Protein 8WT6 (pdb70)

Organism: Escherichia coli (NCBI:txid562)

Solvent-accessible surface area: 63187 Å² total; per-residue (Å²): 170,45,23,34,0,0,1,7,10,14,105,119,61,0,9,2,2,0,8,74,83,97,42,159,69,64,78,102,118,11,50,21,67,109,146,1,10,85,79,0,23,75,36,1,116,54,80,171,4,106,114,2,5,0,0,2,26,40,38,60,40,61,20,22,69,0,1,73,32,1,82,116,41,59,12,72,1,2,35,10,67,58,59,31,0,137,6,0,21,93,2,60,30,64,80,52,62,17,17,64,27,9,2,105,12,0,0,40,5,0,99,14,35,120,28,93,76,54,112,40,59,88,101,52,34,73,23,0,83,5,3,4,53,6,18,16,19,1,48,70,5,29,67,84,0,89,93,84,24,121,61,21,72,135,55,20,88,85,2,3,65,43,0,17,130,48,0,77,65,14,21,156,105,1,64,136,54,10,75,66,35,1,55,127,20,107,88,1,100,99,26,14,142,10,0,59,44,1,51,20,9,37,83,131,12,0,4,12,1,1,4,8,7,8,43,154,113,147,27,66,120,27,127,91,0,0,18,42,0,0,5,12,76,183,245,52,34,130,33,32,72,101,20,0,30,92,17,0,70,121,12,0,74,64,0,5,56,159,20,142,16,0,86,61,9,88,76,141,27,53,88,111,66,99,166,53,157,81,12,20,18,24,0,12,56,41,0,0,44,11,0,15,29,13,17,123,50,35,78,87,31,68,55,97,168,98,174,41,24,34,0,0,2,42,25,56,112,124,112,1,42,0,7,0,14,64,86,80,42,148,56,65,91,84,129,4,51,21,68,108,169,2,14,91,86,1,25,68,34,1,92,58,71,170,0,86,116,0,4,0,0,0,26,44,90,37,37,80,6,29,67,0,0,64,32,0,93,119,31,58,7,72,1,0,38,9,84,50,66,40,1,102,4,0,2,79,4,68,22,65,82,37,89,87,66,102,17,69,4,136,45,0,0,48,5,0,103,13,34,119,28,92,74,52,107,38,53,86,100,61,34,68,20,0,81,6,2,12,68,4,25,54,16,0,48,69,6,26,64,70,0,95,101,76,30,92,55,21,71,137,49,19,73,86,1,4,63,44,0,19,126,54,0,78,64,14,22,157,108,1,65,134,60,9,83,63,30,0,56,120,24,104,88,0,118,85,24,14,122,2,0,60,47,1,48,19,8,37,111,127,13,0,5,25,1,1,3,10,3,4,32,125,70,130,27,70,113,22,180,86,0,0,18,45,0,0,4,24,71,95,115,94,50,22,14,94,101,59,151,43,80,67,176,60,22,121,48,30,70,82,30,0,33,123,28,1,85,107,14,0,76,69,0,5,59,159,22,138,21,0,94,58,18,85,80,148,31,54,91,94,87,99,162,54,160,80,9,22,14,24,0,11,55,44,0,0,54,18,0,0,28,15,6,104,52,34,81,76,29,70,65,100,170,100,68,33,30,0,0,0,5,7,11,102,116,48,0,5,3,2,0,10,63,100,87,43,142,58,68,82,102,122,10,51,23,67,108,152,2,10,82,80,1,25,74,38,1,101,58,68,160,2,91,112,1,6,0,0,1,22,39,40,60,37,62,17,26,71,0,1,83,32,2,93,119,28,51,13,63,1,1,39,10,65,61,58,32,0,131,7,0,24,93,2,59,32,65,81,53,60,11,20,86,44,8,1,112,14,0,0,36,4,0,101,16,36,119,28,92,74,55,101,34,55,85,100,54,31,77,20,0,74,3,1,12,67,5,24,42,16,0,51,50,2,28,69,64,0,91,103,76,34,92,58,16,72,133,55,19,72,86,2,2,64,44,0,15,124,52,0,82,66,14,21,152,105,1,60,140,57,10,75,70,26,1,59,125,25,103,88,0,106,93,25,13,148,8,0,57,46,1,47,18,9,37,80,120,13,0,4,22,0,1,4,6,0,6,31,130,79,147,25,65,108,18,170,82,0,0,17,44,0,0,3,30,104,110,243,57,24,135,23,29,77,103,37,0,23,121,20,0,70,116,15,0,71,67,0,4,55,152,14,144,17,0,98,59,12,81,77,134,32,53,89,104,65,99,168,54,150,90,10,21,14,28,0,13,64,41,0,0,59,14,0,1,28,15,12,109,47,35,77,85,30,71,58,98,172,102,81,28,33,1,0,1,45,19,55,103,104,125,1,41,0,6,0,14,56,99,87,46,144,59,59,83,96,146,7,38,22,68,110,154,1,11,88,87,0,28,68,35,1,103,52,74,169,1,91,137,2,3,0,0,0,20,44,77,38,39,77,7,52,70,0,0,76,33,0,88,117,39,60,9,72,1,1,38,9,84,60,68,45,1,103,4,1,5,75,4,65,18,73,78,50,129,79,122,57,23,63,2,115,44,0,0,42,4,0,101,16,35,117,26,92,76,56,107,31,66,95,100,39,33,106,17,0,84,6,3,12,66,5,22,59,16,0,50,50,1,28,65,63,0,91,101,76,32,85,52,15,72,133,51,17,72,84,1,3,76,44,0,17,128,48,0,76,66,15,21,151,99,1,60,134,58,9,94,67,38,0,52,122,29,105,88,2,115,85,25,18,144,5,0,60,44,1,45,22,7,34,120,120,14,0,4,22,1,1,2,3,1,6,38,144,76,139,23,63,106,25,177,80,0,0,20,53,0,0,4,26,72,59,117,98,56,23,14,94,99,61,146,39,94,71,152,49,10,132,40,27,72,98,40,1,33,122,24,0,70,111,11,0,73,62,0,5,52,158,16,136,18,0,81,58,12,82,77,148,26,50,94,115,62,96,160,53,152,81,7,20,12,24,0,13,56,43,0,0,57,17,0,1,32,14,11,114,50,36,77,85,30,67,66,101,170,101

Sequence (1246 aa):
ELHYIGIDTAKEKLDVDVLRPDGRHRTKKFANTTKGHDELVSWLKGHKIDHAHICIEATGTYMEPVAECLYDAGYIVSVINPALGKAFAQSEGLRNKTDTVDARMLAEFCRQKRPAAWEAPHPLERALRALVVRHQALTDMHTQELNRTETAREVQRPSIDAHLLWLEAELKRLEKQIKDLTDDDPDMKHRRKLLESIPGIGEKTSAVLLAYIGLKDRFAHARQFAAFAGLTPRRMSKAGHVSLRRALYMPAMVATSKTEWGRAFRDRLAANGKKGKVILGAMMRKLAQVAYGVLKSGVPFDASRHELHYIGIDTAKEKLDVDVLRPDGRHRTKKFANTTKGHDELVSWLKGHKIDHAHICIEATGTYMEPVAECLYDAGYIVSVINPALGKAFAQSEGLRNKTDTVDARMLAEFCRQKRPAAWEAPHPLERALRALVVRHQALTDMHTQELNRTETAREVQRPSIDAHLLWLEAELKRLEKQIKDLTDDDPDMKHRRKLLESIPGIGEKTSAVLLAYIGLKDRRFAHARQFAAFAGLTPRRYESGSSVRGASRMSKAGHVSLRRALYMPAMVATSKTEWGRAFRDRLAANGKKGKVILGAMMRKLAQVAYGVLKSGVPFDASRHLHYIGIDTAKEKLDVDVLRPDGRHRTKKFANTTKGHDELVSWLKGHKIDHAHICIEATGTYMEPVAECLYDAGYIVSVINPALGKAFAQSEGLRNKTDTVDARMLAEFCRQKRPAAWEAPHPLERALRALVVRHQALTDMHTQELNRTETAREVQRPSIDAHLLWLEAELKRLEKQIKDLTDDDPDMKHRRKLLESIPGIGEKTSAVLLAYIGLKDRFAHARQFAAFAGLTPRRMSKAGHVSLRRALYMPAMVATSKTEWGRAFRDRLAANGKKGKVILGAMMRKLAQVAYGVLKSGVPFDASRHLHYIGIDTAKEKLDVDVLRPDGRHRTKKFANTTKGHDELVSWLKGHKIDHAHICIEATGTYMEPVAECLYDAGYIVSVINPALGKAFAQSEGLRNKTDTVDARMLAEFCRQKRPAAWEAPHPLERALRALVVRHQALTDMHTQELNRTETAREVQRPSIDAHLLWLEAELKRLEKQIKDLTDDDPDMKHRRKLLESIPGIGEKTSAVLLAYIGLKDRFAHARQFAAFAGLTPRRYESGSSVRGASRMSKAGHVSLRRALYMPAMVATSKTEWGRAFRDRLAANGKKGKVILGAMMRKLAQVAYGVLKSGVPFDASRH

Radius of gyration: 37.61 Å; Cα contacts (8 Å, |Δi|>4): 1856; chains: 4; bounding box: 88×94×91 Å

Foldseek 3Di:
DEKFKFWEFDQFKIWIWIQDPVGDIDIDMFTLDPVRLVVVLVVCVVVVHQEYAYEYECDPCSCPVSQVSVVVSPYFYHHDHCVVLVVQCVVVVDDDDDNNVSRVSRSVCCVPVVDDGDDDADPLLVVLLVLLVVLVVLVVVLVVLVVQCVVDDPVCNVVSVVVNVVSVVVSVVSLVVSVVSQVVDPQSVLLLVQLCLDQLDDSNLSSLLPSPCGSDNPDDALLVQLVQCQLDDVVGRNPHDPSNLVSQQNSLVCQCPPHPLNVVQLVVVVVVPDDDVRSSSVSSSVSSSVSSVRVVVSDHDDSVVD/DEKFKFWEFDLFKIWIWIQDPVGDIDIDMFTLDPVRLVVVLVVCVVVVNQEYEYEYEPPDDSCVVSQVSVVVSVYFYHHDHCVVQLVQQCVVDPCDPDSDGHTVSRSVVCVVPVDDGDDDADPLLVVLLVLLVVLVVLVVVLVVLVVCCVPDDPVCNVVSVVVNVVSVVVSVVSLVVNVCSQVVDPQSVLLLVQLCLDQLDHSSLSSLLCSVCDRDHPDPALLVQLVQQQLDWDWWDDDPPTGDDTDRRRPHDPSLVVSQQVSLVCQCPPNDVNVVQVVVVVVPVADDVSSSSVSSSVSSSVSSVSVVVSDHDDPVVD/DKFKFWEFDQFKIWIWIQDPVGDIDIDMFTLDPVRLVVVLVVCVVVVNQEYAYEYECDPCSCPVSQVSVVVSPYFYHYDHVVVLVVQCVVVVPDDDDRNSSRVSRSVCCVPVVDDGDDDADPLLVVLLVLLVVLVVLVVVLVVLVVQCVPDDPVCVVVSVVVNVVSVVVSVVSLVVSVVSQVVDPQSVLLLVQLCLPQLAHSSLSSLLCSVCDSDNPDPALLVQLVQCQLDDVVGRNNHDPSNLVSQQNSLVRQCPPHPLNVVQVVVVVVVPDDDVRSSSVSSSVSSSVSSVSSVVSDHDDSVVD/DKFKFWEDDQFKIWIWIQDPVGDIDIDMFTLDPVRLVVVLCVCVVVVNQEYEYEYECPDPSCVVSQVSVVVSPYFYHYDHVVVQQVQQCVVDPPGDHPDRHRVSRSVVCVPVVDDGDDDADPLLVVLLVLLVVLVVLVVVLVVLVVQCVPDDPVCNVVSVVVNVVSVVVSVVSLVVSVVSQCVDPQSVLLLVQLCLDQLDHSSLSSLLCSVCDRDNPDPALLVQLVQAQLDWDFWDDDPPTGDDIDRRNPHDPSNLVSQQNSLVRQCPPHDLNVVQVVVVVVVPDDDVRSSSVSSSVSSSVSSVSSVVSHHDDSVVD

Secondary structure (DSSP, 8-state):
--EEEEEEE-SSEEEEEEE-TTS-EEEEEEESSHHHHHHHHHHHHHTT--SEEEEEE--TTTTHHHHHHHHHHT-EEEEE-HHHHHHHHHHTT---B-HHHHHHHHHHHHHHH-PPP--PPPHHHHHHHHHHHHHHHHHHHHHHHHHHHHH--TTTHHHHHHHHHHHHHHHHHHHHHHHHHHHSSHHHHHHHHHHHTSTT--HHHHHHHHHHHTTTT--SSHHHHHHHTT-SB--B---S-HHHHHTTHHHHHHHHHH-HHHHHHHHHHHHTT--HHHHHHHHHHHHHHHHHHHHHHTS---GGG-/--EEEEEEE-SSEEEEEEE-TTS-EEEEEEESSHHHHHHHHHHHHHTT--SEEEEEE--STTSHHHHHHHHHHT-EEEEE-HHHHHHHHHHS-SS-S-S---HHHHHHHHHHH-PPPP-PPPHHHHHHHHHHHHHHHHHHHHHHHHHHHHH--GGGHHHHHHHHHHHHHHHHHHHHHHHHHHHHSHHHHHHHHHHHTSTT--HHHHHHHHHHH-SS---SSHHHHHHHHT-SEE-BEETTTEE---EE---S-HHHHHHTHHHHHHHHHHSHHHHHHHHHHHHTT--HHHHHHHHHHHHHHHHHHHHHHTSPPPGGG-/-EEEEEEE-SSEEEEEEE-TTS-EEEEEEESSHHHHHHHHHHHHHTT--SEEEEEE--TTTTHHHHHHHHHTT-EEEEE-HHHHHHHHHHTT---B-HHHHHHHHHHHHHHH-PPPP-PPPHHHHHHHHHHHHHHHHHHHHHHHHHHHTT--TTTHHHHHHHHHHHHHHHHHHHHHHHHHHHHSHHHHHHHHHHHTSTT--HHHHHHHHHHH-SS---SSHHHHHHHTT-SB--B---S-HHHHHTTHHHHHHHHHH-HHHHHHHHHHHHTT--HHHHHHHHHHHHHHHHHHHHHHTS---GGG-/-EEEEEEE-SSEEEEEEE-TTS-EEEEEEESSHHHHHHHHHHHHHTT--SEEEEEE---STTHHHHHHHHHHT-EEEEE-HHHHHHHHHHS-SS--TT---HHHHHHHHHHH-PPP--PPPHHHHHHHHHHHHHHHHHHHHHHHHHHHHH--GGGHHHHHHHHHHHHHHHHHHHHHHHHHHHSSHHHHHHHHHHTTSTT--HHHHHHHHHHH-SS---SSHHHHHHHHT-SEE-BEETTTEEPPPEE---S-HHHHHHTHHHHHHHHHH-HHHHHHHHHHHHTT--HHHHHHHHHHHHHHHHHHHHHHTSPPPGGG-

InterPro domains:
  IPR002525 Transposase IS110-like, N-terminal [PF01548] (24-168)
  IPR003346 Transposase IS116/IS110/IS902, C-terminal [PF02371] (212-296)
  IPR047650 Transposase IS110-like [NF033542] (23-330)
  IPR047650 Transposase IS110-like [PTHR33055] (18-338)

Structure (mmCIF, N/CA/C/O backbone):
data_8WT6
#
_entry.id   8WT6
#
_cell.length_a   1.00
_cell.length_b   1.00
_cell.length_c   1.00
_cell.angle_alpha   90.00
_cell.angle_beta   90.00
_cell.angle_gamma   90.00
#
_symmetry.space_group_name_H-M   'P 1'
#
loop_
_entity.id
_entity.type
_entity.pdbx_description
1 polymer 'IS621 transposase'
2 polymer 'bridge RNA'
3 polymer 'target DNA'
4 polymer 'target DNA'
5 polymer 'donor DNA'
6 polymer 'donor DNA'
7 non-polymer 'MAGNESIUM ION'
8 water water
#
loop_
_atom_site.group_PDB
_atom_site.id
_atom_site.type_symbol
_atom_site.label_atom_id
_atom_site.label_alt_id
_atom_site.label_comp_id
_atom_site.label_asym_id
_atom_site.label_entity_id
_atom_site.label_seq_id
_atom_site.pdbx_PDB_ins_code
_atom_site.Cartn_x
_atom_site.Cartn_y
_atom_site.Cartn_z
_atom_site.occupancy
_atom_site.B_iso_or_equiv
_atom_site.auth_seq_id
_atom_site.auth_comp_id
_atom_site.auth_asym_id
_atom_site.auth_atom_id
_atom_site.pdbx_PDB_model_num
ATOM 1 N N . GLU A 1 6 ? 101.042 97.980 144.628 1.00 120.12 4 GLU A N 1
ATOM 2 C CA . GLU A 1 6 ? 100.387 98.619 145.806 1.00 119.29 4 GLU A CA 1
ATOM 3 C C . GLU A 1 6 ? 101.283 99.705 146.413 1.00 112.78 4 GLU A C 1
ATOM 4 O O . GLU A 1 6 ? 100.829 100.459 147.274 1.00 112.66 4 GLU A O 1
ATOM 10 N N . LEU A 1 7 ? 102.541 99.801 145.957 1.00 104.89 5 LEU A N 1
ATOM 11 C CA . LEU A 1 7 ? 103.478 100.792 146.463 1.00 98.46 5 LEU A CA 1
ATOM 12 C C . LEU A 1 7 ? 103.166 102.154 145.848 1.00 94.71 5 LEU A C 1
ATOM 13 O O . LEU A 1 7 ? 103.116 102.287 144.627 1.00 96.59 5 LEU A O 1
ATOM 18 N N . HIS A 1 8 ? 102.968 103.157 146.712 1.00 90.27 6 HIS A N 1
ATOM 19 C CA . HIS A 1 8 ? 102.780 104.536 146.294 1.00 86.26 6 HIS A CA 1
ATOM 20 C C . HIS A 1 8 ? 104.133 105.241 146.252 1.00 82.61 6 HIS A C 1
ATOM 21 O O . HIS A 1 8 ? 105.049 104.866 146.975 1.00 82.53 6 HIS A O 1
ATOM 28 N N . TYR A 1 9 ? 104.250 106.258 145.393 1.00 81.20 7 TYR A N 1
ATOM 29 C CA . TYR A 1 9 ? 105.451 107.073 145.309 1.00 80.99 7 TYR A CA 1
ATOM 30 C C . TYR A 1 9 ? 105.073 108.506 145.667 1.00 78.95 7 TYR A C 1
ATOM 31 O O . TYR A 1 9 ? 104.160 109.065 145.066 1.00 79.69 7 TYR A O 1
ATOM 40 N N . ILE A 1 10 ? 105.772 109.089 146.650 1.00 75.17 8 ILE A N 1
ATOM 41 C CA . ILE A 1 10 ? 105.399 110.392 147.175 1.00 72.45 8 ILE A CA 1
ATOM 42 C C . ILE A 1 10 ? 106.593 111.340 147.081 1.00 70.60 8 ILE A C 1
ATOM 43 O O . ILE A 1 10 ? 107.684 111.013 147.535 1.00 72.61 8 ILE A O 1
ATOM 48 N N . GLY A 1 11 ? 106.367 112.513 146.479 1.00 69.97 9 GLY A N 1
ATOM 49 C CA . GLY A 1 11 ? 107.339 113.593 146.466 1.00 69.03 9 GLY A CA 1
ATOM 50 C C . GLY A 1 11 ? 106.978 114.632 147.525 1.00 70.71 9 GLY A C 1
ATOM 51 O O . GLY A 1 11 ? 105.799 114.925 147.714 1.00 71.77 9 GLY A O 1
ATOM 52 N N . ILE A 1 12 ? 107.989 115.179 148.217 1.00 69.73 10 ILE A N 1
ATOM 53 C CA . ILE A 1 12 ? 107.768 116.286 149.137 1.00 69.77 10 ILE A CA 1
ATOM 54 C C . ILE A 1 12 ? 108.773 117.394 148.835 1.00 68.62 10 ILE A C 1
ATOM 55 O O . ILE A 1 12 ? 109.973 117.194 149.006 1.00 72.85 10 ILE A O 1
ATOM 60 N N . ASP A 1 13 ? 108.277 118.559 148.392 1.00 67.83 11 ASP A N 1
ATOM 61 C CA . ASP A 1 13 ? 109.095 119.761 148.343 1.00 68.22 11 ASP A CA 1
ATOM 62 C C . ASP A 1 13 ? 109.022 120.430 149.716 1.00 68.64 11 ASP A C 1
ATOM 63 O O . ASP A 1 13 ? 108.003 120.354 150.395 1.00 70.17 11 ASP A O 1
ATOM 68 N N . THR A 1 14 ? 110.132 121.049 150.129 1.00 70.00 12 THR A N 1
ATOM 69 C CA . THR A 1 14 ? 110.314 121.476 151.503 1.00 71.11 12 THR A CA 1
ATOM 70 C C . THR A 1 14 ? 110.672 122.953 151.508 1.00 71.55 12 THR A C 1
ATOM 71 O O . THR A 1 14 ? 111.520 123.393 150.731 1.00 71.06 12 THR A O 1
ATOM 75 N N . ALA A 1 15 ? 109.994 123.692 152.391 1.00 67.43 13 ALA A N 1
ATOM 76 C CA . ALA A 1 15 ? 110.356 125.053 152.724 1.00 68.15 13 ALA A CA 1
ATOM 77 C C . ALA A 1 15 ? 110.416 125.153 154.243 1.00 71.06 13 ALA A C 1
ATOM 78 O O . ALA A 1 15 ? 110.127 124.177 154.931 1.00 73.51 13 ALA A O 1
ATOM 80 N N . LYS A 1 16 ? 110.815 126.318 154.761 1.00 74.41 14 LYS A N 1
ATOM 81 C CA . LYS A 1 16 ? 110.879 126.530 156.197 1.00 76.61 14 LYS A CA 1
ATOM 82 C C . LYS A 1 16 ? 109.495 126.346 156.820 1.00 77.32 14 LYS A C 1
ATOM 83 O O . LYS A 1 16 ? 109.382 125.692 157.854 1.00 79.51 14 LYS A O 1
ATOM 89 N N . GLU A 1 17 ? 108.455 126.901 156.181 1.00 80.88 15 GLU A N 1
ATOM 90 C CA . GLU A 1 17 ? 107.144 127.030 156.803 1.00 84.90 15 GLU A CA 1
ATOM 91 C C . GLU A 1 17 ? 106.145 125.987 156.296 1.00 84.88 15 GLU A C 1
ATOM 92 O O . GLU A 1 17 ? 105.265 125.592 157.056 1.00 83.82 15 GLU A O 1
ATOM 98 N N . LYS A 1 18 ? 106.258 125.562 155.026 1.00 86.64 16 LYS A N 1
ATOM 99 C CA . LYS A 1 18 ? 105.246 124.720 154.399 1.00 86.63 16 LYS A CA 1
ATOM 100 C C . LYS A 1 18 ? 105.889 123.513 153.713 1.00 85.74 16 LYS A C 1
ATOM 101 O O . LYS A 1 18 ? 107.080 123.530 153.405 1.00 85.57 16 LYS A O 1
ATOM 107 N N . LEU A 1 19 ? 105.067 122.479 153.470 1.00 83.31 17 LEU A N 1
ATOM 108 C CA . LEU A 1 19 ? 105.433 121.318 152.672 1.00 80.71 17 LEU A CA 1
ATOM 109 C C . LEU A 1 19 ? 104.420 121.162 151.543 1.00 80.86 17 LEU A C 1
ATOM 110 O O . LEU A 1 19 ? 103.219 121.202 151.793 1.00 83.63 17 LEU A O 1
ATOM 115 N N . ASP A 1 20 ? 104.904 120.954 150.315 1.00 80.63 18 ASP A N 1
ATOM 116 C CA . ASP A 1 20 ? 104.057 120.553 149.202 1.00 80.98 18 ASP A CA 1
ATOM 117 C C . ASP A 1 20 ? 104.224 119.052 148.982 1.00 79.55 18 ASP A C 1
ATOM 118 O O . ASP A 1 20 ? 105.332 118.592 148.717 1.00 78.88 18 ASP A O 1
ATOM 123 N N . VAL A 1 21 ? 103.119 118.301 149.092 1.00 76.06 19 VAL A N 1
ATOM 124 C CA . VAL A 1 21 ? 103.149 116.850 148.991 1.00 76.17 19 VAL A CA 1
ATOM 125 C C . VAL A 1 21 ? 102.404 116.423 147.728 1.00 76.78 19 VAL A C 1
ATOM 126 O O . VAL A 1 21 ? 101.358 116.983 147.414 1.00 79.09 19 VAL A O 1
ATOM 130 N N . ASP A 1 22 ? 102.956 115.432 147.012 1.00 77.87 20 ASP A N 1
ATOM 131 C CA . ASP A 1 22 ? 102.370 114.921 145.782 1.00 78.42 20 ASP A CA 1
ATOM 132 C C . ASP A 1 22 ? 102.442 113.398 145.786 1.00 76.20 20 ASP A C 1
ATOM 133 O O . ASP A 1 22 ? 103.532 112.839 145.817 1.00 77.38 20 ASP A O 1
ATOM 138 N N . VAL A 1 23 ? 101.278 112.740 145.722 1.00 77.49 21 VAL A N 1
ATOM 139 C CA . VAL A 1 23 ? 101.201 111.292 145.826 1.00 79.37 21 VAL A CA 1
ATOM 140 C C . VAL A 1 23 ? 100.879 110.720 144.450 1.00 81.33 21 VAL A C 1
ATOM 141 O O . VAL A 1 23 ? 99.824 111.003 143.895 1.00 84.27 21 VAL A O 1
ATOM 145 N N . LEU A 1 24 ? 101.790 109.896 143.925 1.00 82.83 22 LEU A N 1
ATOM 146 C CA . LEU A 1 24 ? 101.569 109.181 142.681 1.00 83.40 22 LEU A CA 1
ATOM 147 C C . LEU A 1 24 ? 101.078 107.774 143.011 1.00 85.86 22 LEU A C 1
ATOM 148 O O . LEU A 1 24 ? 101.765 107.027 143.702 1.00 86.76 22 LEU A O 1
ATOM 153 N N . ARG A 1 25 ? 99.882 107.436 142.512 1.00 90.96 23 ARG A N 1
ATOM 154 C CA . ARG A 1 25 ? 99.203 106.194 142.851 1.00 94.46 23 ARG A CA 1
ATOM 155 C C . ARG A 1 25 ? 99.614 105.105 141.862 1.00 96.77 23 ARG A C 1
ATOM 156 O O . ARG A 1 25 ? 100.107 105.424 140.780 1.00 98.54 23 ARG A O 1
ATOM 164 N N . PRO A 1 26 ? 99.436 103.799 142.185 1.00 98.16 24 PRO A N 1
ATOM 165 C CA . PRO A 1 26 ? 99.697 102.730 141.225 1.00 100.42 24 PRO A CA 1
ATOM 166 C C . PRO A 1 26 ? 99.008 102.911 139.871 1.00 103.13 24 PRO A C 1
ATOM 167 O O . PRO A 1 26 ? 99.615 102.642 138.836 1.00 102.82 24 PRO A O 1
ATOM 171 N N . ASP A 1 27 ? 97.750 103.377 139.887 1.00 105.85 25 ASP A N 1
ATOM 172 C CA . ASP A 1 27 ? 96.968 103.532 138.667 1.00 107.00 25 ASP A CA 1
ATOM 173 C C . ASP A 1 27 ? 97.491 104.707 137.839 1.00 105.40 25 ASP A C 1
ATOM 174 O O . ASP A 1 27 ? 97.206 104.782 136.645 1.00 107.64 25 ASP A O 1
ATOM 179 N N . GLY A 1 28 ? 98.231 105.627 138.473 1.00 103.69 26 GLY A N 1
ATOM 180 C CA . GLY A 1 28 ? 98.965 106.656 137.751 1.00 102.43 26 GLY A CA 1
ATOM 181 C C . GLY A 1 28 ? 98.401 108.058 137.974 1.00 101.27 26 GLY A C 1
ATOM 182 O O . GLY A 1 28 ? 98.917 109.014 137.400 1.00 101.02 26 GLY A O 1
ATOM 183 N N . ARG A 1 29 ? 97.358 108.176 138.811 1.00 101.27 27 ARG A N 1
ATOM 184 C CA . ARG A 1 29 ? 96.745 109.462 139.108 1.00 101.11 27 ARG A CA 1
ATOM 185 C C . ARG A 1 29 ? 97.411 110.068 140.344 1.00 98.25 27 ARG A C 1
ATOM 186 O O . ARG A 1 29 ? 98.017 109.353 141.138 1.00 98.99 27 ARG A O 1
ATOM 194 N N . HIS A 1 30 ? 97.285 111.393 140.488 1.00 95.21 28 HIS A N 1
ATOM 195 C CA . HIS A 1 30 ? 97.969 112.149 141.525 1.00 91.56 28 HIS A CA 1
ATOM 196 C C . HIS A 1 30 ? 96.985 112.651 142.578 1.00 90.66 28 HIS A C 1
ATOM 197 O O . HIS A 1 30 ? 95.838 112.958 142.264 1.00 91.41 28 HIS A O 1
ATOM 204 N N . ARG A 1 31 ? 97.462 112.735 143.828 1.00 88.88 29 ARG A N 1
ATOM 205 C CA . ARG A 1 31 ? 96.773 113.417 144.911 1.00 87.19 29 ARG A CA 1
ATOM 206 C C . ARG A 1 31 ? 97.764 114.381 145.551 1.00 85.19 29 ARG A C 1
ATOM 207 O O . ARG A 1 31 ? 98.911 114.004 145.773 1.00 88.90 29 ARG A O 1
ATOM 215 N N . THR A 1 32 ? 97.334 115.622 145.817 1.00 84.58 30 THR A N 1
ATOM 216 C CA . THR A 1 32 ? 98.237 116.660 146.293 1.00 85.24 30 THR A CA 1
ATOM 217 C C . THR A 1 32 ? 97.607 117.396 147.471 1.00 85.89 30 THR A C 1
ATOM 218 O O . THR A 1 32 ? 96.384 117.453 147.587 1.00 88.76 30 THR A O 1
ATOM 222 N N . LYS A 1 33 ? 98.463 117.954 148.339 1.00 86.59 31 LYS A N 1
ATOM 223 C CA . LYS A 1 33 ? 98.027 118.762 149.468 1.00 88.02 31 LYS A CA 1
ATOM 224 C C . LYS A 1 33 ? 99.228 119.511 150.040 1.00 85.65 31 LYS A C 1
ATOM 225 O O . LYS A 1 33 ? 100.358 119.055 149.906 1.00 87.64 31 LYS A O 1
ATOM 231 N N . LYS A 1 34 ? 98.968 120.671 150.657 1.00 87.09 32 LYS A N 1
ATOM 232 C CA . LYS A 1 34 ? 99.993 121.453 151.330 1.00 87.92 32 LYS A CA 1
ATOM 233 C C . LYS A 1 34 ? 99.808 121.295 152.836 1.00 85.39 32 LYS A C 1
ATOM 234 O O . LYS A 1 34 ? 98.689 121.105 153.307 1.00 87.29 32 LYS A O 1
ATOM 240 N N . PHE A 1 35 ? 100.915 121.359 153.584 1.00 83.22 33 PHE A N 1
ATOM 241 C CA . PHE A 1 35 ? 100.878 121.220 155.031 1.00 81.72 33 PHE A CA 1
ATOM 242 C C . PHE A 1 35 ? 101.846 122.221 155.651 1.00 81.05 33 PHE A C 1
ATOM 243 O O . PHE A 1 35 ? 102.788 122.655 154.993 1.00 82.30 33 PHE A O 1
ATOM 251 N N . ALA A 1 36 ? 101.601 122.574 156.919 1.00 80.94 34 ALA A N 1
ATOM 252 C CA . ALA A 1 36 ? 102.545 123.370 157.685 1.00 79.25 34 ALA A CA 1
ATOM 253 C C . ALA A 1 36 ? 103.746 122.499 158.035 1.00 77.99 34 ALA A C 1
ATOM 254 O O . ALA A 1 36 ? 103.584 121.314 158.316 1.00 78.64 34 ALA A O 1
ATOM 256 N N . ASN A 1 37 ? 104.944 123.094 158.029 1.00 76.15 35 ASN A N 1
ATOM 257 C CA . ASN A 1 37 ? 106.159 122.347 158.308 1.00 76.12 35 ASN A CA 1
ATOM 258 C C . ASN A 1 37 ? 106.381 122.350 159.815 1.00 77.87 35 ASN A C 1
ATOM 259 O O . ASN A 1 37 ? 107.360 122.914 160.297 1.00 83.93 35 ASN A O 1
ATOM 264 N N . THR A 1 38 ? 105.459 121.708 160.545 1.00 80.70 36 THR A N 1
ATOM 265 C CA . THR A 1 38 ? 105.429 121.738 162.001 1.00 83.76 36 THR A CA 1
ATOM 266 C C . THR A 1 38 ? 105.011 120.361 162.506 1.00 84.15 36 THR A C 1
ATOM 267 O O . THR A 1 38 ? 104.578 119.528 161.716 1.00 86.91 36 THR A O 1
ATOM 271 N N . THR A 1 39 ? 105.130 120.135 163.819 1.00 88.14 37 THR A N 1
ATOM 272 C CA . THR A 1 39 ? 104.745 118.867 164.423 1.00 91.76 37 THR A CA 1
ATOM 273 C C . THR A 1 39 ? 103.277 118.578 164.114 1.00 92.60 37 THR A C 1
ATOM 274 O O . THR A 1 39 ? 102.926 117.441 163.805 1.00 92.80 37 THR A O 1
ATOM 278 N N . LYS A 1 40 ? 102.428 119.611 164.203 1.00 95.52 38 LYS A N 1
ATOM 279 C CA . LYS A 1 40 ? 101.003 119.458 163.953 1.00 97.84 38 LYS A CA 1
ATOM 280 C C . LYS A 1 40 ? 100.781 119.163 162.471 1.00 94.38 38 LYS A C 1
ATOM 281 O O . LYS A 1 40 ? 99.988 118.291 162.125 1.00 95.72 38 LYS A O 1
ATOM 287 N N . GLY A 1 41 ? 101.494 119.896 161.608 1.00 91.18 39 GLY A N 1
ATOM 288 C CA . GLY A 1 41 ? 101.436 119.687 160.171 1.00 88.61 39 GLY A CA 1
ATOM 289 C C . GLY A 1 41 ? 101.850 118.271 159.780 1.00 86.58 39 GLY A C 1
ATOM 290 O O . GLY A 1 41 ? 101.239 117.674 158.898 1.00 88.12 39 GLY A O 1
ATOM 291 N N . HIS A 1 42 ? 102.876 117.736 160.454 1.00 85.26 40 HIS A N 1
ATOM 292 C CA . HIS A 1 42 ? 103.393 116.411 160.152 1.00 84.24 40 HIS A CA 1
ATOM 293 C C . HIS A 1 42 ? 102.389 115.340 160.576 1.00 88.47 40 HIS A C 1
ATOM 294 O O . HIS A 1 42 ? 102.308 114.295 159.937 1.00 90.66 40 HIS A O 1
ATOM 301 N N . ASP A 1 43 ? 101.646 115.596 161.659 1.00 92.68 41 ASP A N 1
ATOM 302 C CA . ASP A 1 43 ? 100.609 114.684 162.114 1.00 96.75 41 ASP A CA 1
ATOM 303 C C . ASP A 1 43 ? 99.452 114.679 161.117 1.00 96.77 41 ASP A C 1
ATOM 304 O O . ASP A 1 43 ? 98.898 113.620 160.822 1.00 97.58 41 ASP A O 1
ATOM 309 N N . GLU A 1 44 ? 99.102 115.864 160.600 1.00 96.42 42 GLU A N 1
ATOM 310 C CA . GLU A 1 44 ? 98.067 115.996 159.585 1.00 97.85 42 GLU A CA 1
ATOM 311 C C . GLU A 1 44 ? 98.463 115.230 158.323 1.00 95.91 42 GLU A C 1
ATOM 312 O O . GLU A 1 44 ? 97.602 114.648 157.668 1.00 97.42 42 GLU A O 1
ATOM 318 N N . LEU A 1 45 ? 99.762 115.242 157.990 1.00 93.86 43 LEU A N 1
ATOM 319 C CA . LEU A 1 45 ? 100.272 114.549 156.817 1.00 92.26 43 LEU A CA 1
ATOM 320 C C . LEU A 1 45 ? 100.067 113.040 156.959 1.00 91.98 43 LEU A C 1
ATOM 321 O O . LEU A 1 45 ? 99.613 112.401 156.012 1.00 91.63 43 LEU A O 1
ATOM 326 N N . VAL A 1 46 ? 100.390 112.476 158.130 1.00 92.49 44 VAL A N 1
ATOM 327 C CA . VAL A 1 46 ? 100.291 111.036 158.331 1.00 95.07 44 VAL A CA 1
ATOM 328 C C . VAL A 1 46 ? 98.815 110.630 158.307 1.00 97.28 44 VAL A C 1
ATOM 329 O O . VAL A 1 46 ? 98.483 109.556 157.807 1.00 97.77 44 VAL A O 1
ATOM 333 N N . SER A 1 47 ? 97.939 111.487 158.848 1.00 98.14 45 SER A N 1
ATOM 334 C CA . SER A 1 47 ? 96.505 111.239 158.831 1.00 98.32 45 SER A CA 1
ATOM 335 C C . SER A 1 47 ? 95.975 111.223 157.398 1.00 97.29 45 SER A C 1
ATOM 336 O O . SER A 1 47 ? 95.213 110.331 157.036 1.00 98.65 45 SER A O 1
ATOM 339 N N . TRP A 1 48 ? 96.386 112.214 156.595 1.00 96.32 46 TRP A N 1
ATOM 340 C CA . TRP A 1 48 ? 95.893 112.371 155.235 1.00 95.40 46 TRP A CA 1
ATOM 341 C C . TRP A 1 48 ? 96.250 111.158 154.382 1.00 96.64 46 TRP A C 1
ATOM 342 O O . TRP A 1 48 ? 95.484 110.795 153.493 1.00 99.82 46 TRP A O 1
ATOM 353 N N . LEU A 1 49 ? 97.412 110.550 154.655 1.00 96.45 47 LEU A N 1
ATOM 354 C CA . LEU A 1 49 ? 97.877 109.397 153.902 1.00 96.13 47 LEU A CA 1
ATOM 355 C C . LEU A 1 49 ? 97.045 108.175 154.279 1.00 98.79 47 LEU A C 1
ATOM 356 O O . LEU A 1 49 ? 96.617 107.433 153.398 1.00 100.85 47 LEU A O 1
ATOM 361 N N . LYS A 1 50 ? 96.819 107.976 155.582 1.00 103.27 48 LYS A N 1
ATOM 362 C CA . LYS A 1 50 ? 96.051 106.836 156.064 1.00 107.53 48 LYS A CA 1
ATOM 363 C C . LYS A 1 50 ? 94.578 107.001 155.688 1.00 107.55 48 LYS A C 1
ATOM 364 O O . LYS A 1 50 ? 93.885 106.010 155.469 1.00 108.71 48 LYS A O 1
ATOM 370 N N . GLY A 1 51 ? 94.113 108.254 155.607 1.00 107.93 49 GLY A N 1
ATOM 371 C CA . GLY A 1 51 ? 92.796 108.563 155.075 1.00 109.19 49 GLY A CA 1
ATOM 372 C C . GLY A 1 51 ? 92.615 108.007 153.665 1.00 109.80 49 GLY A C 1
ATOM 373 O O . GLY A 1 51 ? 91.592 107.394 153.369 1.00 111.15 49 GLY A O 1
ATOM 374 N N . HIS A 1 52 ? 93.637 108.202 152.819 1.00 110.84 50 HIS A N 1
ATOM 375 C CA . HIS A 1 52 ? 93.637 107.727 151.443 1.00 111.10 50 HIS A CA 1
ATOM 376 C C . HIS A 1 52 ? 94.077 106.263 151.370 1.00 110.30 50 HIS A C 1
ATOM 377 O O . HIS A 1 52 ? 94.329 105.754 150.280 1.00 110.64 50 HIS A O 1
ATOM 384 N N . LYS A 1 53 ? 94.156 105.594 152.530 1.00 111.47 51 LYS A N 1
ATOM 385 C CA . LYS A 1 53 ? 94.483 104.178 152.619 1.00 112.89 51 LYS A CA 1
ATOM 386 C C . LYS A 1 53 ? 95.826 103.920 151.937 1.00 110.24 51 LYS A C 1
ATOM 387 O O . LYS A 1 53 ? 95.914 103.113 151.013 1.00 111.03 51 LYS A O 1
ATOM 393 N N . ILE A 1 54 ? 96.865 104.620 152.414 1.00 107.95 52 ILE A N 1
ATOM 394 C CA . ILE A 1 54 ? 98.225 104.462 151.925 1.00 105.55 52 ILE A CA 1
ATOM 395 C C . ILE A 1 54 ? 99.071 103.933 153.080 1.00 107.99 52 ILE A C 1
ATOM 396 O O . ILE A 1 54 ? 99.350 104.669 154.024 1.00 108.79 52 ILE A O 1
ATOM 401 N N . ASP A 1 55 ? 99.448 102.649 153.007 1.00 111.45 53 ASP A N 1
ATOM 402 C CA . ASP A 1 55 ? 100.294 102.028 154.017 1.00 114.23 53 ASP A CA 1
ATOM 403 C C . ASP A 1 55 ? 101.700 101.810 153.462 1.00 112.63 53 ASP A C 1
ATOM 404 O O . ASP A 1 55 ? 102.678 102.035 154.171 1.00 114.30 53 ASP A O 1
ATOM 409 N N . HIS A 1 56 ? 101.792 101.358 152.204 1.00 109.99 54 HIS A N 1
ATOM 410 C CA . HIS A 1 56 ? 103.071 101.105 151.560 1.00 108.17 54 HIS A CA 1
ATOM 411 C C . HIS A 1 56 ? 103.365 102.233 150.574 1.00 100.57 54 HIS A C 1
ATOM 412 O O . HIS A 1 56 ? 102.695 102.360 149.552 1.00 99.67 54 HIS A O 1
ATOM 419 N N . ALA A 1 57 ? 104.367 103.055 150.909 1.00 92.61 55 ALA A N 1
ATOM 420 C CA . ALA A 1 57 ? 104.796 104.148 150.055 1.00 85.59 55 ALA A CA 1
ATOM 421 C C . ALA A 1 57 ? 106.316 104.256 150.080 1.00 80.42 55 ALA A C 1
ATOM 422 O O . ALA A 1 57 ? 106.958 103.819 151.031 1.00 80.27 55 ALA A O 1
ATOM 424 N N . HIS A 1 58 ? 106.876 104.825 149.009 1.00 77.97 56 HIS A N 1
ATOM 425 C CA . HIS A 1 58 ? 108.273 105.216 148.974 1.00 75.80 56 HIS A CA 1
ATOM 426 C C . HIS A 1 58 ? 108.329 106.726 148.793 1.00 73.78 56 HIS A C 1
ATOM 427 O O . HIS A 1 58 ? 107.882 107.245 147.774 1.00 77.76 56 HIS A O 1
ATOM 434 N N . ILE A 1 59 ? 108.887 107.414 149.789 1.00 73.63 57 ILE A N 1
ATOM 435 C CA . ILE A 1 59 ? 108.845 108.864 149.858 1.00 72.15 57 ILE A CA 1
ATOM 436 C C . ILE A 1 59 ? 110.224 109.399 149.495 1.00 71.27 57 ILE A C 1
ATOM 437 O O . ILE A 1 59 ? 111.235 108.823 149.887 1.00 74.68 57 ILE A O 1
ATOM 442 N N . CYS A 1 60 ? 110.247 110.486 148.721 1.00 71.59 58 CYS A N 1
ATOM 443 C CA . CYS A 1 60 ? 111.483 111.063 148.225 1.00 71.86 58 CYS A CA 1
ATOM 444 C C . CYS A 1 60 ? 111.472 112.557 148.529 1.00 71.81 58 CYS A C 1
ATOM 445 O O . CYS A 1 60 ? 110.513 113.245 148.185 1.00 72.81 58 CYS A O 1
ATOM 448 N N . ILE A 1 61 ? 112.533 113.040 149.193 1.00 70.33 59 ILE A N 1
ATOM 449 C CA . ILE A 1 61 ? 112.604 114.419 149.659 1.00 66.77 59 ILE A CA 1
ATOM 450 C C . ILE A 1 61 ? 114.039 114.917 149.481 1.00 63.05 59 ILE A C 1
ATOM 451 O O . ILE A 1 61 ? 114.978 114.161 149.686 1.00 63.89 59 ILE A O 1
ATOM 456 N N . GLU A 1 62 ? 114.200 116.172 149.041 1.00 64.21 60 GLU A N 1
ATOM 457 C CA . GLU A 1 62 ? 115.513 116.772 148.853 1.00 64.52 60 GLU A CA 1
ATOM 458 C C . GLU A 1 62 ? 116.111 117.118 150.214 1.00 63.77 60 GLU A C 1
ATOM 459 O O . GLU A 1 62 ? 115.383 117.482 151.132 1.00 63.25 60 GLU A O 1
ATOM 465 N N . ALA A 1 63 ? 117.441 117.013 150.329 1.00 65.30 61 ALA A N 1
ATOM 466 C CA . ALA A 1 63 ? 118.154 117.571 151.468 1.00 68.34 61 ALA A CA 1
ATOM 467 C C . ALA A 1 63 ? 118.140 119.096 151.359 1.00 68.36 61 ALA A C 1
ATOM 468 O O . ALA A 1 63 ? 118.798 119.664 150.490 1.00 68.84 61 ALA A O 1
ATOM 470 N N . THR A 1 64 ? 117.368 119.743 152.238 1.00 69.94 62 THR A N 1
ATOM 471 C CA . THR A 1 64 ? 117.049 121.156 152.125 1.00 72.26 62 THR A CA 1
ATOM 472 C C . THR A 1 64 ? 117.386 121.829 153.450 1.00 70.80 62 THR A C 1
ATOM 473 O O . THR A 1 64 ? 116.505 122.068 154.277 1.00 70.48 62 THR A O 1
ATOM 477 N N . GLY A 1 65 ? 118.672 122.119 153.655 1.00 69.58 63 GLY A N 1
ATOM 478 C CA . GLY A 1 65 ? 119.146 122.468 154.983 1.00 69.45 63 GLY A CA 1
ATOM 479 C C . GLY A 1 65 ? 118.736 121.387 155.981 1.00 68.84 63 GLY A C 1
ATOM 480 O O . GLY A 1 65 ? 118.860 120.202 155.684 1.00 70.31 63 GLY A O 1
ATOM 481 N N . THR A 1 66 ? 118.227 121.809 157.144 1.00 69.73 64 THR A N 1
ATOM 482 C CA . THR A 1 66 ? 117.785 120.893 158.182 1.00 71.03 64 THR A CA 1
ATOM 483 C C . THR A 1 66 ? 116.260 120.912 158.253 1.00 72.67 64 THR A C 1
ATOM 484 O O . THR A 1 66 ? 115.683 120.364 159.193 1.00 74.63 64 THR A O 1
ATOM 488 N N . TYR A 1 67 ? 115.613 121.528 157.250 1.00 72.69 65 TYR A N 1
ATOM 489 C CA . TYR A 1 67 ? 114.176 121.759 157.285 1.00 73.54 65 TYR A CA 1
ATOM 490 C C . TYR A 1 67 ? 113.419 120.491 156.903 1.00 72.19 65 TYR A C 1
ATOM 491 O O . TYR A 1 67 ? 112.241 120.366 157.225 1.00 77.77 65 TYR A O 1
ATOM 500 N N . MET A 1 68 ? 114.093 119.554 156.228 1.00 69.56 66 MET A N 1
ATOM 501 C CA . MET A 1 68 ? 113.445 118.333 155.780 1.00 68.29 66 MET A CA 1
ATOM 502 C C . MET A 1 68 ? 113.527 117.255 156.863 1.00 66.87 66 MET A C 1
ATOM 503 O O . MET A 1 68 ? 112.881 116.220 156.728 1.00 68.21 66 MET A O 1
ATOM 508 N N . GLU A 1 69 ? 114.286 117.500 157.940 1.00 68.20 67 GLU A N 1
ATOM 509 C CA . GLU A 1 69 ? 114.661 116.435 158.861 1.00 72.92 67 GLU A CA 1
ATOM 510 C C . GLU A 1 69 ? 113.478 115.993 159.727 1.00 69.22 67 GLU A C 1
ATOM 511 O O . GLU A 1 69 ? 113.246 114.796 159.838 1.00 71.23 67 GLU A O 1
ATOM 517 N N . PRO A 1 70 ? 112.712 116.881 160.406 1.00 71.43 68 PRO A N 1
ATOM 518 C CA . PRO A 1 70 ? 111.602 116.425 161.241 1.00 71.69 68 PRO A CA 1
ATOM 519 C C . PRO A 1 70 ? 110.580 115.549 160.517 1.00 70.92 68 PRO A C 1
ATOM 520 O O . PRO A 1 70 ? 110.172 114.526 161.059 1.00 76.16 68 PRO A O 1
ATOM 524 N N . VAL A 1 71 ? 110.176 115.942 159.303 1.00 70.58 69 VAL A N 1
ATOM 525 C CA . VAL A 1 71 ? 109.151 115.212 158.565 1.00 71.12 69 VAL A CA 1
ATOM 526 C C . VAL A 1 71 ? 109.734 113.883 158.076 1.00 72.07 69 VAL A C 1
ATOM 527 O O . VAL A 1 71 ? 109.019 112.886 158.027 1.00 73.83 69 VAL A O 1
ATOM 531 N N . ALA A 1 72 ? 111.029 113.863 157.731 1.00 71.29 70 ALA A N 1
ATOM 532 C CA . ALA A 1 72 ? 111.695 112.628 157.345 1.00 72.37 70 ALA A CA 1
ATOM 533 C C . ALA A 1 72 ? 111.607 111.603 158.476 1.00 74.36 70 ALA A C 1
ATOM 534 O O . ALA A 1 72 ? 111.375 110.427 158.218 1.00 74.44 70 ALA A O 1
ATOM 536 N N . GLU A 1 73 ? 111.797 112.062 159.719 1.00 80.28 71 GLU A N 1
ATOM 537 C CA . GLU A 1 73 ? 111.800 111.194 160.887 1.00 87.21 71 GLU A CA 1
ATOM 538 C C . GLU A 1 73 ? 110.377 110.732 161.203 1.00 86.76 71 GLU A C 1
ATOM 539 O O . GLU A 1 73 ? 110.168 109.576 161.565 1.00 85.58 71 GLU A O 1
ATOM 545 N N . CYS A 1 74 ? 109.411 111.648 161.069 1.00 85.42 72 CYS A N 1
ATOM 546 C CA . CYS A 1 74 ? 108.006 111.354 161.296 1.00 85.34 72 CYS A CA 1
ATOM 547 C C . CYS A 1 74 ? 107.536 110.213 160.392 1.00 85.59 72 CYS A C 1
ATOM 548 O O . CYS A 1 74 ? 106.877 109.286 160.862 1.00 86.39 72 CYS A O 1
ATOM 551 N N . LEU A 1 75 ? 107.880 110.294 159.099 1.00 83.76 73 LEU A N 1
ATOM 552 C CA . LEU A 1 75 ? 107.397 109.354 158.099 1.00 81.41 73 LEU A CA 1
ATOM 553 C C . LEU A 1 75 ? 108.120 108.017 158.242 1.00 83.48 73 LEU A C 1
ATOM 554 O O . LEU A 1 75 ? 107.511 106.968 158.048 1.00 86.09 73 LEU A O 1
ATOM 559 N N . TYR A 1 76 ? 109.418 108.055 158.566 1.00 84.96 74 TYR A N 1
ATOM 560 C CA . TYR A 1 76 ? 110.183 106.838 158.783 1.00 87.23 74 TYR A CA 1
ATOM 561 C C . TYR A 1 76 ? 109.600 106.073 159.969 1.00 89.80 74 TYR A C 1
ATOM 562 O O . TYR A 1 76 ? 109.537 104.847 159.938 1.00 93.44 74 TYR A O 1
ATOM 571 N N . ASP A 1 77 ? 109.184 106.804 161.011 1.00 93.48 75 ASP A N 1
ATOM 572 C CA . ASP A 1 77 ? 108.605 106.198 162.200 1.00 96.71 75 ASP A CA 1
ATOM 573 C C . ASP A 1 77 ? 107.226 105.623 161.880 1.00 96.88 75 ASP A C 1
ATOM 574 O O . ASP A 1 77 ? 106.859 104.582 162.421 1.00 99.02 75 ASP A O 1
ATOM 579 N N . ALA A 1 78 ? 106.472 106.305 161.004 1.00 95.53 76 ALA A N 1
ATOM 580 C CA . ALA A 1 78 ? 105.156 105.842 160.584 1.00 94.46 76 ALA A CA 1
ATOM 581 C C . ALA A 1 78 ? 105.269 104.536 159.799 1.00 94.10 76 ALA A C 1
ATOM 582 O O . ALA A 1 78 ? 104.280 103.818 159.662 1.00 96.76 76 ALA A O 1
ATOM 584 N N . GLY A 1 79 ? 106.467 104.248 159.270 1.00 91.34 77 GLY A N 1
ATOM 585 C CA . GLY A 1 79 ? 106.755 102.959 158.663 1.00 90.03 77 GLY A CA 1
ATOM 586 C C . GLY A 1 79 ? 106.919 103.042 157.146 1.00 88.87 77 GLY A C 1
ATOM 587 O O . GLY A 1 79 ? 107.024 102.005 156.492 1.00 91.26 77 GLY A O 1
ATOM 588 N N . TYR A 1 80 ? 106.962 104.262 156.591 1.00 84.09 78 TYR A N 1
ATOM 589 C CA . TYR A 1 80 ? 107.174 104.444 155.165 1.00 83.16 78 TYR A CA 1
ATOM 590 C C . TYR A 1 80 ? 108.664 104.338 154.863 1.00 81.35 78 TYR A C 1
ATOM 591 O O . TYR A 1 80 ? 109.489 104.451 155.766 1.00 86.99 78 TYR A O 1
ATOM 600 N N . ILE A 1 81 ? 108.989 104.102 153.588 1.00 79.04 79 ILE A N 1
ATOM 601 C CA . ILE A 1 81 ? 110.360 104.157 153.104 1.00 79.47 79 ILE A CA 1
ATOM 602 C C . ILE A 1 81 ? 110.665 105.602 152.712 1.00 77.03 79 ILE A C 1
ATOM 603 O O . ILE A 1 81 ? 109.893 106.220 151.982 1.00 77.96 79 ILE A O 1
ATOM 608 N N . VAL A 1 82 ? 111.797 106.125 153.192 1.00 73.54 80 VAL A N 1
ATOM 609 C CA . VAL A 1 82 ? 112.171 107.507 152.944 1.00 71.45 80 VAL A CA 1
ATOM 610 C C . VAL A 1 82 ? 113.521 107.542 152.225 1.00 67.59 80 VAL A C 1
ATOM 611 O O . VAL A 1 82 ? 114.453 106.849 152.617 1.00 68.46 80 VAL A O 1
ATOM 615 N N . SER A 1 83 ? 113.608 108.345 151.162 1.00 63.05 81 SER A N 1
ATOM 616 C CA . SER A 1 83 ? 114.878 108.671 150.539 1.00 63.52 81 SER A CA 1
ATOM 617 C C . SER A 1 83 ? 115.103 110.178 150.624 1.00 64.85 81 SER A C 1
ATOM 618 O O . SER A 1 83 ? 114.258 110.960 150.194 1.00 70.52 81 SER A O 1
ATOM 621 N N . VAL A 1 84 ? 116.228 110.571 151.221 1.00 63.86 82 VAL A N 1
ATOM 622 C CA . VAL A 1 84 ? 116.655 111.957 151.238 1.00 64.79 82 VAL A CA 1
ATOM 623 C C . VAL A 1 84 ? 117.733 112.087 150.169 1.00 64.03 82 VAL A C 1
ATOM 624 O O . VAL A 1 84 ? 118.818 111.546 150.342 1.00 71.49 82 VAL A O 1
ATOM 628 N N . ILE A 1 85 ? 117.426 112.768 149.063 1.00 62.64 83 ILE A N 1
ATOM 629 C CA . ILE A 1 85 ? 118.320 112.758 147.915 1.00 65.96 83 ILE A CA 1
ATOM 630 C C . ILE A 1 85 ? 119.176 114.020 147.956 1.00 65.87 83 ILE A C 1
ATOM 631 O O . ILE A 1 85 ? 118.752 115.047 148.482 1.00 71.04 83 ILE A O 1
ATOM 636 N N . ASN A 1 86 ? 120.404 113.905 147.445 1.00 65.86 84 ASN A N 1
ATOM 637 C CA . ASN A 1 86 ? 121.254 115.053 147.196 1.00 65.38 84 ASN A CA 1
ATOM 638 C C . ASN A 1 86 ? 120.580 115.884 146.110 1.00 64.88 84 ASN A C 1
ATOM 639 O O . ASN A 1 86 ? 120.298 115.367 145.032 1.00 65.62 84 ASN A O 1
ATOM 644 N N . PRO A 1 87 ? 120.288 117.182 146.349 1.00 65.16 85 PRO A N 1
ATOM 645 C CA . PRO A 1 87 ? 119.467 117.955 145.425 1.00 64.84 85 PRO A CA 1
ATOM 646 C C . PRO A 1 87 ? 120.113 118.278 144.075 1.00 63.66 85 PRO A C 1
ATOM 647 O O . PRO A 1 87 ? 119.416 118.705 143.156 1.00 67.85 85 PRO A O 1
ATOM 651 N N . ALA A 1 88 ? 121.427 118.082 143.935 1.00 63.97 86 ALA A N 1
ATOM 652 C CA . ALA A 1 88 ? 122.064 118.240 142.634 1.00 63.70 86 ALA A CA 1
ATOM 653 C C . ALA A 1 88 ? 121.513 117.203 141.655 1.00 64.79 86 ALA A C 1
ATOM 654 O O . ALA A 1 88 ? 121.432 117.480 140.459 1.00 68.77 86 ALA A O 1
ATOM 656 N N . LEU A 1 89 ? 121.122 116.025 142.165 1.00 64.61 87 LEU A N 1
ATOM 657 C CA . LEU A 1 89 ? 120.547 114.972 141.338 1.00 66.02 87 LEU A CA 1
ATOM 658 C C . LEU A 1 89 ? 119.147 115.377 140.881 1.00 68.29 87 LEU A C 1
ATOM 659 O O . LEU A 1 89 ? 118.760 115.078 139.752 1.00 72.13 87 LEU A O 1
ATOM 664 N N . GLY A 1 90 ? 118.374 115.993 141.784 1.00 65.75 88 GLY A N 1
ATOM 665 C CA . GLY A 1 90 ? 117.031 116.450 141.463 1.00 65.34 88 GLY A CA 1
ATOM 666 C C . GLY A 1 90 ? 117.035 117.492 140.342 1.00 64.35 88 GLY A C 1
ATOM 667 O O . GLY A 1 90 ? 116.151 117.493 139.489 1.00 61.16 88 GLY A O 1
ATOM 668 N N . LYS A 1 91 ? 118.034 118.381 140.351 1.00 64.09 89 LYS A N 1
ATOM 669 C CA . LYS A 1 91 ? 118.092 119.443 139.364 1.00 67.24 89 LYS A CA 1
ATOM 670 C C . LYS A 1 91 ? 118.396 118.830 137.999 1.00 68.27 89 LYS A C 1
ATOM 671 O O . LYS A 1 91 ? 117.799 119.225 136.998 1.00 69.20 89 LYS A O 1
ATOM 677 N N . ALA A 1 92 ? 119.330 117.874 137.964 1.00 65.10 90 ALA A N 1
ATOM 678 C CA . ALA A 1 92 ? 119.627 117.163 136.732 1.00 62.60 90 ALA A CA 1
ATOM 679 C C . ALA A 1 92 ? 118.387 116.413 136.247 1.00 60.76 90 ALA A C 1
ATOM 680 O O . ALA A 1 92 ? 118.116 116.374 135.050 1.00 58.43 90 ALA A O 1
ATOM 682 N N . PHE A 1 93 ? 117.644 115.807 137.179 1.00 58.39 91 PHE A N 1
ATOM 683 C CA . PHE A 1 93 ? 116.483 115.016 136.817 1.00 62.43 91 PHE A CA 1
ATOM 684 C C . PHE A 1 93 ? 115.438 115.895 136.135 1.00 63.55 91 PHE A C 1
ATOM 685 O O . PHE A 1 93 ? 114.914 115.512 135.094 1.00 65.81 91 PHE A O 1
ATOM 693 N N . ALA A 1 94 ? 115.142 117.061 136.718 1.00 64.15 92 ALA A N 1
ATOM 694 C CA . ALA A 1 94 ? 114.185 117.989 136.133 1.00 65.42 92 ALA A CA 1
ATOM 695 C C . ALA A 1 94 ? 114.583 118.324 134.695 1.00 66.43 92 ALA A C 1
ATOM 696 O O . ALA A 1 94 ? 113.725 118.352 133.816 1.00 66.05 92 ALA A O 1
ATOM 698 N N . GLN A 1 95 ? 115.879 118.575 134.463 1.00 64.63 93 GLN A N 1
ATOM 699 C CA . GLN A 1 95 ? 116.362 118.918 133.135 1.00 65.78 93 GLN A CA 1
ATOM 700 C C . GLN A 1 95 ? 116.201 117.724 132.196 1.00 65.95 93 GLN A C 1
ATOM 701 O O . GLN A 1 95 ? 115.890 117.914 131.025 1.00 71.91 93 GLN A O 1
ATOM 707 N N . SER A 1 96 ? 116.408 116.505 132.706 1.00 66.46 94 SER A N 1
ATOM 708 C CA . SER A 1 96 ? 116.257 115.298 131.905 1.00 67.33 94 SER A CA 1
ATOM 709 C C . SER A 1 96 ? 114.786 115.069 131.568 1.00 68.54 94 SER A C 1
ATOM 710 O O . SER A 1 96 ? 114.468 114.419 130.574 1.00 69.44 94 SER A O 1
ATOM 713 N N . GLU A 1 97 ? 113.907 115.601 132.424 1.00 71.57 95 GLU A N 1
ATOM 714 C CA . GLU A 1 97 ? 112.469 115.429 132.307 1.00 72.45 95 GLU A CA 1
ATOM 715 C C . GLU A 1 97 ? 111.902 116.529 131.405 1.00 72.08 95 GLU A C 1
ATOM 716 O O . GLU A 1 97 ? 110.720 116.504 131.065 1.00 71.81 95 GLU A O 1
ATOM 722 N N . GLY A 1 98 ? 112.753 117.503 131.044 1.00 70.18 96 GLY A N 1
ATOM 723 C CA . GLY A 1 98 ? 112.423 118.525 130.065 1.00 68.98 96 GLY A CA 1
ATOM 724 C C . GLY A 1 98 ? 111.574 119.664 130.636 1.00 69.20 96 GLY A C 1
ATOM 725 O O . GLY A 1 98 ? 110.988 120.422 129.867 1.00 71.37 96 GLY A O 1
ATOM 726 N N . LEU A 1 99 ? 111.558 119.838 131.965 1.00 68.38 97 LEU A N 1
ATOM 727 C CA . LEU A 1 99 ? 110.649 120.786 132.599 1.00 68.44 97 LEU A CA 1
ATOM 728 C C . LEU A 1 99 ? 111.075 122.216 132.270 1.00 69.24 97 LEU A C 1
ATOM 729 O O . LEU A 1 99 ? 112.265 122.511 132.205 1.00 76.13 97 LEU A O 1
ATOM 734 N N . ARG A 1 100 ? 110.086 123.097 132.076 1.00 67.29 98 ARG A N 1
ATOM 735 C CA . ARG A 1 100 ? 110.336 124.458 131.632 1.00 67.43 98 ARG A CA 1
ATOM 736 C C . ARG A 1 100 ? 110.007 125.497 132.710 1.00 68.11 98 ARG A C 1
ATOM 737 O O . ARG A 1 100 ? 110.224 126.683 132.479 1.00 70.65 98 ARG A O 1
ATOM 745 N N . ASN A 1 101 ? 109.484 125.075 133.869 1.00 66.73 99 ASN A N 1
ATOM 746 C CA . ASN A 1 101 ? 109.213 125.976 134.980 1.00 69.11 99 ASN A CA 1
ATOM 747 C C . ASN A 1 101 ? 109.732 125.364 136.282 1.00 70.79 99 ASN A C 1
ATOM 748 O O . ASN A 1 101 ? 109.921 124.152 136.363 1.00 71.72 99 ASN A O 1
ATOM 753 N N . LYS A 1 102 ? 109.959 126.211 137.297 1.00 70.92 100 LYS A N 1
ATOM 754 C CA . LYS A 1 102 ? 110.317 125.759 138.633 1.00 71.77 100 LYS A CA 1
ATOM 755 C C . LYS A 1 102 ? 109.370 126.396 139.646 1.00 72.03 100 LYS A C 1
ATOM 756 O O . LYS A 1 102 ? 109.425 127.606 139.870 1.00 72.97 100 LYS A O 1
ATOM 762 N N . THR A 1 103 ? 108.492 125.574 140.233 1.00 72.17 101 THR A N 1
ATOM 763 C CA . THR A 1 103 ? 107.626 125.988 141.327 1.00 74.03 101 THR A CA 1
ATOM 764 C C . THR A 1 103 ? 107.534 124.835 142.328 1.00 72.93 101 THR A C 1
ATOM 765 O O . THR A 1 103 ? 108.029 123.745 142.055 1.00 73.98 101 THR A O 1
ATOM 769 N N . ASP A 1 104 ? 106.902 125.080 143.483 1.00 75.25 102 ASP A N 1
ATOM 770 C CA . ASP A 1 104 ? 106.877 124.112 144.570 1.00 75.82 102 ASP A CA 1
ATOM 771 C C . ASP A 1 104 ? 106.005 122.912 144.205 1.00 75.53 102 ASP A C 1
ATOM 772 O O . ASP A 1 104 ? 106.334 121.783 144.565 1.00 77.88 102 ASP A O 1
ATOM 777 N N . THR A 1 105 ? 104.906 123.158 143.485 1.00 75.93 103 THR A N 1
ATOM 778 C CA . THR A 1 105 ? 103.987 122.104 143.079 1.00 75.75 103 THR A CA 1
ATOM 779 C C . THR A 1 105 ? 104.639 121.266 141.979 1.00 73.63 103 THR A C 1
ATOM 780 O O . THR A 1 105 ? 104.440 120.054 141.914 1.00 74.31 103 THR A O 1
ATOM 784 N N . VAL A 1 106 ? 105.426 121.927 141.125 1.00 73.91 104 VAL A N 1
ATOM 785 C CA . VAL A 1 106 ? 106.156 121.264 140.053 1.00 73.60 104 VAL A CA 1
ATOM 786 C C . VAL A 1 106 ? 107.257 120.388 140.648 1.00 71.59 104 VAL A C 1
ATOM 787 O O . VAL A 1 106 ? 107.477 119.279 140.170 1.00 72.64 104 VAL A O 1
ATOM 791 N N . ASP A 1 107 ? 107.940 120.893 141.683 1.00 72.88 105 ASP A N 1
ATOM 792 C CA . ASP A 1 107 ? 109.061 120.190 142.291 1.00 75.29 105 ASP A CA 1
ATOM 793 C C . ASP A 1 107 ? 108.576 118.950 143.046 1.00 72.77 105 ASP A C 1
ATOM 794 O O . ASP A 1 107 ? 109.235 117.916 142.997 1.00 71.89 105 ASP A O 1
ATOM 799 N N . ALA A 1 108 ? 107.420 119.041 143.716 1.00 68.90 106 ALA A N 1
ATOM 800 C CA . ALA A 1 108 ? 106.872 117.901 144.435 1.00 68.76 106 ALA A CA 1
ATOM 801 C C . ALA A 1 108 ? 106.470 116.796 143.457 1.00 71.47 106 ALA A C 1
ATOM 802 O O . ALA A 1 108 ? 106.624 115.617 143.761 1.00 74.61 106 ALA A O 1
ATOM 804 N N . ARG A 1 109 ? 105.952 117.181 142.287 1.00 73.73 107 ARG A N 1
ATOM 805 C CA . ARG A 1 109 ? 105.559 116.229 141.257 1.00 74.22 107 ARG A CA 1
ATOM 806 C C . ARG A 1 109 ? 106.816 115.587 140.670 1.00 69.52 107 ARG A C 1
ATOM 807 O O . ARG A 1 109 ? 106.859 114.376 140.470 1.00 73.45 107 ARG A O 1
ATOM 815 N N . MET A 1 110 ? 107.838 116.411 140.419 1.00 67.09 108 MET A N 1
ATOM 816 C CA . MET A 1 110 ? 109.124 115.960 139.905 1.00 68.59 108 MET A CA 1
ATOM 817 C C . MET A 1 110 ? 109.751 114.918 140.835 1.00 67.33 108 MET A C 1
ATOM 818 O O . MET A 1 110 ? 110.318 113.942 140.353 1.00 67.05 108 MET A O 1
ATOM 823 N N . LEU A 1 111 ? 109.641 115.120 142.158 1.00 66.14 109 LEU A N 1
ATOM 824 C CA . LEU A 1 111 ? 110.272 114.239 143.132 1.00 63.86 109 LEU A CA 1
ATOM 825 C C . LEU A 1 111 ? 109.539 112.903 143.221 1.00 63.74 109 LEU A C 1
ATOM 826 O O . LEU A 1 111 ? 110.164 111.893 143.542 1.00 62.99 109 LEU A O 1
ATOM 831 N N . ALA A 1 112 ? 108.224 112.899 142.967 1.00 62.83 110 ALA A N 1
ATOM 832 C CA . ALA A 1 112 ? 107.461 111.659 142.969 1.00 64.67 110 ALA A CA 1
ATOM 833 C C . ALA A 1 112 ? 107.882 110.778 141.793 1.00 65.51 110 ALA A C 1
ATOM 834 O O . ALA A 1 112 ? 107.925 109.561 141.936 1.00 65.31 110 ALA A O 1
ATOM 836 N N . GLU A 1 113 ? 108.192 111.396 140.640 1.00 68.98 111 GLU A N 1
ATOM 837 C CA . GLU A 1 113 ? 108.658 110.664 139.470 1.00 70.61 111 GLU A CA 1
ATOM 838 C C . GLU A 1 113 ? 110.091 110.192 139.688 1.00 69.02 111 GLU A C 1
ATOM 839 O O . GLU A 1 113 ? 110.423 109.065 139.326 1.00 67.18 111 GLU A O 1
ATOM 845 N N . PHE A 1 114 ? 110.939 111.068 140.250 1.00 67.87 112 PHE A N 1
ATOM 846 C CA . PHE A 1 114 ? 112.291 110.683 140.622 1.00 67.53 112 PHE A CA 1
ATOM 847 C C . PHE A 1 114 ? 112.222 109.368 141.396 1.00 65.23 112 PHE A C 1
ATOM 848 O O . PHE A 1 114 ? 112.913 108.409 141.066 1.00 63.55 112 PHE A O 1
ATOM 856 N N . CYS A 1 115 ? 111.344 109.330 142.400 1.00 65.67 113 CYS A N 1
ATOM 857 C CA . CYS A 1 115 ? 111.194 108.164 143.251 1.00 69.44 113 CYS A CA 1
ATOM 858 C C . CYS A 1 115 ? 110.867 106.926 142.417 1.00 71.11 113 CYS A C 1
ATOM 859 O O . CYS A 1 115 ? 111.567 105.920 142.520 1.00 71.82 113 CYS A O 1
ATOM 862 N N . ARG A 1 116 ? 109.824 107.018 141.577 1.00 71.47 114 ARG A N 1
ATOM 863 C CA . ARG A 1 116 ? 109.354 105.887 140.787 1.00 73.21 114 ARG A CA 1
ATOM 864 C C . ARG A 1 116 ? 110.440 105.393 139.827 1.00 71.67 114 ARG A C 1
ATOM 865 O O . ARG A 1 116 ? 110.689 104.193 139.747 1.00 73.97 114 ARG A O 1
ATOM 873 N N . GLN A 1 117 ? 111.087 106.319 139.108 1.00 70.31 115 GLN A N 1
ATOM 874 C CA . GLN A 1 117 ? 112.014 105.962 138.046 1.00 70.37 115 GLN A CA 1
ATOM 875 C C . GLN A 1 117 ? 113.336 105.441 138.610 1.00 72.47 115 GLN A C 1
ATOM 876 O O . GLN A 1 117 ? 113.846 104.435 138.121 1.00 77.25 115 GLN A O 1
ATOM 882 N N . LYS A 1 118 ? 113.891 106.122 139.623 1.00 74.23 116 LYS A N 1
ATOM 883 C CA . LYS A 1 118 ? 115.249 105.861 140.083 1.00 74.03 116 LYS A CA 1
ATOM 884 C C . LYS A 1 118 ? 115.285 104.815 141.197 1.00 77.04 116 LYS A C 1
ATOM 885 O O . LYS A 1 118 ? 116.290 104.124 141.339 1.00 80.06 116 LYS A O 1
ATOM 891 N N . ARG A 1 119 ? 114.213 104.733 142.001 1.00 81.75 117 ARG A N 1
ATOM 892 C CA . ARG A 1 119 ? 114.142 103.851 143.161 1.00 82.42 117 ARG A CA 1
ATOM 893 C C . ARG A 1 119 ? 115.385 104.019 144.038 1.00 78.25 117 ARG A C 1
ATOM 894 O O . ARG A 1 119 ? 116.150 103.073 144.208 1.00 80.65 117 ARG A O 1
ATOM 902 N N . PRO A 1 120 ? 115.646 105.216 144.618 1.00 74.78 118 PRO A N 1
ATOM 903 C CA . PRO A 1 120 ? 116.847 105.421 145.419 1.00 74.01 118 PRO A CA 1
ATOM 904 C C . PRO A 1 120 ? 116.886 104.619 146.716 1.00 76.40 118 PRO A C 1
ATOM 905 O O . PRO A 1 120 ? 115.849 104.214 147.239 1.00 76.58 118 PRO A O 1
ATOM 909 N N . ALA A 1 121 ? 118.107 104.420 147.232 1.00 79.82 119 ALA A N 1
ATOM 910 C CA . ALA A 1 121 ? 118.339 103.653 148.448 1.00 79.25 119 ALA A CA 1
ATOM 911 C C . ALA A 1 121 ? 117.689 104.346 149.637 1.00 78.35 119 ALA A C 1
ATOM 912 O O . ALA A 1 121 ? 117.623 105.574 149.683 1.00 78.61 119 ALA A O 1
ATOM 914 N N . ALA A 1 122 ? 117.225 103.538 150.598 1.00 77.90 120 ALA A N 1
ATOM 915 C CA . ALA A 1 122 ? 116.488 104.051 151.740 1.00 77.92 120 ALA A CA 1
ATOM 916 C C . ALA A 1 122 ? 117.437 104.822 152.654 1.00 79.43 120 ALA A C 1
ATOM 917 O O . ALA A 1 122 ? 118.643 104.579 152.656 1.00 80.46 120 ALA A O 1
ATOM 919 N N . TRP A 1 123 ? 116.862 105.754 153.419 1.00 80.48 121 TRP A N 1
ATOM 920 C CA . TRP A 1 123 ? 117.595 106.609 154.333 1.00 81.34 121 TRP A CA 1
ATOM 921 C C . TRP A 1 123 ? 117.334 106.155 155.763 1.00 87.32 121 TRP A C 1
ATOM 922 O O . TRP A 1 123 ? 116.189 105.917 156.140 1.00 90.31 121 TRP A O 1
ATOM 933 N N . GLU A 1 124 ? 118.414 106.038 156.541 1.00 95.34 122 GLU A N 1
ATOM 934 C CA . GLU A 1 124 ? 118.343 105.671 157.944 1.00 99.62 122 GLU A CA 1
ATOM 935 C C . GLU A 1 124 ? 118.768 106.883 158.769 1.00 99.94 122 GLU A C 1
ATOM 936 O O . GLU A 1 124 ? 119.824 107.459 158.512 1.00 100.90 122 GLU A O 1
ATOM 942 N N . ALA A 1 125 ? 117.935 107.278 159.739 1.00 101.62 123 ALA A N 1
ATOM 943 C CA . ALA A 1 125 ? 118.281 108.370 160.636 1.00 103.19 123 ALA A CA 1
ATOM 944 C C . ALA A 1 125 ? 119.537 107.995 161.419 1.00 103.76 123 ALA A C 1
ATOM 945 O O . ALA A 1 125 ? 11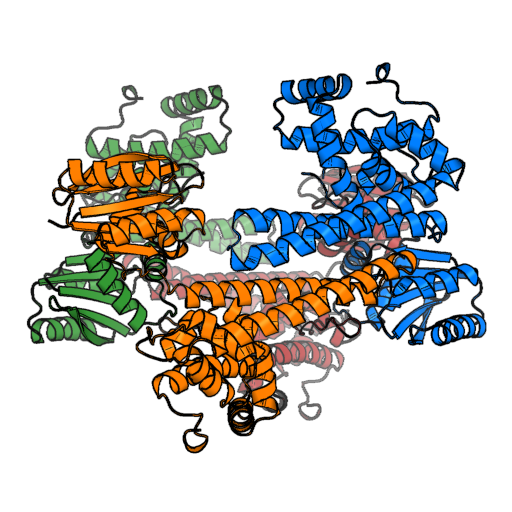9.634 106.872 161.914 1.00 104.86 123 ALA A O 1
ATOM 947 N N . PRO A 1 126 ? 120.541 108.896 161.550 1.00 103.33 124 PRO A N 1
ATOM 948 C CA . PRO A 1 126 ? 121.775 108.549 162.245 1.00 103.10 124 PRO A CA 1
ATOM 949 C C . PRO A 1 126 ? 121.580 108.348 163.744 1.00 101.26 124 PRO A C 1
ATOM 950 O O . PRO A 1 126 ? 120.612 108.842 164.321 1.00 101.20 124 PRO A O 1
ATOM 954 N N . HIS A 1 127 ? 122.514 107.606 164.349 1.00 101.60 125 HIS A N 1
ATOM 955 C CA . HIS A 1 127 ? 122.482 107.292 165.768 1.00 101.60 125 HIS A CA 1
ATOM 956 C C . HIS A 1 127 ? 122.635 108.589 166.560 1.00 99.19 125 HIS A C 1
ATOM 957 O O . HIS A 1 127 ? 123.405 109.458 166.156 1.00 100.03 125 HIS A O 1
ATOM 964 N N . PRO A 1 128 ? 121.919 108.789 167.693 1.00 98.72 126 PRO A N 1
ATOM 965 C CA . PRO A 1 128 ? 122.050 110.020 168.469 1.00 98.78 126 PRO A CA 1
ATOM 966 C C . PRO A 1 128 ? 123.490 110.432 168.782 1.00 97.52 126 PRO A C 1
ATOM 967 O O . PRO A 1 128 ? 123.800 111.621 168.762 1.00 97.29 126 PRO A O 1
ATOM 971 N N . LEU A 1 129 ? 124.355 109.450 169.076 1.00 95.95 127 LEU A N 1
ATOM 972 C CA . LEU A 1 129 ? 125.752 109.711 169.390 1.00 95.60 127 LEU A CA 1
ATOM 973 C C . LEU A 1 129 ? 126.469 110.276 168.166 1.00 93.52 127 LEU A C 1
ATOM 974 O O . LEU A 1 129 ? 127.253 111.213 168.298 1.00 94.53 127 LEU A O 1
ATOM 979 N N . GLU A 1 130 ? 126.208 109.694 166.989 1.00 91.28 128 GLU A N 1
ATOM 980 C CA . GLU A 1 130 ? 126.807 110.159 165.749 1.00 90.69 128 GLU A CA 1
ATOM 981 C C . GLU A 1 130 ? 126.346 111.585 165.446 1.00 87.27 128 GLU A C 1
ATOM 982 O O . GLU A 1 130 ? 127.138 112.405 164.987 1.00 83.85 128 GLU A O 1
ATOM 988 N N . ARG A 1 131 ? 125.057 111.857 165.690 1.00 85.36 129 ARG A N 1
ATOM 989 C CA . ARG A 1 131 ? 124.463 113.163 165.450 1.00 84.40 129 ARG A CA 1
ATOM 990 C C . ARG A 1 131 ? 125.136 114.211 166.338 1.00 80.71 129 ARG A C 1
ATOM 991 O O . ARG A 1 131 ? 125.473 115.294 165.859 1.00 77.31 129 ARG A O 1
ATOM 999 N N . ALA A 1 132 ? 125.338 113.878 167.621 1.00 74.81 130 ALA A N 1
ATOM 1000 C CA . ALA A 1 132 ? 125.968 114.784 168.568 1.00 71.18 130 ALA A CA 1
ATOM 1001 C C . ALA A 1 132 ? 127.435 115.002 168.206 1.00 72.35 130 ALA A C 1
ATOM 1002 O O . ALA A 1 132 ? 127.902 116.139 168.186 1.00 74.32 130 ALA A O 1
ATOM 1004 N N . LEU A 1 133 ? 128.162 113.915 167.928 1.00 69.52 131 LEU A N 1
ATOM 1005 C CA . LEU A 1 133 ? 129.577 114.027 167.623 1.00 68.63 131 LEU A CA 1
ATOM 1006 C C . LEU A 1 133 ? 129.770 114.923 166.403 1.00 67.72 131 LEU A C 1
ATOM 1007 O O . LEU A 1 133 ? 130.635 115.796 166.411 1.00 70.90 131 LEU A O 1
ATOM 1012 N N . ARG A 1 134 ? 128.970 114.712 165.355 1.00 66.27 132 ARG A N 1
ATOM 1013 C CA . ARG A 1 134 ? 129.105 115.518 164.154 1.00 63.02 132 ARG A CA 1
ATOM 1014 C C . ARG A 1 134 ? 128.813 116.984 164.477 1.00 62.17 132 ARG A C 1
ATOM 1015 O O . ARG A 1 134 ? 129.493 117.868 163.956 1.00 64.37 132 ARG A O 1
ATOM 1023 N N . ALA A 1 135 ? 127.805 117.239 165.323 1.00 61.00 133 ALA A N 1
ATOM 1024 C CA . ALA A 1 135 ? 127.418 118.599 165.671 1.00 61.73 133 ALA A CA 1
ATOM 1025 C C . ALA A 1 135 ? 128.559 119.312 166.394 1.00 63.77 133 ALA A C 1
ATOM 1026 O O . ALA A 1 135 ? 128.842 120.467 166.081 1.00 65.43 133 ALA A O 1
ATOM 1028 N N . LEU A 1 136 ? 129.217 118.613 167.335 1.00 64.47 134 LEU A N 1
ATOM 1029 C CA . LEU A 1 136 ? 130.341 119.167 168.080 1.00 63.06 134 LEU A CA 1
ATOM 1030 C C . LEU A 1 136 ? 131.534 119.411 167.156 1.00 61.89 134 LEU A C 1
ATOM 1031 O O . LEU A 1 136 ? 132.211 120.425 167.297 1.00 65.40 134 LEU A O 1
ATOM 1036 N N . VAL A 1 137 ? 131.789 118.501 166.211 1.00 59.33 135 VAL A N 1
ATOM 1037 C CA . VAL A 1 137 ? 132.938 118.626 165.325 1.00 60.43 135 VAL A CA 1
ATOM 1038 C C . VAL A 1 137 ? 132.780 119.854 164.418 1.00 62.37 135 VAL A C 1
ATOM 1039 O O . VAL A 1 137 ? 133.757 120.565 164.190 1.00 64.35 135 VAL A O 1
ATOM 1043 N N . VAL A 1 138 ? 131.572 120.120 163.900 1.00 63.26 136 VAL A N 1
ATOM 1044 C CA . VAL A 1 138 ? 131.406 121.188 162.917 1.00 64.46 136 VAL A CA 1
ATOM 1045 C C . VAL A 1 138 ? 131.374 122.529 163.652 1.00 62.94 136 VAL A C 1
ATOM 1046 O O . VAL A 1 138 ? 131.748 123.552 163.077 1.00 62.79 136 VAL A O 1
ATOM 1050 N N . ARG A 1 139 ? 130.930 122.518 164.916 1.00 61.51 137 ARG A N 1
ATOM 1051 C CA . ARG A 1 139 ? 131.016 123.701 165.756 1.00 59.87 137 ARG A CA 1
ATOM 1052 C C . ARG A 1 139 ? 132.483 124.045 166.001 1.00 60.02 137 ARG A C 1
ATOM 1053 O O . ARG A 1 139 ? 132.878 125.196 165.835 1.00 62.60 137 ARG A O 1
ATOM 1061 N N . HIS A 1 140 ? 133.279 123.042 166.393 1.00 59.33 138 HIS A N 1
ATOM 1062 C CA . HIS A 1 140 ? 134.705 123.214 166.622 1.00 57.79 138 HIS A CA 1
ATOM 1063 C C . HIS A 1 140 ? 135.381 123.822 165.394 1.00 57.68 138 HIS A C 1
ATOM 1064 O O . HIS A 1 140 ? 136.246 124.682 165.532 1.00 58.14 138 HIS A O 1
ATOM 1071 N N . GLN A 1 141 ? 134.998 123.360 164.197 1.00 57.34 139 GLN A N 1
ATOM 1072 C CA . GLN A 1 141 ? 135.577 123.866 162.964 1.00 58.36 139 GLN A CA 1
ATOM 1073 C C . GLN A 1 141 ? 135.189 125.331 162.758 1.00 59.83 139 GLN A C 1
ATOM 1074 O O . GLN A 1 141 ? 136.002 126.119 162.278 1.00 57.53 139 GLN A O 1
ATOM 1080 N N . ALA A 1 142 ? 133.937 125.685 163.091 1.00 60.00 140 ALA A N 1
ATOM 1081 C CA . ALA A 1 142 ? 133.470 127.057 162.953 1.00 58.08 140 ALA A CA 1
ATOM 1082 C C . ALA A 1 142 ? 134.336 127.988 163.794 1.00 56.50 140 ALA A C 1
ATOM 1083 O O . ALA A 1 142 ? 134.772 129.027 163.304 1.00 57.12 140 ALA A O 1
ATOM 1085 N N . LEU A 1 143 ? 134.577 127.606 165.051 1.00 55.12 141 LEU A N 1
ATOM 1086 C CA . LEU A 1 143 ? 135.296 128.462 165.977 1.00 57.36 141 LEU A CA 1
ATOM 1087 C C . LEU A 1 143 ? 136.778 128.518 165.615 1.00 59.30 141 LEU A C 1
ATOM 1088 O O . LEU A 1 143 ? 137.418 129.538 165.856 1.00 64.47 141 LEU A O 1
ATOM 1093 N N . THR A 1 144 ? 137.321 127.443 165.035 1.00 59.08 142 THR A N 1
ATOM 1094 C CA . THR A 1 144 ? 138.697 127.467 164.560 1.00 59.87 142 THR A CA 1
ATOM 1095 C C . THR A 1 144 ? 138.824 128.462 163.407 1.00 56.81 142 THR A C 1
ATOM 1096 O O . THR A 1 144 ? 139.843 129.137 163.292 1.00 56.36 142 THR A O 1
ATOM 1100 N N . ASP A 1 145 ? 137.803 128.533 162.549 1.00 58.96 143 ASP A N 1
ATOM 1101 C CA . ASP A 1 145 ? 137.801 129.484 161.450 1.00 61.86 143 ASP A CA 1
ATOM 1102 C C . ASP A 1 145 ? 137.813 130.904 161.997 1.00 61.82 143 ASP A C 1
ATOM 1103 O O . ASP A 1 145 ? 138.574 131.738 161.511 1.00 67.96 143 ASP A O 1
ATOM 1108 N N . MET A 1 146 ? 137.008 131.169 163.026 1.00 62.87 144 MET A N 1
ATOM 1109 C CA . MET A 1 146 ? 136.933 132.518 163.560 1.00 64.91 144 MET A CA 1
ATOM 1110 C C . MET A 1 146 ? 138.242 132.862 164.276 1.00 64.23 144 MET A C 1
ATOM 1111 O O . MET A 1 146 ? 138.704 133.996 164.187 1.00 64.68 144 MET A O 1
ATOM 1116 N N . HIS A 1 147 ? 138.856 131.882 164.955 1.00 61.77 145 HIS A N 1
ATOM 1117 C CA . HIS A 1 147 ? 140.118 132.106 165.648 1.00 59.83 145 HIS A CA 1
ATOM 1118 C C . HIS A 1 147 ? 141.217 132.479 164.649 1.00 60.46 145 HIS A C 1
ATOM 1119 O O . HIS A 1 147 ? 141.999 133.390 164.907 1.00 60.67 145 HIS A O 1
ATOM 1126 N N . THR A 1 148 ? 141.261 131.807 163.492 1.00 58.49 146 THR A N 1
ATOM 1127 C CA . THR A 1 148 ? 142.293 132.088 162.505 1.00 59.25 146 THR A CA 1
ATOM 1128 C C . THR A 1 148 ? 142.112 133.501 161.951 1.00 59.66 146 THR A C 1
ATOM 1129 O O . THR A 1 148 ? 143.092 134.190 161.683 1.00 62.06 146 THR A O 1
ATOM 1133 N N . GLN A 1 149 ? 140.859 133.927 161.774 1.00 62.46 147 GLN A N 1
ATOM 1134 C CA . GLN A 1 149 ? 140.571 135.259 161.267 1.00 61.01 147 GLN A CA 1
ATOM 1135 C C . GLN A 1 149 ? 141.111 136.310 162.231 1.00 62.82 147 GLN A C 1
ATOM 1136 O O . GLN A 1 149 ? 141.823 137.214 161.813 1.00 65.37 147 GLN A O 1
ATOM 1142 N N . GLU A 1 150 ? 140.790 136.176 163.520 1.00 63.68 148 GLU A N 1
ATOM 1143 C CA . GLU A 1 150 ? 141.255 137.128 164.513 1.00 66.30 148 GLU A CA 1
ATOM 1144 C C . GLU A 1 150 ? 142.782 137.106 164.598 1.00 67.92 148 GLU A C 1
ATOM 1145 O O . GLU A 1 150 ? 143.404 138.139 164.820 1.00 68.77 148 GLU A O 1
ATOM 1151 N N . LEU A 1 151 ? 143.383 135.927 164.423 1.00 70.10 149 LEU A N 1
ATOM 1152 C CA . LEU A 1 151 ? 144.819 135.775 164.577 1.00 71.83 149 LEU A CA 1
ATOM 1153 C C . LEU A 1 151 ? 145.533 136.433 163.402 1.00 69.47 149 LEU A C 1
ATOM 1154 O O . LEU A 1 151 ? 146.538 137.110 163.600 1.00 70.96 149 LEU A O 1
ATOM 1159 N N . ASN A 1 152 ? 145.001 136.243 162.188 1.00 68.53 150 ASN A N 1
ATOM 1160 C CA . ASN A 1 152 ? 145.501 136.931 161.009 1.00 68.83 150 ASN A CA 1
ATOM 1161 C C . ASN A 1 152 ? 145.436 138.446 161.178 1.00 69.38 150 ASN A C 1
ATOM 1162 O O . ASN A 1 152 ? 146.281 139.148 160.626 1.00 75.31 150 ASN A O 1
ATOM 1167 N N . ARG A 1 153 ? 144.423 138.944 161.899 1.00 65.14 151 ARG A N 1
ATOM 1168 C CA . ARG A 1 153 ? 144.225 140.375 162.063 1.00 65.43 151 ARG A CA 1
ATOM 1169 C C . ARG A 1 153 ? 145.294 141.005 162.953 1.00 66.79 151 ARG A C 1
ATOM 1170 O O . ARG A 1 153 ? 145.571 142.188 162.789 1.00 70.99 151 ARG A O 1
ATOM 1178 N N . THR A 1 154 ? 145.896 140.239 163.871 1.00 69.87 152 THR A N 1
ATOM 1179 C CA . THR A 1 154 ? 146.858 140.808 164.807 1.00 75.07 152 THR A CA 1
ATOM 1180 C C . THR A 1 154 ? 148.091 141.311 164.053 1.00 79.49 152 THR A C 1
ATOM 1181 O O . THR A 1 154 ? 148.760 142.230 164.520 1.00 83.48 152 THR A O 1
ATOM 1185 N N . GLU A 1 155 ? 148.382 140.716 162.890 1.00 84.69 153 GLU A N 1
ATOM 1186 C CA . GLU A 1 155 ? 149.534 141.093 162.085 1.00 91.51 153 GLU A CA 1
ATOM 1187 C C . GLU A 1 155 ? 149.465 142.561 161.672 1.00 91.75 153 GLU A C 1
ATOM 1188 O O . GLU A 1 155 ? 150.430 143.301 161.864 1.00 93.88 153 GLU A O 1
ATOM 1194 N N . THR A 1 156 ? 148.323 142.973 161.108 1.00 88.28 154 THR A N 1
ATOM 1195 C CA . THR A 1 156 ? 148.204 144.271 160.466 1.00 85.19 154 THR A CA 1
ATOM 1196 C C . THR A 1 156 ? 147.397 145.233 161.339 1.00 82.80 154 THR A C 1
ATOM 1197 O O . THR A 1 156 ? 147.072 146.332 160.894 1.00 85.36 154 THR A O 1
ATOM 1201 N N . ALA A 1 157 ? 147.092 144.840 162.583 1.00 80.13 155 ALA A N 1
ATOM 1202 C CA . ALA A 1 157 ? 146.156 145.589 163.408 1.00 78.29 155 ALA A CA 1
ATOM 1203 C C . ALA A 1 157 ? 146.775 146.906 163.868 1.00 81.17 155 ALA A C 1
ATOM 1204 O O . ALA A 1 157 ? 147.985 146.997 164.063 1.00 83.81 155 ALA A O 1
ATOM 1206 N N . ARG A 1 158 ? 145.918 147.917 164.053 1.00 84.30 156 ARG A N 1
ATOM 1207 C CA . ARG A 1 158 ? 146.299 149.162 164.700 1.00 85.68 156 ARG A CA 1
ATOM 1208 C C . ARG A 1 158 ? 146.273 148.914 166.205 1.00 84.85 156 ARG A C 1
ATOM 1209 O O . ARG A 1 158 ? 145.664 147.947 166.650 1.00 88.15 156 ARG A O 1
ATOM 1217 N N . GLU A 1 159 ? 146.918 149.788 166.983 1.00 88.05 157 GLU A N 1
ATOM 1218 C CA . GLU A 1 159 ? 147.113 149.546 168.405 1.00 90.65 157 GLU A CA 1
ATOM 1219 C C . GLU A 1 159 ? 145.807 149.708 169.184 1.00 88.00 157 GLU A C 1
ATOM 1220 O O . GLU A 1 159 ? 145.656 149.076 170.227 1.00 90.11 157 GLU A O 1
ATOM 1226 N N . VAL A 1 160 ? 144.877 150.546 168.702 1.00 84.21 158 VAL A N 1
ATOM 1227 C CA . VAL A 1 160 ? 143.599 150.731 169.385 1.00 82.86 158 VAL A CA 1
ATOM 1228 C C . VAL A 1 160 ? 142.737 149.483 169.183 1.00 80.08 158 VAL A C 1
ATOM 1229 O O . VAL A 1 160 ? 141.837 149.229 169.982 1.00 84.30 158 VAL A O 1
ATOM 1233 N N . GLN A 1 161 ? 143.002 148.720 168.118 1.00 75.26 159 GLN A N 1
ATOM 1234 C CA . GLN A 1 161 ? 142.230 147.523 167.825 1.00 76.30 159 GLN A CA 1
ATOM 1235 C C . GLN A 1 161 ? 142.735 146.337 168.644 1.00 77.37 159 GLN A C 1
ATOM 1236 O O . GLN A 1 161 ? 141.995 145.381 168.860 1.00 76.92 159 GLN A O 1
ATOM 1242 N N . ARG A 1 162 ? 143.991 146.405 169.096 1.00 78.55 160 ARG A N 1
ATOM 1243 C CA . ARG A 1 162 ? 144.674 145.242 169.640 1.00 82.28 160 ARG A CA 1
ATOM 1244 C C . ARG A 1 162 ? 143.983 144.701 170.898 1.00 77.74 160 ARG A C 1
ATOM 1245 O O . ARG A 1 162 ? 143.822 143.489 171.006 1.00 76.86 160 ARG A O 1
ATOM 1253 N N . PRO A 1 163 ? 143.581 145.520 171.900 1.00 74.36 161 PRO A N 1
ATOM 1254 C CA . PRO A 1 163 ? 142.915 144.984 173.083 1.00 74.18 161 PRO A CA 1
ATOM 1255 C C . PRO A 1 163 ? 141.669 144.156 172.775 1.00 73.90 161 PRO A C 1
ATOM 1256 O O . PRO A 1 163 ? 141.418 143.154 173.439 1.00 77.92 161 PRO A O 1
ATOM 1260 N N . SER A 1 164 ? 140.890 144.590 171.779 1.00 71.20 162 SER A N 1
ATOM 1261 C CA . SER A 1 164 ? 139.673 143.900 171.388 1.00 67.53 162 SER A CA 1
ATOM 1262 C C . SER A 1 164 ? 140.013 142.532 170.802 1.00 67.56 162 SER A C 1
ATOM 1263 O O . SER A 1 164 ? 139.417 141.532 171.189 1.00 74.05 162 SER A O 1
ATOM 1266 N N . ILE A 1 165 ? 140.980 142.493 169.880 1.00 65.96 163 ILE A N 1
ATOM 1267 C CA . ILE A 1 165 ? 141.335 141.263 169.191 1.00 64.95 163 ILE A CA 1
ATOM 1268 C C . ILE A 1 165 ? 141.925 140.273 170.197 1.00 65.82 163 ILE A C 1
ATOM 1269 O O . ILE A 1 165 ? 141.627 139.086 170.139 1.00 66.56 163 ILE A O 1
ATOM 1274 N N . ASP A 1 166 ? 142.738 140.772 171.131 1.00 69.85 164 ASP A N 1
ATOM 1275 C CA . ASP A 1 166 ? 143.343 139.936 172.153 1.00 69.67 164 ASP A CA 1
ATOM 1276 C C . ASP A 1 166 ? 142.265 139.305 173.026 1.00 68.93 164 ASP A C 1
ATOM 1277 O O . ASP A 1 166 ? 142.304 138.102 173.272 1.00 71.44 164 ASP A O 1
ATOM 1282 N N . ALA A 1 167 ? 141.305 140.116 173.484 1.00 68.51 165 ALA A N 1
ATOM 1283 C CA . ALA A 1 167 ? 140.271 139.648 174.395 1.00 65.06 165 ALA A CA 1
ATOM 1284 C C . ALA A 1 167 ? 139.441 138.546 173.739 1.00 67.34 165 ALA A C 1
ATOM 1285 O O . ALA A 1 167 ? 139.008 137.614 174.413 1.00 70.09 165 ALA A O 1
ATOM 1287 N N . HIS A 1 168 ? 139.205 138.675 172.430 1.00 65.41 166 HIS A N 1
ATOM 1288 C CA . HIS A 1 168 ? 138.406 137.710 171.700 1.00 65.06 166 HIS A CA 1
ATOM 1289 C C . HIS A 1 168 ? 139.187 136.406 171.548 1.00 67.02 166 HIS A C 1
ATOM 1290 O O . HIS A 1 168 ? 138.612 135.333 171.709 1.00 69.14 166 HIS A O 1
ATOM 1297 N N . LEU A 1 169 ? 140.484 136.513 171.218 1.00 65.54 167 LEU A N 1
ATOM 1298 C CA . LEU A 1 169 ? 141.355 135.356 171.057 1.00 64.25 167 LEU A CA 1
ATOM 1299 C C . LEU A 1 169 ? 141.367 134.524 172.341 1.00 66.64 167 LEU A C 1
ATOM 1300 O O . LEU A 1 169 ? 141.373 133.298 172.267 1.00 67.29 167 LEU A O 1
ATOM 1305 N N . LEU A 1 170 ? 141.377 135.180 173.509 1.00 65.15 168 LEU A N 1
ATOM 1306 C CA . LEU A 1 170 ? 141.352 134.459 174.771 1.00 67.26 168 LEU A CA 1
ATOM 1307 C C . LEU A 1 170 ? 140.021 133.729 174.916 1.00 69.07 168 LEU A C 1
ATOM 1308 O O . LEU A 1 170 ? 139.992 132.602 175.414 1.00 70.89 168 LEU A O 1
ATOM 1313 N N . TRP A 1 171 ? 138.924 134.388 174.527 1.00 66.07 169 TRP A N 1
ATOM 1314 C CA . TRP A 1 171 ? 137.610 133.788 174.676 1.00 66.04 169 TRP A CA 1
ATOM 1315 C C . TRP A 1 171 ? 137.517 132.548 173.786 1.00 64.08 169 TRP A C 1
ATOM 1316 O O . TRP A 1 171 ? 137.027 131.514 174.232 1.00 66.24 169 TRP A O 1
ATOM 1327 N N . LEU A 1 172 ? 138.002 132.659 172.545 1.00 62.07 170 LEU A N 1
ATOM 1328 C CA . LEU A 1 172 ? 137.875 131.595 171.563 1.00 63.93 170 LEU A CA 1
ATOM 1329 C C . LEU A 1 172 ? 138.775 130.415 171.929 1.00 68.59 170 LEU A C 1
ATOM 1330 O O . LEU A 1 172 ? 138.421 129.272 171.643 1.00 70.96 170 LEU A O 1
ATOM 1335 N N . GLU A 1 173 ? 139.931 130.683 172.547 1.00 68.62 171 GLU A N 1
ATOM 1336 C CA . GLU A 1 173 ? 140.837 129.618 172.945 1.00 69.72 171 GLU A CA 1
ATOM 1337 C C . GLU A 1 173 ? 140.204 128.793 174.065 1.00 69.10 171 GLU A C 1
ATOM 1338 O O . GLU A 1 173 ? 140.301 127.568 174.059 1.00 73.15 171 GLU A O 1
ATOM 1344 N N . ALA A 1 174 ? 139.556 129.465 175.019 1.00 67.49 172 ALA A N 1
ATOM 1345 C CA . ALA A 1 174 ? 138.929 128.780 176.136 1.00 65.88 172 ALA A CA 1
ATOM 1346 C C . ALA A 1 174 ? 137.776 127.914 175.637 1.00 67.16 172 ALA A C 1
ATOM 1347 O O . ALA A 1 174 ? 137.527 126.839 176.183 1.00 68.34 172 ALA A O 1
ATOM 1349 N N . GLU A 1 175 ? 137.066 128.404 174.616 1.00 68.40 173 GLU A N 1
ATOM 1350 C CA . GLU A 1 175 ? 135.868 127.746 174.126 1.00 70.15 173 GLU A CA 1
ATOM 1351 C C . GLU A 1 175 ? 136.271 126.504 173.343 1.00 69.37 173 GLU A C 1
ATOM 1352 O O . GLU A 1 175 ? 135.677 125.448 173.526 1.00 71.90 173 GLU A O 1
ATOM 1358 N N . LEU A 1 176 ? 137.285 126.652 172.483 1.00 67.94 174 LEU A N 1
ATOM 1359 C CA . LEU A 1 176 ? 137.841 125.546 171.725 1.00 65.92 174 LEU A CA 1
ATOM 1360 C C . LEU A 1 176 ? 138.306 124.434 172.667 1.00 67.75 174 LEU A C 1
ATOM 1361 O O . LEU A 1 176 ? 138.013 123.271 172.417 1.00 71.08 174 LEU A O 1
ATOM 1366 N N . LYS A 1 177 ? 139.013 124.777 173.750 1.00 71.15 175 LYS A N 1
ATOM 1367 C CA . LYS A 1 177 ? 139.400 123.779 174.738 1.00 76.40 175 LYS A CA 1
ATOM 1368 C C . LYS A 1 177 ? 138.169 123.079 175.316 1.00 73.45 175 LYS A C 1
ATOM 1369 O O . LYS A 1 177 ? 138.172 121.862 175.471 1.00 76.54 175 LYS A O 1
ATOM 1375 N N . ARG A 1 178 ? 137.139 123.854 175.663 1.00 71.91 176 ARG A N 1
ATOM 1376 C CA . ARG A 1 178 ? 135.945 123.313 176.289 1.00 72.63 176 ARG A CA 1
ATOM 1377 C C . ARG A 1 178 ? 135.279 122.299 175.358 1.00 72.74 176 ARG A C 1
ATOM 1378 O O . ARG A 1 178 ? 134.853 121.240 175.811 1.00 73.73 176 ARG A O 1
ATOM 1386 N N . LEU A 1 179 ? 135.185 122.634 174.064 1.00 71.86 177 LEU A N 1
ATOM 1387 C CA . LEU A 1 179 ? 134.549 121.771 173.081 1.00 72.90 177 LEU A CA 1
ATOM 1388 C C . LEU A 1 179 ? 135.352 120.486 172.893 1.00 76.37 177 LEU A C 1
ATOM 1389 O O . LEU A 1 179 ? 134.765 119.415 172.772 1.00 78.69 177 LEU A O 1
ATOM 1394 N N . GLU A 1 180 ? 136.682 120.603 172.831 1.00 75.09 178 GLU A N 1
ATOM 1395 C CA . GLU A 1 180 ? 137.542 119.445 172.657 1.00 75.55 178 GLU A CA 1
ATOM 1396 C C . GLU A 1 180 ? 137.300 118.460 173.797 1.00 78.57 178 GLU A C 1
ATOM 1397 O O . GLU A 1 180 ? 137.234 117.254 173.565 1.00 82.21 178 GLU A O 1
ATOM 1403 N N . LYS A 1 181 ? 137.152 118.977 175.021 1.00 79.21 179 LYS A N 1
ATOM 1404 C CA . LYS A 1 181 ? 136.940 118.126 176.179 1.00 81.77 179 LYS A CA 1
ATOM 1405 C C . LYS A 1 181 ? 135.579 117.442 176.065 1.00 78.67 179 LYS A C 1
ATOM 1406 O O . LYS A 1 181 ? 135.425 116.292 176.470 1.00 80.16 179 LYS A O 1
ATOM 1412 N N . GLN A 1 182 ? 134.600 118.163 175.514 1.00 75.85 180 GLN A N 1
ATOM 1413 C CA . GLN A 1 182 ? 133.244 117.661 175.391 1.00 74.90 180 GLN A CA 1
ATOM 1414 C C . GLN A 1 182 ? 133.199 116.517 174.377 1.00 75.84 180 GLN A C 1
ATOM 1415 O O . GLN A 1 182 ? 132.450 115.561 174.561 1.00 76.73 180 GLN A O 1
ATOM 1421 N N . ILE A 1 183 ? 134.008 116.635 173.314 1.00 76.33 181 ILE A N 1
ATOM 1422 C CA . ILE A 1 183 ? 134.149 115.603 172.298 1.00 73.93 181 ILE A CA 1
ATOM 1423 C C . ILE A 1 183 ? 134.816 114.376 172.918 1.00 77.04 181 ILE A C 1
ATOM 1424 O O . ILE A 1 183 ? 134.404 113.254 172.640 1.00 79.17 181 ILE A O 1
ATOM 1429 N N . LYS A 1 184 ? 135.847 114.595 173.746 1.00 79.78 182 LYS A N 1
ATOM 1430 C CA . LYS A 1 184 ? 136.576 113.512 174.388 1.00 82.50 182 LYS A CA 1
ATOM 1431 C C . LYS A 1 184 ? 135.679 112.767 175.375 1.00 83.95 182 LYS A C 1
ATOM 1432 O O . LYS A 1 184 ? 135.782 111.551 175.501 1.00 83.33 182 LYS A O 1
ATOM 1438 N N . ASP A 1 185 ? 134.811 113.501 176.083 1.00 86.14 183 ASP A N 1
ATOM 1439 C CA . ASP A 1 185 ? 133.912 112.895 177.050 1.00 88.67 183 ASP A CA 1
ATOM 1440 C C . ASP A 1 185 ? 132.857 112.066 176.329 1.00 90.59 183 ASP A C 1
ATOM 1441 O O . ASP A 1 185 ? 132.368 111.081 176.878 1.00 92.64 183 ASP A O 1
ATOM 1446 N N . LEU A 1 186 ? 132.509 112.479 175.105 1.00 91.66 184 LEU A N 1
ATOM 1447 C CA . LEU A 1 186 ? 131.504 111.792 174.313 1.00 88.93 184 LEU A CA 1
ATOM 1448 C C . LEU A 1 186 ? 132.052 110.449 173.841 1.00 88.80 184 LEU A C 1
ATOM 1449 O O . LEU A 1 186 ? 131.406 109.423 174.044 1.00 91.62 184 LEU A O 1
ATOM 1454 N N . THR A 1 187 ? 133.249 110.459 173.242 1.00 87.74 185 THR A N 1
ATOM 1455 C CA . THR A 1 187 ? 133.795 109.263 172.615 1.00 88.73 185 THR A CA 1
ATOM 1456 C C . THR A 1 187 ? 134.294 108.291 173.685 1.00 91.86 185 THR A C 1
ATOM 1457 O O . THR A 1 187 ? 134.390 107.099 173.411 1.00 95.85 185 THR A O 1
ATOM 1461 N N . ASP A 1 188 ? 134.604 108.788 174.891 1.00 94.29 186 ASP A N 1
ATOM 1462 C CA . ASP A 1 188 ? 135.044 107.932 175.985 1.00 98.12 186 ASP A CA 1
ATOM 1463 C C . ASP A 1 188 ? 133.873 107.147 176.575 1.00 101.04 186 ASP A C 1
ATOM 1464 O O . ASP A 1 188 ? 134.036 105.979 176.920 1.00 103.84 186 ASP A O 1
ATOM 1469 N N . ASP A 1 189 ? 132.699 107.780 176.689 1.00 104.69 187 ASP A N 1
ATOM 1470 C CA . ASP A 1 189 ? 131.557 107.160 177.343 1.00 109.14 187 ASP A CA 1
ATOM 1471 C C . ASP A 1 189 ? 130.947 106.060 176.470 1.00 110.40 187 ASP A C 1
ATOM 1472 O O . ASP A 1 189 ? 130.094 105.311 176.949 1.00 111.56 187 ASP A O 1
ATOM 1477 N N . ASP A 1 190 ? 131.366 105.967 175.197 1.00 110.30 188 ASP A N 1
ATOM 1478 C CA . ASP A 1 190 ? 130.968 104.859 174.341 1.00 110.76 188 ASP A CA 1
ATOM 1479 C C . ASP A 1 190 ? 132.145 103.898 174.168 1.00 109.74 188 ASP A C 1
ATOM 1480 O O . ASP A 1 190 ? 133.205 104.310 173.699 1.00 108.41 188 ASP A O 1
ATOM 1485 N N . PRO A 1 191 ? 132.009 102.596 174.531 1.00 108.86 189 PRO A N 1
ATOM 1486 C CA . PRO A 1 191 ? 133.104 101.640 174.384 1.00 107.85 189 PRO A CA 1
ATOM 1487 C C . PRO A 1 191 ? 133.606 101.461 172.952 1.00 106.61 189 PRO A C 1
ATOM 1488 O O . PRO A 1 191 ? 134.805 101.291 172.740 1.00 104.57 189 PRO A O 1
ATOM 1492 N N . ASP A 1 192 ? 132.682 101.491 171.982 1.00 107.34 190 ASP A N 1
ATOM 1493 C CA . ASP A 1 192 ? 133.018 101.253 170.586 1.00 107.63 190 ASP A CA 1
ATOM 1494 C C . ASP A 1 192 ? 133.790 102.447 170.027 1.00 104.91 190 ASP A C 1
ATOM 1495 O O . ASP A 1 192 ? 134.853 102.268 169.439 1.00 102.93 190 ASP A O 1
ATOM 1500 N N . MET A 1 193 ? 133.253 103.660 170.225 1.00 102.13 191 MET A N 1
ATOM 1501 C CA . MET A 1 193 ? 133.897 104.876 169.751 1.00 98.73 191 MET A CA 1
ATOM 1502 C C . MET A 1 193 ? 135.273 105.035 170.390 1.00 93.97 191 MET A C 1
ATOM 1503 O O . MET A 1 193 ? 136.218 105.412 169.703 1.00 92.94 191 MET A O 1
ATOM 1508 N N . LYS A 1 194 ? 135.376 104.755 171.693 1.00 92.25 192 LYS A N 1
ATOM 1509 C CA . LYS A 1 194 ? 136.652 104.843 172.385 1.00 93.39 192 LYS A CA 1
ATOM 1510 C C . LYS A 1 194 ? 137.676 103.950 171.685 1.00 92.69 192 LYS A C 1
ATOM 1511 O O . LYS A 1 194 ? 138.794 104.389 171.422 1.00 93.74 192 LYS A O 1
ATOM 1517 N N . HIS A 1 195 ? 137.274 102.713 171.369 1.00 93.16 193 HIS A N 1
ATOM 1518 C CA . HIS A 1 195 ? 138.155 101.743 170.739 1.00 94.82 193 HIS A CA 1
ATOM 1519 C C . HIS A 1 195 ? 138.547 102.198 169.333 1.00 90.08 193 HIS A C 1
ATOM 1520 O O . HIS A 1 195 ? 139.707 102.078 168.948 1.00 89.14 193 HIS A O 1
ATOM 1527 N N . ARG A 1 196 ? 137.573 102.713 168.575 1.00 87.81 194 ARG A N 1
ATOM 1528 C CA . ARG A 1 196 ? 137.784 103.095 167.186 1.00 86.86 194 ARG A CA 1
ATOM 1529 C C . ARG A 1 196 ? 138.648 104.355 167.115 1.00 85.66 194 ARG A C 1
ATOM 1530 O O . ARG A 1 196 ? 139.488 104.479 166.223 1.00 84.80 194 ARG A O 1
ATOM 1538 N N . ARG A 1 197 ? 138.438 105.280 168.061 1.00 84.30 195 ARG A N 1
ATOM 1539 C CA . ARG A 1 197 ? 139.252 106.483 168.174 1.00 83.44 195 ARG A CA 1
ATOM 1540 C C . ARG A 1 197 ? 140.727 106.102 168.316 1.00 82.35 195 ARG A C 1
ATOM 1541 O O . ARG A 1 197 ? 141.578 106.685 167.648 1.00 79.54 195 ARG A O 1
ATOM 1549 N N . LYS A 1 198 ? 141.013 105.117 169.186 1.00 84.40 196 LYS A N 1
ATOM 1550 C CA . LYS A 1 198 ? 142.370 104.661 169.456 1.00 85.69 196 LYS A 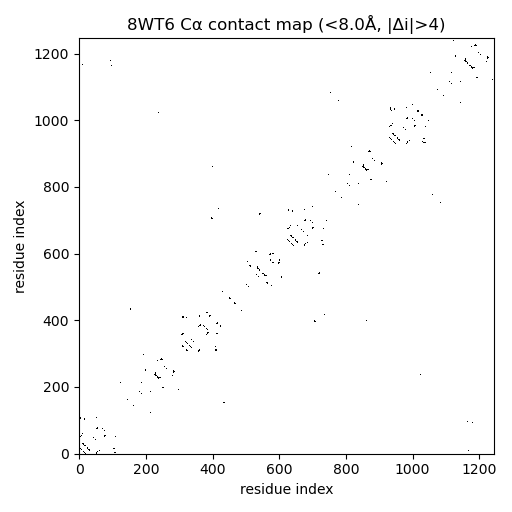CA 1
ATOM 1551 C C . LYS A 1 198 ? 143.016 104.086 168.199 1.00 83.71 196 LYS A C 1
ATOM 1552 O O . LYS A 1 198 ? 144.198 104.326 167.954 1.00 85.64 196 LYS A O 1
ATOM 1558 N N . LEU A 1 199 ? 142.246 103.322 167.414 1.00 81.23 197 LEU A N 1
ATOM 1559 C CA . LEU A 1 199 ? 142.775 102.692 166.214 1.00 80.27 197 LEU A CA 1
ATOM 1560 C C . LEU A 1 199 ? 143.163 103.755 165.188 1.00 76.70 197 LEU A C 1
ATOM 1561 O O . LEU A 1 199 ? 144.207 103.630 164.555 1.00 76.71 197 LEU A O 1
ATOM 1566 N N . LEU A 1 200 ? 142.327 104.789 165.017 1.00 77.00 198 LEU A N 1
ATOM 1567 C CA . LEU A 1 200 ? 142.582 105.821 164.020 1.00 76.50 198 LEU A CA 1
ATOM 1568 C C . LEU A 1 200 ? 143.850 106.591 164.379 1.00 77.45 198 LEU A C 1
ATOM 1569 O O . LEU A 1 200 ? 144.642 106.907 163.496 1.00 77.74 198 LEU A O 1
ATOM 1574 N N . GLU A 1 201 ? 144.058 106.855 165.675 1.00 81.06 199 GLU A N 1
ATOM 1575 C CA . GLU A 1 201 ? 145.198 107.643 166.120 1.00 84.63 199 GLU A CA 1
ATOM 1576 C C . GLU A 1 201 ? 146.500 106.848 166.005 1.00 85.36 199 GLU A C 1
ATOM 1577 O O . GLU A 1 201 ? 147.576 107.436 166.111 1.00 88.60 199 GLU A O 1
ATOM 1583 N N . SER A 1 202 ? 146.410 105.532 165.762 1.00 85.66 200 SER A N 1
ATOM 1584 C CA . SER A 1 202 ? 147.594 104.708 165.561 1.00 84.69 200 SER A CA 1
ATOM 1585 C C . SER A 1 202 ? 148.231 104.992 164.202 1.00 82.82 200 SER A C 1
ATOM 1586 O O . SER A 1 202 ? 149.388 104.640 163.990 1.00 86.14 200 SER A O 1
ATOM 1589 N N . ILE A 1 203 ? 147.481 105.624 163.289 1.00 81.70 201 ILE A N 1
ATOM 1590 C CA . ILE A 1 203 ? 148.009 105.976 161.979 1.00 81.95 201 ILE A CA 1
ATOM 1591 C C . ILE A 1 203 ? 148.920 107.191 162.154 1.00 85.35 201 ILE A C 1
ATOM 1592 O O . ILE A 1 203 ? 148.475 108.203 162.690 1.00 90.62 201 ILE A O 1
ATOM 1597 N N . PRO A 1 204 ? 150.216 107.147 161.754 1.00 88.37 202 PRO A N 1
ATOM 1598 C CA . PRO A 1 204 ? 151.068 108.331 161.812 1.00 87.81 202 PRO A CA 1
ATOM 1599 C C . PRO A 1 204 ? 150.585 109.453 160.898 1.00 83.24 202 PRO A C 1
ATOM 1600 O O . PRO A 1 204 ? 150.479 109.267 159.689 1.00 86.23 202 PRO A O 1
ATOM 1604 N N . GLY A 1 205 ? 150.287 110.612 161.490 1.00 81.71 203 GLY A N 1
ATOM 1605 C CA . GLY A 1 205 ? 149.687 111.718 160.763 1.00 79.47 203 GLY A CA 1
ATOM 1606 C C . GLY A 1 205 ? 148.283 112.050 161.268 1.00 78.36 203 GLY A C 1
ATOM 1607 O O . GLY A 1 205 ? 147.752 113.095 160.908 1.00 82.09 203 GLY A O 1
ATOM 1608 N N . ILE A 1 206 ? 147.688 111.173 162.091 1.00 74.17 204 ILE A N 1
ATOM 1609 C CA . ILE A 1 206 ? 146.330 111.362 162.578 1.00 74.12 204 ILE A CA 1
ATOM 1610 C C . ILE A 1 206 ? 146.361 111.455 164.100 1.00 72.94 204 ILE A C 1
ATOM 1611 O O . ILE A 1 206 ? 146.843 110.534 164.758 1.00 75.80 204 ILE A O 1
ATOM 1616 N N . GLY A 1 207 ? 145.834 112.572 164.632 1.00 70.64 205 GLY A N 1
ATOM 1617 C CA . GLY A 1 207 ? 145.813 112.852 166.059 1.00 71.79 205 GLY A CA 1
ATOM 1618 C C . GLY A 1 207 ? 144.388 113.029 166.586 1.00 75.68 205 GLY A C 1
ATOM 1619 O O . GLY A 1 207 ? 143.430 112.628 165.928 1.00 74.10 205 GLY A O 1
ATOM 1620 N N . GLU A 1 208 ? 144.267 113.662 167.765 1.00 80.74 206 GLU A N 1
ATOM 1621 C CA . GLU A 1 208 ? 142.995 113.849 168.456 1.00 84.05 206 GLU A CA 1
ATOM 1622 C C . GLU A 1 208 ? 141.957 114.532 167.566 1.00 80.69 206 GLU A C 1
ATOM 1623 O O . GLU A 1 208 ? 140.787 114.159 167.598 1.00 82.26 206 GLU A O 1
ATOM 1629 N N . LYS A 1 209 ? 142.368 115.546 166.799 1.00 75.10 207 LYS A N 1
ATOM 1630 C CA . LYS A 1 209 ? 141.400 116.341 166.065 1.00 75.22 207 LYS A CA 1
ATOM 1631 C C . LYS A 1 209 ? 140.898 115.570 164.847 1.00 75.39 207 LYS A C 1
ATOM 1632 O O . LYS A 1 209 ? 139.689 115.496 164.639 1.00 79.51 207 LYS A O 1
ATOM 1638 N N . THR A 1 210 ? 141.807 114.990 164.055 1.00 71.23 208 THR A N 1
ATOM 1639 C CA . THR A 1 210 ? 141.401 114.328 162.824 1.00 70.82 208 THR A CA 1
ATOM 1640 C C . THR A 1 210 ? 140.597 113.065 163.142 1.00 69.27 208 THR A C 1
ATOM 1641 O O . THR A 1 210 ? 139.698 112.709 162.385 1.00 69.44 208 THR A O 1
ATOM 1645 N N . SER A 1 211 ? 140.908 112.394 164.255 1.00 68.23 209 SER A N 1
ATOM 1646 C CA . SER A 1 211 ? 140.246 111.140 164.574 1.00 69.77 209 SER A CA 1
ATOM 1647 C C . SER A 1 211 ? 138.762 111.384 164.851 1.00 71.94 209 SER A C 1
ATOM 1648 O O . SER A 1 211 ? 137.920 110.577 164.459 1.00 72.81 209 SER A O 1
ATOM 1651 N N . ALA A 1 212 ? 138.447 112.497 165.528 1.00 71.18 210 ALA A N 1
ATOM 1652 C CA . ALA A 1 212 ? 137.068 112.830 165.847 1.00 69.00 210 ALA A CA 1
ATOM 1653 C C . ALA A 1 212 ? 136.293 113.185 164.576 1.00 67.58 210 ALA A C 1
ATOM 1654 O O . ALA A 1 212 ? 135.115 112.853 164.460 1.00 69.75 210 ALA A O 1
ATOM 1656 N N . VAL A 1 213 ? 136.951 113.841 163.616 1.00 64.38 211 VAL A N 1
ATOM 1657 C CA . VAL A 1 213 ? 136.290 114.203 162.372 1.00 65.81 211 VAL A CA 1
ATOM 1658 C C . VAL A 1 213 ? 135.985 112.919 161.603 1.00 68.70 211 VAL A C 1
ATOM 1659 O O . VAL A 1 213 ? 134.880 112.771 161.087 1.00 72.61 211 VAL A O 1
ATOM 1663 N N . LEU A 1 214 ? 136.961 112.003 161.522 1.00 69.78 212 LEU A N 1
ATOM 1664 C CA . LEU A 1 214 ? 136.794 110.765 160.770 1.00 68.31 212 LEU A CA 1
ATOM 1665 C C . LEU A 1 214 ? 135.671 109.923 161.381 1.00 66.88 212 LEU A C 1
ATOM 1666 O O . LEU A 1 214 ? 134.827 109.431 160.642 1.00 67.85 212 LEU A O 1
ATOM 1671 N N . LEU A 1 215 ? 135.626 109.793 162.715 1.00 69.78 213 LEU A N 1
ATOM 1672 C CA . LEU A 1 215 ? 134.547 109.062 163.372 1.00 73.50 213 LEU A CA 1
ATOM 1673 C C . LEU A 1 215 ? 133.190 109.673 163.028 1.00 73.22 213 LEU A C 1
ATOM 1674 O O . LEU A 1 215 ? 132.222 108.936 162.852 1.00 74.62 213 LEU A O 1
ATOM 1679 N N . ALA A 1 216 ? 133.124 111.009 162.945 1.00 72.82 214 ALA A N 1
ATOM 1680 C CA . ALA A 1 216 ? 131.864 111.711 162.742 1.00 72.19 214 ALA A CA 1
ATOM 1681 C C . ALA A 1 216 ? 131.278 111.456 161.351 1.00 69.92 214 ALA A C 1
ATOM 1682 O O . ALA A 1 216 ? 130.083 111.667 161.168 1.00 72.53 214 ALA A O 1
ATOM 1684 N N . TYR A 1 217 ? 132.089 111.006 160.380 1.00 70.12 215 TYR A N 1
ATOM 1685 C CA . TYR A 1 217 ? 131.587 110.738 159.036 1.00 72.50 215 TYR A CA 1
ATOM 1686 C C . TYR A 1 217 ? 131.617 109.249 158.694 1.00 75.01 215 TYR A C 1
ATOM 1687 O O . TYR A 1 217 ? 130.795 108.816 157.892 1.00 76.65 215 TYR A O 1
ATOM 1696 N N . ILE A 1 218 ? 132.539 108.470 159.279 1.00 83.14 216 ILE A N 1
ATOM 1697 C CA . ILE A 1 218 ? 132.684 107.061 158.927 1.00 88.35 216 ILE A CA 1
ATOM 1698 C C . ILE A 1 218 ? 131.490 106.272 159.468 1.00 94.02 216 ILE A C 1
ATOM 1699 O O . ILE A 1 218 ? 131.088 105.287 158.854 1.00 97.00 216 ILE A O 1
ATOM 1704 N N . GLY A 1 219 ? 130.934 106.702 160.611 1.00 101.16 217 GLY A N 1
ATOM 1705 C CA . GLY A 1 219 ? 129.816 106.016 161.245 1.00 107.60 217 GLY A CA 1
ATOM 1706 C C . GLY A 1 219 ? 130.260 105.211 162.467 1.00 111.91 217 GLY A C 1
ATOM 1707 O O . GLY A 1 219 ? 131.419 105.285 162.871 1.00 112.45 217 GLY A O 1
ATOM 1708 N N . LEU A 1 220 ? 129.315 104.461 163.054 1.00 116.38 218 LEU A N 1
ATOM 1709 C CA . LEU A 1 220 ? 129.599 103.511 164.123 1.00 119.31 218 LEU A CA 1
ATOM 1710 C C . LEU A 1 220 ? 129.891 102.132 163.530 1.00 122.00 218 LEU A C 1
ATOM 1711 O O . LEU A 1 220 ? 130.619 101.347 164.136 1.00 123.23 218 LEU A O 1
ATOM 1716 N N . LYS A 1 221 ? 129.332 101.853 162.344 1.00 125.32 219 LYS A N 1
ATOM 1717 C CA . LYS A 1 221 ? 129.368 100.522 161.758 1.00 129.07 219 LYS A CA 1
ATOM 1718 C C . LYS A 1 221 ? 129.967 100.595 160.353 1.00 128.59 219 LYS A C 1
ATOM 1719 O O . LYS A 1 221 ? 130.271 101.684 159.865 1.00 128.72 219 LYS A O 1
ATOM 1725 N N . ASP A 1 222 ? 130.144 99.425 159.721 1.00 128.07 220 ASP A N 1
ATOM 1726 C CA . ASP A 1 222 ? 130.696 99.336 158.376 1.00 128.06 220 ASP A CA 1
ATOM 1727 C C . ASP A 1 222 ? 129.654 99.826 157.370 1.00 122.30 220 ASP A C 1
ATOM 1728 O O . ASP A 1 222 ? 128.856 99.044 156.857 1.00 121.68 220 ASP A O 1
ATOM 1733 N N . ARG A 1 223 ? 129.701 101.136 157.095 1.00 115.58 221 ARG A N 1
ATOM 1734 C CA . ARG A 1 223 ? 128.693 101.833 156.312 1.00 109.46 221 ARG A CA 1
ATOM 1735 C C . ARG A 1 223 ? 129.040 101.781 154.825 1.00 102.38 221 ARG A C 1
ATOM 1736 O O . ARG A 1 223 ? 128.142 101.722 153.990 1.00 103.46 221 ARG A O 1
ATOM 1744 N N . PHE A 1 224 ? 130.341 101.830 154.506 1.00 96.97 222 PHE A N 1
ATOM 1745 C CA . PHE A 1 224 ? 130.824 101.804 153.133 1.00 92.74 222 PHE A CA 1
ATOM 1746 C C . PHE A 1 224 ? 131.358 100.409 152.818 1.00 94.51 222 PHE A C 1
ATOM 1747 O O . PHE A 1 224 ? 131.884 99.732 153.700 1.00 96.86 222 PHE A O 1
ATOM 1755 N N . ALA A 1 225 ? 131.236 99.997 151.550 1.00 95.56 223 ALA A N 1
ATOM 1756 C CA . ALA A 1 225 ? 131.590 98.646 151.138 1.00 96.46 223 ALA A CA 1
ATOM 1757 C C . ALA A 1 225 ? 133.019 98.586 150.597 1.00 95.49 223 ALA A C 1
ATOM 1758 O O . ALA A 1 225 ? 133.595 97.504 150.530 1.00 98.82 223 ALA A O 1
ATOM 1760 N N . HIS A 1 226 ? 133.578 99.734 150.189 1.00 95.84 224 HIS A N 1
ATOM 1761 C CA . HIS A 1 226 ? 134.937 99.790 149.671 1.00 97.63 224 HIS A CA 1
ATOM 1762 C C . HIS A 1 226 ? 135.618 101.072 150.146 1.00 95.94 224 HIS A C 1
ATOM 1763 O O . HIS A 1 226 ? 134.952 102.061 150.440 1.00 98.53 224 HIS A O 1
ATOM 1770 N N . ALA A 1 227 ? 136.954 101.044 150.211 1.00 90.79 225 ALA A N 1
ATOM 1771 C CA . ALA A 1 227 ? 137.729 102.176 150.692 1.00 87.08 225 ALA A CA 1
ATOM 1772 C C . ALA A 1 227 ? 137.578 103.377 149.759 1.00 85.47 225 ALA A C 1
ATOM 1773 O O . ALA A 1 227 ? 137.499 104.509 150.233 1.00 85.06 225 ALA A O 1
ATOM 1775 N N . ARG A 1 228 ? 137.543 103.142 148.440 1.00 84.58 226 ARG A N 1
ATOM 1776 C CA . ARG A 1 228 ? 137.522 104.245 147.492 1.00 85.35 226 ARG A CA 1
ATOM 1777 C C . ARG A 1 228 ? 136.158 104.931 147.543 1.00 83.50 226 ARG A C 1
ATOM 1778 O O . ARG A 1 228 ? 136.038 106.096 147.159 1.00 82.05 226 ARG A O 1
ATOM 1786 N N . GLN A 1 229 ? 135.134 104.209 148.021 1.00 80.59 227 GLN A N 1
ATOM 1787 C CA . GLN A 1 229 ? 133.822 104.804 148.210 1.00 78.02 227 GLN A CA 1
ATOM 1788 C C . GLN A 1 229 ? 133.903 105.897 149.271 1.00 76.67 227 GLN A C 1
ATOM 1789 O O . GLN A 1 229 ? 133.363 106.983 149.067 1.00 78.70 227 GLN A O 1
ATOM 1795 N N . PHE A 1 230 ? 134.592 105.608 150.383 1.00 73.36 228 PHE A N 1
ATOM 1796 C CA . PHE A 1 230 ? 134.749 106.571 151.462 1.00 71.75 228 PHE A CA 1
ATOM 1797 C C . PHE A 1 230 ? 135.619 107.742 151.003 1.00 70.12 228 PHE A C 1
ATOM 1798 O O . PHE A 1 230 ? 135.419 108.859 151.469 1.00 70.76 228 PHE A O 1
ATOM 1806 N N . ALA A 1 231 ? 136.575 107.501 150.094 1.00 69.76 229 ALA A N 1
ATOM 1807 C CA . ALA A 1 231 ? 137.401 108.583 149.567 1.00 70.68 229 ALA A CA 1
ATOM 1808 C C . ALA A 1 231 ? 136.585 109.483 148.635 1.00 70.39 229 ALA A C 1
ATOM 1809 O O . ALA A 1 231 ? 136.787 110.695 148.622 1.00 69.50 229 ALA A O 1
ATOM 1811 N N . ALA A 1 232 ? 135.670 108.889 147.855 1.00 71.13 230 ALA A N 1
ATOM 1812 C CA . ALA A 1 232 ? 134.762 109.658 147.013 1.00 72.38 230 ALA A CA 1
ATOM 1813 C C . ALA A 1 232 ? 133.803 110.485 147.874 1.00 71.27 230 ALA A C 1
ATOM 1814 O O . ALA A 1 232 ? 133.470 111.617 147.526 1.00 69.86 230 ALA A O 1
ATOM 1816 N N . PHE A 1 233 ? 133.393 109.925 149.018 1.00 66.85 231 PHE A N 1
ATOM 1817 C CA . PHE A 1 233 ? 132.474 110.593 149.923 1.00 67.32 231 PHE A CA 1
ATOM 1818 C C . PHE A 1 233 ? 133.061 111.913 150.421 1.00 68.72 231 PHE A C 1
ATOM 1819 O O . PHE A 1 233 ? 132.317 112.855 150.677 1.00 71.29 231 PHE A O 1
ATOM 1827 N N . ALA A 1 234 ? 134.392 111.977 150.556 1.00 70.45 232 ALA A N 1
ATOM 1828 C CA . ALA A 1 234 ? 135.075 113.179 151.011 1.00 67.66 232 ALA A CA 1
ATOM 1829 C C . ALA A 1 234 ? 135.333 114.144 149.854 1.00 65.83 232 ALA A C 1
ATOM 1830 O O . ALA A 1 234 ? 135.678 115.296 150.092 1.00 69.72 232 ALA A O 1
ATOM 1832 N N . GLY A 1 235 ? 135.187 113.682 148.607 1.00 66.85 233 GLY A N 1
ATOM 1833 C CA . GLY A 1 235 ? 135.370 114.539 147.445 1.00 67.74 233 GLY A CA 1
ATOM 1834 C C . GLY A 1 235 ? 136.806 114.497 146.919 1.00 70.94 233 GLY A C 1
ATOM 1835 O O . GLY A 1 235 ? 137.231 115.419 146.224 1.00 67.95 233 GLY A O 1
ATOM 1836 N N . LEU A 1 236 ? 137.515 113.390 147.193 1.00 73.00 234 LEU A N 1
ATOM 1837 C CA . LEU A 1 236 ? 138.955 113.318 147.001 1.00 74.47 234 LEU A CA 1
ATOM 1838 C C . LEU A 1 236 ? 139.334 112.565 145.727 1.00 78.50 234 LEU A C 1
ATOM 1839 O O . LEU A 1 236 ? 140.459 112.726 145.257 1.00 83.81 234 LEU A O 1
ATOM 1844 N N . THR A 1 237 ? 138.426 111.755 145.165 1.00 81.80 235 THR A N 1
ATOM 1845 C CA . THR A 1 237 ? 138.736 111.025 143.943 1.00 84.01 235 THR A CA 1
ATOM 1846 C C . THR A 1 237 ? 138.743 112.013 142.777 1.00 86.82 235 THR A C 1
ATOM 1847 O O . THR A 1 237 ? 137.947 112.950 142.766 1.00 85.86 235 THR A O 1
ATOM 1851 N N . PRO A 1 238 ? 139.644 111.861 141.776 1.00 92.35 236 PRO A N 1
ATOM 1852 C CA . PRO A 1 238 ? 139.694 112.790 140.654 1.00 96.83 236 PRO A CA 1
ATOM 1853 C C . PRO A 1 238 ? 138.567 112.594 139.647 1.00 101.02 236 PRO A C 1
ATOM 1854 O O . PRO A 1 238 ? 138.052 111.487 139.494 1.00 100.33 236 PRO A O 1
ATOM 1858 N N . ARG A 1 239 ? 138.192 113.689 138.974 1.00 108.11 237 ARG A N 1
ATOM 1859 C CA . ARG A 1 239 ? 137.322 113.630 137.812 1.00 114.47 237 ARG A CA 1
ATOM 1860 C C . ARG A 1 239 ? 137.471 114.938 137.016 1.00 116.11 237 ARG A C 1
ATOM 1861 O O . ARG A 1 239 ? 138.236 114.912 136.022 1.00 118.00 237 ARG A O 1
ATOM 1869 N N . ARG A 1 252 ? 141.691 116.607 137.686 1.00 104.20 250 ARG A N 1
ATOM 1870 C CA . ARG A 1 252 ? 141.328 117.546 138.785 1.00 104.64 250 ARG A CA 1
ATOM 1871 C C . ARG A 1 252 ? 140.485 116.803 139.818 1.00 101.06 250 ARG A C 1
ATOM 1872 O O . ARG A 1 252 ? 139.752 115.879 139.471 1.00 102.67 250 ARG A O 1
ATOM 1880 N N . MET A 1 253 ? 140.589 117.225 141.084 1.00 97.95 251 MET A N 1
ATOM 1881 C CA . MET A 1 253 ? 139.891 116.592 142.196 1.00 95.54 251 MET A CA 1
ATOM 1882 C C . MET A 1 253 ? 138.421 117.015 142.181 1.00 90.18 251 MET A C 1
ATOM 1883 O O . MET A 1 253 ? 138.123 118.192 141.989 1.00 91.20 251 MET A O 1
ATOM 1888 N N . SER A 1 254 ? 137.507 116.056 142.388 1.00 85.65 252 SER A N 1
ATOM 1889 C CA . SER A 1 254 ? 136.092 116.275 142.107 1.00 83.98 252 SER A CA 1
ATOM 1890 C C . SER A 1 254 ? 135.509 117.342 143.032 1.00 82.70 252 SER A C 1
ATOM 1891 O O . SER A 1 254 ? 134.736 118.182 142.579 1.00 84.46 252 SER A O 1
ATOM 1894 N N . LYS A 1 255 ? 135.873 117.278 144.321 1.00 82.33 253 LYS A N 1
ATOM 1895 C CA . LYS A 1 255 ? 135.365 118.176 145.350 1.00 81.79 253 LYS A CA 1
ATOM 1896 C C . LYS A 1 255 ? 133.852 118.014 145.508 1.00 78.51 253 LYS A C 1
ATOM 1897 O O . LYS A 1 255 ? 133.196 118.894 146.061 1.00 78.25 253 LYS A O 1
ATOM 1903 N N . ALA A 1 256 ? 133.315 116.868 145.069 1.00 74.56 254 ALA A N 1
ATOM 1904 C CA . ALA A 1 256 ? 131.914 116.544 145.268 1.00 73.40 254 ALA A CA 1
ATOM 1905 C C . ALA A 1 256 ? 131.796 115.634 146.487 1.00 69.33 254 ALA A C 1
ATOM 1906 O O . ALA A 1 256 ? 131.752 114.411 146.360 1.00 70.44 254 ALA A O 1
ATOM 1908 N N . GLY A 1 257 ? 131.758 116.251 147.670 1.00 64.87 255 GLY A N 1
ATOM 1909 C CA . GLY A 1 257 ? 131.707 115.517 148.922 1.00 62.78 255 GLY A CA 1
ATOM 1910 C C . GLY A 1 257 ? 131.829 116.472 150.099 1.00 60.73 255 GLY A C 1
ATOM 1911 O O . GLY A 1 257 ? 131.966 117.670 149.897 1.00 67.27 255 GLY A O 1
ATOM 1912 N N . HIS A 1 258 ? 131.782 115.936 151.319 1.00 63.00 256 HIS A N 1
ATOM 1913 C CA . HIS A 1 258 ? 131.740 116.768 152.507 1.00 63.72 256 HIS A CA 1
ATOM 1914 C C . HIS A 1 258 ? 133.033 117.567 152.656 1.00 65.22 256 HIS A C 1
ATOM 1915 O O . HIS A 1 258 ? 134.106 116.998 152.833 1.00 67.28 256 HIS A O 1
ATOM 1922 N N . VAL A 1 259 ? 132.895 118.897 152.640 1.00 67.84 257 VAL A N 1
ATOM 1923 C CA . VAL A 1 259 ? 134.013 119.817 152.784 1.00 69.84 257 VAL A CA 1
ATOM 1924 C C . VAL A 1 259 ? 134.637 119.688 154.178 1.00 69.96 257 VAL A C 1
ATOM 1925 O O . VAL A 1 259 ? 135.844 119.856 154.313 1.00 68.89 257 VAL A O 1
ATOM 1929 N N . SER A 1 260 ? 133.829 119.394 155.209 1.00 70.97 258 SER A N 1
ATOM 1930 C CA . SER A 1 260 ? 134.327 119.291 156.575 1.00 74.56 258 SER A CA 1
ATOM 1931 C C . SER A 1 260 ? 135.287 118.113 156.747 1.00 75.17 258 SER A C 1
ATOM 1932 O O . SER A 1 260 ? 136.192 118.166 157.574 1.00 76.47 258 SER A O 1
ATOM 1935 N N . LEU A 1 261 ? 135.072 117.045 155.978 1.00 75.66 259 LEU A N 1
ATOM 1936 C CA . LEU A 1 261 ? 135.920 115.866 156.029 1.00 72.47 259 LEU A CA 1
ATOM 1937 C C . LEU A 1 261 ? 137.178 116.109 155.197 1.00 68.70 259 LEU A C 1
ATOM 1938 O O . LEU A 1 261 ? 138.269 115.709 155.585 1.00 69.34 259 LEU A O 1
ATOM 1943 N N . ARG A 1 262 ? 137.019 116.784 154.056 1.00 68.76 260 ARG A N 1
ATOM 1944 C CA . ARG A 1 262 ? 138.131 117.059 153.162 1.00 71.00 260 ARG A CA 1
ATOM 1945 C C . ARG A 1 262 ? 139.104 118.031 153.829 1.00 72.65 260 ARG A C 1
ATOM 1946 O O . ARG A 1 262 ? 140.308 117.809 153.809 1.00 75.32 260 ARG A O 1
ATOM 1954 N N . ARG A 1 263 ? 138.556 119.111 154.401 1.00 75.79 261 ARG A N 1
ATOM 1955 C CA . ARG A 1 263 ? 139.303 120.107 155.154 1.00 76.02 261 ARG A CA 1
ATOM 1956 C C . ARG A 1 263 ? 140.218 119.453 156.191 1.00 73.27 261 ARG A C 1
ATOM 1957 O O . ARG A 1 263 ? 141.360 119.877 156.360 1.00 74.45 261 ARG A O 1
ATOM 1965 N N . ALA A 1 264 ? 139.706 118.426 156.880 1.00 66.62 262 ALA A N 1
ATOM 1966 C CA . ALA A 1 264 ? 140.377 117.851 158.032 1.00 64.86 262 ALA A CA 1
ATOM 1967 C C . ALA A 1 264 ? 141.657 117.099 157.657 1.00 66.80 262 ALA A C 1
ATOM 1968 O O . ALA A 1 264 ? 142.463 116.833 158.542 1.00 71.14 262 ALA A O 1
ATOM 1970 N N . LEU A 1 265 ? 141.868 116.777 156.372 1.00 68.21 263 LEU A N 1
ATOM 1971 C CA . LEU A 1 265 ? 142.885 115.801 156.000 1.00 71.29 263 LEU A CA 1
ATOM 1972 C C . LEU A 1 265 ? 144.161 116.439 155.437 1.00 70.69 263 LEU A C 1
ATOM 1973 O O . LEU A 1 265 ? 145.169 115.749 155.310 1.00 72.63 263 LEU A O 1
ATOM 1978 N N . TYR A 1 266 ? 144.142 117.740 155.127 1.00 69.73 264 TYR A N 1
ATOM 1979 C CA . TYR A 1 266 ? 145.280 118.404 154.503 1.00 68.37 264 TYR A CA 1
ATOM 1980 C C . TYR A 1 266 ? 146.491 118.471 155.438 1.00 68.41 264 TYR A C 1
ATOM 1981 O O . TYR A 1 266 ? 147.599 118.138 155.030 1.00 71.11 264 TYR A O 1
ATOM 1990 N N . MET A 1 267 ? 146.308 118.921 156.682 1.00 69.78 265 MET A N 1
ATOM 1991 C CA . MET A 1 267 ? 147.451 119.109 157.565 1.00 69.39 265 MET A CA 1
ATOM 1992 C C . MET A 1 267 ? 147.997 117.752 158.018 1.00 69.82 265 MET A C 1
ATOM 1993 O O . MET A 1 267 ? 149.213 117.597 158.102 1.00 72.18 265 MET A O 1
ATOM 1998 N N . PRO A 1 268 ? 147.170 116.726 158.340 1.00 72.86 266 PRO A N 1
ATOM 1999 C CA . PRO A 1 268 ? 147.673 115.358 158.433 1.00 73.11 266 PRO A CA 1
ATOM 2000 C C . PRO A 1 268 ? 148.510 114.926 157.230 1.00 73.81 266 PRO A C 1
ATOM 2001 O O . PRO A 1 268 ? 149.549 114.297 157.397 1.00 77.85 266 PRO A O 1
ATOM 2005 N N . ALA A 1 269 ? 148.061 115.272 156.019 1.00 74.96 267 ALA A N 1
ATOM 2006 C CA . ALA A 1 269 ? 148.759 114.877 154.805 1.00 76.09 267 ALA A CA 1
ATOM 2007 C C . ALA A 1 269 ? 150.145 115.521 154.743 1.00 78.31 267 ALA A C 1
ATOM 2008 O O . ALA A 1 269 ? 151.089 114.873 154.299 1.00 79.47 267 ALA A O 1
ATOM 2010 N N . MET A 1 270 ? 150.264 116.792 155.166 1.00 79.04 268 MET A N 1
ATOM 2011 C CA . MET A 1 270 ? 151.551 117.477 155.192 1.00 79.23 268 MET A CA 1
ATOM 2012 C C . MET A 1 270 ? 152.504 116.812 156.185 1.00 77.82 268 MET A C 1
ATOM 2013 O O . MET A 1 270 ? 153.635 116.504 155.827 1.00 78.94 268 MET A O 1
ATOM 2018 N N . VAL A 1 271 ? 152.061 116.599 157.428 1.00 79.93 269 VAL A N 1
ATOM 2019 C CA . VAL A 1 271 ? 152.957 116.094 158.459 1.00 82.21 269 VAL A CA 1
ATOM 2020 C C . VAL A 1 271 ? 153.393 114.675 158.086 1.00 82.41 269 VAL A C 1
ATOM 2021 O O . VAL A 1 271 ? 154.532 114.306 158.356 1.00 83.67 269 VAL A O 1
ATOM 2025 N N . ALA A 1 272 ? 152.497 113.889 157.472 1.00 83.90 270 ALA A N 1
ATOM 2026 C CA . ALA A 1 272 ? 152.809 112.509 157.125 1.00 85.40 270 ALA A CA 1
ATOM 2027 C C . ALA A 1 272 ? 153.899 112.474 156.055 1.00 86.88 270 ALA A C 1
ATOM 2028 O O . ALA A 1 272 ? 154.917 111.813 156.244 1.00 88.28 270 ALA A O 1
ATOM 2030 N N . THR A 1 273 ? 153.707 113.227 15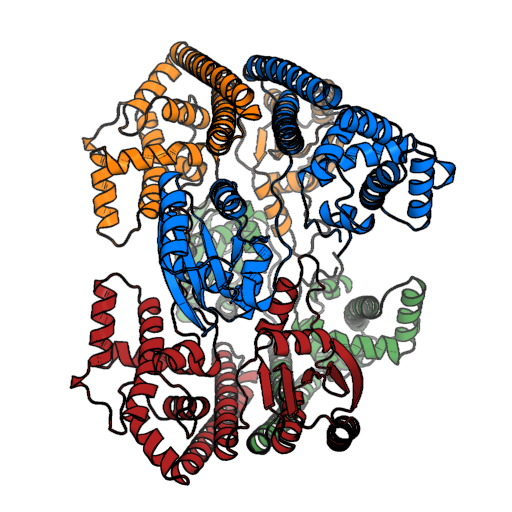4.962 1.00 86.08 271 THR A N 1
ATOM 2031 C CA . THR A 1 273 ? 154.652 113.225 153.856 1.00 87.28 271 THR A CA 1
ATOM 2032 C C . THR A 1 273 ? 155.983 113.852 154.276 1.00 90.16 271 THR A C 1
ATOM 2033 O O . THR A 1 273 ? 156.994 113.620 153.615 1.00 93.09 271 THR A O 1
ATOM 2037 N N . SER A 1 274 ? 155.986 114.643 155.358 1.00 91.28 272 SER A N 1
ATOM 2038 C CA . SER A 1 274 ? 157.176 115.366 155.780 1.00 92.49 272 SER A CA 1
ATOM 2039 C C . SER A 1 274 ? 157.952 114.599 156.851 1.00 94.36 272 SER A C 1
ATOM 2040 O O . SER A 1 274 ? 159.177 114.537 156.775 1.00 98.14 272 SER A O 1
ATOM 2043 N N . LYS A 1 275 ? 157.252 114.022 157.839 1.00 95.43 273 LYS A N 1
ATOM 2044 C CA . LYS A 1 275 ? 157.901 113.599 159.072 1.00 96.53 273 LYS A CA 1
ATOM 2045 C C . LYS A 1 275 ? 157.603 112.148 159.447 1.00 96.91 273 LYS A C 1
ATOM 2046 O O . LYS A 1 275 ? 157.921 111.741 160.563 1.00 99.23 273 LYS A O 1
ATOM 2052 N N . THR A 1 276 ? 157.025 111.354 158.536 1.00 98.67 274 THR A N 1
ATOM 2053 C CA . THR A 1 276 ? 156.789 109.946 158.825 1.00 100.20 274 THR A CA 1
ATOM 2054 C C . THR A 1 276 ? 157.501 109.101 157.775 1.00 102.39 274 THR A C 1
ATOM 2055 O O . THR A 1 276 ? 157.694 109.542 156.644 1.00 102.81 274 THR A O 1
ATOM 2059 N N . GLU A 1 277 ? 157.875 107.879 158.168 1.00 105.68 275 GLU A N 1
ATOM 2060 C CA . GLU A 1 277 ? 158.578 106.966 157.282 1.00 108.38 275 GLU A CA 1
ATOM 2061 C C . GLU A 1 277 ? 157.682 106.647 156.085 1.00 106.26 275 GLU A C 1
ATOM 2062 O O . GLU A 1 277 ? 158.064 106.908 154.945 1.00 106.79 275 GLU A O 1
ATOM 2068 N N . TRP A 1 278 ? 156.474 106.133 156.359 1.00 104.46 276 TRP A N 1
ATOM 2069 C CA . TRP A 1 278 ? 155.572 105.660 155.318 1.00 103.13 276 TRP A CA 1
ATOM 2070 C C . TRP A 1 278 ? 155.084 106.815 154.442 1.00 99.94 276 TRP A C 1
ATOM 2071 O O . TRP A 1 278 ? 154.816 106.616 153.259 1.00 100.19 276 TRP A O 1
ATOM 2082 N N . GLY A 1 279 ? 154.967 108.015 155.022 1.00 97.69 277 GLY A N 1
ATOM 2083 C CA . GLY A 1 279 ? 154.520 109.186 154.287 1.00 97.20 277 GLY A CA 1
ATOM 2084 C C . GLY A 1 279 ? 155.601 109.726 153.353 1.00 98.07 277 GLY A C 1
ATOM 2085 O O . GLY A 1 279 ? 155.312 110.064 152.207 1.00 96.58 277 GLY A O 1
ATOM 2086 N N . ARG A 1 280 ? 156.841 109.814 153.857 1.00 101.29 278 ARG A N 1
ATOM 2087 C CA . ARG A 1 280 ? 157.982 110.215 153.046 1.00 102.42 278 ARG A CA 1
ATOM 2088 C C . ARG A 1 280 ? 158.156 109.236 151.886 1.00 100.14 278 ARG A C 1
ATOM 2089 O O . ARG A 1 280 ? 158.390 109.658 150.756 1.00 99.32 278 ARG A O 1
ATOM 2097 N N . ALA A 1 281 ? 158.035 107.933 152.179 1.00 97.90 279 ALA A N 1
ATOM 2098 C CA . ALA A 1 281 ? 158.062 106.904 151.152 1.00 97.89 279 ALA A CA 1
ATOM 2099 C C . ALA A 1 281 ? 157.086 107.258 150.029 1.00 98.12 279 ALA A C 1
ATOM 2100 O O . ALA A 1 281 ? 157.486 107.328 148.867 1.00 101.27 279 ALA A O 1
ATOM 2102 N N . PHE A 1 282 ? 155.819 107.508 150.393 1.00 97.07 280 PHE A N 1
ATOM 2103 C CA . PHE A 1 282 ? 154.770 107.854 149.445 1.00 95.66 280 PHE A CA 1
ATOM 2104 C C . PHE A 1 282 ? 155.143 109.123 148.681 1.00 96.52 280 PHE A C 1
ATOM 2105 O O . PHE A 1 282 ? 154.960 109.185 147.467 1.00 96.21 280 PHE A O 1
ATOM 2113 N N . ARG A 1 283 ? 155.656 110.133 149.397 1.00 98.59 281 ARG A N 1
ATOM 2114 C CA . ARG A 1 283 ? 155.976 111.419 148.794 1.00 101.82 281 ARG A CA 1
ATOM 2115 C C . ARG A 1 283 ? 157.018 111.243 147.689 1.00 105.12 281 ARG A C 1
ATOM 2116 O O . ARG A 1 283 ? 156.881 111.827 146.614 1.00 103.73 281 ARG A O 1
ATOM 2124 N N . ASP A 1 284 ? 158.053 110.440 147.976 1.00 107.49 282 ASP A N 1
ATOM 2125 C CA . ASP A 1 284 ? 159.189 110.256 147.087 1.00 109.00 282 ASP A CA 1
ATOM 2126 C C . ASP A 1 284 ? 158.744 109.553 145.805 1.00 108.70 282 ASP A C 1
ATOM 2127 O O . ASP A 1 284 ? 159.174 109.929 144.714 1.00 107.70 282 ASP A O 1
ATOM 2132 N N . ARG A 1 285 ? 157.879 108.538 145.951 1.00 107.53 283 ARG A N 1
ATOM 2133 C CA . ARG A 1 285 ? 157.400 107.747 144.828 1.00 106.29 283 ARG A CA 1
ATOM 2134 C C . ARG A 1 285 ? 156.730 108.645 143.787 1.00 105.66 283 ARG A C 1
ATOM 2135 O O . ARG A 1 285 ? 156.957 108.475 142.592 1.00 108.15 283 ARG A O 1
ATOM 2143 N N . LEU A 1 286 ? 155.892 109.584 144.241 1.00 104.35 284 LEU A N 1
ATOM 2144 C CA . LEU A 1 286 ? 155.185 110.482 143.340 1.00 104.25 284 LEU A CA 1
ATOM 2145 C C . LEU A 1 286 ? 156.129 111.579 142.846 1.00 106.45 284 LEU A C 1
ATOM 2146 O O . LEU A 1 286 ? 155.968 112.066 141.729 1.00 106.66 284 LEU A O 1
ATOM 2151 N N . ALA A 1 287 ? 157.096 111.975 143.687 1.00 109.37 285 ALA A N 1
ATOM 2152 C CA . ALA A 1 287 ? 158.067 112.998 143.322 1.00 111.69 285 ALA A CA 1
ATOM 2153 C C . ALA A 1 287 ? 158.998 112.474 142.228 1.00 114.63 285 ALA A C 1
ATOM 2154 O O . ALA A 1 287 ? 159.475 113.251 141.401 1.00 114.70 285 ALA A O 1
ATOM 2156 N N . ALA A 1 288 ? 159.243 111.154 142.232 1.00 115.51 286 ALA A N 1
ATOM 2157 C CA . ALA A 1 288 ? 159.989 110.493 141.171 1.00 116.27 286 ALA A CA 1
ATOM 2158 C C . ALA A 1 288 ? 159.305 110.706 139.819 1.00 117.25 286 ALA A C 1
ATOM 2159 O O . ALA A 1 288 ? 159.986 110.857 138.806 1.00 119.72 286 ALA A O 1
ATOM 2161 N N . ASN A 1 289 ? 157.964 110.728 139.815 1.00 117.10 287 ASN A N 1
ATOM 2162 C CA . ASN A 1 289 ? 157.185 110.850 138.590 1.00 117.53 287 ASN A CA 1
ATOM 2163 C C . ASN A 1 289 ? 156.800 112.311 138.341 1.00 117.02 287 ASN A C 1
ATOM 2164 O O . ASN A 1 289 ? 155.920 112.586 137.524 1.00 115.84 287 ASN A O 1
ATOM 2169 N N . GLY A 1 290 ? 157.457 113.241 139.050 1.00 117.51 288 GLY A N 1
ATOM 2170 C CA . GLY A 1 290 ? 157.349 114.663 138.762 1.00 118.48 288 GLY A CA 1
ATOM 2171 C C . GLY A 1 290 ? 155.972 115.222 139.114 1.00 117.99 288 GLY A C 1
ATOM 2172 O O . GLY A 1 290 ? 155.290 115.773 138.251 1.00 118.67 288 GLY A O 1
ATOM 2173 N N . LYS A 1 291 ? 155.586 115.082 140.389 1.00 116.71 289 LYS A N 1
ATOM 2174 C CA . LYS A 1 291 ? 154.325 115.611 140.886 1.00 115.26 289 LYS A CA 1
ATOM 2175 C C . LYS A 1 291 ? 154.611 116.801 141.800 1.00 116.38 289 LYS A C 1
ATOM 2176 O O . LYS A 1 291 ? 155.523 116.748 142.624 1.00 116.11 289 LYS A O 1
ATOM 2182 N N . LYS A 1 292 ? 153.808 117.863 141.655 1.00 117.19 290 LYS A N 1
ATOM 2183 C CA . LYS A 1 292 ? 154.007 119.097 142.401 1.00 118.90 290 LYS A CA 1
ATOM 2184 C C . LYS A 1 292 ? 153.652 118.874 143.872 1.00 116.27 290 LYS A C 1
ATOM 2185 O O . LYS A 1 292 ? 153.092 117.840 144.229 1.00 116.76 290 LYS A O 1
ATOM 2191 N N . GLY A 1 293 ? 153.997 119.856 144.715 1.00 113.34 291 GLY A N 1
ATOM 2192 C CA . GLY A 1 293 ? 153.812 119.761 146.153 1.00 111.59 291 GLY A CA 1
ATOM 2193 C C . GLY A 1 293 ? 152.371 119.423 146.527 1.00 108.00 291 GLY A C 1
ATOM 2194 O O . GLY A 1 293 ? 152.125 118.404 147.170 1.00 107.29 291 GLY A O 1
ATOM 2195 N N . LYS A 1 294 ? 151.431 120.279 146.106 1.00 103.28 292 LYS A N 1
ATOM 2196 C CA . LYS A 1 294 ? 150.035 120.133 146.489 1.00 100.75 292 LYS A CA 1
ATOM 2197 C C . LYS A 1 294 ? 149.409 118.903 145.831 1.00 98.62 292 LYS A C 1
ATOM 2198 O O . LYS A 1 294 ? 148.479 118.325 146.391 1.00 100.40 292 LYS A O 1
ATOM 2204 N N . VAL A 1 295 ? 149.906 118.507 144.651 1.00 95.02 293 VAL A N 1
ATOM 2205 C CA . VAL A 1 295 ? 149.396 117.327 143.966 1.00 92.95 293 VAL A CA 1
ATOM 2206 C C . VAL A 1 295 ? 149.700 116.088 144.809 1.00 91.52 293 VAL A C 1
ATOM 2207 O O . VAL A 1 295 ? 148.880 115.173 144.871 1.00 92.10 293 VAL A O 1
ATOM 2211 N N . ILE A 1 296 ? 150.871 116.060 145.454 1.00 90.15 294 ILE A N 1
ATOM 2212 C CA . ILE A 1 296 ? 151.228 114.947 146.321 1.00 90.67 294 ILE A CA 1
ATOM 2213 C C . ILE A 1 296 ? 150.308 114.967 147.541 1.00 88.17 294 ILE A C 1
ATOM 2214 O O . ILE A 1 296 ? 149.834 113.919 147.981 1.00 88.48 294 ILE A O 1
ATOM 2219 N N . LEU A 1 297 ? 150.048 116.164 148.076 1.00 83.47 295 LEU A N 1
ATOM 2220 C CA . LEU A 1 297 ? 149.204 116.298 149.252 1.00 81.52 295 LEU A CA 1
ATOM 2221 C C . LEU A 1 297 ? 147.786 115.827 148.925 1.00 80.25 295 LEU A C 1
ATOM 2222 O O . LEU A 1 297 ? 147.205 115.047 149.675 1.00 78.49 295 LEU A O 1
ATOM 2227 N N . GLY A 1 298 ? 147.231 116.296 147.802 1.00 78.87 296 GLY A N 1
ATOM 2228 C CA . GLY A 1 298 ? 145.973 115.761 147.311 1.00 81.18 296 GLY A CA 1
ATOM 2229 C C . GLY A 1 298 ? 145.955 114.232 147.374 1.00 81.44 296 GLY A C 1
ATOM 2230 O O . GLY A 1 298 ? 145.048 113.642 147.955 1.00 84.20 296 GLY A O 1
ATOM 2231 N N . ALA A 1 299 ? 146.983 113.599 146.797 1.00 79.52 297 ALA A N 1
ATOM 2232 C CA . ALA A 1 299 ? 147.072 112.149 146.751 1.00 78.55 297 ALA A CA 1
ATOM 2233 C C . ALA A 1 299 ? 147.120 111.554 148.157 1.00 77.51 297 ALA A C 1
ATOM 2234 O O . ALA A 1 299 ? 146.506 110.518 148.408 1.00 76.81 297 ALA A O 1
ATOM 2236 N N . MET A 1 300 ? 147.860 112.197 149.068 1.00 76.90 298 MET A N 1
ATOM 2237 C CA . MET A 1 300 ? 148.015 111.673 150.416 1.00 75.52 298 MET A CA 1
ATOM 2238 C C . MET A 1 300 ? 146.690 111.759 151.178 1.00 74.33 298 MET A C 1
ATOM 2239 O O . MET A 1 300 ? 146.395 110.889 151.998 1.00 74.52 298 MET A O 1
ATOM 2244 N N . MET A 1 301 ? 145.901 112.810 150.911 1.00 71.59 299 MET A N 1
ATOM 2245 C CA . MET A 1 301 ? 144.589 112.971 151.521 1.00 69.63 299 MET A CA 1
ATOM 2246 C C . MET A 1 301 ? 143.708 111.772 151.168 1.00 67.76 299 MET A C 1
ATOM 2247 O O . MET A 1 301 ? 143.138 111.153 152.065 1.00 67.63 299 MET A O 1
ATOM 2252 N N . ARG A 1 302 ? 143.620 111.431 149.874 1.00 66.46 300 ARG A N 1
ATOM 2253 C CA . ARG A 1 302 ? 142.871 110.258 149.440 1.00 68.27 300 ARG A CA 1
ATOM 2254 C C . ARG A 1 302 ? 143.368 109.012 150.174 1.00 69.60 300 ARG A C 1
ATOM 2255 O O . ARG A 1 302 ? 142.557 108.242 150.682 1.00 72.44 300 ARG A O 1
ATOM 2263 N N . LYS A 1 303 ? 144.692 108.821 150.239 1.00 72.01 301 LYS A N 1
ATOM 2264 C CA . LYS A 1 303 ? 145.256 107.624 150.843 1.00 75.55 301 LYS A CA 1
ATOM 2265 C C . LYS A 1 303 ? 144.862 107.524 152.317 1.00 75.16 301 LYS A C 1
ATOM 2266 O O . LYS A 1 303 ? 144.441 106.461 152.766 1.00 75.86 301 LYS A O 1
ATOM 2272 N N . LEU A 1 304 ? 145.016 108.624 153.065 1.00 75.48 302 LEU A N 1
ATOM 2273 C CA . LEU A 1 304 ? 144.680 108.639 154.480 1.00 74.41 302 LEU A CA 1
ATOM 2274 C C . LEU A 1 304 ? 143.219 108.235 154.668 1.00 72.91 302 LEU A C 1
ATOM 2275 O O . LEU A 1 304 ? 142.914 107.432 155.550 1.00 74.15 302 LEU A O 1
ATOM 2280 N N . ALA A 1 305 ? 142.326 108.789 153.836 1.00 70.52 303 ALA A N 1
ATOM 2281 C CA . ALA A 1 305 ? 140.906 108.474 153.913 1.00 70.22 303 ALA A CA 1
ATOM 2282 C C . ALA A 1 305 ? 140.686 106.971 153.750 1.00 70.50 303 ALA A C 1
ATOM 2283 O O . ALA A 1 305 ? 139.943 106.376 154.526 1.00 71.53 303 ALA A O 1
ATOM 2285 N N . GLN A 1 306 ? 141.367 106.359 152.769 1.00 71.91 304 GLN A N 1
ATOM 2286 C CA . GLN A 1 306 ? 141.236 104.932 152.505 1.00 72.67 304 GLN A CA 1
ATOM 2287 C C . GLN A 1 306 ? 141.830 104.092 153.635 1.00 72.95 304 GLN A C 1
ATOM 2288 O O . GLN A 1 306 ? 141.265 103.063 153.990 1.00 74.86 304 GLN A O 1
ATOM 2294 N N . VAL A 1 307 ? 142.957 104.528 154.205 1.00 74.47 305 VAL A N 1
ATOM 2295 C CA . VAL A 1 307 ? 143.614 103.773 155.261 1.00 75.26 305 VAL A CA 1
ATOM 2296 C C . VAL A 1 307 ? 142.801 103.888 156.552 1.00 75.40 305 VAL A C 1
ATOM 2297 O O . VAL A 1 307 ? 142.686 102.909 157.285 1.00 74.73 305 VAL A O 1
ATOM 2301 N N . ALA A 1 308 ? 142.233 105.071 156.827 1.00 77.33 306 ALA A N 1
ATOM 2302 C CA . ALA A 1 308 ? 141.381 105.254 157.997 1.00 77.88 306 ALA A CA 1
ATOM 2303 C C . ALA A 1 308 ? 140.243 104.240 157.976 1.00 77.74 306 ALA A C 1
ATOM 2304 O O . ALA A 1 308 ? 139.965 103.603 158.991 1.00 77.63 306 ALA A O 1
ATOM 2306 N N . TYR A 1 309 ? 139.592 104.117 156.809 1.00 79.50 307 TYR A N 1
ATOM 2307 C CA . TYR A 1 309 ? 138.521 103.157 156.604 1.00 81.21 307 TYR A CA 1
ATOM 2308 C C . TYR A 1 309 ? 139.076 101.737 156.723 1.00 81.08 307 TYR A C 1
ATOM 2309 O O . TYR A 1 309 ? 138.448 100.880 157.345 1.00 80.22 307 TYR A O 1
ATOM 2318 N N . GLY A 1 310 ? 140.242 101.502 156.106 1.00 79.37 308 GLY A N 1
ATOM 2319 C CA . GLY A 1 310 ? 140.893 100.202 156.119 1.00 79.24 308 GLY A CA 1
ATOM 2320 C C . GLY A 1 310 ? 141.207 99.723 157.536 1.00 81.29 308 GLY A C 1
ATOM 2321 O O . GLY A 1 310 ? 140.865 98.598 157.897 1.00 83.42 308 GLY A O 1
ATOM 2322 N N . VAL A 1 311 ? 141.851 100.583 158.335 1.00 81.13 309 VAL A N 1
ATOM 2323 C CA . VAL A 1 311 ? 142.273 100.219 159.681 1.00 80.43 309 VAL A CA 1
ATOM 2324 C C . VAL A 1 311 ? 141.050 99.831 160.511 1.00 81.21 309 VAL A C 1
ATOM 2325 O O . VAL A 1 311 ? 141.088 98.832 161.223 1.00 83.87 309 VAL A O 1
ATOM 2329 N N . LEU A 1 312 ? 139.972 100.621 160.430 1.00 84.38 310 LEU A N 1
ATOM 2330 C CA . LEU A 1 312 ? 138.796 100.384 161.257 1.00 86.61 310 LEU A CA 1
ATOM 2331 C C . LEU A 1 312 ? 138.188 99.025 160.922 1.00 89.37 310 LEU A C 1
ATOM 2332 O O . LEU A 1 312 ? 137.776 98.298 161.823 1.00 92.86 310 LEU A O 1
ATOM 2337 N N . LYS A 1 313 ? 138.134 98.707 159.623 1.00 91.63 311 LYS A N 1
ATOM 2338 C CA . LYS A 1 313 ? 137.630 97.435 159.131 1.00 94.03 311 LYS A CA 1
ATOM 2339 C C . LYS A 1 313 ? 138.482 96.291 159.683 1.00 95.25 311 LYS A C 1
ATOM 2340 O O . LYS A 1 313 ? 137.944 95.313 160.198 1.00 95.44 311 LYS A O 1
ATOM 2346 N N . SER A 1 314 ? 139.812 96.443 159.593 1.00 96.42 312 SER A N 1
ATOM 2347 C CA . SER A 1 314 ? 140.753 95.426 160.036 1.00 96.40 312 SER A CA 1
ATOM 2348 C C . SER A 1 314 ? 140.574 95.146 161.525 1.00 99.31 312 SER A C 1
ATOM 2349 O O . SER A 1 314 ? 140.677 93.996 161.949 1.00 104.00 312 SER A O 1
ATOM 2352 N N . GLY A 1 315 ? 140.345 96.207 162.310 1.00 98.98 313 GLY A N 1
ATOM 2353 C CA . GLY A 1 315 ? 140.098 96.079 163.737 1.00 98.32 313 GLY A CA 1
ATOM 2354 C C . GLY A 1 315 ? 141.388 96.040 164.554 1.00 96.86 313 GLY A C 1
ATOM 2355 O O . GLY A 1 315 ? 141.326 95.854 165.769 1.00 98.39 313 GLY A O 1
ATOM 2356 N N . VAL A 1 316 ? 142.542 96.241 163.899 1.00 96.09 314 VAL A N 1
ATOM 2357 C CA . VAL A 1 316 ? 143.837 96.162 164.563 1.00 97.30 314 VAL A CA 1
ATOM 2358 C C . VAL A 1 316 ? 144.654 97.412 164.224 1.00 95.52 314 VAL A C 1
ATOM 2359 O O . VAL A 1 316 ? 144.452 98.001 163.162 1.00 95.16 314 VAL A O 1
ATOM 2363 N N . PRO A 1 317 ? 145.598 97.849 165.099 1.00 92.74 315 PRO A N 1
ATOM 2364 C CA . PRO A 1 317 ? 146.420 99.030 164.846 1.00 90.19 315 PRO A CA 1
ATOM 2365 C C . PRO A 1 317 ? 147.059 99.112 163.464 1.00 87.97 315 PRO A C 1
ATOM 2366 O O . PRO A 1 317 ? 147.185 98.109 162.765 1.00 89.73 315 PRO A O 1
ATOM 2370 N N . PHE A 1 318 ? 147.491 100.325 163.104 1.00 88.45 316 PHE A N 1
ATOM 2371 C CA . PHE A 1 318 ? 148.162 100.578 161.841 1.00 91.03 316 PHE A CA 1
ATOM 2372 C C . PHE A 1 318 ? 149.429 99.735 161.746 1.00 96.57 316 PHE A C 1
ATOM 2373 O O . PHE A 1 318 ? 150.191 99.642 162.708 1.00 99.01 316 PHE A O 1
ATOM 2381 N N . ASP A 1 319 ? 149.628 99.129 160.569 1.00 100.54 317 ASP A N 1
ATOM 2382 C CA . ASP A 1 319 ? 150.814 98.351 160.257 1.00 103.23 317 ASP A CA 1
ATOM 2383 C C . ASP A 1 319 ? 151.461 98.950 159.013 1.00 101.94 317 ASP A C 1
ATOM 2384 O O . ASP A 1 319 ? 150.871 98.916 157.936 1.00 103.07 317 ASP A O 1
ATOM 2389 N N . ALA A 1 320 ? 152.673 99.494 159.174 1.00 102.42 318 ALA A N 1
ATOM 2390 C CA . ALA A 1 320 ? 153.354 100.206 158.103 1.00 104.62 318 ALA A CA 1
ATOM 2391 C C . ALA A 1 320 ? 153.787 99.244 156.996 1.00 107.02 318 ALA A C 1
ATOM 2392 O O . ALA A 1 320 ? 153.891 99.651 155.838 1.00 106.39 318 ALA A O 1
ATOM 2394 N N . SER A 1 321 ? 154.033 97.977 157.366 1.00 108.64 319 SER A N 1
ATOM 2395 C CA . SER A 1 321 ? 154.516 96.951 156.451 1.00 109.55 319 SER A CA 1
ATOM 2396 C C . SER A 1 321 ? 153.664 96.879 155.185 1.00 108.95 319 SER A C 1
ATOM 2397 O O . SER A 1 321 ? 154.188 96.584 154.112 1.00 111.04 319 SER A O 1
ATOM 2400 N N . ARG A 1 322 ? 152.356 97.142 155.318 1.00 106.89 320 ARG A N 1
ATOM 2401 C CA . ARG A 1 322 ? 151.422 97.019 154.208 1.00 105.81 320 ARG A CA 1
ATOM 2402 C C . ARG A 1 322 ? 151.683 98.098 153.156 1.00 104.93 320 ARG A C 1
ATOM 2403 O O . ARG A 1 322 ? 151.312 97.919 151.998 1.00 106.70 320 ARG A O 1
ATOM 2411 N N . HIS A 1 323 ? 152.318 99.206 153.562 1.00 105.20 321 HIS A N 1
ATOM 2412 C CA . HIS A 1 323 ? 152.521 100.350 152.686 1.00 105.70 321 HIS A CA 1
ATOM 2413 C C . HIS A 1 323 ? 154.025 100.567 152.481 1.00 108.37 321 HIS A C 1
ATOM 2414 O O . HIS A 1 323 ? 154.463 100.434 151.314 1.00 110.84 321 HIS A O 1
ATOM 2421 N N . GLU B 1 6 ? 165.593 169.237 137.570 1.00 121.68 4 GLU B N 1
ATOM 2422 C CA . GLU B 1 6 ? 165.757 169.312 139.050 1.00 121.90 4 GLU B CA 1
ATOM 2423 C C . GLU B 1 6 ? 164.949 168.207 139.741 1.00 116.38 4 GLU B C 1
ATOM 2424 O O . GLU B 1 6 ? 165.463 167.560 140.654 1.00 116.49 4 GLU B O 1
ATOM 2430 N N . LEU B 1 7 ? 163.699 167.988 139.305 1.00 108.26 5 LEU B N 1
ATOM 2431 C CA . LEU B 1 7 ? 162.798 167.065 139.976 1.00 102.77 5 LEU B CA 1
ATOM 2432 C C . LEU B 1 7 ? 163.065 165.643 139.489 1.00 98.87 5 LEU B C 1
ATOM 2433 O O . LEU B 1 7 ? 163.025 165.380 138.289 1.00 100.33 5 LEU B O 1
ATOM 2438 N N . HIS B 1 8 ? 163.333 164.733 140.435 1.00 93.54 6 HIS B N 1
ATOM 2439 C CA . HIS B 1 8 ? 163.470 163.317 140.135 1.00 89.11 6 HIS B CA 1
ATOM 2440 C C . HIS B 1 8 ? 162.109 162.637 140.264 1.00 83.88 6 HIS B C 1
ATOM 2441 O O . HIS B 1 8 ? 161.208 163.158 140.911 1.00 82.26 6 HIS B O 1
ATOM 2448 N N . TYR B 1 9 ? 161.976 161.473 139.622 1.00 82.36 7 TYR B N 1
ATOM 2449 C CA . TYR B 1 9 ? 160.772 160.668 139.708 1.00 81.36 7 TYR B CA 1
ATOM 2450 C C . TYR B 1 9 ? 161.170 159.281 140.189 1.00 80.69 7 TYR B C 1
ATOM 2451 O O . TYR B 1 9 ? 162.008 158.631 139.570 1.00 81.86 7 TYR B O 1
ATOM 2460 N N . ILE B 1 10 ? 160.570 158.849 141.304 1.00 78.83 8 ILE B N 1
ATOM 2461 C CA . ILE B 1 10 ? 160.971 157.614 141.955 1.00 77.22 8 ILE B CA 1
ATOM 2462 C C . ILE B 1 10 ? 159.745 156.718 142.106 1.00 74.97 8 ILE B C 1
ATOM 2463 O O . ILE B 1 10 ? 158.688 157.176 142.533 1.00 75.13 8 ILE B O 1
ATOM 2468 N N . GLY B 1 11 ? 159.902 155.445 141.730 1.00 74.68 9 GLY B N 1
ATOM 2469 C CA . GLY B 1 11 ? 158.926 154.411 142.028 1.00 75.21 9 GLY B CA 1
ATOM 2470 C C . GLY B 1 11 ? 159.445 153.486 143.126 1.00 76.89 9 GLY B C 1
ATOM 2471 O O . GLY B 1 11 ? 160.641 153.194 143.170 1.00 75.85 9 GLY B O 1
ATOM 2472 N N . ILE B 1 12 ? 158.542 153.012 143.997 1.00 76.50 10 ILE B N 1
ATOM 2473 C CA . ILE B 1 12 ? 158.915 152.069 145.042 1.00 77.18 10 ILE B CA 1
ATOM 2474 C C . ILE B 1 12 ? 157.957 150.882 145.002 1.00 77.15 10 ILE B C 1
ATOM 2475 O O . ILE B 1 12 ? 156.770 151.031 145.281 1.00 79.36 10 ILE B O 1
ATOM 2480 N N . ASP B 1 13 ? 158.499 149.708 144.656 1.00 80.37 11 ASP B N 1
ATOM 2481 C CA . ASP B 1 13 ? 157.765 148.455 144.704 1.00 83.36 11 ASP B CA 1
ATOM 2482 C C . ASP B 1 13 ? 157.961 147.848 146.091 1.00 84.50 11 ASP B C 1
ATOM 2483 O O . ASP B 1 13 ? 159.085 147.525 146.468 1.00 87.25 11 ASP B O 1
ATOM 2488 N N . THR B 1 14 ? 156.860 147.700 146.840 1.00 84.89 12 THR B N 1
ATOM 2489 C CA . THR B 1 14 ? 156.921 147.355 148.252 1.00 85.05 12 THR B CA 1
ATOM 2490 C C . THR B 1 14 ? 156.502 145.901 148.440 1.00 83.91 12 THR B C 1
ATOM 2491 O O . THR B 1 14 ? 155.652 145.395 147.712 1.00 86.84 12 THR B O 1
ATOM 2495 N N . ALA B 1 15 ? 157.134 145.242 149.417 1.00 84.16 13 ALA B N 1
ATOM 2496 C CA . ALA B 1 15 ? 156.681 143.968 149.948 1.00 82.93 13 ALA B CA 1
ATOM 2497 C C . ALA B 1 15 ? 156.893 143.993 151.458 1.00 84.62 13 ALA B C 1
ATOM 2498 O O . ALA B 1 15 ? 157.433 144.963 151.982 1.00 84.61 13 ALA B O 1
ATOM 2500 N N . LYS B 1 16 ? 156.456 142.933 152.146 1.00 88.97 14 LYS B N 1
ATOM 2501 C CA . LYS B 1 16 ? 156.521 142.873 153.597 1.00 92.52 14 LYS B CA 1
ATOM 2502 C C . LYS B 1 16 ? 157.962 143.046 154.077 1.00 95.37 14 LYS B C 1
ATOM 2503 O O . LYS B 1 16 ? 158.192 143.702 155.090 1.00 95.32 14 LYS B O 1
ATOM 2509 N N . GLU B 1 17 ? 158.917 142.468 153.336 1.00 100.02 15 GLU B N 1
ATOM 2510 C CA . GLU B 1 17 ? 160.294 142.348 153.791 1.00 104.65 15 GLU B CA 1
ATOM 2511 C C . GLU B 1 17 ? 161.214 143.344 153.085 1.00 104.50 15 GLU B C 1
ATOM 2512 O O . GLU B 1 17 ? 162.100 143.904 153.725 1.00 104.31 15 GLU B O 1
ATOM 2518 N N . LYS B 1 18 ? 161.026 143.544 151.771 1.00 104.50 16 LYS B N 1
ATOM 2519 C CA . LYS B 1 18 ? 161.985 144.288 150.967 1.00 104.62 16 LYS B CA 1
ATOM 2520 C C . LYS B 1 18 ? 161.309 145.434 150.219 1.00 100.72 16 LYS B C 1
ATOM 2521 O O . LYS B 1 18 ? 160.131 145.351 149.877 1.00 99.40 16 LYS B O 1
ATOM 2527 N N . LEU B 1 19 ? 162.091 146.497 149.975 1.00 97.85 17 LEU B N 1
ATOM 2528 C CA . LEU B 1 19 ? 161.735 147.573 149.063 1.00 94.47 17 LEU B CA 1
ATOM 2529 C C . LEU B 1 19 ? 162.581 147.449 147.799 1.00 94.20 17 LEU B C 1
ATOM 2530 O O . LEU B 1 19 ? 163.729 147.020 147.865 1.00 98.07 17 LEU B O 1
ATOM 2535 N N . ASP B 1 20 ? 162.008 147.839 146.655 1.00 94.18 18 ASP B N 1
ATOM 2536 C CA . ASP B 1 20 ? 162.740 147.918 145.401 1.00 94.04 18 ASP B CA 1
ATOM 2537 C C . ASP B 1 20 ? 162.549 149.312 144.809 1.00 90.89 18 ASP B C 1
ATOM 2538 O O . ASP B 1 20 ? 161.445 149.664 144.401 1.00 91.64 18 ASP B O 1
ATOM 2543 N N . VAL B 1 21 ? 163.631 150.097 144.756 1.00 87.61 19 VAL B N 1
ATOM 2544 C CA . VAL B 1 21 ? 163.544 151.502 144.390 1.00 85.93 19 VAL B CA 1
ATOM 2545 C C . VAL B 1 21 ? 164.088 151.699 142.975 1.00 86.00 19 VAL B C 1
ATOM 2546 O O . VAL B 1 21 ? 164.979 150.970 142.545 1.00 86.81 19 VAL B O 1
ATOM 2550 N N . ASP B 1 22 ? 163.504 152.667 142.252 1.00 86.78 20 ASP B N 1
ATOM 2551 C CA . ASP B 1 22 ? 163.924 153.013 140.904 1.00 86.66 20 ASP B CA 1
ATOM 2552 C C . ASP B 1 22 ? 163.808 154.523 140.715 1.00 85.59 20 ASP B C 1
ATOM 2553 O O . ASP B 1 22 ? 162.708 155.042 140.552 1.00 86.33 20 ASP B O 1
ATOM 2558 N N . VAL B 1 23 ? 164.954 155.212 140.731 1.00 85.63 21 VAL B N 1
ATOM 2559 C CA . VAL B 1 23 ? 165.003 156.647 140.502 1.00 83.90 21 VAL B CA 1
ATOM 2560 C C . VAL B 1 23 ? 165.119 156.872 138.998 1.00 86.60 21 VAL B C 1
ATOM 2561 O O . VAL B 1 23 ? 165.883 156.181 138.335 1.00 88.63 21 VAL B O 1
ATOM 2565 N N . LEU B 1 24 ? 164.348 157.833 138.475 1.00 88.62 22 LEU B N 1
ATOM 2566 C CA . LEU B 1 24 ? 164.442 158.251 137.086 1.00 88.15 22 LEU B CA 1
ATOM 2567 C C . LEU B 1 24 ? 164.891 159.708 137.068 1.00 90.92 22 LEU B C 1
ATOM 2568 O O . LEU B 1 24 ? 164.188 160.580 137.577 1.00 90.42 22 LEU B O 1
ATOM 2573 N N . ARG B 1 25 ? 166.066 159.949 136.476 1.00 96.24 23 ARG B N 1
ATOM 2574 C CA . ARG B 1 25 ? 166.738 161.235 136.571 1.00 101.14 23 ARG B CA 1
ATOM 2575 C C . ARG B 1 25 ? 166.220 162.162 135.477 1.00 101.84 23 ARG B C 1
ATOM 2576 O O . ARG B 1 25 ? 165.663 161.687 134.488 1.00 103.57 23 ARG B O 1
ATOM 2584 N N . PRO B 1 26 ? 166.378 163.503 135.607 1.00 102.62 24 PRO B N 1
ATOM 2585 C CA . PRO B 1 26 ? 166.024 164.420 134.528 1.00 104.76 24 PRO B CA 1
ATOM 2586 C C . PRO B 1 26 ? 166.645 164.073 133.175 1.00 107.75 24 PRO B C 1
ATOM 2587 O O . PRO B 1 26 ? 166.001 164.259 132.144 1.00 109.12 24 PRO B O 1
ATOM 2591 N N . ASP B 1 27 ? 167.888 163.566 133.183 1.00 110.69 25 ASP B N 1
ATOM 2592 C CA . ASP B 1 27 ? 168.600 163.247 131.953 1.00 113.09 25 ASP B CA 1
ATOM 2593 C C . ASP B 1 27 ? 168.013 161.994 131.299 1.00 113.37 25 ASP B C 1
ATOM 2594 O O . ASP B 1 27 ? 168.174 161.806 130.094 1.00 115.36 25 ASP B O 1
ATOM 2599 N N . GLY B 1 28 ? 167.358 161.132 132.090 1.00 112.83 26 GLY B N 1
ATOM 2600 C CA . GLY B 1 28 ? 166.615 160.002 131.550 1.00 113.02 26 GLY B CA 1
ATOM 2601 C C . GLY B 1 28 ? 167.231 158.651 131.914 1.00 114.04 26 GLY B C 1
ATOM 2602 O O . GLY B 1 28 ? 166.677 157.615 131.548 1.00 113.28 26 GLY B O 1
ATOM 2603 N N . ARG B 1 29 ? 168.374 158.663 132.617 1.00 115.17 27 ARG B N 1
ATOM 2604 C CA . ARG B 1 29 ? 168.995 157.442 133.107 1.00 116.37 27 ARG B CA 1
ATOM 2605 C C . ARG B 1 29 ? 168.414 157.104 134.479 1.00 114.54 27 ARG B C 1
ATOM 2606 O O . ARG B 1 29 ? 167.876 157.979 135.154 1.00 114.74 27 ARG B O 1
ATOM 2614 N N . HIS B 1 30 ? 168.545 155.832 134.882 1.00 112.36 28 HIS B N 1
ATOM 2615 C CA . HIS B 1 30 ? 167.928 155.326 136.098 1.00 110.43 28 HIS B CA 1
ATOM 2616 C C . HIS B 1 30 ? 168.982 154.985 137.149 1.00 110.01 28 HIS B C 1
ATOM 2617 O O . HIS B 1 30 ? 170.147 154.763 136.824 1.00 111.26 28 HIS B O 1
ATOM 2624 N N . ARG B 1 31 ? 168.544 154.956 138.415 1.00 109.64 29 ARG B N 1
ATOM 2625 C CA . ARG B 1 31 ? 169.285 154.345 139.508 1.00 110.19 29 ARG B CA 1
ATOM 2626 C C . ARG B 1 31 ? 168.370 153.334 140.192 1.00 108.82 29 ARG B C 1
ATOM 2627 O O . ARG B 1 31 ? 167.176 153.587 140.329 1.00 109.20 29 ARG B O 1
ATOM 2635 N N . THR B 1 32 ? 168.931 152.192 140.608 1.00 107.62 30 THR B N 1
ATOM 2636 C CA . THR B 1 32 ? 168.151 151.146 141.252 1.00 107.47 30 THR B CA 1
ATOM 2637 C C . THR B 1 32 ? 168.923 150.613 142.456 1.00 106.70 30 THR B C 1
ATOM 2638 O O . THR B 1 32 ? 170.138 150.434 142.383 1.00 108.67 30 THR B O 1
ATOM 2642 N N . LYS B 1 33 ? 168.200 150.356 143.553 1.00 104.67 31 LYS B N 1
ATOM 2643 C CA . LYS B 1 33 ? 168.779 149.757 144.743 1.00 105.33 31 LYS B CA 1
ATOM 2644 C C . LYS B 1 33 ? 167.661 149.182 145.608 1.00 103.93 31 LYS B C 1
ATOM 2645 O O . LYS B 1 33 ? 166.619 149.811 145.769 1.00 103.94 31 LYS B O 1
ATOM 2651 N N . LYS B 1 34 ? 167.900 147.984 146.158 1.00 103.71 32 LYS B N 1
ATOM 2652 C CA . LYS B 1 34 ? 166.952 147.321 147.038 1.00 101.63 32 LYS B CA 1
ATOM 2653 C C . LYS B 1 34 ? 167.325 147.614 148.487 1.00 100.70 32 LYS B C 1
ATOM 2654 O O . LYS B 1 34 ? 168.501 147.778 148.804 1.00 103.36 32 LYS B O 1
ATOM 2660 N N . PHE B 1 35 ? 166.307 147.688 149.352 1.00 98.29 33 PHE B N 1
ATOM 2661 C CA . PHE B 1 35 ? 166.495 147.969 150.766 1.00 97.07 33 PHE B CA 1
ATOM 2662 C C . PHE B 1 35 ? 165.617 147.020 151.574 1.00 96.10 33 PHE B C 1
ATOM 2663 O O . PHE B 1 35 ? 164.669 146.450 151.038 1.00 97.06 33 PHE B O 1
ATOM 2671 N N . ALA B 1 36 ? 165.951 146.852 152.859 1.00 93.72 34 ALA B N 1
ATOM 2672 C CA . ALA B 1 36 ? 165.092 146.142 153.790 1.00 93.06 34 ALA B CA 1
ATOM 2673 C C . ALA B 1 36 ? 163.933 147.055 154.170 1.00 93.30 34 ALA B C 1
ATOM 2674 O O . ALA B 1 36 ? 164.112 148.267 154.254 1.00 94.27 34 ALA B O 1
ATOM 2676 N N . ASN B 1 37 ? 162.752 146.466 154.397 1.00 91.86 35 ASN B N 1
ATOM 2677 C CA . ASN B 1 37 ? 161.560 147.232 154.722 1.00 90.13 35 ASN B CA 1
ATOM 2678 C C . ASN B 1 37 ? 161.486 147.388 156.239 1.00 91.06 35 ASN B C 1
ATOM 2679 O O . ASN B 1 37 ? 160.574 146.864 156.876 1.00 93.40 35 ASN B O 1
ATOM 2684 N N . THR B 1 38 ? 162.457 148.123 156.798 1.00 92.08 36 THR B N 1
ATOM 2685 C CA . THR B 1 38 ? 162.616 148.279 158.237 1.00 95.26 36 THR B CA 1
ATOM 2686 C C . THR B 1 38 ? 162.988 149.731 158.529 1.00 96.64 36 THR B C 1
ATOM 2687 O O . THR B 1 38 ? 163.282 150.485 157.606 1.00 98.92 36 THR B O 1
ATOM 2691 N N . THR B 1 39 ? 162.988 150.110 159.813 1.00 99.72 37 THR B N 1
ATOM 2692 C CA . THR B 1 39 ? 163.387 151.448 160.227 1.00 103.03 37 THR B CA 1
ATOM 2693 C C . THR B 1 39 ? 164.806 151.739 159.737 1.00 105.30 37 THR B C 1
ATOM 2694 O O . THR B 1 39 ? 165.083 152.856 159.304 1.00 106.40 37 THR B O 1
ATOM 2698 N N . LYS B 1 40 ? 165.699 150.742 159.829 1.00 107.49 38 LYS B N 1
ATOM 2699 C CA . LYS B 1 40 ? 167.054 150.871 159.313 1.00 109.50 38 LYS B CA 1
ATOM 2700 C C . LYS B 1 40 ? 167.006 151.120 157.808 1.00 105.89 38 LYS B C 1
ATOM 2701 O O . LYS B 1 40 ? 167.618 152.068 157.321 1.00 106.19 38 LYS B O 1
ATOM 2707 N N . GLY B 1 41 ? 166.275 150.260 157.087 1.00 102.52 39 GLY B N 1
ATOM 2708 C CA . GLY B 1 41 ? 166.157 150.356 155.642 1.00 100.44 39 GLY B CA 1
ATOM 2709 C C . GLY B 1 41 ? 165.656 151.729 155.199 1.00 98.13 39 GLY B C 1
ATOM 2710 O O . GLY B 1 41 ? 166.181 152.303 154.248 1.00 98.67 39 GLY B O 1
ATOM 2711 N N . HIS B 1 42 ? 164.658 152.258 155.913 1.00 96.88 40 HIS B N 1
ATOM 2712 C CA . HIS B 1 42 ? 164.063 153.539 155.569 1.00 97.57 40 HIS B CA 1
ATOM 2713 C C . HIS B 1 42 ? 165.092 154.655 155.746 1.00 101.79 40 HIS B C 1
ATOM 2714 O O . HIS B 1 42 ? 165.173 155.550 154.908 1.00 103.53 40 HIS B O 1
ATOM 2721 N N . ASP B 1 43 ? 165.878 154.587 156.829 1.00 105.33 41 ASP B N 1
ATOM 2722 C CA . ASP B 1 43 ? 166.930 155.561 157.082 1.00 108.09 41 ASP B CA 1
ATOM 2723 C C . ASP B 1 43 ? 168.037 155.415 156.039 1.00 107.70 41 ASP B C 1
ATOM 2724 O O . ASP B 1 43 ? 168.624 156.410 155.617 1.00 108.78 41 ASP B O 1
ATOM 2729 N N . GLU B 1 44 ? 168.307 154.170 155.631 1.00 107.09 42 GLU B N 1
ATOM 2730 C CA . GLU B 1 44 ? 169.317 153.872 154.629 1.00 107.55 42 GLU B CA 1
ATOM 2731 C C . GLU B 1 44 ? 168.892 154.433 153.271 1.00 106.88 42 GLU B C 1
ATOM 2732 O O . GLU B 1 44 ? 169.726 154.956 152.535 1.00 107.59 42 GLU B O 1
ATOM 2738 N N . LEU B 1 45 ? 167.595 154.312 152.948 1.00 105.77 43 LEU B N 1
ATOM 2739 C CA . LEU B 1 45 ? 167.049 154.799 151.688 1.00 102.30 43 LEU B CA 1
ATOM 2740 C C . LEU B 1 45 ? 167.239 156.311 151.586 1.00 101.84 43 LEU B C 1
ATOM 2741 O O . LEU B 1 45 ? 167.711 156.798 150.562 1.00 101.80 43 LEU B O 1
ATOM 2746 N N . VAL B 1 46 ? 166.867 157.045 152.642 1.00 101.25 44 VAL B N 1
ATOM 2747 C CA . VAL B 1 46 ? 166.906 158.499 152.604 1.00 101.45 44 VAL B CA 1
ATOM 2748 C C . VAL B 1 46 ? 168.352 158.948 152.397 1.00 104.21 44 VAL B C 1
ATOM 2749 O O . VAL B 1 46 ? 168.605 159.838 151.588 1.00 104.06 44 VAL B O 1
ATOM 2753 N N . SER B 1 47 ? 169.291 158.315 153.114 1.00 105.82 45 SER B N 1
ATOM 2754 C CA . SER B 1 47 ? 170.701 158.666 153.027 1.00 106.19 45 SER B CA 1
ATOM 2755 C C . SER B 1 47 ? 171.241 158.386 151.623 1.00 104.77 45 SER B C 1
ATOM 2756 O O . SER B 1 47 ? 172.046 159.161 151.109 1.00 105.55 45 SER B O 1
ATOM 2759 N N . TRP B 1 48 ? 170.798 157.279 151.013 1.00 102.99 46 TRP B N 1
ATOM 2760 C CA . TRP B 1 48 ? 171.226 156.912 149.670 1.00 102.90 46 TRP B CA 1
ATOM 2761 C C . TRP B 1 48 ? 170.773 157.955 148.651 1.00 103.65 46 TRP B C 1
ATOM 2762 O O . TRP B 1 48 ? 171.497 158.227 147.696 1.00 106.00 46 TRP B O 1
ATOM 2773 N N . LEU B 1 49 ? 169.578 158.525 148.856 1.00 104.01 47 LEU B N 1
ATOM 2774 C CA . LEU B 1 49 ? 169.043 159.545 147.966 1.00 104.00 47 LEU B CA 1
ATOM 2775 C C . LEU B 1 49 ? 169.834 160.839 148.144 1.00 105.20 47 LEU B C 1
ATOM 2776 O O . LEU B 1 49 ? 170.190 161.473 147.154 1.00 107.71 47 LEU B O 1
ATOM 2781 N N . LYS B 1 50 ? 170.103 161.221 149.399 1.00 108.74 48 LYS B N 1
ATOM 2782 C CA . LYS B 1 50 ? 170.821 162.453 149.698 1.00 111.65 48 LYS B CA 1
ATOM 2783 C C . LYS B 1 50 ? 172.278 162.315 149.257 1.00 112.40 48 LYS B C 1
ATOM 2784 O O . LYS B 1 50 ? 172.915 163.308 148.909 1.00 112.07 48 LYS B O 1
ATOM 2790 N N . GLY B 1 51 ? 172.793 161.077 149.282 1.00 113.61 49 GLY B N 1
ATOM 2791 C CA . GLY B 1 51 ? 174.098 160.752 148.727 1.00 114.27 49 GLY B CA 1
ATOM 2792 C C . GLY B 1 51 ? 174.211 161.177 147.264 1.00 115.07 49 GLY B C 1
ATOM 2793 O O . GLY B 1 51 ? 175.200 161.796 146.878 1.00 116.76 49 GLY B O 1
ATOM 2794 N N . HIS B 1 52 ? 173.175 160.865 146.472 1.00 115.82 50 HIS B N 1
ATOM 2795 C CA . HIS B 1 52 ? 173.126 161.216 145.061 1.00 115.76 50 HIS B CA 1
ATOM 2796 C C . HIS B 1 52 ? 172.540 162.617 144.868 1.00 115.13 50 HIS B C 1
ATOM 2797 O O . HIS B 1 52 ? 172.157 162.974 143.755 1.00 116.27 50 HIS B O 1
ATOM 2804 N N . LYS B 1 53 ? 172.485 163.408 145.949 1.00 115.54 51 LYS B N 1
ATOM 2805 C CA . LYS B 1 53 ? 172.046 164.795 145.902 1.00 117.77 51 LYS B CA 1
ATOM 2806 C C . LYS B 1 53 ? 170.657 164.887 145.267 1.00 115.85 51 LYS B C 1
ATOM 2807 O O . LYS B 1 53 ? 170.410 165.760 144.434 1.00 116.98 51 LYS B O 1
ATOM 2813 N N . ILE B 1 54 ? 169.758 163.981 145.679 1.00 112.32 52 ILE B N 1
ATOM 2814 C CA . ILE B 1 54 ? 168.369 164.002 145.252 1.00 108.61 52 ILE B CA 1
ATOM 2815 C C . ILE B 1 54 ? 167.563 164.642 146.378 1.00 110.00 52 ILE B C 1
ATOM 2816 O O . ILE B 1 54 ? 167.223 163.977 147.355 1.00 111.67 52 ILE B O 1
ATOM 2821 N N . ASP B 1 55 ? 167.286 165.943 146.235 1.00 112.64 53 ASP B N 1
ATOM 2822 C CA . ASP B 1 55 ? 166.647 166.725 147.282 1.00 115.29 53 ASP B CA 1
ATOM 2823 C C . ASP B 1 55 ? 165.188 166.996 146.920 1.00 114.53 53 ASP B C 1
ATOM 2824 O O . ASP B 1 55 ? 164.332 167.005 147.805 1.00 115.78 53 ASP B O 1
ATOM 2829 N N . HIS B 1 56 ? 164.919 167.238 145.629 1.00 112.59 54 HIS B N 1
ATOM 2830 C CA . HIS B 1 56 ? 163.557 167.348 145.132 1.00 111.42 54 HIS B CA 1
ATOM 2831 C C . HIS B 1 56 ? 163.208 166.084 144.352 1.00 104.39 54 HIS B C 1
ATOM 2832 O O . HIS B 1 56 ? 163.908 165.724 143.408 1.00 104.18 54 HIS B O 1
ATOM 2839 N N . ALA B 1 57 ? 162.125 165.416 144.768 1.00 97.68 55 ALA B N 1
ATOM 2840 C CA . ALA B 1 57 ? 161.639 164.232 144.081 1.00 91.75 55 ALA B CA 1
ATOM 2841 C C . ALA B 1 57 ? 160.138 164.073 144.304 1.00 86.73 55 ALA B C 1
ATOM 2842 O O . ALA B 1 57 ? 159.578 164.644 145.234 1.00 87.16 55 ALA B O 1
ATOM 2844 N N . HIS B 1 58 ? 159.508 163.290 143.423 1.00 84.15 56 HIS B N 1
ATOM 2845 C CA . HIS B 1 58 ? 158.123 162.884 143.565 1.00 80.57 56 HIS B CA 1
ATOM 2846 C C . HIS B 1 58 ? 158.083 161.357 143.587 1.00 78.95 56 HIS B C 1
ATOM 2847 O O . HIS B 1 58 ? 158.293 160.731 142.553 1.00 80.49 56 HIS B O 1
ATOM 2854 N N . ILE B 1 59 ? 157.843 160.768 144.770 1.00 76.84 57 ILE B N 1
ATOM 2855 C CA . ILE B 1 59 ? 157.830 159.319 144.925 1.00 75.78 57 ILE B CA 1
ATOM 2856 C C . ILE B 1 59 ? 156.410 158.810 144.672 1.00 74.32 57 ILE B C 1
ATOM 2857 O O . ILE B 1 59 ? 155.433 159.465 145.029 1.00 74.10 57 ILE B O 1
ATOM 2862 N N . CYS B 1 60 ? 156.310 157.620 144.070 1.00 73.45 58 CYS B N 1
ATOM 2863 C CA . CYS B 1 60 ? 155.034 156.996 143.771 1.00 72.85 58 CYS B CA 1
ATOM 2864 C C . CYS B 1 60 ? 155.049 155.557 144.288 1.00 72.09 58 CYS B C 1
ATOM 2865 O O . CYS B 1 60 ? 155.942 154.787 143.950 1.00 74.61 58 CYS B O 1
ATOM 2868 N N . ILE B 1 61 ? 154.061 155.216 145.126 1.00 72.94 59 ILE B N 1
ATOM 2869 C CA . ILE B 1 61 ? 153.978 153.924 145.792 1.00 72.60 59 ILE B CA 1
ATOM 2870 C C . ILE B 1 61 ? 152.566 153.386 145.570 1.00 70.84 59 ILE B C 1
ATOM 2871 O O . ILE B 1 61 ? 151.630 154.169 145.448 1.00 73.63 59 ILE B O 1
ATOM 2876 N N . GLU B 1 62 ? 152.410 152.062 145.493 1.00 69.03 60 GLU B N 1
ATOM 2877 C CA . GLU B 1 62 ? 151.086 151.468 145.408 1.00 71.39 60 GLU B CA 1
ATOM 2878 C C . GLU B 1 62 ? 150.507 151.340 146.815 1.00 71.40 60 GLU B C 1
ATOM 2879 O O . GLU B 1 62 ? 151.242 151.094 147.767 1.00 73.28 60 GLU B O 1
ATOM 2885 N N . ALA B 1 63 ? 149.181 151.496 146.925 1.00 70.75 61 ALA B N 1
ATOM 2886 C CA . ALA B 1 63 ? 148.469 151.296 148.175 1.00 71.37 61 ALA B CA 1
ATOM 2887 C C . ALA B 1 63 ? 148.152 149.812 148.346 1.00 73.97 61 ALA B C 1
ATOM 2888 O O . ALA B 1 63 ? 147.155 149.326 147.818 1.00 74.73 61 ALA B O 1
ATOM 2890 N N . THR B 1 64 ? 148.998 149.100 149.099 1.00 76.17 62 THR B N 1
ATOM 2891 C CA . THR B 1 64 ? 148.849 147.662 149.269 1.00 79.50 62 THR B CA 1
ATOM 2892 C C . THR B 1 64 ? 148.554 147.302 150.726 1.00 78.35 62 THR B C 1
ATOM 2893 O O . THR B 1 64 ? 148.220 146.157 151.007 1.00 81.63 62 THR B O 1
ATOM 2897 N N . GLY B 1 65 ? 148.673 148.258 151.652 1.00 79.42 63 GLY B N 1
ATOM 2898 C CA . GLY B 1 65 ? 148.202 148.049 153.011 1.00 79.32 63 GLY B CA 1
ATOM 2899 C C . GLY B 1 65 ? 149.105 148.715 154.038 1.00 82.86 63 GLY B C 1
ATOM 2900 O O . GLY B 1 65 ? 149.594 149.819 153.810 1.00 87.13 63 GLY B O 1
ATOM 2901 N N . THR B 1 66 ? 149.305 148.034 155.171 1.00 85.95 64 THR B N 1
ATOM 2902 C CA . THR B 1 66 ? 150.015 148.610 156.300 1.00 89.34 64 THR B CA 1
ATOM 2903 C C . THR B 1 66 ? 151.525 148.451 156.126 1.00 90.26 64 THR B C 1
ATOM 2904 O O . THR B 1 66 ? 152.285 149.077 156.865 1.00 93.12 64 THR B O 1
ATOM 2908 N N . TYR B 1 67 ? 151.961 147.619 155.170 1.00 87.49 65 TYR B N 1
ATOM 2909 C CA . TYR B 1 67 ? 153.378 147.328 155.016 1.00 88.89 65 TYR B CA 1
ATOM 2910 C C . TYR B 1 67 ? 154.084 148.472 154.289 1.00 86.90 65 TYR B C 1
ATOM 2911 O O . TYR B 1 67 ? 155.302 148.595 154.400 1.00 88.53 65 TYR B O 1
ATOM 2920 N N . MET B 1 68 ? 153.331 149.312 153.564 1.00 84.02 66 MET B N 1
ATOM 2921 C CA . MET B 1 68 ? 153.931 150.392 152.791 1.00 81.63 66 MET B CA 1
ATOM 2922 C C . MET B 1 68 ? 153.755 151.741 153.491 1.00 80.03 66 MET B C 1
ATOM 2923 O O . MET B 1 68 ? 154.292 152.738 153.017 1.00 81.35 66 MET B O 1
ATOM 2928 N N . GLU B 1 69 ? 153.047 151.778 154.627 1.00 80.54 67 GLU B N 1
ATOM 2929 C CA . GLU B 1 69 ? 152.731 153.043 155.278 1.00 83.31 67 GLU B CA 1
ATOM 2930 C C . GLU B 1 69 ? 153.961 153.639 155.965 1.00 81.97 67 GLU B C 1
ATOM 2931 O O . GLU B 1 69 ? 154.159 154.848 155.877 1.00 85.35 67 GLU B O 1
ATOM 2937 N N . PRO B 1 70 ? 154.800 152.867 156.700 1.00 82.05 68 PRO B N 1
ATOM 2938 C CA . PRO B 1 70 ? 155.988 153.429 157.339 1.00 81.33 68 PRO B CA 1
ATOM 2939 C C . PRO B 1 70 ? 156.971 154.129 156.401 1.00 81.65 68 PRO B C 1
ATOM 2940 O O . PRO B 1 70 ? 157.509 155.172 156.769 1.00 83.78 68 PRO B O 1
ATOM 2944 N N . VAL B 1 71 ? 157.217 153.566 155.207 1.00 80.80 69 VAL B N 1
ATOM 2945 C CA . VAL B 1 71 ? 158.171 154.160 154.277 1.00 81.38 69 VAL B CA 1
ATOM 2946 C C . VAL B 1 71 ? 157.564 155.448 153.717 1.00 82.08 69 VAL B C 1
ATOM 2947 O O . VAL B 1 71 ? 158.273 156.438 153.548 1.00 83.73 69 VAL B O 1
ATOM 2951 N N . ALA B 1 72 ? 156.254 155.443 153.445 1.00 83.14 70 ALA B N 1
ATOM 2952 C CA . ALA B 1 72 ? 155.588 156.624 152.918 1.00 84.27 70 ALA B CA 1
ATOM 2953 C C . ALA B 1 72 ? 155.688 157.773 153.920 1.00 85.32 70 ALA B C 1
ATOM 2954 O O . ALA B 1 72 ? 155.885 158.917 153.517 1.00 84.24 70 ALA B O 1
ATOM 2956 N N . GLU B 1 73 ? 155.556 157.462 155.218 1.00 90.90 71 GLU B N 1
ATOM 2957 C CA . GLU B 1 73 ? 155.631 158.466 156.271 1.00 95.45 71 GLU B CA 1
ATOM 2958 C C . GLU B 1 73 ? 157.059 158.992 156.395 1.00 93.39 71 GLU B C 1
ATOM 2959 O O . GLU B 1 73 ? 157.257 160.187 156.594 1.00 92.87 71 GLU B O 1
ATOM 2965 N N . CYS B 1 74 ? 158.039 158.088 156.272 1.00 93.14 72 CYS B N 1
ATOM 2966 C CA . CYS B 1 74 ? 159.446 158.440 156.368 1.00 93.74 72 CYS B CA 1
ATOM 2967 C C . CYS B 1 74 ? 159.816 159.486 155.320 1.00 93.28 72 CYS B C 1
ATOM 2968 O O . CYS B 1 74 ? 160.466 160.478 155.645 1.00 95.50 72 CYS B O 1
ATOM 2971 N N . LEU B 1 75 ? 159.398 159.250 154.068 1.00 90.71 73 LEU B N 1
ATOM 2972 C CA . LEU B 1 75 ? 159.790 160.084 152.942 1.00 86.94 73 LEU B CA 1
ATOM 2973 C C . LEU B 1 75 ? 159.054 161.418 153.011 1.00 87.51 73 LEU B C 1
ATOM 2974 O O . LEU B 1 75 ? 159.627 162.454 152.686 1.00 89.57 73 LEU B O 1
ATOM 2979 N N . TYR B 1 76 ? 157.788 161.388 153.441 1.00 90.18 74 TYR B N 1
ATOM 2980 C CA . TYR B 1 76 ? 157.009 162.603 153.614 1.00 94.27 74 TYR B CA 1
ATOM 2981 C C . TYR B 1 76 ? 157.701 163.523 154.618 1.00 97.84 74 TYR B C 1
ATOM 2982 O O . TYR B 1 76 ? 157.708 164.739 154.434 1.00 98.88 74 TYR B O 1
ATOM 2991 N N . ASP B 1 77 ? 158.273 162.932 155.677 1.00 101.89 75 ASP B N 1
ATOM 2992 C CA . ASP B 1 77 ? 158.971 163.685 156.708 1.00 105.22 75 ASP B CA 1
ATOM 2993 C C . ASP B 1 77 ? 160.346 164.129 156.205 1.00 103.74 75 ASP B C 1
ATOM 2994 O O . ASP B 1 77 ? 160.852 165.161 156.639 1.00 105.55 75 ASP B O 1
ATOM 2999 N N . ALA B 1 78 ? 160.940 163.356 155.284 1.00 102.07 76 ALA B N 1
ATOM 3000 C CA . ALA B 1 78 ? 162.222 163.703 154.685 1.00 101.34 76 ALA B CA 1
ATOM 3001 C C . ALA B 1 78 ? 162.075 164.873 153.710 1.00 101.29 76 ALA B C 1
ATOM 3002 O O . ALA B 1 78 ? 163.080 165.401 153.237 1.00 102.73 76 ALA B O 1
ATOM 3004 N N . GLY B 1 79 ? 160.828 165.251 153.389 1.00 100.37 77 GLY B N 1
ATOM 3005 C CA . GLY B 1 79 ? 160.551 166.484 152.668 1.00 99.43 77 GLY B CA 1
ATOM 3006 C C . GLY B 1 79 ? 160.185 166.251 151.201 1.00 97.82 77 GLY B C 1
ATOM 3007 O O . GLY B 1 79 ? 160.014 167.217 150.460 1.00 99.48 77 GLY B O 1
ATOM 3008 N N . TYR B 1 80 ? 160.041 164.982 150.795 1.00 95.00 78 TYR B N 1
ATOM 3009 C CA . TYR B 1 80 ? 159.718 164.641 149.418 1.00 93.38 78 TYR B CA 1
ATOM 3010 C C . TYR B 1 80 ? 158.204 164.650 149.213 1.00 91.47 78 TYR B C 1
ATOM 3011 O O . TYR B 1 80 ? 157.451 164.578 150.184 1.00 92.63 78 TYR B O 1
ATOM 3020 N N . ILE B 1 81 ? 157.775 164.737 147.943 1.00 86.28 79 ILE B N 1
ATOM 3021 C CA . ILE B 1 81 ? 156.368 164.640 147.580 1.00 84.42 79 ILE B CA 1
ATOM 3022 C C . ILE B 1 81 ? 156.039 163.166 147.355 1.00 81.21 79 ILE B C 1
ATOM 3023 O O . ILE B 1 81 ? 156.662 162.510 146.523 1.00 80.44 79 ILE B O 1
ATOM 3028 N N . VAL B 1 82 ? 155.042 162.661 148.089 1.00 76.97 80 VAL B N 1
ATOM 3029 C CA . VAL B 1 82 ? 154.708 161.247 148.060 1.00 74.36 80 VAL B CA 1
ATOM 3030 C C . VAL B 1 82 ? 153.305 161.098 147.478 1.00 69.35 80 VAL B C 1
ATOM 3031 O O . VAL B 1 82 ? 152.412 161.872 147.797 1.00 70.65 80 VAL B O 1
ATOM 3035 N N . SER B 1 83 ? 153.140 160.115 146.593 1.00 68.16 81 SER B N 1
ATOM 3036 C CA . SER B 1 83 ? 151.840 159.744 146.069 1.00 66.49 81 SER B CA 1
ATOM 3037 C C . SER B 1 83 ? 151.606 158.259 146.330 1.00 66.45 81 SER B C 1
ATOM 3038 O O . SER B 1 83 ? 152.472 157.426 146.063 1.00 65.66 81 SER B O 1
ATOM 3041 N N . VAL B 1 84 ? 150.427 157.949 146.872 1.00 65.61 82 VAL B N 1
ATOM 3042 C CA . VAL B 1 84 ? 150.064 156.588 147.212 1.00 65.03 82 VAL B CA 1
ATOM 3043 C C . VAL B 1 84 ? 148.868 156.216 146.341 1.00 63.87 82 VAL B C 1
ATOM 3044 O O . VAL B 1 84 ? 147.739 156.598 146.638 1.00 70.41 82 VAL B O 1
ATOM 3048 N N . ILE B 1 85 ? 149.125 155.484 145.259 1.00 62.95 83 ILE B N 1
ATOM 3049 C CA . ILE B 1 85 ? 148.158 155.370 144.180 1.00 63.58 83 ILE B CA 1
ATOM 3050 C C . ILE B 1 85 ? 147.323 154.104 144.372 1.00 60.86 83 ILE B C 1
ATOM 3051 O O . ILE B 1 85 ? 147.803 153.108 144.903 1.00 62.04 83 ILE B O 1
ATOM 3056 N N . ASN B 1 86 ? 146.060 154.180 143.938 1.00 61.35 84 ASN B N 1
ATOM 3057 C CA . ASN B 1 86 ? 145.182 153.029 143.820 1.00 62.08 84 ASN B CA 1
ATOM 3058 C C . ASN B 1 86 ? 145.833 152.025 142.876 1.00 63.07 84 ASN B C 1
ATOM 3059 O O . ASN B 1 86 ? 146.034 152.346 141.708 1.00 65.59 84 ASN B O 1
ATOM 3064 N N . PRO B 1 87 ? 146.161 150.785 143.315 1.00 65.89 85 PRO B N 1
ATOM 3065 C CA . PRO B 1 87 ? 146.937 149.869 142.483 1.00 66.84 85 PRO B CA 1
ATOM 3066 C C . PRO B 1 87 ? 146.290 149.500 141.150 1.00 66.70 85 PRO B C 1
ATOM 3067 O O . PRO B 1 87 ? 146.988 149.073 140.234 1.00 72.94 85 PRO B O 1
ATOM 3071 N N . ALA B 1 88 ? 144.964 149.639 141.048 1.00 67.35 86 ALA B N 1
ATOM 3072 C CA . ALA B 1 88 ? 144.261 149.336 139.812 1.00 65.60 86 ALA B CA 1
ATOM 3073 C C . ALA B 1 88 ? 144.683 150.312 138.717 1.00 68.12 86 ALA B C 1
ATOM 3074 O O . ALA B 1 88 ? 144.699 149.951 137.540 1.00 68.09 86 ALA B O 1
ATOM 3076 N N . LEU B 1 89 ? 145.019 151.546 139.118 1.00 66.70 87 LEU B N 1
ATOM 3077 C CA . LEU B 1 89 ? 145.542 152.544 138.199 1.00 65.79 87 LEU B CA 1
ATOM 3078 C C . LEU B 1 89 ? 146.875 152.053 137.641 1.00 65.93 87 LEU B C 1
ATOM 3079 O O . LEU B 1 89 ? 147.154 152.232 136.459 1.00 68.15 87 LEU B O 1
ATOM 3084 N N . GLY B 1 90 ? 147.699 151.456 138.510 1.00 66.92 88 GLY B N 1
ATOM 3085 C CA . GLY B 1 90 ? 148.994 150.923 138.119 1.00 68.03 88 GLY B CA 1
ATOM 3086 C C . GLY B 1 90 ? 148.872 149.879 137.012 1.00 65.54 88 GLY B C 1
ATOM 3087 O O . GLY B 1 90 ? 149.546 149.980 135.991 1.00 63.68 88 GLY B O 1
ATOM 3088 N N . LYS B 1 91 ? 147.991 148.896 137.225 1.00 66.42 89 LYS B N 1
ATOM 3089 C CA . LYS B 1 91 ? 147.808 147.805 136.280 1.00 67.85 89 LYS B CA 1
ATOM 3090 C C . LYS B 1 91 ? 147.322 148.351 134.941 1.00 67.63 89 LYS B C 1
ATOM 3091 O O . LYS B 1 91 ? 147.788 147.906 133.895 1.00 75.15 89 LYS B O 1
ATOM 3097 N N . ALA B 1 92 ? 146.384 149.305 134.979 1.00 65.84 90 ALA B N 1
ATOM 3098 C CA . ALA B 1 92 ? 145.803 149.868 133.769 1.00 63.53 90 ALA B CA 1
ATOM 3099 C C . ALA B 1 92 ? 146.841 150.688 133.009 1.00 63.40 90 ALA B C 1
ATOM 3100 O O . ALA B 1 92 ? 146.866 150.661 131.781 1.00 66.31 90 ALA B O 1
ATOM 3102 N N . PHE B 1 93 ? 147.692 151.416 133.736 1.00 62.73 91 PHE B N 1
ATOM 3103 C CA . PHE B 1 93 ? 148.734 152.214 133.109 1.00 66.62 91 PHE B CA 1
ATOM 3104 C C . PHE B 1 93 ? 149.696 151.325 132.327 1.00 67.94 91 PHE B C 1
ATOM 3105 O O . PHE B 1 93 ? 150.095 151.678 131.222 1.00 68.25 91 PHE B O 1
ATOM 3113 N N . ALA B 1 94 ? 150.066 150.181 132.913 1.00 70.52 92 ALA B N 1
ATOM 3114 C CA . ALA B 1 94 ? 150.947 149.223 132.267 1.00 71.77 92 ALA B CA 1
ATOM 3115 C C . ALA B 1 94 ? 150.365 148.785 130.921 1.00 76.01 92 ALA B C 1
ATOM 3116 O O . ALA B 1 94 ? 151.098 148.679 129.940 1.00 76.30 92 ALA B O 1
ATOM 3118 N N . GLN B 1 95 ? 149.047 148.548 130.876 1.00 76.33 93 GLN B N 1
ATOM 3119 C CA . GLN B 1 95 ? 148.392 148.086 129.661 1.00 77.19 93 GLN B CA 1
ATOM 3120 C C . GLN B 1 95 ? 148.249 149.221 128.648 1.00 75.00 93 GLN B C 1
ATOM 3121 O O . GLN B 1 95 ? 148.071 148.958 127.464 1.00 80.66 93 GLN B O 1
ATOM 3127 N N . SER B 1 96 ? 148.304 150.475 129.108 1.00 75.41 94 SER B N 1
ATOM 3128 C CA . SER B 1 96 ? 148.247 151.622 128.215 1.00 74.84 94 SER B CA 1
ATOM 3129 C C . SER B 1 96 ? 149.612 151.884 127.580 1.00 74.12 94 SER B C 1
ATOM 3130 O O . SER B 1 96 ? 149.710 152.671 126.642 1.00 76.63 94 SER B O 1
ATOM 3133 N N . GLU B 1 97 ? 150.660 151.240 128.107 1.00 76.53 95 GLU B N 1
ATOM 3134 C CA . GLU B 1 97 ? 152.026 151.508 127.683 1.00 78.73 95 GLU B CA 1
ATOM 3135 C C . GLU B 1 97 ? 152.446 150.555 126.565 1.00 76.90 95 GLU B C 1
ATOM 3136 O O . GLU B 1 97 ? 153.472 150.787 125.931 1.00 79.27 95 GLU B O 1
ATOM 3142 N N . GLY B 1 98 ? 151.668 149.490 126.329 1.00 75.70 96 GLY B N 1
ATOM 3143 C CA . GLY B 1 98 ? 151.921 148.609 125.201 1.00 74.56 96 GLY B CA 1
ATOM 3144 C C . GLY B 1 98 ? 150.865 147.517 125.072 1.00 75.76 96 GLY B C 1
ATOM 3145 O O . GLY B 1 98 ? 150.108 147.264 126.006 1.00 75.77 96 GLY B O 1
ATOM 3146 N N . LEU B 1 99 ? 150.846 146.867 123.900 1.00 78.87 97 LEU B N 1
ATOM 3147 C CA . LEU B 1 99 ? 149.834 145.877 123.563 1.00 79.33 97 LEU B CA 1
ATOM 3148 C C . LEU B 1 99 ? 150.290 144.463 123.923 1.00 82.14 97 LEU B C 1
ATOM 3149 O O . LEU B 1 99 ? 149.446 143.582 124.084 1.00 84.35 97 LEU B O 1
ATOM 3154 N N . ARG B 1 100 ? 151.606 144.238 124.045 1.00 85.35 98 ARG B N 1
ATOM 3155 C CA . ARG B 1 100 ? 152.126 142.895 124.259 1.00 88.36 98 ARG B CA 1
ATOM 3156 C C . ARG B 1 100 ? 153.255 142.930 125.290 1.00 94.97 98 ARG B C 1
ATOM 3157 O O . ARG B 1 100 ? 154.355 142.444 125.033 1.00 97.23 98 ARG B O 1
ATOM 3165 N N . ASN B 1 101 ? 152.958 143.481 126.474 1.00 103.21 99 ASN B N 1
ATOM 3166 C CA . ASN B 1 101 ? 153.937 143.585 127.545 1.00 108.09 99 ASN B CA 1
ATOM 3167 C C . ASN B 1 101 ? 154.340 142.187 128.007 1.00 113.03 99 ASN B C 1
ATOM 3168 O O . ASN B 1 101 ? 153.513 141.275 128.012 1.00 112.94 99 ASN B O 1
ATOM 3173 N N . LYS B 1 102 ? 155.617 142.044 128.399 1.00 117.37 100 LYS B N 1
ATOM 3174 C CA . LYS B 1 102 ? 156.168 140.772 128.848 1.00 120.10 100 LYS B CA 1
ATOM 3175 C C . LYS B 1 102 ? 155.278 140.184 129.941 1.00 122.67 100 LYS B C 1
ATOM 3176 O O . LYS B 1 102 ? 154.900 139.015 129.863 1.00 124.73 100 LYS B O 1
ATOM 3178 N N . THR B 1 103 ? 154.948 141.009 130.947 1.00 124.57 101 THR B N 1
ATOM 3179 C CA . THR B 1 103 ? 154.107 140.603 132.063 1.00 125.46 101 THR B CA 1
ATOM 3180 C C . THR B 1 103 ? 153.084 141.702 132.346 1.00 125.51 101 THR B C 1
ATOM 3181 O O . THR B 1 103 ? 153.214 142.820 131.848 1.00 125.03 101 THR B O 1
ATOM 3185 N N . ASP B 1 104 ? 152.077 141.364 133.164 1.00 124.46 102 ASP B N 1
ATOM 3186 C CA . ASP B 1 104 ? 151.062 142.309 133.602 1.00 123.78 102 ASP B CA 1
ATOM 3187 C C . ASP B 1 104 ? 151.492 142.997 134.902 1.00 119.70 102 ASP B C 1
ATOM 3188 O O . ASP B 1 104 ? 150.881 143.988 135.303 1.00 118.16 102 ASP B O 1
ATOM 3193 N N . THR B 1 105 ? 152.548 142.472 135.543 1.00 114.62 103 THR B N 1
ATOM 3194 C CA . THR B 1 105 ? 153.017 142.945 136.838 1.00 110.09 103 THR B CA 1
ATOM 3195 C C . THR B 1 105 ? 153.488 144.397 136.727 1.00 101.98 103 THR B C 1
ATOM 3196 O O . THR B 1 105 ? 153.912 144.833 135.657 1.00 103.26 103 THR B O 1
ATOM 3200 N N . VAL B 1 106 ? 153.398 145.133 137.843 1.00 92.29 104 VAL B N 1
ATOM 3201 C CA . VAL B 1 106 ? 153.826 146.521 137.915 1.00 86.67 104 VAL B CA 1
ATOM 3202 C C . VAL B 1 106 ? 155.040 146.597 138.834 1.00 86.21 104 VAL B C 1
ATOM 3203 O O . VAL B 1 106 ? 154.980 146.125 139.968 1.00 91.19 104 VAL B O 1
ATOM 3207 N N . ASP B 1 107 ? 156.131 147.198 138.344 1.00 85.14 105 ASP B N 1
ATOM 3208 C CA . ASP B 1 107 ? 157.385 147.234 139.080 1.00 84.92 105 ASP B CA 1
ATOM 3209 C C . ASP B 1 107 ? 157.806 148.686 139.296 1.00 83.43 105 ASP B C 1
ATOM 3210 O O . ASP B 1 107 ? 157.119 149.603 138.852 1.00 87.29 105 ASP B O 1
ATOM 3215 N N . ALA B 1 108 ? 158.942 148.884 139.975 1.00 80.54 106 ALA B N 1
ATOM 3216 C CA . ALA B 1 108 ? 159.353 150.204 140.422 1.00 81.73 106 ALA B CA 1
ATOM 3217 C C . ALA B 1 108 ? 159.632 151.130 139.240 1.00 82.60 106 ALA B C 1
ATOM 3218 O O . ALA B 1 108 ? 159.426 152.336 139.347 1.00 82.99 106 ALA B O 1
ATOM 3220 N N . ARG B 1 109 ? 160.116 150.569 138.126 1.00 86.01 107 ARG B N 1
ATOM 3221 C CA . ARG B 1 109 ? 160.416 151.352 136.938 1.00 88.16 107 ARG B CA 1
ATOM 3222 C C . ARG B 1 109 ? 159.114 151.891 136.345 1.00 85.23 107 ARG B C 1
ATOM 3223 O O . ARG B 1 109 ? 159.038 153.061 135.975 1.00 82.74 107 ARG B O 1
ATOM 3231 N N . MET B 1 110 ? 158.096 151.023 136.270 1.00 82.85 108 MET B N 1
ATOM 3232 C CA . MET B 1 110 ? 156.777 151.395 135.783 1.00 82.15 108 MET B CA 1
ATOM 3233 C C . MET B 1 110 ? 156.188 152.513 136.646 1.00 79.25 108 MET B C 1
ATOM 3234 O O . MET B 1 110 ? 155.525 153.404 136.120 1.00 78.72 108 MET B O 1
ATOM 3239 N N . LEU B 1 111 ? 156.426 152.463 137.965 1.00 75.75 109 LEU B N 1
ATOM 3240 C CA . LEU B 1 111 ? 155.864 153.436 138.891 1.00 74.51 109 LEU B CA 1
ATOM 3241 C C . LEU B 1 111 ? 156.538 154.794 138.729 1.00 72.16 109 LEU B C 1
ATOM 3242 O O . LEU B 1 111 ? 155.900 155.817 138.958 1.00 73.95 109 LEU B O 1
ATOM 3247 N N . ALA B 1 112 ? 157.825 154.800 138.373 1.00 74.76 110 ALA B N 1
ATOM 3248 C CA . ALA B 1 112 ? 158.546 156.041 138.139 1.00 74.98 110 ALA B CA 1
ATOM 3249 C C . ALA B 1 112 ? 157.985 156.731 136.900 1.00 74.56 110 ALA B C 1
ATOM 3250 O O . ALA B 1 112 ? 157.813 157.948 136.896 1.00 75.88 110 ALA B O 1
ATOM 3252 N N . GLU B 1 113 ? 157.688 155.931 135.867 1.00 74.86 111 GLU B N 1
ATOM 3253 C CA . GLU B 1 113 ? 157.142 156.427 134.614 1.00 74.73 111 GLU B CA 1
ATOM 3254 C C . GLU B 1 113 ? 155.699 156.887 134.816 1.00 73.05 111 GLU B C 1
ATOM 3255 O O . GLU B 1 113 ? 155.301 157.904 134.254 1.00 75.50 111 GLU B O 1
ATOM 3261 N N . PHE B 1 114 ? 154.923 156.137 135.612 1.00 72.39 112 PHE B N 1
ATOM 3262 C CA . PHE B 1 114 ? 153.582 156.546 136.006 1.00 73.06 112 PHE B CA 1
ATOM 3263 C C . PHE B 1 114 ? 153.635 157.934 136.642 1.00 72.22 112 PHE B C 1
ATOM 3264 O O . PHE B 1 114 ? 152.798 158.786 136.355 1.00 72.29 112 PHE B O 1
ATOM 3272 N N . CYS B 1 115 ? 154.622 158.143 137.514 1.00 71.98 113 CYS B N 1
ATOM 3273 C CA . CYS B 1 115 ? 154.728 159.373 138.278 1.00 74.23 113 CYS B CA 1
ATOM 3274 C C . CYS B 1 115 ? 155.060 160.546 137.358 1.00 75.09 113 CYS B C 1
ATOM 3275 O O . CYS B 1 115 ? 154.487 161.623 137.506 1.00 75.15 113 CYS B O 1
ATOM 3278 N N . ARG B 1 116 ? 155.984 160.333 136.411 1.00 77.08 114 ARG B N 1
ATOM 3279 C CA . ARG B 1 116 ? 156.406 161.384 135.492 1.00 77.96 114 ARG B CA 1
ATOM 3280 C C . ARG B 1 116 ? 155.239 161.828 134.607 1.00 75.78 114 ARG B C 1
ATOM 3281 O O . ARG B 1 116 ? 155.025 163.026 134.438 1.00 75.74 114 ARG B O 1
ATOM 3289 N N . GLN B 1 117 ? 154.496 160.863 134.045 1.00 74.75 115 GLN B N 1
ATOM 3290 C CA . GLN B 1 117 ? 153.474 161.155 133.048 1.00 74.68 115 GLN B CA 1
ATOM 3291 C C . GLN B 1 117 ? 152.238 161.787 133.687 1.00 73.03 115 GLN B C 1
ATOM 3292 O O . GLN B 1 117 ? 151.632 162.669 133.083 1.00 74.45 115 GLN B O 1
ATOM 3298 N N . LYS B 1 118 ? 151.869 161.344 134.897 1.00 72.73 116 LYS B N 1
ATOM 3299 C CA . LYS B 1 118 ? 150.586 161.703 135.483 1.00 71.20 116 LYS B CA 1
ATOM 3300 C C . LYS B 1 118 ? 150.716 162.749 136.589 1.00 76.37 116 LYS B C 1
ATOM 3301 O O . LYS B 1 118 ? 149.724 163.411 136.897 1.00 79.42 116 LYS B O 1
ATOM 3307 N N . ARG B 1 119 ? 151.907 162.890 137.191 1.00 79.13 117 ARG B N 1
ATOM 3308 C CA . ARG B 1 119 ? 152.116 163.808 138.305 1.00 82.64 117 ARG B CA 1
ATOM 3309 C C . ARG B 1 119 ? 150.950 163.715 139.292 1.00 78.32 117 ARG B C 1
ATOM 3310 O O . ARG B 1 119 ? 150.237 164.695 139.496 1.00 79.16 117 ARG B O 1
ATOM 3318 N N . PRO B 1 120 ? 150.707 162.546 139.931 1.00 76.18 118 PRO B N 1
ATOM 3319 C CA . PRO B 1 120 ? 149.522 162.365 140.762 1.00 76.04 118 PRO B CA 1
ATOM 3320 C C . PRO B 1 120 ? 149.470 163.274 141.989 1.00 77.67 118 PRO B C 1
ATOM 3321 O O . PRO B 1 120 ? 150.462 163.898 142.351 1.00 80.13 118 PRO B O 1
ATOM 3325 N N . ALA B 1 121 ? 148.290 163.335 142.621 1.00 81.25 119 ALA B N 1
ATOM 3326 C CA . ALA B 1 121 ? 148.053 164.204 143.765 1.00 83.04 119 ALA B CA 1
ATOM 3327 C C . ALA B 1 121 ? 148.862 163.728 144.971 1.00 82.84 119 ALA B C 1
ATOM 3328 O O . ALA B 1 121 ? 149.116 162.533 145.120 1.00 82.66 119 ALA B O 1
ATOM 3330 N N . ALA B 1 122 ? 149.256 164.684 145.822 1.00 80.91 120 ALA B N 1
ATOM 3331 C CA . ALA B 1 122 ? 150.144 164.412 146.940 1.00 79.41 120 ALA B CA 1
ATOM 3332 C C . ALA B 1 122 ? 149.366 163.767 148.083 1.00 81.42 120 ALA B C 1
ATOM 3333 O O . ALA B 1 122 ? 148.244 164.170 148.386 1.00 86.25 120 ALA B O 1
ATOM 3335 N N . TRP B 1 123 ? 149.995 162.776 148.716 1.00 82.23 121 TRP B N 1
ATOM 3336 C CA . TRP B 1 123 ? 149.434 162.070 149.853 1.00 84.54 121 TRP B CA 1
ATOM 3337 C C . TRP B 1 123 ? 149.784 162.809 151.139 1.00 89.61 121 TRP B C 1
ATOM 3338 O O . TRP B 1 123 ? 150.877 163.357 151.262 1.00 90.28 121 TRP B O 1
ATOM 3349 N N . GLU B 1 124 ? 148.845 162.802 152.090 1.00 95.94 122 GLU B N 1
ATOM 3350 C CA . GLU B 1 124 ? 149.059 163.378 153.407 1.00 99.97 122 GLU B CA 1
ATOM 3351 C C . GLU B 1 124 ? 148.775 162.308 154.458 1.00 99.51 122 GLU B C 1
ATOM 3352 O O . GLU B 1 124 ? 147.771 161.603 154.371 1.00 100.56 122 GLU B O 1
ATOM 3358 N N . ALA B 1 125 ? 149.671 162.184 155.442 1.00 99.73 123 ALA B N 1
ATOM 3359 C CA . ALA B 1 125 ? 149.460 161.253 156.536 1.00 100.16 123 ALA B CA 1
ATOM 3360 C C . ALA B 1 125 ? 148.226 161.691 157.321 1.00 100.14 123 ALA B C 1
ATOM 3361 O O . ALA B 1 125 ? 148.086 162.877 157.617 1.00 101.29 123 ALA B O 1
ATOM 3363 N N . PRO B 1 126 ? 147.287 160.779 157.677 1.00 99.18 124 PRO B N 1
ATOM 3364 C CA . PRO B 1 126 ? 146.091 161.185 158.403 1.00 97.72 124 PRO B CA 1
ATOM 3365 C C . PRO B 1 126 ? 146.408 161.711 159.797 1.00 96.12 124 PRO B C 1
ATOM 3366 O O . PRO B 1 126 ? 147.494 161.471 160.322 1.00 98.08 124 PRO B O 1
ATOM 3370 N N . HIS B 1 127 ? 145.447 162.435 160.372 1.00 94.70 125 HIS B N 1
ATOM 3371 C CA . HIS B 1 127 ? 145.541 162.902 161.742 1.00 95.44 125 HIS B CA 1
ATOM 3372 C C . HIS B 1 127 ? 145.537 161.677 162.658 1.00 94.10 125 HIS B C 1
ATOM 3373 O O . HIS B 1 127 ? 144.854 160.699 162.362 1.00 93.55 125 HIS B O 1
ATOM 3380 N N . PRO B 1 128 ? 146.291 161.659 163.784 1.00 94.33 126 PRO B N 1
ATOM 3381 C CA . PRO B 1 128 ? 146.219 160.550 164.734 1.00 93.03 126 PRO B CA 1
ATOM 3382 C C . PRO B 1 128 ? 144.807 160.178 165.194 1.00 92.19 126 PRO B C 1
ATOM 3383 O O . PRO B 1 128 ? 144.544 159.002 165.442 1.00 92.08 126 PRO B O 1
ATOM 3387 N N . LEU B 1 129 ? 143.915 161.174 165.318 1.00 90.27 127 LEU B N 1
ATOM 3388 C CA . LEU B 1 129 ? 142.538 160.941 165.734 1.00 90.55 127 LEU B CA 1
ATOM 3389 C C . LEU B 1 129 ? 141.726 160.364 164.576 1.00 87.01 127 LEU B C 1
ATOM 3390 O O . LEU B 1 129 ? 140.865 159.517 164.796 1.00 86.93 127 LEU B O 1
ATOM 3395 N N . GLU B 1 130 ? 141.979 160.845 163.355 1.00 85.08 128 GLU B N 1
ATOM 3396 C CA . GLU B 1 130 ? 141.321 160.312 162.174 1.00 85.82 128 GLU B CA 1
ATOM 3397 C C . GLU B 1 130 ? 141.703 158.848 161.985 1.00 82.31 128 GLU B C 1
ATOM 3398 O O . GLU B 1 130 ? 140.878 158.044 161.560 1.00 80.97 128 GLU B O 1
ATOM 3404 N N . ARG B 1 131 ? 142.961 158.522 162.297 1.00 82.15 129 ARG B N 1
ATOM 3405 C CA . ARG B 1 131 ? 143.460 157.161 162.203 1.00 83.82 129 ARG B CA 1
ATOM 3406 C C . ARG B 1 131 ? 142.820 156.289 163.286 1.00 79.42 129 ARG B C 1
ATOM 3407 O O . ARG B 1 131 ? 142.423 155.160 163.003 1.00 77.61 129 ARG B O 1
ATOM 3415 N N . ALA B 1 132 ? 142.710 156.816 164.514 1.00 73.34 130 ALA B N 1
ATOM 3416 C CA . ALA B 1 132 ? 142.113 156.069 165.612 1.00 69.62 130 ALA B CA 1
ATOM 3417 C C . ALA B 1 132 ? 140.643 155.792 165.314 1.00 71.69 130 ALA B C 1
ATOM 3418 O O . ALA B 1 132 ? 140.181 154.667 165.496 1.00 73.28 130 ALA B O 1
ATOM 3420 N N . LEU B 1 133 ? 139.916 156.819 164.853 1.00 70.15 131 LEU B N 1
ATOM 3421 C CA . LEU B 1 133 ? 138.480 156.702 164.665 1.00 68.10 131 LEU B CA 1
ATOM 3422 C C . LEU B 1 133 ? 138.194 155.678 163.569 1.00 64.87 131 LEU B C 1
ATOM 3423 O O . LEU B 1 133 ? 137.279 154.871 163.717 1.00 67.04 131 LEU B O 1
ATOM 3428 N N . ARG B 1 134 ? 138.965 155.705 162.478 1.00 64.66 132 ARG B N 1
ATOM 3429 C CA . ARG B 1 134 ? 138.726 154.758 161.400 1.00 68.40 132 ARG B CA 1
ATOM 3430 C C . ARG B 1 134 ? 138.969 153.335 161.907 1.00 66.01 132 ARG B C 1
ATOM 3431 O O . ARG B 1 134 ? 138.193 152.435 161.596 1.00 64.19 132 ARG B O 1
ATOM 3439 N N . ALA B 1 135 ? 140.046 153.156 162.682 1.00 66.03 133 ALA B N 1
ATOM 3440 C CA . ALA B 1 135 ? 140.413 151.866 163.241 1.00 66.95 133 ALA B CA 1
ATOM 3441 C C . ALA B 1 135 ? 139.286 151.300 164.107 1.00 67.25 133 ALA B C 1
ATOM 3442 O O . ALA B 1 135 ? 138.984 150.113 164.008 1.00 67.58 133 ALA B O 1
ATOM 3444 N N . LEU B 1 136 ? 138.676 152.142 164.952 1.00 64.36 134 LEU B N 1
ATOM 3445 C CA . LEU B 1 136 ? 137.612 151.692 165.838 1.00 65.45 134 LEU B CA 1
ATOM 3446 C C . LEU B 1 136 ? 136.366 151.328 165.034 1.00 63.04 134 LEU B C 1
ATOM 3447 O O . LEU B 1 136 ? 135.709 150.340 165.341 1.00 66.80 134 LEU B O 1
ATOM 3452 N N . VAL B 1 137 ? 136.029 152.140 164.030 1.00 62.65 135 VAL B N 1
ATOM 3453 C CA . VAL B 1 137 ? 134.830 151.930 163.233 1.00 62.37 135 VAL B CA 1
ATOM 3454 C C . VAL B 1 137 ? 134.969 150.625 162.447 1.00 63.76 135 VAL B C 1
ATOM 3455 O O . VAL B 1 137 ? 134.021 149.847 162.365 1.00 63.80 135 VAL B O 1
ATOM 3459 N N . VAL B 1 138 ? 136.156 150.388 161.882 1.00 65.33 136 VAL B N 1
ATOM 3460 C CA . VAL B 1 138 ? 136.445 149.170 161.136 1.00 67.18 136 VAL B CA 1
ATOM 3461 C C . VAL B 1 138 ? 136.333 147.949 162.055 1.00 66.10 136 VAL B C 1
ATOM 3462 O O . VAL B 1 138 ? 135.793 146.918 161.656 1.00 63.72 136 VAL B O 1
ATOM 3466 N N . ARG B 1 139 ? 136.853 148.065 163.280 1.00 64.30 137 ARG B N 1
ATOM 3467 C CA . ARG B 1 139 ? 136.776 146.976 164.236 1.00 63.79 137 ARG B CA 1
ATOM 3468 C C . ARG B 1 139 ? 135.311 146.658 164.537 1.00 66.33 137 ARG B C 1
ATOM 3469 O O . ARG B 1 139 ? 134.928 145.489 164.572 1.00 64.75 137 ARG B O 1
ATOM 3477 N N . HIS B 1 140 ? 134.505 147.708 164.746 1.00 64.09 138 HIS B N 1
ATOM 3478 C CA . HIS B 1 140 ? 133.084 147.575 165.017 1.00 62.09 138 HIS B CA 1
ATOM 3479 C C . HIS B 1 140 ? 132.395 146.786 163.902 1.00 60.11 138 HIS B C 1
ATOM 3480 O O . HIS B 1 140 ? 131.583 145.908 164.181 1.00 64.13 138 HIS B O 1
ATOM 3487 N N . GLN B 1 141 ? 132.712 147.092 162.643 1.00 60.51 139 GLN B N 1
ATOM 3488 C CA . GLN B 1 141 ? 132.077 146.416 161.524 1.00 62.57 139 GLN B CA 1
ATOM 3489 C C . GLN B 1 141 ? 132.431 144.928 161.516 1.00 65.10 139 GLN B C 1
ATOM 3490 O O . GLN B 1 141 ? 131.582 144.101 161.177 1.00 63.45 139 GLN B O 1
ATOM 3496 N N . ALA B 1 142 ? 133.687 144.599 161.861 1.00 64.28 140 ALA B N 1
ATOM 3497 C CA . ALA B 1 142 ? 134.138 143.216 161.940 1.00 62.25 140 ALA B CA 1
ATOM 3498 C C . ALA B 1 142 ? 133.344 142.453 162.998 1.00 60.54 140 ALA B C 1
ATOM 3499 O O . ALA B 1 142 ? 132.928 141.323 162.757 1.00 64.76 140 ALA B O 1
ATOM 3501 N N . LEU B 1 143 ? 133.137 143.072 164.162 1.00 60.49 141 LEU B N 1
ATOM 3502 C CA . LEU B 1 143 ? 132.422 142.429 165.252 1.00 63.43 141 LEU B CA 1
ATOM 3503 C C . LEU B 1 143 ? 130.945 142.250 164.904 1.00 63.25 141 LEU B C 1
ATOM 3504 O O . LEU B 1 143 ? 130.308 141.334 165.415 1.00 65.52 141 LEU B O 1
ATOM 3509 N N . THR B 1 144 ? 130.400 143.125 164.055 1.00 61.05 142 THR B N 1
ATOM 3510 C CA . THR B 1 144 ? 129.008 143.015 163.653 1.00 61.22 142 THR B CA 1
ATOM 3511 C C . THR B 1 144 ? 128.835 141.806 162.734 1.00 60.03 142 THR B C 1
ATOM 3512 O O . THR B 1 144 ? 127.866 141.060 162.872 1.00 60.18 142 THR B O 1
ATOM 3516 N N . ASP B 1 145 ? 129.771 141.620 161.798 1.00 59.80 143 ASP B N 1
ATOM 3517 C CA . ASP B 1 145 ? 129.698 140.524 160.849 1.00 60.19 143 ASP B CA 1
ATOM 3518 C C . ASP B 1 145 ? 129.761 139.191 161.582 1.00 61.62 143 ASP B C 1
ATOM 3519 O O . ASP B 1 145 ? 129.030 138.265 161.234 1.00 61.02 143 ASP B O 1
ATOM 3524 N N . MET B 1 146 ? 130.642 139.105 162.585 1.00 61.38 144 MET B N 1
ATOM 3525 C CA . MET B 1 146 ? 130.770 137.897 163.379 1.00 64.51 144 MET B CA 1
ATOM 3526 C C . MET B 1 146 ? 129.487 137.666 164.174 1.00 63.17 144 MET B C 1
ATOM 3527 O O . MET B 1 146 ? 129.035 136.531 164.290 1.00 64.15 144 MET B O 1
ATOM 3532 N N . HIS B 1 147 ? 128.909 138.740 164.723 1.00 59.65 145 HIS B N 1
ATOM 3533 C CA . HIS B 1 147 ? 127.647 138.631 165.432 1.00 61.32 145 HIS B CA 1
ATOM 3534 C C . HIS B 1 147 ? 126.556 138.115 164.490 1.00 61.92 145 HIS B C 1
ATOM 3535 O O . HIS B 1 147 ? 125.730 137.300 164.891 1.00 63.41 145 HIS B O 1
ATOM 3542 N N . THR B 1 148 ? 126.553 138.594 163.242 1.00 61.62 146 THR B N 1
ATOM 3543 C CA . THR B 1 148 ? 125.547 138.193 162.272 1.00 63.02 146 THR B CA 1
ATOM 3544 C C . THR B 1 148 ? 125.713 136.713 161.924 1.00 62.43 146 THR B C 1
ATOM 3545 O O . THR B 1 148 ? 124.715 136.016 161.751 1.00 67.21 146 THR B O 1
ATOM 3549 N N . GLN B 1 149 ? 126.963 136.250 161.802 1.00 57.76 147 GLN B N 1
ATOM 3550 C CA . GLN B 1 149 ? 127.248 134.841 161.585 1.00 57.82 147 GLN B CA 1
ATOM 3551 C C . GLN B 1 149 ? 126.610 133.982 162.679 1.00 58.71 147 GLN B C 1
ATOM 3552 O O . GLN B 1 149 ? 125.964 132.986 162.371 1.00 61.07 147 GLN B O 1
ATOM 3558 N N . GLU B 1 150 ? 126.803 134.351 163.950 1.00 57.74 148 GLU B N 1
ATOM 3559 C CA . GLU B 1 150 ? 126.299 133.552 165.056 1.00 63.74 148 GLU B CA 1
ATOM 3560 C C . GLU B 1 150 ? 124.770 133.634 165.147 1.00 63.90 148 GLU B C 1
ATOM 3561 O O . GLU B 1 150 ? 124.137 132.664 165.555 1.00 65.62 148 GLU B O 1
ATOM 3567 N N . LEU B 1 151 ? 124.173 134.777 164.789 1.00 63.68 149 LEU B N 1
ATOM 3568 C CA . LEU B 1 151 ? 122.722 134.895 164.758 1.00 66.72 149 LEU B CA 1
ATOM 3569 C C . LEU B 1 151 ? 122.134 133.917 163.744 1.00 65.24 149 LEU B C 1
ATOM 3570 O O . LEU B 1 151 ? 121.124 133.275 164.025 1.00 65.20 149 LEU B O 1
ATOM 3575 N N . ASN B 1 152 ? 122.734 133.851 162.552 1.00 61.35 150 ASN B N 1
ATOM 3576 C CA . ASN B 1 152 ? 122.246 132.971 161.505 1.00 60.64 150 ASN B CA 1
ATOM 3577 C C . ASN B 1 152 ? 122.326 131.517 161.957 1.00 62.97 150 ASN B C 1
ATOM 3578 O O . ASN B 1 152 ? 121.469 130.713 161.594 1.00 68.49 150 ASN B O 1
ATOM 3583 N N . ARG B 1 153 ? 123.350 131.187 162.749 1.00 62.51 151 ARG B N 1
ATOM 3584 C CA . ARG B 1 153 ? 123.578 129.814 163.164 1.00 62.88 151 ARG B CA 1
ATOM 3585 C C . ARG B 1 153 ? 122.559 129.384 164.210 1.00 66.57 151 ARG B C 1
ATOM 3586 O O . ARG B 1 153 ? 122.195 128.213 164.247 1.00 70.14 151 ARG B O 1
ATOM 3594 N N . THR B 1 154 ? 122.134 130.328 165.055 1.00 71.13 152 THR B N 1
ATOM 3595 C CA . THR B 1 154 ? 121.124 130.072 166.069 1.00 75.77 152 THR B CA 1
ATOM 3596 C C . THR B 1 154 ? 119.912 129.393 165.430 1.00 77.82 152 THR B C 1
ATOM 3597 O O . THR B 1 154 ? 119.360 128.456 166.000 1.00 78.20 152 THR B O 1
ATOM 3601 N N . GLU B 1 155 ? 119.516 129.873 164.243 1.00 82.15 153 GLU B N 1
ATOM 3602 C CA . GLU B 1 155 ? 118.297 129.440 163.577 1.00 86.02 153 GLU B CA 1
ATOM 3603 C C . GLU B 1 155 ? 118.249 127.919 163.434 1.00 83.45 153 GLU B C 1
ATOM 3604 O O . GLU B 1 155 ? 117.245 127.305 163.785 1.00 88.03 153 GLU B O 1
ATOM 3610 N N . THR B 1 156 ? 119.330 127.323 162.915 1.00 79.99 154 THR B N 1
ATOM 3611 C CA . THR B 1 156 ? 119.331 125.922 162.527 1.00 77.15 154 THR B CA 1
ATOM 3612 C C . THR B 1 156 ? 120.297 125.106 163.390 1.00 74.51 154 THR B C 1
ATOM 3613 O O . THR B 1 156 ? 120.690 124.012 162.990 1.00 77.35 154 THR B O 1
ATOM 3617 N N . ALA B 1 157 ? 120.659 125.608 164.578 1.00 70.82 155 ALA B N 1
ATOM 3618 C CA . ALA B 1 157 ? 121.649 124.944 165.415 1.00 70.83 155 ALA B CA 1
ATOM 3619 C C . ALA B 1 157 ? 121.084 123.645 165.975 1.00 74.00 155 ALA B C 1
ATOM 3620 O O . ALA B 1 157 ? 119.888 123.553 166.238 1.00 80.49 155 ALA B O 1
ATOM 3622 N N . ARG B 1 158 ? 121.962 122.658 166.184 1.00 73.99 156 ARG B N 1
ATOM 3623 C CA . ARG B 1 158 ? 121.623 121.484 166.970 1.00 75.04 156 ARG B CA 1
ATOM 3624 C C . ARG B 1 158 ? 121.627 121.892 168.441 1.00 79.35 156 ARG B C 1
ATOM 3625 O O . ARG B 1 158 ? 122.257 122.885 168.795 1.00 82.46 156 ARG B O 1
ATOM 3633 N N . GLU B 1 159 ? 120.943 121.119 169.293 1.00 82.78 157 GLU B N 1
ATOM 3634 C CA . GLU B 1 159 ? 120.824 121.458 170.704 1.00 85.88 157 GLU B CA 1
ATOM 3635 C C . GLU B 1 159 ? 122.185 121.425 171.394 1.00 83.04 157 GLU B C 1
ATOM 3636 O O . GLU B 1 159 ? 122.435 122.244 172.275 1.00 85.27 157 GLU B O 1
ATOM 3642 N N . VAL B 1 160 ? 123.058 120.489 170.998 1.00 80.21 158 VAL B N 1
ATOM 3643 C CA . VAL B 1 160 ? 124.357 120.340 171.640 1.00 77.76 158 VAL B CA 1
ATOM 3644 C C . VAL B 1 160 ? 125.254 121.530 171.279 1.00 76.01 158 VAL B C 1
ATOM 3645 O O . VAL B 1 160 ? 126.241 121.781 171.967 1.00 77.54 158 VAL B O 1
ATOM 3649 N N . GLN B 1 161 ? 124.898 122.276 170.221 1.00 75.07 159 GLN B N 1
ATOM 3650 C CA . GLN B 1 161 ? 125.668 123.431 169.778 1.00 72.30 159 GLN B CA 1
ATOM 3651 C C . GLN B 1 161 ? 125.204 124.719 170.458 1.00 73.17 159 GLN B C 1
ATOM 3652 O O . GLN B 1 161 ? 125.974 125.671 170.526 1.00 73.18 159 GLN B O 1
ATOM 3658 N N . ARG B 1 162 ? 123.955 124.762 170.946 1.00 76.35 160 ARG B N 1
ATOM 3659 C CA . ARG B 1 162 ? 123.314 126.029 171.278 1.00 78.53 160 ARG B CA 1
ATOM 3660 C C . ARG B 1 162 ? 123.997 126.722 172.458 1.00 74.92 160 ARG B C 1
ATOM 3661 O O . ARG B 1 162 ? 124.162 127.939 172.419 1.00 77.10 160 ARG B O 1
ATOM 3669 N N . PRO B 1 163 ? 124.384 126.036 173.558 1.00 73.35 161 PRO B N 1
ATOM 3670 C CA . PRO B 1 163 ? 125.149 126.699 174.609 1.00 74.92 161 PRO B CA 1
ATOM 3671 C C . PRO B 1 163 ? 126.341 127.497 174.084 1.00 73.47 161 PRO B C 1
ATOM 3672 O O . PRO B 1 163 ? 126.567 128.624 174.516 1.00 76.03 161 PRO B O 1
ATOM 3676 N N . SER B 1 164 ? 127.075 126.915 173.130 1.00 71.18 162 SER B N 1
ATOM 3677 C CA . SER B 1 164 ? 128.271 127.532 172.581 1.00 67.71 162 SER B CA 1
ATOM 3678 C C . SER B 1 164 ? 127.924 128.820 171.835 1.00 67.26 162 SER B C 1
ATOM 3679 O O . SER B 1 164 ? 128.650 129.808 171.946 1.00 68.28 162 SER B O 1
ATOM 3682 N N . ILE B 1 165 ? 126.812 128.805 171.091 1.00 65.88 163 ILE B N 1
ATOM 3683 C CA . ILE B 1 165 ? 126.411 129.931 170.260 1.00 67.49 163 ILE B CA 1
ATOM 3684 C C . ILE B 1 165 ? 125.825 131.032 171.145 1.00 70.04 163 ILE B C 1
ATOM 3685 O O . ILE B 1 165 ? 126.067 132.212 170.906 1.00 68.59 163 ILE B O 1
ATOM 3690 N N . ASP B 1 166 ? 125.063 130.646 172.173 1.00 72.81 164 ASP B N 1
ATOM 3691 C CA . ASP B 1 166 ? 124.446 131.616 173.063 1.00 75.73 164 ASP B CA 1
ATOM 3692 C C . ASP B 1 166 ? 125.504 132.357 173.876 1.00 74.54 164 ASP B C 1
ATOM 3693 O O . ASP B 1 166 ? 125.348 133.547 174.137 1.00 80.58 164 ASP B O 1
ATOM 3698 N N . ALA B 1 167 ? 126.561 131.653 174.291 1.00 70.88 165 ALA B N 1
ATOM 3699 C CA . ALA B 1 167 ? 127.603 132.261 175.102 1.00 69.28 165 ALA B CA 1
ATOM 3700 C C . ALA B 1 167 ? 128.414 133.243 174.261 1.00 69.22 165 ALA B C 1
ATOM 3701 O O . ALA B 1 167 ? 128.837 134.282 174.763 1.00 70.08 165 ALA B O 1
ATOM 3703 N N . HIS B 1 168 ? 128.645 132.896 172.990 1.00 66.85 166 HIS B N 1
ATOM 3704 C CA . HIS B 1 168 ? 129.408 133.750 172.097 1.00 66.54 166 HIS B CA 1
ATOM 3705 C C . HIS B 1 168 ? 128.626 135.025 171.794 1.00 69.76 166 HIS B C 1
ATOM 3706 O O . HIS B 1 168 ? 129.201 136.110 171.782 1.00 71.60 166 HIS B O 1
ATOM 3713 N N . LEU B 1 169 ? 127.317 134.877 171.549 1.00 69.30 167 LEU B N 1
ATOM 3714 C CA . LEU B 1 169 ? 126.452 136.000 171.231 1.00 66.00 167 LEU B CA 1
ATOM 3715 C C . LEU B 1 169 ? 126.482 137.030 172.355 1.00 66.12 167 LEU B C 1
ATOM 3716 O O . LEU B 1 169 ? 126.497 138.224 172.076 1.00 68.13 167 LEU B O 1
ATOM 3721 N N . LEU B 1 170 ? 126.458 136.571 173.611 1.00 64.46 168 LEU B N 1
ATOM 3722 C CA . LEU B 1 170 ? 126.517 137.481 174.744 1.00 66.47 168 LEU B CA 1
ATOM 3723 C C . LEU B 1 170 ? 127.862 138.208 174.751 1.00 66.19 168 LEU B C 1
ATOM 3724 O O . LEU B 1 170 ? 127.905 139.422 174.938 1.00 67.03 168 LEU B O 1
ATOM 3729 N N . TRP B 1 171 ? 128.956 137.462 174.555 1.00 63.75 169 TRP B N 1
ATOM 3730 C CA . TRP B 1 171 ? 130.278 138.063 174.575 1.00 64.32 169 TRP B CA 1
ATOM 3731 C C . TRP B 1 171 ? 130.382 139.159 173.509 1.00 61.54 169 TRP B C 1
ATOM 3732 O O . TRP B 1 171 ? 130.899 140.234 173.798 1.00 63.86 169 TRP B O 1
ATOM 3743 N N . LEU B 1 172 ? 129.888 138.886 172.296 1.00 61.64 170 LEU B N 1
ATOM 3744 C CA . LEU B 1 172 ? 130.000 139.812 171.180 1.00 65.45 170 LEU B CA 1
ATOM 3745 C C . LEU B 1 172 ? 129.108 141.036 171.389 1.00 68.96 170 LEU B C 1
ATOM 3746 O O . LEU B 1 172 ? 129.474 142.133 170.978 1.00 70.97 170 LEU B O 1
ATOM 3751 N N . GLU B 1 173 ? 127.935 140.848 172.002 1.00 70.65 171 GLU B N 1
ATOM 3752 C CA . GLU B 1 173 ? 127.021 141.953 172.240 1.00 73.80 171 GLU B CA 1
ATOM 3753 C C . GLU B 1 173 ? 127.645 142.940 173.224 1.00 72.61 171 GLU B C 1
ATOM 3754 O O . GLU B 1 173 ? 127.559 144.149 173.019 1.00 72.67 171 GLU B O 1
ATOM 3760 N N . ALA B 1 174 ? 128.283 142.419 174.276 1.00 70.00 172 ALA B N 1
ATOM 3761 C CA . ALA B 1 174 ? 128.930 143.261 175.267 1.00 69.83 172 ALA B CA 1
ATOM 3762 C C . ALA B 1 174 ? 130.110 143.998 174.638 1.00 69.33 172 ALA B C 1
ATOM 3763 O O . ALA B 1 174 ? 130.361 145.153 174.972 1.00 71.88 172 ALA B O 1
ATOM 3765 N N . GLU B 1 175 ? 130.828 143.324 173.735 1.00 70.30 173 GLU B N 1
ATOM 3766 C CA . GLU B 1 175 ? 132.029 143.884 173.137 1.00 72.29 173 GLU B CA 1
ATOM 3767 C C . GLU B 1 175 ? 131.650 145.008 172.174 1.00 69.61 173 GLU B C 1
ATOM 3768 O O . GLU B 1 175 ? 132.334 146.023 172.122 1.00 69.71 173 GLU B O 1
ATOM 3774 N N . LEU B 1 176 ? 130.570 144.806 171.409 1.00 69.90 174 LEU B N 1
ATOM 3775 C CA . LEU B 1 176 ? 130.048 145.818 170.503 1.00 68.99 174 LEU B CA 1
ATOM 3776 C C . LEU B 1 176 ? 129.588 147.052 171.277 1.00 70.86 174 LEU B C 1
ATOM 3777 O O . LEU B 1 176 ? 129.754 148.166 170.795 1.00 73.89 174 LEU B O 1
ATOM 3782 N N . LYS B 1 177 ? 128.989 146.846 172.454 1.00 74.43 175 LYS B N 1
ATOM 3783 C CA . LYS B 1 177 ? 128.509 147.940 173.283 1.00 76.93 175 LYS B CA 1
ATOM 3784 C C . LYS B 1 177 ? 129.700 148.719 173.835 1.00 75.06 175 LYS B C 1
ATOM 3785 O O . LYS B 1 177 ? 129.651 149.942 173.934 1.00 74.64 175 LYS B O 1
ATOM 3791 N N . ARG B 1 178 ? 130.761 147.990 174.200 1.00 76.43 176 ARG B N 1
ATOM 3792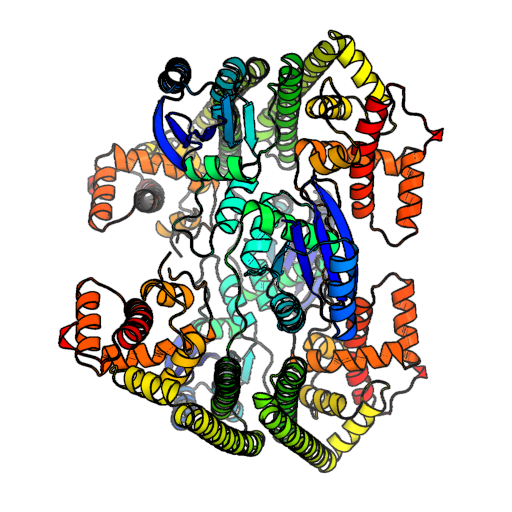 C CA . ARG B 1 178 ? 131.957 148.579 174.776 1.00 76.60 176 ARG B CA 1
ATOM 3793 C C . ARG B 1 178 ? 132.639 149.465 173.741 1.00 75.14 176 ARG B C 1
ATOM 3794 O O . ARG B 1 178 ? 133.156 150.525 174.079 1.00 78.02 176 ARG B O 1
ATOM 3802 N N . LEU B 1 179 ? 132.640 149.004 172.489 1.00 77.39 177 LEU B N 1
ATOM 3803 C CA . LEU B 1 179 ? 133.386 149.651 171.425 1.00 79.13 177 LEU B CA 1
ATOM 3804 C C . LEU B 1 179 ? 132.645 150.904 170.970 1.00 79.40 177 LEU B C 1
ATOM 3805 O O . LEU B 1 179 ? 133.278 151.882 170.582 1.00 80.26 177 LEU B O 1
ATOM 3810 N N . GLU B 1 180 ? 131.306 150.858 171.021 1.00 77.78 178 GLU B N 1
ATOM 3811 C CA . GLU B 1 180 ? 130.475 152.007 170.698 1.00 76.79 178 GLU B CA 1
ATOM 3812 C C . GLU B 1 180 ? 130.763 153.154 171.664 1.00 75.92 178 GLU B C 1
ATOM 3813 O O . GLU B 1 180 ? 130.732 154.312 171.258 1.00 80.25 178 GLU B O 1
ATOM 3819 N N . LYS B 1 181 ? 131.041 152.828 172.931 1.00 72.90 179 LYS B N 1
ATOM 3820 C CA . LYS B 1 181 ? 131.292 153.836 173.943 1.00 73.92 179 LYS B CA 1
ATOM 3821 C C . LYS B 1 181 ? 132.678 154.438 173.730 1.00 72.76 179 LYS B C 1
ATOM 3822 O O . LYS B 1 181 ? 132.883 155.632 173.942 1.00 71.17 179 LYS B O 1
ATOM 3828 N N . GLN B 1 182 ? 133.630 153.598 173.318 1.00 73.13 180 GLN B N 1
ATOM 3829 C CA . GLN B 1 182 ? 134.981 154.050 173.039 1.00 72.87 180 GLN B CA 1
ATOM 3830 C C . GLN B 1 182 ? 134.967 155.017 171.852 1.00 72.46 180 GLN B C 1
ATOM 3831 O O . GLN B 1 182 ? 135.754 155.960 171.824 1.00 73.98 180 GLN B O 1
ATOM 3837 N N . ILE B 1 183 ? 134.073 154.776 170.881 1.00 69.24 181 ILE B N 1
ATOM 3838 C CA . ILE B 1 183 ? 133.903 155.673 169.747 1.00 70.03 181 ILE B CA 1
ATOM 3839 C C . ILE B 1 183 ? 133.255 156.973 170.232 1.00 70.56 181 ILE B C 1
ATOM 3840 O O . ILE B 1 183 ? 133.652 158.052 169.800 1.00 70.22 181 ILE B O 1
ATOM 3845 N N . LYS B 1 184 ? 132.258 156.872 171.117 1.00 73.22 182 LYS B N 1
ATOM 3846 C CA . LYS B 1 184 ? 131.566 158.052 171.611 1.00 78.59 182 LYS B CA 1
ATOM 3847 C C . LYS B 1 184 ? 132.523 158.928 172.418 1.00 81.31 182 LYS B C 1
ATOM 3848 O O . LYS B 1 184 ? 132.441 160.150 172.348 1.00 82.42 182 LYS B O 1
ATOM 3854 N N . ASP B 1 185 ? 133.423 158.298 173.182 1.00 84.75 183 ASP B N 1
ATOM 3855 C CA . ASP B 1 185 ? 134.366 159.022 174.015 1.00 86.27 183 ASP B CA 1
ATOM 3856 C C . ASP B 1 185 ? 135.408 159.717 173.143 1.00 85.63 183 ASP B C 1
ATOM 3857 O O . ASP B 1 185 ? 135.859 160.807 173.484 1.00 85.72 183 ASP B O 1
ATOM 3862 N N . LEU B 1 186 ? 135.781 159.087 172.022 1.00 85.28 184 LEU B N 1
ATOM 3863 C CA . LEU B 1 186 ? 136.787 159.644 171.130 1.00 83.06 184 LEU B CA 1
ATOM 3864 C C . LEU B 1 186 ? 136.273 160.954 170.541 1.00 82.96 184 LEU B C 1
ATOM 3865 O O . LEU B 1 186 ? 136.981 161.958 170.581 1.00 83.53 184 LEU B O 1
ATOM 3870 N N . THR B 1 187 ? 135.039 160.937 170.018 1.00 83.45 185 THR B N 1
ATOM 3871 C CA . THR B 1 187 ? 134.484 162.083 169.312 1.00 84.31 185 THR B CA 1
ATOM 3872 C C . THR B 1 187 ? 134.098 163.177 170.310 1.00 86.93 185 THR B C 1
ATOM 3873 O O . THR B 1 187 ? 134.239 164.355 169.996 1.00 87.71 185 THR B O 1
ATOM 3877 N N . ASP B 1 188 ? 133.636 162.794 171.509 1.00 88.17 186 ASP B N 1
ATOM 3878 C CA . ASP B 1 188 ? 133.250 163.765 172.523 1.00 91.19 186 ASP B CA 1
ATOM 3879 C C . ASP B 1 188 ? 134.459 164.539 173.051 1.00 93.96 186 ASP B C 1
ATOM 3880 O O . ASP B 1 188 ? 134.314 165.697 173.438 1.00 97.08 186 ASP B O 1
ATOM 3885 N N . ASP B 1 189 ? 135.641 163.910 173.078 1.00 97.59 187 ASP B N 1
ATOM 3886 C CA . ASP B 1 189 ? 136.815 164.517 173.687 1.00 101.90 187 ASP B CA 1
ATOM 3887 C C . ASP B 1 189 ? 137.424 165.583 172.774 1.00 103.58 187 ASP B C 1
ATOM 3888 O O . ASP B 1 189 ? 138.082 166.496 173.271 1.00 106.08 187 ASP B O 1
ATOM 3893 N N . ASP B 1 190 ? 137.214 165.467 171.453 1.00 102.54 188 ASP B N 1
ATOM 3894 C CA . ASP B 1 190 ? 137.743 166.433 170.501 1.00 103.44 188 ASP B CA 1
ATOM 3895 C C . ASP B 1 190 ? 136.633 167.405 170.100 1.00 102.78 188 ASP B C 1
ATOM 3896 O O . ASP B 1 190 ? 135.643 166.983 169.505 1.00 103.35 188 ASP B O 1
ATOM 3901 N N . PRO B 1 191 ? 136.748 168.726 170.392 1.00 101.78 189 PRO B N 1
ATOM 3902 C CA . PRO B 1 191 ? 135.663 169.664 170.104 1.00 100.79 189 PRO B CA 1
ATOM 3903 C C . PRO B 1 191 ? 135.266 169.747 168.630 1.00 99.04 189 PRO B C 1
ATOM 3904 O O . PRO B 1 191 ? 134.097 169.980 168.328 1.00 98.43 189 PRO B O 1
ATOM 3908 N N . ASP B 1 192 ? 136.229 169.551 167.721 1.00 100.00 190 ASP B N 1
ATOM 3909 C CA . ASP B 1 192 ? 135.952 169.581 166.292 1.00 102.04 190 ASP B CA 1
ATOM 3910 C C . ASP B 1 192 ? 135.109 168.370 165.892 1.00 100.04 190 ASP B C 1
ATOM 3911 O O . ASP B 1 192 ? 134.108 168.527 165.193 1.00 98.25 190 ASP B O 1
ATOM 3916 N N . MET B 1 193 ? 135.514 167.171 166.342 1.00 97.28 191 MET B N 1
ATOM 3917 C CA . MET B 1 193 ? 134.795 165.943 166.029 1.00 93.58 191 MET B CA 1
ATOM 3918 C C . MET B 1 193 ? 133.440 165.917 166.725 1.00 88.91 191 MET B C 1
ATOM 3919 O O . MET B 1 193 ? 132.473 165.416 166.158 1.00 88.43 191 MET B O 1
ATOM 3924 N N . LYS B 1 194 ? 133.375 166.441 167.952 1.00 86.69 192 LYS B N 1
ATOM 3925 C CA . LYS B 1 194 ? 132.114 166.501 168.669 1.00 87.15 192 LYS B CA 1
ATOM 3926 C C . LYS B 1 194 ? 131.099 167.288 167.842 1.00 86.87 192 LYS B C 1
ATOM 3927 O O . LYS B 1 194 ? 129.954 166.861 167.708 1.00 85.51 192 LYS B O 1
ATOM 3933 N N . HIS B 1 195 ? 131.543 168.425 167.283 1.00 87.81 193 HIS B N 1
ATOM 3934 C CA . HIS B 1 195 ? 130.682 169.319 166.526 1.00 88.07 193 HIS B CA 1
ATOM 3935 C C . HIS B 1 195 ? 130.253 168.660 165.216 1.00 84.79 193 HIS B C 1
ATOM 3936 O O . HIS B 1 195 ? 129.061 168.582 164.923 1.00 82.58 193 HIS B O 1
ATOM 3943 N N . ARG B 1 196 ? 131.234 168.183 164.440 1.00 81.04 194 ARG B N 1
ATOM 3944 C CA . ARG B 1 196 ? 130.969 167.604 163.133 1.00 79.74 194 ARG B CA 1
ATOM 3945 C C . ARG B 1 196 ? 130.001 166.429 163.263 1.00 78.68 194 ARG B C 1
ATOM 3946 O O . ARG B 1 196 ? 129.122 166.265 162.420 1.00 81.29 194 ARG B O 1
ATOM 3954 N N . ARG B 1 197 ? 130.155 165.617 164.315 1.00 74.84 195 ARG B N 1
ATOM 3955 C CA . ARG B 1 197 ? 129.337 164.424 164.463 1.00 75.39 195 ARG B CA 1
ATOM 3956 C C . ARG B 1 197 ? 127.889 164.813 164.756 1.00 74.37 195 ARG B C 1
ATOM 3957 O O . ARG B 1 197 ? 126.966 164.162 164.274 1.00 72.36 195 ARG B O 1
ATOM 3965 N N . LYS B 1 198 ? 127.707 165.877 165.546 1.00 78.61 196 LYS B N 1
ATOM 3966 C CA . LYS B 1 198 ? 126.385 166.395 165.854 1.00 82.00 196 LYS B CA 1
ATOM 3967 C C . LYS B 1 198 ? 125.700 166.894 164.580 1.00 81.96 196 LYS B C 1
ATOM 3968 O O . LYS B 1 198 ? 124.508 166.656 164.398 1.00 82.49 196 LYS B O 1
ATOM 3974 N N . LEU B 1 199 ? 126.454 167.576 163.703 1.00 80.62 197 LEU B N 1
ATOM 3975 C CA . LEU B 1 199 ? 125.901 168.073 162.450 1.00 80.69 197 LEU B CA 1
ATOM 3976 C C . LEU B 1 199 ? 125.358 166.907 161.626 1.00 78.30 197 LEU B C 1
ATOM 3977 O O . LEU B 1 199 ? 124.246 166.994 161.116 1.00 79.65 197 LEU B O 1
ATOM 3982 N N . LEU B 1 200 ? 126.134 165.821 161.505 1.00 77.88 198 LEU B N 1
ATOM 3983 C CA . LEU B 1 200 ? 125.746 164.686 160.680 1.00 75.13 198 LEU B CA 1
ATOM 3984 C C . LEU B 1 200 ? 124.455 164.058 161.200 1.00 75.80 198 LEU B C 1
ATOM 3985 O O . LEU B 1 200 ? 123.630 163.610 160.411 1.00 75.97 198 LEU B O 1
ATOM 3990 N N . GLU B 1 201 ? 124.282 164.026 162.526 1.00 79.83 199 GLU B N 1
ATOM 3991 C CA . GLU B 1 201 ? 123.136 163.359 163.122 1.00 82.98 199 GLU B CA 1
ATOM 3992 C C . GLU B 1 201 ? 121.877 164.216 163.008 1.00 81.76 199 GLU B C 1
ATOM 3993 O O . GLU B 1 201 ? 120.780 163.710 163.236 1.00 87.37 199 GLU B O 1
ATOM 3999 N N . SER B 1 202 ? 122.026 165.497 162.646 1.00 79.97 200 SER B N 1
ATOM 4000 C CA . SER B 1 202 ? 120.883 166.369 162.420 1.00 78.04 200 SER B CA 1
ATOM 4001 C C . SER B 1 202 ? 120.161 165.996 161.123 1.00 79.50 200 SER B C 1
ATOM 4002 O O . SER B 1 202 ? 118.989 166.332 160.964 1.00 83.08 200 SER B O 1
ATOM 4005 N N . ILE B 1 203 ? 120.849 165.296 160.209 1.00 77.16 201 ILE B N 1
ATOM 4006 C CA . ILE B 1 203 ? 120.241 164.845 158.964 1.00 76.57 201 ILE B CA 1
ATOM 4007 C C . ILE B 1 203 ? 119.233 163.738 159.279 1.00 80.58 201 ILE B C 1
ATOM 4008 O O . ILE B 1 203 ? 119.593 162.750 159.919 1.00 84.35 201 ILE B O 1
ATOM 4013 N N . PRO B 1 204 ? 117.946 163.853 158.866 1.00 82.11 202 PRO B N 1
ATOM 4014 C CA . PRO B 1 204 ? 116.991 162.760 159.029 1.00 81.90 202 PRO B CA 1
ATOM 4015 C C . PRO B 1 204 ? 117.390 161.503 158.261 1.00 78.31 202 PRO B C 1
ATOM 4016 O O . PRO B 1 204 ? 117.560 161.546 157.046 1.00 79.68 202 PRO B O 1
ATOM 4020 N N . GLY B 1 205 ? 117.544 160.391 158.989 1.00 76.30 203 GLY B N 1
ATOM 4021 C CA . GLY B 1 205 ? 117.963 159.128 158.406 1.00 74.30 203 GLY B CA 1
ATOM 4022 C C . GLY B 1 205 ? 119.410 158.774 158.752 1.00 71.01 203 GLY B C 1
ATOM 4023 O O . GLY B 1 205 ? 119.859 157.690 158.402 1.00 73.07 203 GLY B O 1
ATOM 4024 N N . ILE B 1 206 ? 120.134 159.677 159.427 1.00 69.95 204 ILE B N 1
ATOM 4025 C CA . ILE B 1 206 ? 121.492 159.401 159.872 1.00 72.80 204 ILE B CA 1
ATOM 4026 C C . ILE B 1 206 ? 121.533 159.479 161.398 1.00 72.61 204 ILE B C 1
ATOM 4027 O O . ILE B 1 206 ? 121.235 160.521 161.976 1.00 75.25 204 ILE B O 1
ATOM 4032 N N . GLY B 1 207 ? 121.902 158.354 162.028 1.00 74.38 205 GLY B N 1
ATOM 4033 C CA . GLY B 1 207 ? 121.984 158.228 163.474 1.00 74.89 205 GLY B CA 1
ATOM 4034 C C . GLY B 1 207 ? 123.421 157.970 163.927 1.00 76.17 205 GLY B C 1
ATOM 4035 O O . GLY B 1 207 ? 124.361 158.295 163.207 1.00 76.58 205 GLY B O 1
ATOM 4036 N N . GLU B 1 208 ? 123.569 157.321 165.091 1.00 81.21 206 GLU B N 1
ATOM 4037 C CA . GLU B 1 208 ? 124.854 157.186 165.766 1.00 84.90 206 GLU B CA 1
ATOM 4038 C C . GLU B 1 208 ? 125.824 156.307 164.975 1.00 79.29 206 GLU B C 1
ATOM 4039 O O . GLU B 1 208 ? 127.015 156.609 164.928 1.00 77.57 206 GLU B O 1
ATOM 4045 N N . LYS B 1 209 ? 125.337 155.221 164.368 1.00 73.81 207 LYS B N 1
ATOM 4046 C CA . LYS B 1 209 ? 126.240 154.300 163.694 1.00 74.69 207 LYS B CA 1
ATOM 4047 C C . LYS B 1 209 ? 126.716 154.891 162.369 1.00 72.79 207 LYS B C 1
ATOM 4048 O O . LYS B 1 209 ? 127.889 154.754 162.034 1.00 75.04 207 LYS B O 1
ATOM 4054 N N . THR B 1 210 ? 125.832 155.571 161.635 1.00 69.29 208 THR B N 1
ATOM 4055 C CA . THR B 1 210 ? 126.198 156.065 160.320 1.00 68.51 208 THR B CA 1
ATOM 4056 C C . THR B 1 210 ? 127.034 157.336 160.458 1.00 68.87 208 THR B C 1
ATOM 4057 O O . THR B 1 210 ? 127.886 157.594 159.612 1.00 69.26 208 THR B O 1
ATOM 4061 N N . SER B 1 211 ? 126.816 158.119 161.520 1.00 68.73 209 SER B N 1
ATOM 4062 C CA . SER B 1 211 ? 127.585 159.343 161.682 1.00 71.34 209 SER B CA 1
ATOM 4063 C C . SER B 1 211 ? 129.066 159.006 161.882 1.00 71.21 209 SER B C 1
ATOM 4064 O O . SER B 1 211 ? 129.917 159.602 161.222 1.00 73.75 209 SER B O 1
ATOM 4067 N N . ALA B 1 212 ? 129.371 158.031 162.752 1.00 70.02 210 ALA B N 1
ATOM 4068 C CA . ALA B 1 212 ? 130.755 157.668 163.044 1.00 67.79 210 ALA B CA 1
ATOM 4069 C C . ALA B 1 212 ? 131.454 157.119 161.799 1.00 65.81 210 ALA B C 1
ATOM 4070 O O . ALA B 1 212 ? 132.633 157.402 161.590 1.00 68.33 210 ALA B O 1
ATOM 4072 N N . VAL B 1 213 ? 130.735 156.353 160.972 1.00 63.97 211 VAL B N 1
ATOM 4073 C CA . VAL B 1 213 ? 131.317 155.818 159.749 1.00 66.67 211 VAL B CA 1
ATOM 4074 C C . VAL B 1 213 ? 131.637 156.973 158.796 1.00 68.55 211 VAL B C 1
ATOM 4075 O O . VAL B 1 213 ? 132.682 156.954 158.152 1.00 69.07 211 VAL B O 1
ATOM 4079 N N . LEU B 1 214 ? 130.738 157.965 158.695 1.00 70.28 212 LEU B N 1
ATOM 4080 C CA . LEU B 1 214 ? 130.916 159.080 157.774 1.00 68.90 212 LEU B CA 1
ATOM 4081 C C . LEU B 1 214 ? 132.099 159.939 158.219 1.00 69.70 212 LEU B C 1
ATOM 4082 O O . LEU B 1 214 ? 132.907 160.329 157.380 1.00 70.43 212 LEU B O 1
ATOM 4087 N N . LEU B 1 215 ? 132.197 160.231 159.525 1.00 70.18 213 LEU B N 1
ATOM 4088 C CA . LEU B 1 215 ? 133.349 160.949 160.058 1.00 72.14 213 LEU B CA 1
ATOM 4089 C C . LEU B 1 215 ? 134.638 160.192 159.747 1.00 71.27 213 LEU B C 1
ATOM 4090 O O . LEU B 1 215 ? 135.659 160.813 159.474 1.00 73.73 213 LEU B O 1
ATOM 4095 N N . ALA B 1 216 ? 134.601 158.857 159.829 1.00 70.60 214 ALA B N 1
ATOM 4096 C CA . ALA B 1 216 ? 135.810 158.062 159.683 1.00 71.96 214 ALA B CA 1
ATOM 4097 C C . ALA B 1 216 ? 136.428 158.255 158.300 1.00 71.51 214 ALA B C 1
ATOM 4098 O O . ALA B 1 216 ? 137.645 158.155 158.169 1.00 77.34 214 ALA B O 1
ATOM 4100 N N . TYR B 1 217 ? 135.603 158.537 157.283 1.00 70.73 215 TYR B N 1
ATOM 4101 C CA . TYR B 1 217 ? 136.083 158.652 155.914 1.00 71.56 215 TYR B CA 1
ATOM 4102 C C . TYR B 1 217 ? 136.221 160.116 155.501 1.00 72.65 215 TYR B C 1
ATOM 4103 O O . TYR B 1 217 ? 137.143 160.445 154.760 1.00 77.58 215 TYR B O 1
ATOM 4112 N N . ILE B 1 218 ? 135.320 160.991 155.963 1.00 74.05 216 ILE B N 1
ATOM 4113 C CA . ILE B 1 218 ? 135.419 162.411 155.652 1.00 75.32 216 ILE B CA 1
ATOM 4114 C C . ILE B 1 218 ? 136.590 162.997 156.440 1.00 78.74 216 ILE B C 1
ATOM 4115 O O . ILE B 1 218 ? 137.450 163.654 155.858 1.00 84.87 216 ILE B O 1
ATOM 4120 N N . GLY B 1 219 ? 136.611 162.771 157.759 1.00 80.81 217 GLY B N 1
ATOM 4121 C CA . GLY B 1 219 ? 137.697 163.237 158.607 1.00 83.09 217 GLY B CA 1
ATOM 4122 C C . GLY B 1 219 ? 137.404 164.610 159.209 1.00 86.16 217 GLY B C 1
ATOM 4123 O O . GLY B 1 219 ? 136.260 165.062 159.216 1.00 85.36 217 GLY B O 1
ATOM 4124 N N . LEU B 1 220 ? 138.475 165.276 159.662 1.00 90.28 218 LEU B N 1
ATOM 4125 C CA . LEU B 1 220 ? 138.394 166.533 160.393 1.00 92.83 218 LEU B CA 1
ATOM 4126 C C . LEU B 1 220 ? 138.268 167.722 159.443 1.00 95.25 218 LEU B C 1
ATOM 4127 O O . LEU B 1 220 ? 137.656 168.726 159.808 1.00 96.37 218 LEU B O 1
ATOM 4132 N N . LYS B 1 221 ? 138.859 167.617 158.243 1.00 95.69 219 LYS B N 1
ATOM 4133 C CA . LYS B 1 221 ? 138.902 168.736 157.312 1.00 97.63 219 LYS B CA 1
ATOM 4134 C C . LYS B 1 221 ? 138.170 168.374 156.022 1.00 96.52 219 LYS B C 1
ATOM 4135 O O . LYS B 1 221 ? 137.889 167.206 155.766 1.00 99.04 219 LYS B O 1
ATOM 4141 N N . ASP B 1 222 ? 137.861 169.407 155.227 1.00 96.15 220 ASP B N 1
ATOM 4142 C CA . ASP B 1 222 ? 137.105 169.267 153.993 1.00 93.87 220 ASP B CA 1
ATOM 4143 C C . ASP B 1 222 ? 138.090 169.169 152.828 1.00 89.42 220 ASP B C 1
ATOM 4144 O O . ASP B 1 222 ? 138.644 170.183 152.405 1.00 91.93 220 ASP B O 1
ATOM 4149 N N A ARG B 1 223 ? 138.290 167.946 152.319 0.50 85.65 221 ARG B N 1
ATOM 4150 N N B ARG B 1 223 ? 138.278 167.947 152.313 0.50 87.71 221 ARG B N 1
ATOM 4151 C CA A ARG B 1 223 ? 139.348 167.658 151.361 0.50 82.48 221 ARG B CA 1
ATOM 4152 C CA B ARG B 1 223 ? 139.343 167.653 151.368 0.50 85.86 221 ARG B CA 1
ATOM 4153 C C A ARG B 1 223 ? 138.751 167.315 149.997 0.50 80.44 221 ARG B C 1
ATOM 4154 C C B ARG B 1 223 ? 138.771 167.528 149.958 0.50 82.69 221 ARG B C 1
ATOM 4155 O O A ARG B 1 223 ? 139.471 166.872 149.104 0.50 81.80 221 ARG B O 1
ATOM 4156 O O B ARG B 1 223 ? 139.530 167.453 148.994 0.50 84.53 221 ARG B O 1
ATOM 4171 N N . PHE B 1 224 ? 137.435 167.511 149.853 1.00 78.75 222 PHE B N 1
ATOM 4172 C CA . PHE B 1 224 ? 136.755 167.376 148.572 1.00 75.41 222 PHE B CA 1
ATOM 4173 C C . PHE B 1 224 ? 136.219 168.745 148.170 1.00 75.37 222 PHE B C 1
ATOM 4174 O O . PHE B 1 224 ? 135.575 169.416 148.972 1.00 79.21 222 PHE B O 1
ATOM 4182 N N . ALA B 1 225 ? 136.493 169.154 146.926 1.00 76.76 223 ALA B N 1
ATOM 4183 C CA . ALA B 1 225 ? 136.061 170.449 146.424 1.00 77.18 223 ALA B CA 1
ATOM 4184 C C . ALA B 1 225 ? 134.540 170.489 146.293 1.00 77.40 223 ALA B C 1
ATOM 4185 O O . ALA B 1 225 ? 133.928 171.514 146.578 1.00 80.66 223 ALA B O 1
ATOM 4187 N N . HIS B 1 226 ? 133.945 169.371 145.859 1.00 76.99 224 HIS B N 1
ATOM 4188 C CA . HIS B 1 226 ? 132.510 169.283 145.652 1.00 76.39 224 HIS B CA 1
ATOM 4189 C C . HIS B 1 226 ? 131.959 168.016 146.299 1.00 72.66 224 HIS B C 1
ATOM 4190 O O . HIS B 1 226 ? 132.620 166.982 146.304 1.00 72.69 224 HIS B O 1
ATOM 4197 N N . ALA B 1 227 ? 130.717 168.094 146.789 1.00 71.98 225 ALA B N 1
ATOM 4198 C CA . ALA B 1 227 ? 130.067 166.972 147.451 1.00 70.74 225 ALA B CA 1
ATOM 4199 C C . ALA B 1 227 ? 129.962 165.765 146.519 1.00 68.49 225 ALA B C 1
ATOM 4200 O O . ALA B 1 227 ? 130.022 164.631 146.987 1.00 68.45 225 ALA B O 1
ATOM 4202 N N . ARG B 1 228 ? 129.814 166.002 145.208 1.00 68.72 226 ARG B N 1
ATOM 4203 C CA . ARG B 1 228 ? 129.631 164.910 144.263 1.00 69.33 226 ARG B CA 1
ATOM 4204 C C . ARG B 1 228 ? 130.902 164.060 144.202 1.00 65.77 226 ARG B C 1
ATOM 4205 O O . ARG B 1 228 ? 130.827 162.871 143.893 1.00 63.88 226 ARG B O 1
ATOM 4213 N N . GLN B 1 229 ? 132.060 164.666 144.499 1.00 62.47 227 GLN B N 1
ATOM 4214 C CA . GLN B 1 229 ? 133.316 163.932 144.501 1.00 61.74 227 GLN B CA 1
ATOM 4215 C C . GLN B 1 229 ? 133.356 162.944 145.662 1.00 60.77 227 GLN B C 1
ATOM 4216 O O . GLN B 1 229 ? 133.927 161.866 145.524 1.00 59.73 227 GLN B O 1
ATOM 4222 N N . PHE B 1 230 ? 132.730 163.312 146.789 1.00 60.89 228 PHE B N 1
ATOM 4223 C CA . PHE B 1 230 ? 132.627 162.423 147.930 1.00 61.26 228 PHE B CA 1
ATOM 4224 C C . PHE B 1 230 ? 131.702 161.246 147.610 1.00 61.60 228 PHE B C 1
ATOM 4225 O O . PHE B 1 230 ? 131.953 160.136 148.072 1.00 63.50 228 PHE B O 1
ATOM 4233 N N . ALA B 1 231 ? 130.631 161.462 146.840 1.00 59.55 229 ALA B N 1
ATOM 4234 C CA . ALA B 1 231 ? 129.774 160.338 146.484 1.00 61.03 229 ALA B CA 1
ATOM 4235 C C . ALA B 1 231 ? 130.536 159.382 145.566 1.00 60.23 229 ALA B C 1
ATOM 4236 O O . ALA B 1 231 ? 130.399 158.169 145.696 1.00 59.23 229 ALA B O 1
ATOM 4238 N N . ALA B 1 232 ? 131.345 159.939 144.653 1.00 61.31 230 ALA B N 1
ATOM 4239 C CA . ALA B 1 232 ? 132.226 159.155 143.802 1.00 60.79 230 ALA B CA 1
ATOM 4240 C C . ALA B 1 232 ? 133.200 158.338 144.649 1.00 62.01 230 ALA B C 1
ATOM 4241 O O . ALA B 1 232 ? 133.442 157.168 144.361 1.00 58.62 230 ALA B O 1
ATOM 4243 N N . PHE B 1 233 ? 133.729 158.957 145.711 1.00 63.74 231 PHE B N 1
ATOM 4244 C CA . PHE B 1 233 ? 134.665 158.303 146.611 1.00 65.08 231 PHE B CA 1
ATOM 4245 C C . PHE B 1 233 ? 134.041 157.049 147.225 1.00 65.38 231 PHE B C 1
ATOM 4246 O O . PHE B 1 233 ? 134.751 156.077 147.467 1.00 69.14 231 PHE B O 1
ATOM 4254 N N . ALA B 1 234 ? 132.722 157.068 147.460 1.00 64.58 232 ALA B N 1
ATOM 4255 C CA . ALA B 1 234 ? 132.013 155.941 148.050 1.00 64.09 232 ALA B CA 1
ATOM 4256 C C . ALA B 1 234 ? 131.629 154.904 146.995 1.00 61.79 232 ALA B C 1
ATOM 4257 O O . ALA B 1 234 ? 131.206 153.805 147.346 1.00 63.45 232 ALA B O 1
ATOM 4259 N N . GLY B 1 235 ? 131.764 155.249 145.711 1.00 61.97 233 GLY B N 1
ATOM 4260 C CA . GLY B 1 235 ? 131.403 154.338 144.637 1.00 61.91 233 GLY B CA 1
ATOM 4261 C C . GLY B 1 235 ? 129.899 154.361 144.364 1.00 63.23 233 GLY B C 1
ATOM 4262 O O . GLY B 1 235 ? 129.373 153.409 143.796 1.00 61.50 233 GLY B O 1
ATOM 4263 N N . LEU B 1 236 ? 129.240 155.483 144.703 1.00 63.09 234 LEU B N 1
ATOM 4264 C CA . LEU B 1 236 ? 127.788 155.576 144.712 1.00 63.56 234 LEU B CA 1
ATOM 4265 C C . LEU B 1 236 ? 127.246 156.317 143.489 1.00 65.43 234 LEU B C 1
ATOM 4266 O O . LEU B 1 236 ? 126.038 156.531 143.401 1.00 70.14 234 LEU B O 1
ATOM 4271 N N . THR B 1 237 ? 128.104 156.704 142.542 1.00 65.03 235 THR B N 1
ATOM 4272 C CA . THR B 1 237 ? 127.647 157.501 141.413 1.00 62.95 235 THR B CA 1
ATOM 4273 C C . THR B 1 237 ? 127.293 156.575 140.251 1.00 62.23 235 THR B C 1
ATOM 4274 O O . THR B 1 237 ? 127.976 155.575 140.034 1.00 63.22 235 THR B O 1
ATOM 4278 N N . PRO B 1 238 ? 126.248 156.878 139.443 1.00 63.24 236 PRO B N 1
ATOM 4279 C CA . PRO B 1 238 ? 125.955 156.085 138.255 1.00 65.59 236 PRO B CA 1
ATOM 4280 C C . PRO B 1 238 ? 127.087 156.119 137.235 1.00 66.44 236 PRO B C 1
ATOM 4281 O O . PRO B 1 238 ? 127.738 157.151 137.078 1.00 71.36 236 PRO B O 1
ATOM 4285 N N . ARG B 1 239 ? 127.313 154.994 136.553 1.00 63.60 237 ARG B N 1
ATOM 4286 C CA . ARG B 1 239 ? 128.346 154.914 135.537 1.00 65.92 237 ARG B CA 1
ATOM 4287 C C . ARG B 1 239 ? 127.680 154.921 134.165 1.00 67.18 237 ARG B C 1
ATOM 4288 O O . ARG B 1 239 ? 127.072 153.930 133.766 1.00 68.72 237 ARG B O 1
ATOM 4296 N N . ARG B 1 240 ? 127.809 156.045 133.454 1.00 66.15 238 ARG B N 1
ATOM 4297 C CA . ARG B 1 240 ? 127.267 156.175 132.112 1.00 66.15 238 ARG B CA 1
ATOM 4298 C C . ARG B 1 240 ? 128.138 155.407 131.122 1.00 66.94 238 ARG B C 1
ATOM 4299 O O . ARG B 1 240 ? 129.358 155.365 131.259 1.00 69.27 238 ARG B O 1
ATOM 4307 N N . TYR B 1 241 ? 127.482 154.790 130.134 1.00 69.76 239 TYR B N 1
ATOM 4308 C CA . TYR B 1 241 ? 128.154 154.046 129.083 1.00 71.61 239 TYR B CA 1
ATOM 4309 C C . TYR B 1 241 ? 127.487 154.399 127.758 1.00 71.24 239 TYR B C 1
ATOM 4310 O O . TYR B 1 241 ? 126.405 153.898 127.459 1.00 76.56 239 TYR B O 1
ATOM 4319 N N . GLU B 1 242 ? 128.121 155.293 126.993 1.00 70.99 240 GLU B N 1
ATOM 4320 C CA . GLU B 1 242 ? 127.515 155.872 125.806 1.00 70.81 240 GLU B CA 1
ATOM 4321 C C . GLU B 1 242 ? 128.597 156.119 124.761 1.00 67.87 240 GLU B C 1
ATOM 4322 O O . GLU B 1 242 ? 129.702 156.532 125.105 1.00 69.29 240 GLU B O 1
ATOM 4328 N N . SER B 1 243 ? 128.261 155.884 123.488 1.00 67.33 241 SER B N 1
ATOM 4329 C CA . SER B 1 243 ? 129.156 156.177 122.384 1.00 65.81 241 SER B CA 1
ATOM 4330 C C . SER B 1 243 ? 128.380 156.192 121.073 1.00 66.43 241 SER B C 1
ATOM 4331 O O . SER B 1 243 ? 127.691 155.228 120.752 1.00 70.36 241 SER B O 1
ATOM 4334 N N . GLY B 1 244 ? 128.493 157.294 120.324 1.00 67.26 242 GLY B N 1
ATOM 4335 C CA . GLY B 1 244 ? 127.876 157.397 119.014 1.00 67.34 242 GLY B CA 1
ATOM 4336 C C . GLY B 1 244 ? 126.358 157.278 119.112 1.00 69.41 242 GLY B C 1
ATOM 4337 O O . GLY B 1 244 ? 125.775 157.601 120.143 1.00 73.61 242 GLY B O 1
ATOM 4338 N N . SER B 1 245 ? 125.740 156.764 118.045 1.00 71.01 243 SER B N 1
ATOM 4339 C CA . SER B 1 245 ? 124.313 156.495 118.023 1.00 72.00 243 SER B CA 1
ATOM 4340 C C . SER B 1 245 ? 124.007 155.100 118.566 1.00 73.30 243 SER B C 1
ATOM 4341 O O . SER B 1 245 ? 122.936 154.889 119.130 1.00 77.83 243 SER B O 1
ATOM 4344 N N . SER B 1 246 ? 124.943 154.156 118.402 1.00 72.38 244 SER B N 1
ATOM 4345 C CA . SER B 1 246 ? 124.623 152.740 118.517 1.00 73.11 244 SER B CA 1
ATOM 4346 C C . SER B 1 246 ? 124.937 152.176 119.904 1.00 71.98 244 SER B C 1
ATOM 4347 O O . SER B 1 246 ? 124.300 151.206 120.310 1.00 75.99 244 SER B O 1
ATOM 4350 N N . VAL B 1 247 ? 125.919 152.742 120.619 1.00 70.66 245 VAL B N 1
ATOM 4351 C CA . VAL B 1 247 ? 126.392 152.137 121.858 1.00 71.88 245 VAL B CA 1
ATOM 4352 C C . VAL B 1 247 ? 125.733 152.856 123.036 1.00 74.81 245 VAL B C 1
ATOM 4353 O O . VAL B 1 247 ? 126.021 154.024 123.289 1.00 75.70 245 VAL B O 1
ATOM 4357 N N . ARG B 1 248 ? 124.838 152.150 123.741 1.00 80.57 246 ARG B N 1
ATOM 4358 C CA . ARG B 1 248 ? 124.147 152.680 124.909 1.00 84.71 246 ARG B CA 1
ATOM 4359 C C . ARG B 1 248 ? 123.920 151.566 125.923 1.00 85.40 246 ARG B C 1
ATOM 4360 O O . ARG B 1 248 ? 123.030 150.736 125.743 1.00 87.72 246 ARG B O 1
ATOM 4368 N N . GLY B 1 249 ? 124.737 151.559 126.984 1.00 84.73 247 GLY B N 1
ATOM 4369 C CA . GLY B 1 249 ? 124.553 150.640 128.093 1.00 83.51 247 GLY B CA 1
ATOM 4370 C C . GLY B 1 249 ? 123.500 151.169 129.060 1.00 84.10 247 GLY B C 1
ATOM 4371 O O . GLY B 1 249 ? 122.924 152.232 128.838 1.00 88.95 247 GLY B O 1
ATOM 4372 N N . ALA B 1 250 ? 123.254 150.411 130.130 1.00 84.03 248 ALA B N 1
ATOM 4373 C CA . ALA B 1 250 ? 122.432 150.877 131.232 1.00 83.09 248 ALA B CA 1
ATOM 4374 C C . ALA B 1 250 ? 123.339 151.495 132.292 1.00 81.93 248 ALA B C 1
ATOM 4375 O O . ALA B 1 250 ? 124.415 150.961 132.557 1.00 84.34 248 ALA B O 1
ATOM 4377 N N . SER B 1 251 ? 122.913 152.625 132.874 1.00 79.61 249 SER B N 1
ATOM 4378 C CA . SER B 1 251 ? 123.639 153.225 133.984 1.00 76.58 249 SER B CA 1
ATOM 4379 C C . SER B 1 251 ? 123.450 152.353 135.216 1.00 77.89 249 SER B C 1
ATOM 4380 O O . SER B 1 251 ? 122.321 152.024 135.574 1.00 82.03 249 SER B O 1
ATOM 4383 N N . ARG B 1 252 ? 124.567 151.962 135.831 1.00 77.81 250 ARG B N 1
ATOM 4384 C CA . ARG B 1 252 ? 124.549 151.177 137.050 1.00 76.70 250 ARG B CA 1
ATOM 4385 C C . ARG B 1 252 ? 125.562 151.782 138.015 1.00 73.57 250 ARG B C 1
ATOM 4386 O O . ARG B 1 252 ? 126.577 152.327 137.590 1.00 74.31 250 ARG B O 1
ATOM 4394 N N . MET B 1 253 ? 125.264 151.682 139.313 1.00 71.41 251 MET B N 1
ATOM 4395 C CA . MET B 1 253 ? 126.153 152.141 140.366 1.00 71.16 251 MET B CA 1
ATOM 4396 C C . MET B 1 253 ? 127.574 151.668 140.066 1.00 71.15 251 MET B C 1
ATOM 4397 O O . MET B 1 253 ? 127.789 150.482 139.812 1.00 72.14 251 MET B O 1
ATOM 4402 N N . SER B 1 254 ? 128.529 152.610 140.068 1.00 67.26 252 SER B N 1
ATOM 4403 C CA . SER B 1 254 ? 129.880 152.343 139.604 1.00 66.33 252 SER B CA 1
ATOM 4404 C C . SER B 1 254 ? 130.579 151.337 140.516 1.00 69.09 252 SER B C 1
ATOM 4405 O O . SER B 1 254 ? 131.308 150.475 140.027 1.00 72.64 252 SER B O 1
ATOM 4408 N N . LYS B 1 255 ? 130.382 151.494 141.833 1.00 66.42 253 LYS B N 1
ATOM 4409 C CA . LYS B 1 255 ? 130.998 150.660 142.855 1.00 66.46 253 LYS B CA 1
ATOM 4410 C C . LYS B 1 255 ? 132.515 150.859 142.895 1.00 64.19 253 LYS B C 1
ATOM 4411 O O . LYS B 1 255 ? 133.208 150.092 143.551 1.00 68.27 253 LYS B O 1
ATOM 4417 N N . ALA B 1 256 ? 133.020 151.926 142.267 1.00 62.04 254 ALA B N 1
ATOM 4418 C CA . ALA B 1 256 ? 134.443 152.227 142.275 1.00 61.07 254 ALA B CA 1
ATOM 4419 C C . ALA B 1 256 ? 134.770 153.165 143.437 1.00 59.83 254 ALA B C 1
ATOM 4420 O O . ALA B 1 256 ? 135.007 154.353 143.225 1.00 56.47 254 ALA B O 1
ATOM 4422 N N . GLY B 1 257 ? 134.785 152.603 144.655 1.00 57.69 255 GLY B N 1
ATOM 4423 C CA . GLY B 1 257 ? 135.044 153.341 145.883 1.00 54.88 255 GLY B CA 1
ATOM 4424 C C . GLY B 1 257 ? 134.956 152.410 147.093 1.00 54.45 255 GLY B C 1
ATOM 4425 O O . GLY B 1 257 ? 134.769 151.209 146.923 1.00 54.01 255 GLY B O 1
ATOM 4426 N N . HIS B 1 258 ? 135.054 152.972 148.303 1.00 55.79 256 HIS B N 1
ATOM 4427 C CA . HIS B 1 258 ? 135.094 152.191 149.531 1.00 61.23 256 HIS B CA 1
ATOM 4428 C C . HIS B 1 258 ? 133.784 151.432 149.765 1.00 65.49 256 HIS B C 1
ATOM 4429 O O . HIS B 1 258 ? 132.714 152.032 149.722 1.00 67.33 256 HIS B O 1
ATOM 4436 N N . VAL B 1 259 ? 133.881 150.118 150.043 1.00 67.82 257 VAL B N 1
ATOM 4437 C CA . VAL B 1 259 ? 132.710 149.294 150.323 1.00 71.98 257 VAL B CA 1
ATOM 4438 C C . VAL B 1 259 ? 132.097 149.708 151.662 1.00 71.52 257 VAL B C 1
ATOM 4439 O O . VAL B 1 259 ? 130.880 149.648 151.803 1.00 73.46 257 VAL B O 1
ATOM 4443 N N . SER B 1 260 ? 132.926 150.094 152.639 1.00 72.25 258 SER B N 1
ATOM 4444 C CA . SER B 1 260 ? 132.444 150.374 153.986 1.00 76.53 258 SER B CA 1
ATOM 4445 C C . SER B 1 260 ? 131.345 151.434 153.969 1.00 75.55 258 SER B C 1
ATOM 4446 O O . SER B 1 260 ? 130.328 151.260 154.630 1.00 76.93 258 SER B O 1
ATOM 4449 N N . LEU B 1 261 ? 131.571 152.532 153.234 1.00 75.47 259 LEU B N 1
ATOM 4450 C CA . LEU B 1 261 ? 130.610 153.619 153.138 1.00 74.52 259 LEU B CA 1
ATOM 4451 C C . LEU B 1 261 ? 129.348 153.117 152.446 1.00 71.87 259 LEU B C 1
ATOM 4452 O O . LEU B 1 261 ? 128.234 153.342 152.912 1.00 73.63 259 LEU B O 1
ATOM 4457 N N . ARG B 1 262 ? 129.550 152.442 151.318 1.00 69.16 260 ARG B N 1
ATOM 4458 C CA . ARG B 1 262 ? 128.456 151.940 150.510 1.00 70.03 260 ARG B CA 1
ATOM 4459 C C . ARG B 1 262 ? 127.620 150.964 151.337 1.00 72.19 260 ARG B C 1
ATOM 4460 O O . ARG B 1 262 ? 126.400 150.951 151.230 1.00 73.89 260 ARG B O 1
ATOM 4468 N N . ARG B 1 263 ? 128.284 150.154 152.170 1.00 75.10 261 ARG B N 1
ATOM 4469 C CA . ARG B 1 263 ? 127.611 149.199 153.038 1.00 74.41 261 ARG B CA 1
ATOM 4470 C C . ARG B 1 263 ? 126.831 149.948 154.115 1.00 70.67 261 ARG B C 1
ATOM 4471 O O . ARG B 1 263 ? 125.707 149.570 154.436 1.00 73.57 261 ARG B O 1
ATOM 4479 N N . ALA B 1 264 ? 127.430 151.016 154.652 1.00 64.47 262 ALA B N 1
ATOM 4480 C CA . ALA B 1 264 ? 126.901 151.693 155.823 1.00 63.31 262 ALA B CA 1
ATOM 4481 C C . ALA B 1 264 ? 125.603 152.441 155.520 1.00 65.84 262 ALA B C 1
ATOM 4482 O O . ALA B 1 264 ? 124.807 152.654 156.433 1.00 70.79 262 ALA B O 1
ATOM 4484 N N . LEU B 1 265 ? 125.391 152.838 154.258 1.00 66.50 263 LEU B N 1
ATOM 4485 C CA . LEU B 1 265 ? 124.358 153.804 153.916 1.00 66.92 263 LEU B CA 1
ATOM 4486 C C . LEU B 1 265 ? 123.074 153.124 153.443 1.00 68.02 263 LEU B C 1
ATOM 4487 O O . LEU B 1 265 ? 122.063 153.797 153.266 1.00 71.53 263 LEU B O 1
ATOM 4492 N N . TYR B 1 266 ? 123.086 151.799 153.280 1.00 70.60 264 TYR B N 1
ATOM 4493 C CA . TYR B 1 266 ? 121.945 151.097 152.711 1.00 74.46 264 TYR B CA 1
ATOM 4494 C C . TYR B 1 266 ? 120.698 151.227 153.589 1.00 75.04 264 TYR B C 1
ATOM 4495 O O . TYR B 1 266 ? 119.631 151.533 153.069 1.00 76.90 264 TYR B O 1
ATOM 4504 N N . MET B 1 267 ? 120.812 150.962 154.898 1.00 73.70 265 MET B N 1
ATOM 4505 C CA . MET B 1 267 ? 119.645 150.996 155.772 1.00 74.04 265 MET B CA 1
ATOM 4506 C C . MET B 1 267 ? 119.237 152.446 156.045 1.00 72.63 265 MET B C 1
ATOM 4507 O O . MET B 1 267 ? 118.047 152.744 156.005 1.00 73.74 265 MET B O 1
ATOM 4512 N N . PRO B 1 268 ? 120.155 153.402 156.339 1.00 72.81 266 PRO B N 1
ATOM 4513 C CA . PRO B 1 268 ? 119.778 154.813 156.374 1.00 72.58 266 PRO B CA 1
ATOM 4514 C C . PRO B 1 268 ? 118.927 155.247 155.180 1.00 70.73 266 PRO B C 1
ATOM 4515 O O . PRO B 1 268 ? 117.993 156.028 155.343 1.00 70.42 266 PRO B O 1
ATOM 4519 N N . ALA B 1 269 ? 119.264 154.740 153.987 1.00 68.87 267 ALA B N 1
ATOM 4520 C CA . ALA B 1 269 ? 118.520 155.042 152.776 1.00 70.23 267 ALA B CA 1
ATOM 4521 C C . ALA B 1 269 ? 117.114 154.453 152.860 1.00 72.01 267 ALA B C 1
ATOM 4522 O O . ALA B 1 269 ? 116.143 155.124 152.515 1.00 74.94 267 ALA B O 1
ATOM 4524 N N . MET B 1 270 ? 117.021 153.199 153.320 1.00 74.87 268 MET B N 1
ATOM 4525 C CA . MET B 1 270 ? 115.749 152.514 153.499 1.00 75.46 268 MET B CA 1
ATOM 4526 C C . MET B 1 270 ? 114.889 153.256 154.521 1.00 71.80 268 MET B C 1
ATOM 4527 O O . MET B 1 270 ? 113.675 153.329 154.361 1.00 72.10 268 MET B O 1
ATOM 4532 N N . VAL B 1 271 ? 115.524 153.819 155.553 1.00 70.07 269 VAL B N 1
ATOM 4533 C CA . VAL B 1 271 ? 114.812 154.559 156.582 1.00 71.51 269 VAL B CA 1
ATOM 4534 C C . VAL B 1 271 ? 114.354 155.897 156.007 1.00 73.78 269 VAL B C 1
ATOM 4535 O O . VAL B 1 271 ? 113.201 156.272 156.191 1.00 77.31 269 VAL B O 1
ATOM 4539 N N . ALA B 1 272 ? 115.252 156.599 155.306 1.00 78.09 270 ALA B N 1
ATOM 4540 C CA . ALA B 1 272 ? 114.973 157.941 154.814 1.00 79.06 270 ALA B CA 1
ATOM 4541 C C . ALA B 1 272 ? 113.776 157.926 153.865 1.00 79.90 270 ALA B C 1
ATOM 4542 O O . ALA B 1 272 ? 112.869 158.742 154.016 1.00 80.82 270 ALA B O 1
ATOM 4544 N N . THR B 1 273 ? 113.767 156.978 152.916 1.00 79.29 271 THR B N 1
ATOM 4545 C CA . THR B 1 273 ? 112.733 156.925 151.892 1.00 80.42 271 THR B CA 1
ATOM 4546 C C . THR B 1 273 ? 111.400 156.475 152.487 1.00 82.46 271 THR B C 1
ATOM 4547 O O . THR B 1 273 ? 110.359 156.729 151.890 1.00 86.13 271 THR B O 1
ATOM 4551 N N . SER B 1 274 ? 111.432 155.818 153.653 1.00 86.92 272 SER B N 1
ATOM 4552 C CA . SER B 1 274 ? 110.238 155.241 154.249 1.00 88.34 272 SER B CA 1
ATOM 4553 C C . SER B 1 274 ? 109.607 156.187 155.270 1.00 90.86 272 SER B C 1
ATOM 4554 O O . SER B 1 274 ? 108.385 156.299 155.307 1.00 94.58 272 SER B O 1
ATOM 4557 N N . LYS B 1 275 ? 110.426 156.852 156.098 1.00 93.11 273 LYS B N 1
ATOM 4558 C CA . LYS B 1 275 ? 109.921 157.468 157.318 1.00 96.33 273 LYS B CA 1
ATOM 4559 C C . LYS B 1 275 ? 110.097 158.987 157.324 1.00 97.24 273 LYS B C 1
ATOM 4560 O O . LYS B 1 275 ? 109.242 159.686 157.864 1.00 101.34 273 LYS B O 1
ATOM 4566 N N . THR B 1 276 ? 111.190 159.506 156.753 1.00 97.06 274 THR B N 1
ATOM 4567 C CA . THR B 1 276 ? 111.448 160.940 156.799 1.00 97.58 274 THR B CA 1
ATOM 4568 C C . THR B 1 276 ? 110.619 161.630 155.716 1.00 99.13 274 THR B C 1
ATOM 4569 O O . THR B 1 276 ? 110.139 160.981 154.789 1.00 99.25 274 THR B O 1
ATOM 4573 N N . GLU B 1 277 ? 110.466 162.953 155.843 1.00 101.73 275 GLU B N 1
ATOM 4574 C CA . GLU B 1 277 ? 109.682 163.739 154.904 1.00 104.47 275 GLU B CA 1
ATOM 4575 C C . GLU B 1 277 ? 110.462 163.915 153.599 1.00 101.12 275 GLU B C 1
ATOM 4576 O O . GLU B 1 277 ? 109.957 163.567 152.532 1.00 101.10 275 GLU B O 1
ATOM 4582 N N . TRP B 1 278 ? 111.694 164.440 153.695 1.00 96.68 276 TRP B N 1
ATOM 4583 C CA . TRP B 1 278 ? 112.504 164.756 152.524 1.00 93.30 276 TRP B CA 1
ATOM 4584 C C . TRP B 1 278 ? 112.831 163.496 151.720 1.00 91.03 276 TRP B C 1
ATOM 4585 O O . TRP B 1 278 ? 112.974 163.562 150.503 1.00 90.10 276 TRP B O 1
ATOM 4596 N N . GLY B 1 279 ? 112.933 162.352 152.402 1.00 92.20 277 GLY B N 1
ATOM 4597 C CA . GLY B 1 279 ? 113.208 161.082 151.752 1.00 92.74 277 GLY B CA 1
ATOM 4598 C C . GLY B 1 279 ? 111.984 160.531 151.024 1.00 90.85 277 GLY B C 1
ATOM 4599 O O . GLY B 1 279 ? 112.113 160.000 149.924 1.00 90.38 277 GLY B O 1
ATOM 4600 N N . ARG B 1 280 ? 110.804 160.656 151.649 1.00 92.85 278 ARG B N 1
ATOM 4601 C CA . ARG B 1 280 ? 109.553 160.242 151.027 1.00 92.65 278 ARG B CA 1
ATOM 4602 C C . ARG B 1 280 ? 109.291 161.111 149.797 1.00 87.90 278 ARG B C 1
ATOM 4603 O O . ARG B 1 280 ? 108.946 160.586 148.739 1.00 84.23 278 ARG B O 1
ATOM 4611 N N . ALA B 1 281 ? 109.484 162.431 149.943 1.00 85.87 279 ALA B N 1
ATOM 4612 C CA . ALA B 1 281 ? 109.391 163.363 148.827 1.00 86.53 279 ALA B CA 1
ATOM 4613 C C . ALA B 1 281 ? 110.219 162.870 147.639 1.00 85.77 279 ALA B C 1
ATOM 4614 O O . ALA B 1 281 ? 109.733 162.871 146.512 1.00 89.14 279 ALA B O 1
ATOM 4616 N N . PHE B 1 282 ? 111.457 162.435 147.907 1.00 85.43 280 PHE B N 1
ATOM 4617 C CA . PHE B 1 282 ? 112.375 161.992 146.870 1.00 84.56 280 PHE B CA 1
ATOM 4618 C C . PHE B 1 282 ? 111.930 160.641 146.316 1.00 83.78 280 PHE B C 1
ATOM 4619 O O . PHE B 1 282 ? 112.002 160.421 145.111 1.00 84.04 280 PHE B O 1
ATOM 4627 N N . ARG B 1 283 ? 111.474 159.740 147.192 1.00 86.52 281 ARG B N 1
ATOM 4628 C CA . ARG B 1 283 ? 111.004 158.428 146.768 1.00 89.72 281 ARG B CA 1
ATOM 4629 C C . ARG B 1 283 ? 109.811 158.579 145.823 1.00 91.61 281 ARG B C 1
ATOM 4630 O O . ARG B 1 283 ? 109.758 157.914 144.791 1.00 91.92 281 ARG B O 1
ATOM 4638 N N . ASP B 1 284 ? 108.867 159.458 146.188 1.00 94.64 282 ASP B N 1
ATOM 4639 C CA . ASP B 1 284 ? 107.625 159.642 145.452 1.00 96.16 282 ASP B CA 1
ATOM 4640 C C . ASP B 1 284 ? 107.904 160.076 144.014 1.00 94.43 282 ASP B C 1
ATOM 4641 O O . ASP B 1 284 ? 107.377 159.472 143.080 1.00 94.21 282 ASP B O 1
ATOM 4646 N N . ARG B 1 285 ? 108.722 161.125 143.843 1.00 91.82 283 ARG B N 1
ATOM 4647 C CA . ARG B 1 285 ? 109.005 161.668 142.521 1.00 90.97 283 ARG B CA 1
ATOM 4648 C C . ARG B 1 285 ? 109.661 160.601 141.643 1.00 89.76 283 ARG B C 1
ATOM 4649 O O . ARG B 1 285 ? 109.248 160.404 140.503 1.00 91.15 283 ARG B O 1
ATOM 4657 N N . LEU B 1 286 ? 110.676 159.913 142.177 1.00 89.13 284 LEU B N 1
ATOM 4658 C CA . LEU B 1 286 ? 111.369 158.869 141.438 1.00 88.91 284 LEU B CA 1
ATOM 4659 C C . LEU B 1 286 ? 110.391 157.742 141.103 1.00 89.30 284 LEU B C 1
ATOM 4660 O O . LEU B 1 286 ? 110.447 157.192 140.008 1.00 87.80 284 LEU B O 1
ATOM 4665 N N . ALA B 1 287 ? 109.493 157.411 142.043 1.00 92.71 285 ALA B N 1
ATOM 4666 C CA . ALA B 1 287 ? 108.544 156.317 141.866 1.00 93.91 285 ALA B CA 1
ATOM 4667 C C . ALA B 1 287 ? 107.446 156.697 140.871 1.00 95.95 285 ALA B C 1
ATOM 4668 O O . ALA B 1 287 ? 106.863 155.812 140.248 1.00 95.43 285 ALA B O 1
ATOM 4670 N N . ALA B 1 288 ? 107.162 158.003 140.738 1.00 98.99 286 ALA B N 1
ATOM 4671 C CA . ALA B 1 288 ? 106.222 158.495 139.739 1.00 100.57 286 ALA B CA 1
ATOM 4672 C C . ALA B 1 288 ? 106.713 158.120 138.343 1.00 101.79 286 ALA B C 1
ATOM 4673 O O . ALA B 1 288 ? 105.928 157.632 137.533 1.00 105.74 286 ALA B O 1
ATOM 4675 N N . ASN B 1 289 ? 108.007 158.352 138.071 1.00 102.37 287 ASN B N 1
ATOM 4676 C CA . ASN B 1 289 ? 108.687 157.694 136.966 1.00 103.78 287 ASN B CA 1
ATOM 4677 C C . ASN B 1 289 ? 108.788 156.205 137.287 1.00 103.88 287 ASN B C 1
ATOM 4678 O O . ASN B 1 289 ? 108.584 155.801 138.427 1.00 105.81 287 ASN B O 1
ATOM 4683 N N . GLY B 1 290 ? 109.108 155.379 136.288 1.00 104.76 288 GLY B N 1
ATOM 4684 C CA . GLY B 1 290 ? 109.093 153.938 136.481 1.00 105.29 288 GLY B CA 1
ATOM 4685 C C . GLY B 1 290 ? 110.389 153.438 137.115 1.00 104.18 288 GLY B C 1
ATOM 4686 O O . GLY B 1 290 ? 111.079 152.607 136.519 1.00 106.85 288 GLY B O 1
ATOM 4687 N N . LYS B 1 291 ? 110.706 153.946 138.317 1.00 98.46 289 LYS B N 1
ATOM 4688 C CA . LYS B 1 291 ? 111.905 153.539 139.032 1.00 95.11 289 LYS B CA 1
ATOM 4689 C C . LYS B 1 291 ? 111.530 152.475 140.061 1.00 94.72 289 LYS B C 1
ATOM 4690 O O . LYS B 1 291 ? 110.587 152.653 140.830 1.00 94.42 289 LYS B O 1
ATOM 4696 N N . LYS B 1 292 ? 112.300 151.381 140.080 1.00 94.39 290 LYS B N 1
ATOM 4697 C CA . LYS B 1 292 ? 112.060 150.273 140.990 1.00 95.84 290 LYS B CA 1
ATOM 4698 C C . LYS B 1 292 ? 112.528 150.639 142.401 1.00 92.71 290 LYS B C 1
ATOM 4699 O O . LYS B 1 292 ? 113.150 151.680 142.604 1.00 94.89 290 LYS B O 1
ATOM 4705 N N . GLY B 1 293 ? 112.205 149.774 143.370 1.00 88.69 291 GLY B N 1
ATOM 4706 C CA . GLY B 1 293 ? 112.440 150.038 144.779 1.00 87.12 291 GLY B CA 1
ATOM 4707 C C . GLY B 1 293 ? 113.924 150.151 145.115 1.00 85.69 291 GLY B C 1
ATOM 4708 O O . GLY B 1 293 ? 114.332 151.112 145.764 1.00 87.26 291 GLY B O 1
ATOM 4709 N N . LYS B 1 294 ? 114.721 149.174 144.664 1.00 84.78 292 LYS B N 1
ATOM 4710 C CA . LYS B 1 294 ? 116.150 149.157 144.945 1.00 86.00 292 LYS B CA 1
ATOM 4711 C C . LYS B 1 294 ? 116.868 150.273 144.180 1.00 83.00 292 LYS B C 1
ATOM 4712 O O . LYS B 1 294 ? 117.888 150.776 144.649 1.00 83.87 292 LYS B O 1
ATOM 4718 N N . VAL B 1 295 ? 116.337 150.659 143.015 1.00 78.29 293 VAL B N 1
ATOM 4719 C CA . VAL B 1 295 ? 116.897 151.752 142.235 1.00 74.60 293 VAL B CA 1
ATOM 4720 C C . VAL B 1 295 ? 116.781 153.049 143.031 1.00 73.12 293 VAL B C 1
ATOM 4721 O O . VAL B 1 295 ? 117.696 153.871 143.002 1.00 73.73 293 VAL B O 1
ATOM 4725 N N . ILE B 1 296 ? 115.661 153.229 143.737 1.00 72.32 294 ILE B N 1
ATOM 4726 C CA . ILE B 1 296 ? 115.459 154.431 144.535 1.00 72.52 294 ILE B CA 1
ATOM 4727 C C . ILE B 1 296 ? 116.397 154.394 145.742 1.00 70.96 294 ILE B C 1
ATOM 4728 O O . ILE B 1 296 ? 116.940 155.432 146.117 1.00 69.93 294 ILE B O 1
ATOM 4733 N N . LEU B 1 297 ? 116.602 153.206 146.331 1.00 70.93 295 LEU B N 1
ATOM 4734 C CA . LEU B 1 297 ? 117.514 153.066 147.457 1.00 71.85 295 LEU B CA 1
ATOM 4735 C C . LEU B 1 297 ? 118.913 153.498 147.019 1.00 71.16 295 LEU B C 1
ATOM 4736 O O . LEU B 1 297 ? 119.552 154.306 147.692 1.00 72.51 295 LEU B O 1
ATOM 4741 N N . GLY B 1 298 ? 119.384 152.946 145.895 1.00 69.22 296 GLY B N 1
ATOM 4742 C CA . GLY B 1 298 ? 120.637 153.372 145.295 1.00 67.44 296 GLY B CA 1
ATOM 4743 C C . GLY B 1 298 ? 120.731 154.895 145.223 1.00 66.66 296 GLY B C 1
ATOM 4744 O O . GLY B 1 298 ? 121.705 155.480 145.689 1.00 70.12 296 GLY B O 1
ATOM 4745 N N . ALA B 1 299 ? 119.696 155.534 144.670 1.00 65.98 297 ALA B N 1
ATOM 4746 C CA . ALA B 1 299 ? 119.677 156.981 144.523 1.00 65.13 297 ALA B CA 1
ATOM 4747 C C . ALA B 1 299 ? 119.761 157.676 145.880 1.00 66.94 297 ALA B C 1
ATOM 4748 O O . ALA B 1 299 ? 120.465 158.676 146.002 1.00 66.58 297 ALA B O 1
ATOM 4750 N N . MET B 1 300 ? 119.047 157.158 146.894 1.00 67.25 298 MET B N 1
ATOM 4751 C CA . MET B 1 300 ? 119.015 157.808 148.198 1.00 67.46 298 MET B CA 1
ATOM 4752 C C . MET B 1 300 ? 120.359 157.647 148.911 1.00 65.59 298 MET B C 1
ATOM 4753 O O . MET B 1 300 ? 120.749 158.519 149.687 1.00 65.04 298 MET B O 1
ATOM 4758 N N . MET B 1 301 ? 121.054 156.531 148.661 1.00 65.96 299 MET B N 1
ATOM 4759 C CA . MET B 1 301 ? 122.378 156.312 149.226 1.00 66.68 299 MET B CA 1
ATOM 4760 C C . MET B 1 301 ? 123.337 157.395 148.737 1.00 64.99 299 MET B C 1
ATOM 4761 O O . MET B 1 301 ? 124.065 157.975 149.541 1.00 65.90 299 MET B O 1
ATOM 4766 N N . ARG B 1 302 ? 123.319 157.671 147.427 1.00 64.39 300 ARG B N 1
ATOM 4767 C CA . ARG B 1 302 ? 124.140 158.724 146.848 1.00 64.78 300 ARG B CA 1
ATOM 4768 C C . ARG B 1 302 ? 123.794 160.063 147.497 1.00 66.82 300 ARG B C 1
ATOM 4769 O O . ARG B 1 302 ? 124.686 160.793 147.920 1.00 67.89 300 ARG B O 1
ATOM 4777 N N . LYS B 1 303 ? 122.496 160.374 147.582 1.00 68.23 301 LYS B N 1
ATOM 4778 C CA . LYS B 1 303 ? 122.047 161.660 148.094 1.00 70.09 301 LYS B CA 1
ATOM 4779 C C . LYS B 1 303 ? 122.492 161.846 149.545 1.00 68.15 301 LYS B C 1
ATOM 4780 O O . LYS B 1 303 ? 122.948 162.927 149.910 1.00 67.50 301 LYS B O 1
ATOM 4786 N N . LEU B 1 304 ? 122.355 160.798 150.369 1.00 69.52 302 LEU B N 1
ATOM 4787 C CA . LEU B 1 304 ? 122.749 160.869 151.770 1.00 68.06 302 LEU B CA 1
ATOM 4788 C C . LEU B 1 304 ? 124.240 161.192 151.874 1.00 66.30 302 LEU B C 1
ATOM 4789 O O . LEU B 1 304 ? 124.620 162.070 152.641 1.00 67.22 302 LEU B O 1
ATOM 4794 N N . ALA B 1 305 ? 125.077 160.483 151.100 1.00 66.74 303 ALA B N 1
ATOM 4795 C CA . ALA B 1 305 ? 126.510 160.743 151.061 1.00 65.91 303 ALA B CA 1
ATOM 4796 C C . ALA B 1 305 ? 126.775 162.215 150.759 1.00 65.51 303 ALA B C 1
ATOM 4797 O O . ALA B 1 305 ? 127.579 162.857 151.425 1.00 65.75 303 ALA B O 1
ATOM 4799 N N . GLN B 1 306 ? 126.063 162.736 149.756 1.00 68.30 304 GLN B N 1
ATOM 4800 C CA . GLN B 1 306 ? 126.301 164.060 149.207 1.00 67.63 304 GLN B CA 1
ATOM 4801 C C . GLN B 1 306 ? 125.823 165.148 150.164 1.00 64.69 304 GLN B C 1
ATOM 4802 O O . GLN B 1 306 ? 126.462 166.188 150.276 1.00 65.13 304 GLN B O 1
ATOM 4808 N N . VAL B 1 307 ? 124.695 164.911 150.843 1.00 66.10 305 VAL B N 1
ATOM 4809 C CA . VAL B 1 307 ? 124.164 165.873 151.799 1.00 65.57 305 VAL B CA 1
ATOM 4810 C C . VAL B 1 307 ? 125.008 165.822 153.073 1.00 65.36 305 VAL B C 1
ATOM 4811 O O . VAL B 1 307 ? 125.211 166.848 153.717 1.00 65.30 305 VAL B O 1
ATOM 4815 N N . ALA B 1 308 ? 125.510 164.632 153.430 1.00 67.03 306 ALA B N 1
ATOM 4816 C CA . ALA B 1 308 ? 126.404 164.496 154.571 1.00 68.64 306 ALA B CA 1
ATOM 4817 C C . ALA B 1 308 ? 127.613 165.411 154.398 1.00 69.92 306 ALA B C 1
ATOM 4818 O O . ALA B 1 308 ? 127.943 166.166 155.307 1.00 72.19 306 ALA B O 1
ATOM 4820 N N . TYR B 1 309 ? 128.254 165.354 153.222 1.00 71.28 307 TYR B N 1
ATOM 4821 C CA . TYR B 1 309 ? 129.415 166.185 152.951 1.00 72.38 307 TYR B CA 1
ATOM 4822 C C . TYR B 1 309 ? 128.986 167.647 152.860 1.00 73.97 307 TYR B C 1
ATOM 4823 O O . TYR B 1 309 ? 129.651 168.514 153.422 1.00 75.66 307 TYR B O 1
ATOM 4832 N N . GLY B 1 310 ? 127.879 167.906 152.150 1.00 72.10 308 GLY B N 1
ATOM 4833 C CA . GLY B 1 310 ? 127.330 169.245 152.016 1.00 71.54 308 GLY B CA 1
ATOM 4834 C C . GLY B 1 310 ? 127.145 169.943 153.363 1.00 73.10 308 GLY B C 1
ATOM 4835 O O . GLY B 1 310 ? 127.619 171.060 153.546 1.00 75.61 308 GLY B O 1
ATOM 4836 N N . VAL B 1 311 ? 126.461 169.270 154.296 1.00 75.67 309 VAL B N 1
ATOM 4837 C CA . VAL B 1 311 ? 126.096 169.846 155.585 1.00 75.96 309 VAL B CA 1
ATOM 4838 C C . VAL B 1 311 ? 127.353 170.159 156.395 1.00 77.82 309 VAL B C 1
ATOM 4839 O O . VAL B 1 311 ? 127.396 171.170 157.092 1.00 78.88 309 VAL B O 1
ATOM 4843 N N . LEU B 1 312 ? 128.371 169.296 156.316 1.00 80.73 310 LEU B N 1
ATOM 4844 C CA . LEU B 1 312 ? 129.600 169.528 157.060 1.00 82.78 310 LEU B CA 1
ATOM 4845 C C . LEU B 1 312 ? 130.331 170.736 156.482 1.00 84.17 310 LEU B C 1
ATOM 4846 O O . LEU B 1 312 ? 130.894 171.523 157.239 1.00 88.32 310 LEU B O 1
ATOM 4851 N N . LYS B 1 313 ? 130.332 170.865 155.150 1.00 87.26 311 LYS B N 1
ATOM 4852 C CA . LYS B 1 313 ? 130.964 171.999 154.493 1.00 88.51 311 LYS B CA 1
ATOM 4853 C C . LYS B 1 313 ? 130.226 173.285 154.873 1.00 85.68 311 LYS B C 1
ATOM 4854 O O . LYS B 1 313 ? 130.864 174.305 155.115 1.00 87.71 311 LYS B O 1
ATOM 4860 N N . SER B 1 314 ? 128.890 173.228 154.953 1.00 86.04 312 SER B N 1
ATOM 4861 C CA . SER B 1 314 ? 128.090 174.394 155.299 1.00 87.42 312 SER B CA 1
ATOM 4862 C C . SER B 1 314 ? 128.356 174.818 156.742 1.00 89.73 312 SER B C 1
ATOM 4863 O O . SER B 1 314 ? 128.304 176.006 157.052 1.00 94.19 312 SER B O 1
ATOM 4866 N N . GLY B 1 315 ? 128.611 173.840 157.620 1.00 91.16 313 GLY B N 1
ATOM 4867 C CA . GLY B 1 315 ? 128.972 174.115 159.001 1.00 91.12 313 GLY B CA 1
ATOM 4868 C C . GLY B 1 315 ? 127.756 174.407 159.883 1.00 90.37 313 GLY B C 1
ATOM 4869 O O . GLY B 1 315 ? 127.926 174.795 161.037 1.00 92.23 313 GLY B O 1
ATOM 4870 N N . VAL B 1 316 ? 126.543 174.191 159.356 1.00 88.74 314 VAL B N 1
ATOM 4871 C CA . VAL B 1 316 ? 125.323 174.470 160.099 1.00 90.82 314 VAL B CA 1
ATOM 4872 C C . VAL B 1 316 ? 124.398 173.257 159.993 1.00 89.84 314 VAL B C 1
ATOM 4873 O O . VAL B 1 316 ? 124.480 172.514 159.017 1.00 89.51 314 VAL B O 1
ATOM 4877 N N . PRO B 1 317 ? 123.504 173.011 160.987 1.00 87.05 315 PRO B N 1
ATOM 4878 C CA . PRO B 1 317 ? 122.614 171.855 160.963 1.00 86.55 315 PRO B CA 1
ATOM 4879 C C . PRO B 1 317 ? 121.802 171.692 159.683 1.00 86.36 315 PRO B C 1
ATOM 4880 O O . PRO B 1 317 ? 121.663 172.632 158.903 1.00 89.21 315 PRO B O 1
ATOM 4884 N N . PHE B 1 318 ? 121.247 170.489 159.501 1.00 86.52 316 PHE B N 1
ATOM 4885 C CA . PHE B 1 318 ? 120.440 170.171 158.335 1.00 87.52 316 PHE B CA 1
ATOM 4886 C C . PHE B 1 318 ? 119.235 171.105 158.278 1.00 92.25 316 PHE B C 1
ATOM 4887 O O . PHE B 1 318 ? 118.418 171.117 159.197 1.00 92.52 316 PHE B O 1
ATOM 4895 N N . ASP B 1 319 ? 119.158 171.883 157.186 1.00 97.02 317 ASP B N 1
ATOM 4896 C CA . ASP B 1 319 ? 118.041 172.768 156.899 1.00 99.39 317 ASP B CA 1
ATOM 4897 C C . ASP B 1 319 ? 117.108 172.087 155.902 1.00 98.19 317 ASP B C 1
ATOM 4898 O O . ASP B 1 319 ? 117.509 171.819 154.773 1.00 100.83 317 ASP B O 1
ATOM 4903 N N . ALA B 1 320 ? 115.863 171.826 156.321 1.00 99.15 318 ALA B N 1
ATOM 4904 C CA . ALA B 1 320 ? 114.904 171.105 155.492 1.00 100.80 318 ALA B CA 1
ATOM 4905 C C . ALA B 1 320 ? 114.362 172.000 154.375 1.00 102.96 318 ALA B C 1
ATOM 4906 O O . ALA B 1 320 ? 113.856 171.492 153.375 1.00 102.65 318 ALA B O 1
ATOM 4908 N N . SER B 1 321 ? 114.474 173.328 154.546 1.00 103.57 319 SER B N 1
ATOM 4909 C CA . SER B 1 321 ? 114.001 174.284 153.555 1.00 103.34 319 SER B CA 1
ATOM 4910 C C . SER B 1 321 ? 114.739 174.106 152.228 1.00 102.59 319 SER B C 1
ATOM 4911 O O . SER B 1 321 ? 114.222 174.499 151.183 1.00 105.86 319 SER B O 1
ATOM 4914 N N . ARG B 1 322 ? 115.943 173.518 152.281 1.00 97.44 320 ARG B N 1
ATOM 4915 C CA . ARG B 1 322 ? 116.781 173.343 151.104 1.00 93.54 320 ARG B CA 1
ATOM 4916 C C . ARG B 1 322 ? 116.381 172.089 150.327 1.00 90.99 320 ARG B C 1
ATOM 4917 O O . ARG B 1 322 ? 116.981 171.798 149.295 1.00 93.12 320 ARG B O 1
ATOM 4925 N N . HIS B 1 323 ? 115.364 171.358 150.806 1.00 89.21 321 HIS B N 1
ATOM 4926 C CA . HIS B 1 323 ? 114.931 170.126 150.167 1.00 89.47 321 HIS B CA 1
ATOM 4927 C C . HIS B 1 323 ? 113.400 170.117 150.077 1.00 92.01 321 HIS B C 1
ATOM 4928 O O . HIS B 1 323 ? 112.878 169.599 149.060 1.00 93.11 321 HIS B O 1
ATOM 4935 N N . LEU C 1 7 ? 152.556 174.214 121.195 1.00 94.44 5 LEU C N 1
ATOM 4936 C CA . LEU C 1 7 ? 152.034 172.932 120.646 1.00 92.45 5 LEU C CA 1
ATOM 4937 C C . LEU C 1 7 ? 150.780 172.527 121.417 1.00 88.64 5 LEU C C 1
ATOM 4938 O O . LEU C 1 7 ? 150.862 172.174 122.591 1.00 89.41 5 LEU C O 1
ATOM 4943 N N . HIS C 1 8 ? 149.631 172.568 120.732 1.00 86.23 6 HIS C N 1
ATOM 4944 C CA . HIS C 1 8 ? 148.362 172.142 121.299 1.00 83.90 6 HIS C CA 1
ATOM 4945 C C . HIS C 1 8 ? 148.235 170.623 121.203 1.00 79.32 6 HIS C C 1
ATOM 4946 O O . HIS C 1 8 ? 148.904 169.988 120.395 1.00 80.73 6 HIS C O 1
ATOM 4953 N N . TYR C 1 9 ? 147.373 170.058 122.053 1.00 78.28 7 TYR C N 1
ATOM 4954 C CA . TYR C 1 9 ? 147.041 168.645 122.018 1.00 77.67 7 TYR C CA 1
ATOM 4955 C C . TYR C 1 9 ? 145.536 168.522 121.804 1.00 76.82 7 TYR C C 1
ATOM 4956 O O . TYR C 1 9 ? 144.763 169.155 122.516 1.00 77.67 7 TYR C O 1
ATOM 4965 N N . ILE C 1 10 ? 145.133 167.723 120.806 1.00 74.92 8 ILE C N 1
ATOM 4966 C CA . ILE C 1 10 ? 143.741 167.665 120.389 1.00 72.60 8 ILE C CA 1
ATOM 4967 C C . ILE C 1 10 ? 143.285 166.210 120.361 1.00 71.91 8 ILE C C 1
ATOM 4968 O O . ILE C 1 10 ? 143.897 165.376 119.698 1.00 73.87 8 ILE C O 1
ATOM 4973 N N . GLY C 1 11 ? 142.199 165.922 121.087 1.00 69.99 9 GLY C N 1
ATOM 4974 C CA . GLY C 1 11 ? 141.541 164.628 121.020 1.00 68.26 9 GLY C CA 1
ATOM 4975 C C . GLY C 1 11 ? 140.267 164.730 120.189 1.00 68.77 9 GLY C C 1
ATOM 4976 O O . GLY C 1 11 ? 139.533 165.707 120.319 1.00 66.82 9 GLY C O 1
ATOM 4977 N N . ILE C 1 12 ? 140.010 163.712 119.355 1.00 68.44 10 ILE C N 1
ATOM 4978 C CA . ILE C 1 12 ? 138.776 163.629 118.590 1.00 68.03 10 ILE C CA 1
ATOM 4979 C C . ILE C 1 12 ? 138.112 162.282 118.869 1.00 65.85 10 ILE C C 1
ATOM 4980 O O . ILE C 1 12 ? 138.724 161.246 118.615 1.00 66.34 10 ILE C O 1
ATOM 4985 N N . ASP C 1 13 ? 136.867 162.296 119.375 1.00 64.41 11 ASP C N 1
ATOM 4986 C CA . ASP C 1 13 ? 136.066 161.080 119.469 1.00 65.20 11 ASP C CA 1
ATOM 4987 C C . ASP C 1 13 ? 135.152 161.007 118.248 1.00 65.85 11 ASP C C 1
ATOM 4988 O O . ASP C 1 13 ? 134.485 161.983 117.918 1.00 72.67 11 ASP C O 1
ATOM 4993 N N . THR C 1 14 ? 135.141 159.848 117.579 1.00 67.15 12 THR C N 1
ATOM 4994 C CA . THR C 1 14 ? 134.551 159.709 116.257 1.00 69.28 12 THR C CA 1
ATOM 4995 C C . THR C 1 14 ? 133.260 158.911 116.374 1.00 66.59 12 THR C C 1
ATOM 4996 O O . THR C 1 14 ? 133.211 157.924 117.103 1.00 70.37 12 THR C O 1
ATOM 5000 N N . ALA C 1 15 ? 132.235 159.350 115.637 1.00 63.41 13 ALA C N 1
ATOM 5001 C CA . ALA C 1 15 ? 131.025 158.574 115.435 1.00 62.99 13 ALA C CA 1
ATOM 5002 C C . ALA C 1 15 ? 130.752 158.501 113.937 1.00 63.78 13 ALA C C 1
ATOM 5003 O O . ALA C 1 15 ? 131.481 159.102 113.152 1.00 64.19 13 ALA C O 1
ATOM 5005 N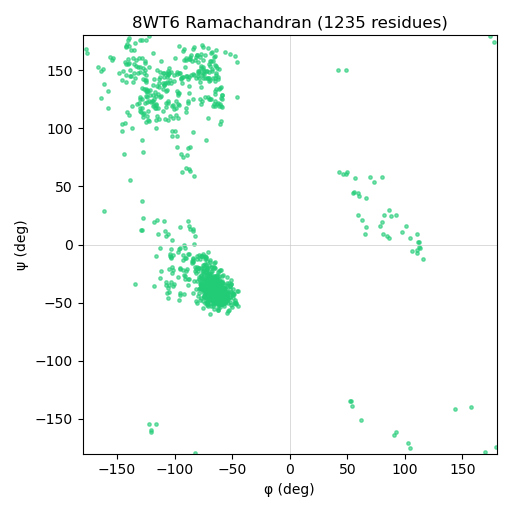 N . LYS C 1 16 ? 129.714 157.757 113.540 1.00 67.28 14 LYS C N 1
ATOM 5006 C CA . LYS C 1 16 ? 129.321 157.719 112.140 1.00 71.16 14 LYS C CA 1
ATOM 5007 C C . LYS C 1 16 ? 129.003 159.135 111.661 1.00 70.37 14 LYS C C 1
ATOM 5008 O O . LYS C 1 16 ? 129.513 159.546 110.624 1.00 74.12 14 LYS C O 1
ATOM 5014 N N . GLU C 1 17 ? 128.201 159.877 112.437 1.00 73.73 15 GLU C N 1
ATOM 5015 C CA . GLU C 1 17 ? 127.605 161.125 111.982 1.00 78.66 15 GLU C CA 1
ATOM 5016 C C . GLU C 1 17 ? 128.345 162.358 112.507 1.00 78.86 15 GLU C C 1
ATOM 5017 O O . GLU C 1 17 ? 128.385 163.368 111.808 1.00 77.68 15 GLU C O 1
ATOM 5023 N N . LYS C 1 18 ? 128.895 162.304 113.732 1.00 80.44 16 LYS C N 1
ATOM 5024 C CA . LYS C 1 18 ? 129.470 163.491 114.356 1.00 80.88 16 LYS C CA 1
ATOM 5025 C C . LYS C 1 18 ? 130.893 163.225 114.852 1.00 76.92 16 LYS C C 1
ATOM 5026 O O . LYS C 1 18 ? 131.287 162.076 115.024 1.00 77.98 16 LYS C O 1
ATOM 5032 N N . LEU C 1 19 ? 131.645 164.318 115.061 1.00 76.36 17 LEU C N 1
ATOM 5033 C CA . LEU C 1 19 ? 132.935 164.319 115.739 1.00 74.29 17 LEU C CA 1
ATOM 5034 C C . LEU C 1 19 ? 132.826 165.182 116.993 1.00 74.73 17 LEU C C 1
ATOM 5035 O O . LEU C 1 19 ? 132.166 166.215 116.960 1.00 74.25 17 LEU C O 1
ATOM 5040 N N . ASP C 1 20 ? 133.494 164.766 118.078 1.00 76.52 18 ASP C N 1
ATOM 5041 C CA . ASP C 1 20 ? 133.624 165.580 119.279 1.00 76.93 18 ASP C CA 1
ATOM 5042 C C . ASP C 1 20 ? 135.095 165.911 119.496 1.00 72.81 18 ASP C C 1
ATOM 5043 O O . ASP C 1 20 ? 135.910 165.006 119.639 1.00 73.64 18 ASP C O 1
ATOM 5048 N N . VAL C 1 21 ? 135.418 167.207 119.521 1.00 71.71 19 VAL C N 1
ATOM 5049 C CA . VAL C 1 21 ? 136.795 167.672 119.532 1.00 72.69 19 VAL C CA 1
ATOM 5050 C C . VAL C 1 21 ? 137.073 168.358 120.868 1.00 74.12 19 VAL C C 1
ATOM 5051 O O . VAL C 1 21 ? 136.203 169.035 121.407 1.00 76.08 19 VAL C O 1
ATOM 5055 N N . ASP C 1 22 ? 138.287 168.155 121.395 1.00 74.34 20 ASP C N 1
ATOM 5056 C CA . ASP C 1 22 ? 138.698 168.709 122.673 1.00 74.27 20 ASP C CA 1
ATOM 5057 C C . ASP C 1 22 ? 140.143 169.187 122.565 1.00 72.34 20 ASP C C 1
ATOM 5058 O O . ASP C 1 22 ? 141.056 168.375 122.446 1.00 71.50 20 ASP C O 1
ATOM 5063 N N . VAL C 1 23 ? 140.331 170.509 122.623 1.00 75.59 21 VAL C N 1
ATOM 5064 C CA . VAL C 1 23 ? 141.634 171.132 122.469 1.00 77.26 21 VAL C CA 1
ATOM 5065 C C . VAL C 1 23 ? 142.200 171.396 123.861 1.00 80.65 21 VAL C C 1
ATOM 5066 O O . VAL C 1 23 ? 141.525 171.998 124.687 1.00 82.85 21 VAL C O 1
ATOM 5070 N N . LEU C 1 24 ? 143.436 170.946 124.106 1.00 83.88 22 LEU C N 1
ATOM 5071 C CA . LEU C 1 24 ? 144.121 171.191 125.364 1.00 85.15 22 LEU C CA 1
ATOM 5072 C C . LEU C 1 24 ? 145.233 172.206 125.126 1.00 88.89 22 LEU C C 1
ATOM 5073 O O . LEU C 1 24 ? 146.257 171.878 124.529 1.00 89.18 22 LEU C O 1
ATOM 5078 N N . ARG C 1 25 ? 145.018 173.432 125.621 1.00 93.28 23 ARG C N 1
ATOM 5079 C CA . ARG C 1 25 ? 145.901 174.557 125.349 1.00 95.94 23 ARG C CA 1
ATOM 5080 C C . ARG C 1 25 ? 147.160 174.430 126.205 1.00 97.25 23 ARG C C 1
ATOM 5081 O O . ARG C 1 25 ? 147.109 173.814 127.267 1.00 99.53 23 ARG C O 1
ATOM 5089 N N . PRO C 1 26 ? 148.320 174.999 125.795 1.00 100.34 24 PRO C N 1
ATOM 5090 C CA . PRO C 1 26 ? 149.524 174.952 126.623 1.00 102.52 24 PRO C CA 1
ATOM 5091 C C . PRO C 1 26 ? 149.326 175.446 128.057 1.00 105.31 24 PRO C C 1
ATOM 5092 O O . PRO C 1 26 ? 149.973 174.937 128.971 1.00 105.07 24 PRO C O 1
ATOM 5096 N N . ASP C 1 27 ? 148.431 176.430 128.245 1.00 107.96 25 ASP C N 1
ATOM 5097 C CA . ASP C 1 27 ? 148.141 176.973 129.566 1.00 110.83 25 ASP C CA 1
ATOM 5098 C C . ASP C 1 27 ? 147.358 175.961 130.407 1.00 109.68 25 ASP C C 1
ATOM 5099 O O . ASP C 1 27 ? 147.392 176.032 131.634 1.00 110.71 25 ASP C O 1
ATOM 5104 N N . GLY C 1 28 ? 146.642 175.038 129.748 1.00 108.42 26 GLY C N 1
ATOM 5105 C CA . GLY C 1 28 ? 145.994 173.924 130.425 1.00 107.47 26 GLY C CA 1
ATOM 5106 C C . GLY C 1 28 ? 144.469 174.013 130.388 1.00 106.49 26 GLY C C 1
ATOM 5107 O O . GLY C 1 28 ? 143.797 173.158 130.962 1.00 106.09 26 GLY C O 1
ATOM 5108 N N . ARG C 1 29 ? 143.933 175.044 129.717 1.00 106.63 27 ARG C N 1
ATOM 5109 C CA . ARG C 1 29 ? 142.498 175.196 129.538 1.00 107.05 27 ARG C CA 1
ATOM 5110 C C . ARG C 1 29 ? 142.059 174.410 128.303 1.00 103.38 27 ARG C C 1
ATOM 5111 O O . ARG C 1 29 ? 142.893 174.048 127.476 1.00 104.64 27 ARG C O 1
ATOM 5119 N N . HIS C 1 30 ? 140.747 174.161 128.189 1.00 99.80 28 HIS C N 1
ATOM 5120 C CA . HIS C 1 30 ? 140.194 173.353 127.112 1.00 97.01 28 HIS C CA 1
ATOM 5121 C C . HIS C 1 30 ? 139.286 174.185 126.207 1.00 94.30 28 HIS C C 1
ATOM 5122 O O . HIS C 1 30 ? 138.660 175.139 126.661 1.00 96.59 28 HIS C O 1
ATOM 5129 N N . ARG C 1 31 ? 139.226 173.800 124.924 1.00 91.68 29 ARG C N 1
ATOM 5130 C CA . ARG C 1 31 ? 138.201 174.259 123.997 1.00 90.55 29 ARG C CA 1
ATOM 5131 C C . ARG C 1 31 ? 137.515 173.028 123.411 1.00 84.25 29 ARG C C 1
ATOM 5132 O O . ARG C 1 31 ? 138.184 172.041 123.125 1.00 82.85 29 ARG C O 1
ATOM 5140 N N . THR C 1 32 ? 136.186 173.080 123.250 1.00 81.17 30 THR C N 1
ATOM 5141 C CA . THR C 1 32 ? 135.426 171.921 122.804 1.00 80.72 30 THR C CA 1
ATOM 5142 C C . THR C 1 32 ? 134.365 172.357 121.798 1.00 80.84 30 THR C C 1
ATOM 5143 O O . THR C 1 32 ? 133.778 173.428 121.937 1.00 84.69 30 THR C O 1
ATOM 5147 N N . LYS C 1 33 ? 134.107 171.494 120.807 1.00 80.76 31 LYS C N 1
ATOM 5148 C CA . LYS C 1 33 ? 133.062 171.728 119.825 1.00 80.79 31 LYS C CA 1
ATOM 5149 C C . LYS C 1 33 ? 132.716 170.414 119.132 1.00 79.38 31 LYS C C 1
ATOM 5150 O O . LYS C 1 33 ? 133.565 169.537 119.019 1.00 79.46 31 LYS C O 1
ATOM 5156 N N . LYS C 1 34 ? 131.459 170.299 118.681 1.00 82.51 32 LYS C N 1
ATOM 5157 C CA . LYS C 1 34 ? 131.005 169.185 117.866 1.00 82.22 32 LYS C CA 1
ATOM 5158 C C . LYS C 1 34 ? 130.966 169.617 116.405 1.00 82.07 32 LYS C C 1
ATOM 5159 O O . LYS C 1 34 ? 130.665 170.772 116.111 1.00 85.02 32 LYS C O 1
ATOM 5165 N N . PHE C 1 35 ? 131.266 168.673 115.502 1.00 80.62 33 PHE C N 1
ATOM 5166 C CA . PHE C 1 35 ? 131.160 168.889 114.069 1.00 79.06 33 PHE C CA 1
ATOM 5167 C C . PHE C 1 35 ? 130.492 167.678 113.425 1.00 78.63 33 PHE C C 1
ATOM 5168 O O . PHE C 1 35 ? 130.543 166.581 113.973 1.00 78.99 33 PHE C O 1
ATOM 5176 N N . ALA C 1 36 ? 129.868 167.890 112.258 1.00 79.92 34 ALA C N 1
ATOM 5177 C CA . ALA C 1 36 ? 129.358 166.798 111.443 1.00 76.94 34 ALA C CA 1
ATOM 5178 C C . ALA C 1 36 ? 130.533 166.043 110.833 1.00 78.59 34 ALA C C 1
ATOM 5179 O O . ALA C 1 36 ? 131.536 166.656 110.473 1.00 80.68 34 ALA C O 1
ATOM 5181 N N . ASN C 1 37 ? 130.400 164.715 110.726 1.00 77.11 35 ASN C N 1
ATOM 5182 C CA . ASN C 1 37 ? 131.462 163.870 110.209 1.00 75.27 35 ASN C CA 1
ATOM 5183 C C . ASN C 1 37 ? 131.337 163.826 108.687 1.00 77.98 35 ASN C C 1
ATOM 5184 O O . ASN C 1 37 ? 131.101 162.768 108.106 1.00 81.03 35 ASN C O 1
ATOM 5189 N N . THR C 1 38 ? 131.497 164.997 108.055 1.00 79.29 36 THR C N 1
ATOM 5190 C CA . THR C 1 38 ? 131.292 165.171 106.625 1.00 80.12 36 THR C CA 1
ATOM 5191 C C . THR C 1 38 ? 132.415 166.048 106.079 1.00 80.85 36 THR C C 1
ATOM 5192 O O . THR C 1 38 ? 133.151 166.654 106.852 1.00 81.35 36 THR C O 1
ATOM 5196 N N . THR C 1 39 ? 132.541 166.112 104.748 1.00 85.96 37 THR C N 1
ATOM 5197 C CA . THR C 1 39 ? 133.539 166.957 104.107 1.00 90.10 37 THR C CA 1
ATOM 5198 C C . THR C 1 39 ? 133.341 168.407 104.546 1.00 91.22 37 THR C C 1
ATOM 5199 O O . THR C 1 39 ? 134.318 169.115 104.789 1.00 91.88 37 THR C O 1
ATOM 5203 N N . LYS C 1 40 ? 132.076 168.838 104.641 1.00 92.18 38 LYS C N 1
ATOM 5204 C CA . LYS C 1 40 ? 131.762 170.191 105.067 1.00 93.21 38 LYS C CA 1
ATOM 5205 C C . LYS C 1 40 ? 132.167 170.369 106.529 1.00 91.36 38 LYS C C 1
ATOM 5206 O O . LYS C 1 40 ? 132.736 171.397 106.890 1.00 93.53 38 LYS C O 1
ATOM 5212 N N . GLY C 1 41 ? 131.856 169.368 107.363 1.00 87.20 39 GLY C N 1
ATOM 5213 C CA . GLY C 1 41 ? 132.212 169.392 108.771 1.00 85.27 39 GLY C CA 1
ATOM 5214 C C . GLY C 1 41 ? 133.724 169.470 108.977 1.00 85.73 39 GLY C C 1
ATOM 5215 O O . GLY C 1 41 ? 134.194 170.217 109.830 1.00 88.41 39 GLY C O 1
ATOM 5216 N N . HIS C 1 42 ? 134.481 168.710 108.175 1.00 85.37 40 HIS C N 1
ATOM 5217 C CA . HIS C 1 42 ? 135.927 168.654 108.304 1.00 85.99 40 HIS C CA 1
ATOM 5218 C C . HIS C 1 42 ? 136.541 170.002 107.936 1.00 91.09 40 HIS C C 1
ATOM 5219 O O . HIS C 1 42 ? 137.583 170.371 108.475 1.00 92.88 40 HIS C O 1
ATOM 5226 N N . ASP C 1 43 ? 135.901 170.721 107.007 1.00 94.81 41 ASP C N 1
ATOM 5227 C CA . ASP C 1 43 ? 136.367 172.036 106.598 1.00 97.43 41 ASP C CA 1
ATOM 5228 C C . ASP C 1 43 ? 136.091 173.052 107.703 1.00 96.44 41 ASP C C 1
ATOM 5229 O O . ASP C 1 43 ? 136.920 173.926 107.950 1.00 98.01 41 ASP C O 1
ATOM 5234 N N . GLU C 1 44 ? 134.931 172.933 108.362 1.00 95.56 42 GLU C N 1
ATOM 5235 C CA . GLU C 1 44 ? 134.614 173.764 109.514 1.00 96.75 42 GLU C CA 1
ATOM 5236 C C . GLU C 1 44 ? 135.659 173.558 110.608 1.00 95.48 42 GLU C C 1
ATOM 5237 O O . GLU C 1 44 ? 136.060 174.523 111.255 1.00 97.58 42 GLU C O 1
ATOM 5243 N N . LEU C 1 45 ? 136.079 172.301 110.816 1.00 92.44 43 LEU C N 1
ATOM 5244 C CA . LEU C 1 45 ? 137.019 171.961 111.874 1.00 90.91 43 LEU C CA 1
ATOM 5245 C C . LEU C 1 45 ? 138.351 172.675 111.641 1.00 90.12 43 LEU C C 1
ATOM 5246 O O . LEU C 1 45 ? 138.886 173.276 112.569 1.00 90.61 43 LEU C O 1
ATOM 5251 N N . VAL C 1 46 ? 138.882 172.610 110.414 1.00 90.38 44 VAL C N 1
ATOM 5252 C CA . VAL C 1 46 ? 140.174 173.214 110.116 1.00 92.12 44 VAL C CA 1
ATOM 5253 C C . VAL C 1 46 ? 140.059 174.733 110.264 1.00 94.47 44 VAL C C 1
ATOM 5254 O O . VAL C 1 46 ? 140.972 175.368 110.789 1.00 96.13 44 VAL C O 1
ATOM 5258 N N . SER C 1 47 ? 138.935 175.308 109.812 1.00 94.83 45 SER C N 1
ATOM 5259 C CA . SER C 1 47 ? 138.701 176.740 109.922 1.00 95.88 45 SER C CA 1
ATOM 5260 C C . SER C 1 47 ? 138.688 177.174 111.386 1.00 95.03 45 SER C C 1
ATOM 5261 O O . SER C 1 47 ? 139.293 178.186 111.730 1.00 97.88 45 SER C O 1
ATOM 5264 N N . TRP C 1 48 ? 137.983 176.406 112.227 1.00 93.65 46 TRP C N 1
ATOM 5265 C CA . TRP C 1 48 ? 137.813 176.707 113.641 1.00 92.04 46 TRP C CA 1
ATOM 5266 C C . TRP C 1 48 ? 139.158 176.710 114.361 1.00 94.06 46 TRP C C 1
ATOM 5267 O O . TRP C 1 48 ? 139.398 177.564 115.211 1.00 95.64 46 TRP C O 1
ATOM 5278 N N . LEU C 1 49 ? 140.029 175.758 114.003 1.00 94.91 47 LEU C N 1
ATOM 5279 C CA . LEU C 1 49 ? 141.349 175.648 114.602 1.00 94.76 47 LEU C CA 1
ATOM 5280 C C . LEU C 1 49 ? 142.202 176.849 114.203 1.00 96.78 47 LEU C C 1
ATOM 5281 O O . LEU C 1 49 ? 142.886 177.418 115.050 1.00 99.41 47 LEU C O 1
ATOM 5286 N N . LYS C 1 50 ? 142.157 177.229 112.921 1.00 100.49 48 LYS C N 1
ATOM 5287 C CA . LYS C 1 50 ? 142.961 178.335 112.420 1.00 103.95 48 LYS C CA 1
ATOM 5288 C C . LYS C 1 50 ? 142.333 179.667 112.832 1.00 104.18 48 LYS C C 1
ATOM 5289 O O . LYS C 1 50 ? 143.016 180.688 112.859 1.00 104.75 48 LYS C O 1
ATOM 5295 N N . GLY C 1 51 ? 141.036 179.643 113.163 1.00 105.62 49 GLY C N 1
ATOM 5296 C CA . GLY C 1 51 ? 140.381 180.763 113.820 1.00 107.04 49 GLY C CA 1
ATOM 5297 C C . GLY C 1 51 ? 141.037 181.086 115.161 1.00 108.01 49 GLY C C 1
ATOM 5298 O O . GLY C 1 51 ? 141.382 182.237 115.417 1.00 110.10 49 GLY C O 1
ATOM 5299 N N . HIS C 1 52 ? 141.238 180.052 115.992 1.00 108.51 50 HIS C N 1
ATOM 5300 C CA . HIS C 1 52 ? 141.828 180.211 117.313 1.00 108.62 50 HIS C CA 1
ATOM 5301 C C . HIS C 1 52 ? 143.356 180.230 117.238 1.00 108.29 50 HIS C C 1
ATOM 5302 O O . HIS C 1 52 ? 144.016 180.114 118.269 1.00 109.49 50 HIS C O 1
ATOM 5309 N N . LYS C 1 53 ? 143.908 180.385 116.027 1.00 109.74 51 LYS C N 1
ATOM 5310 C CA . LYS C 1 53 ? 145.346 180.485 115.810 1.00 111.70 51 LYS C CA 1
ATOM 5311 C C . LYS C 1 53 ? 146.046 179.229 116.335 1.00 109.67 51 LYS C C 1
ATOM 5312 O O . LYS C 1 53 ? 147.085 179.329 116.986 1.00 110.76 51 LYS C O 1
ATOM 5318 N N . ILE C 1 54 ? 145.470 178.053 116.039 1.00 107.18 52 ILE C N 1
ATOM 5319 C CA . ILE C 1 54 ? 146.092 176.774 116.350 1.00 105.52 52 ILE C CA 1
ATOM 5320 C C . ILE C 1 54 ? 146.696 176.237 115.054 1.00 108.04 52 ILE C C 1
ATOM 5321 O O . ILE C 1 54 ? 145.992 175.648 114.234 1.00 108.01 52 ILE C O 1
ATOM 5326 N N . ASP C 1 55 ? 148.003 176.466 114.879 1.00 111.22 53 ASP C N 1
ATOM 5327 C CA . ASP C 1 55 ? 148.704 176.131 113.648 1.00 113.44 53 ASP C CA 1
ATOM 5328 C C . ASP C 1 55 ? 149.552 174.878 113.849 1.00 112.11 53 ASP C C 1
ATOM 5329 O O . ASP C 1 55 ? 149.703 174.082 112.921 1.00 112.87 53 ASP C O 1
ATOM 5334 N N . HIS C 1 56 ? 150.110 174.722 115.059 1.00 109.67 54 HIS C N 1
ATOM 5335 C CA . HIS C 1 56 ? 150.959 173.592 115.396 1.00 107.64 54 HIS C CA 1
ATOM 5336 C C . HIS C 1 56 ? 150.262 172.767 116.477 1.00 101.77 54 HIS C C 1
ATOM 5337 O O . HIS C 1 56 ? 150.130 173.224 117.611 1.00 103.01 54 HIS C O 1
ATOM 5344 N N . ALA C 1 57 ? 149.811 171.556 116.117 1.00 94.40 55 ALA C N 1
ATOM 5345 C CA . ALA C 1 57 ? 149.064 170.709 117.034 1.00 88.99 55 ALA C CA 1
ATOM 5346 C C . ALA C 1 57 ? 149.329 169.234 116.743 1.00 86.05 55 ALA C C 1
ATOM 5347 O O . ALA C 1 57 ? 149.552 168.853 115.597 1.00 83.78 55 ALA C O 1
ATOM 5349 N N . HIS C 1 58 ? 149.306 168.420 117.807 1.00 82.54 56 HIS C N 1
ATOM 5350 C CA . HIS C 1 58 ? 149.351 166.974 117.691 1.00 79.48 56 HIS C CA 1
ATOM 5351 C C . HIS C 1 58 ? 147.969 166.421 118.023 1.00 80.42 56 HIS C C 1
ATOM 5352 O O . HIS C 1 58 ? 147.463 166.633 119.124 1.00 82.80 56 HIS C O 1
ATOM 5359 N N . ILE C 1 59 ? 147.383 165.698 117.064 1.00 76.63 57 ILE C N 1
ATOM 5360 C CA . ILE C 1 59 ? 145.998 165.268 117.137 1.00 73.63 57 ILE C CA 1
ATOM 5361 C C . ILE C 1 59 ? 145.966 163.757 117.339 1.00 73.00 57 ILE C C 1
ATOM 5362 O O . ILE C 1 59 ? 146.659 163.019 116.641 1.00 72.54 57 ILE C O 1
ATOM 5367 N N . CYS C 1 60 ? 145.138 163.311 118.288 1.00 72.00 58 CYS C N 1
ATOM 5368 C CA . CYS C 1 60 ? 145.029 161.903 118.626 1.00 71.78 58 CYS C CA 1
ATOM 5369 C C . CYS C 1 60 ? 143.600 161.438 118.359 1.00 70.29 58 CYS C C 1
ATOM 5370 O O . CYS C 1 60 ? 142.649 162.055 118.827 1.00 74.84 58 CYS C O 1
ATOM 5373 N N . ILE C 1 61 ? 143.458 160.345 117.606 1.00 69.81 59 ILE C N 1
ATOM 5374 C CA . ILE C 1 61 ? 142.147 159.829 117.238 1.00 70.17 59 ILE C CA 1
ATOM 5375 C C . ILE C 1 61 ? 142.206 158.302 117.259 1.00 68.08 59 ILE C C 1
ATOM 5376 O O . ILE C 1 61 ? 143.249 157.722 116.974 1.00 68.53 59 ILE C O 1
ATOM 5381 N N . GLU C 1 62 ? 141.104 157.652 117.649 1.00 67.29 60 GLU C N 1
ATOM 5382 C CA . GLU C 1 62 ? 141.082 156.198 117.774 1.00 68.76 60 GLU C CA 1
ATOM 5383 C C . GLU C 1 62 ? 140.542 155.575 116.486 1.00 66.96 60 GLU C C 1
ATOM 5384 O O . GLU C 1 62 ? 139.654 156.113 115.833 1.00 63.18 60 GLU C O 1
ATOM 5390 N N . ALA C 1 63 ? 141.135 154.436 116.118 1.00 69.89 61 ALA C N 1
ATOM 5391 C CA . ALA C 1 63 ? 140.644 153.621 115.022 1.00 68.78 61 ALA C CA 1
ATOM 5392 C C . ALA C 1 63 ? 139.213 153.176 115.315 1.00 66.71 61 ALA C C 1
ATOM 5393 O O . ALA C 1 63 ? 138.983 152.325 116.170 1.00 67.71 61 ALA C O 1
ATOM 5395 N N . THR C 1 64 ? 138.254 153.777 114.608 1.00 68.50 62 THR C N 1
ATOM 5396 C CA . THR C 1 64 ? 136.842 153.550 114.862 1.00 68.68 62 THR C CA 1
ATOM 5397 C C . THR C 1 64 ? 136.186 153.186 113.537 1.00 70.06 62 THR C C 1
ATOM 5398 O O . THR C 1 64 ? 135.731 154.067 112.806 1.00 71.01 62 THR C O 1
ATOM 5402 N N . GLY C 1 65 ? 136.150 151.884 113.231 1.00 68.94 63 GLY C N 1
ATOM 5403 C CA . GLY C 1 65 ? 135.755 151.449 111.904 1.00 67.07 63 GLY C CA 1
ATOM 5404 C C . GLY C 1 65 ? 136.586 152.190 110.862 1.00 64.21 63 GLY C C 1
ATOM 5405 O O . GLY C 1 65 ? 137.794 152.323 111.027 1.00 65.68 63 GLY C O 1
ATOM 5406 N N . THR C 1 66 ? 135.920 152.691 109.817 1.00 67.21 64 THR C N 1
ATOM 5407 C CA . THR C 1 66 ? 136.551 153.533 108.814 1.00 68.06 64 THR C CA 1
ATOM 5408 C C . THR C 1 66 ? 136.089 154.979 108.989 1.00 67.37 64 THR C C 1
ATOM 5409 O O . THR C 1 66 ? 136.438 155.827 108.172 1.00 74.07 64 THR C O 1
ATOM 5413 N N . TYR C 1 67 ? 135.341 155.270 110.064 1.00 66.07 65 TYR C N 1
ATOM 5414 C CA . TYR C 1 67 ? 134.689 156.565 110.226 1.00 67.55 65 TYR C CA 1
ATOM 5415 C C . TYR C 1 67 ? 135.699 157.658 110.575 1.00 66.61 65 TYR C C 1
ATOM 5416 O O . TYR C 1 67 ? 135.373 158.835 110.450 1.00 70.02 65 TYR C O 1
ATOM 5425 N N . MET C 1 68 ? 136.907 157.282 111.014 1.00 65.57 66 MET C N 1
ATOM 5426 C CA . MET C 1 68 ? 137.908 158.258 111.417 1.00 64.90 66 MET C CA 1
ATOM 5427 C C . MET C 1 68 ? 138.830 158.622 110.252 1.00 66.95 66 MET C C 1
ATOM 5428 O O . MET C 1 68 ? 139.617 159.556 110.381 1.00 67.85 66 MET C O 1
ATOM 5433 N N . GLU C 1 69 ? 138.742 157.900 109.124 1.00 69.03 67 GLU C N 1
ATOM 5434 C CA . GLU C 1 69 ? 139.774 157.982 108.097 1.00 71.34 67 GLU C CA 1
ATOM 5435 C C . GLU C 1 69 ? 139.728 159.329 107.376 1.00 71.06 67 GLU C C 1
ATOM 5436 O O . GLU C 1 69 ? 140.758 159.991 107.296 1.00 74.76 67 GLU C O 1
ATOM 5442 N N . PRO C 1 70 ? 138.582 159.801 106.826 1.00 70.82 68 PRO C N 1
ATOM 5443 C CA . PRO C 1 70 ? 138.558 161.072 106.108 1.00 70.75 68 PRO C CA 1
ATOM 5444 C C . PRO C 1 70 ? 139.063 162.276 106.908 1.00 70.00 68 PRO C C 1
ATOM 5445 O O . PRO C 1 70 ? 139.779 163.103 106.350 1.00 72.46 68 PRO C O 1
ATOM 5449 N N . VAL C 1 71 ? 138.700 162.379 108.195 1.00 69.55 69 VAL C N 1
ATOM 5450 C CA . VAL C 1 71 ? 139.104 163.524 109.004 1.00 72.18 69 VAL C CA 1
ATOM 5451 C C . VAL C 1 71 ? 140.610 163.436 109.263 1.00 73.83 69 VAL C C 1
ATOM 5452 O O . VAL C 1 71 ? 141.286 164.462 109.256 1.00 73.93 69 VAL C O 1
ATOM 5456 N N . ALA C 1 72 ? 141.132 162.217 109.466 1.00 75.66 70 ALA C N 1
ATOM 5457 C CA . ALA C 1 72 ? 142.555 162.016 109.706 1.00 76.25 70 ALA C CA 1
ATOM 5458 C C . ALA C 1 72 ? 143.370 162.463 108.495 1.00 78.59 70 ALA C C 1
ATOM 5459 O O . ALA C 1 72 ? 144.425 163.066 108.661 1.00 81.52 70 ALA C O 1
ATOM 5461 N N . GLU C 1 73 ? 142.882 162.165 107.284 1.00 83.29 71 GLU C N 1
ATOM 5462 C CA . GLU C 1 73 ? 143.549 162.592 106.063 1.00 88.50 71 GLU C CA 1
ATOM 5463 C C . GLU C 1 73 ? 143.455 164.110 105.928 1.00 88.49 71 GLU C C 1
ATOM 5464 O O . GLU C 1 73 ? 144.419 164.753 105.518 1.00 89.92 71 GLU C O 1
ATOM 5470 N N . CYS C 1 74 ? 142.284 164.662 106.267 1.00 87.38 72 CYS C N 1
ATOM 5471 C CA . CYS C 1 74 ? 142.017 166.084 106.134 1.00 87.71 72 CYS C CA 1
ATOM 5472 C C . CYS C 1 74 ? 143.009 166.890 106.970 1.00 87.54 72 CYS C C 1
ATOM 5473 O O . CYS C 1 74 ? 143.580 167.859 106.475 1.00 90.46 72 CYS C O 1
ATOM 5476 N N . LEU C 1 75 ? 143.205 166.470 108.227 1.00 86.26 73 LEU C N 1
ATOM 5477 C CA . LEU C 1 75 ? 144.052 167.178 109.176 1.00 84.05 73 LEU C CA 1
ATOM 5478 C C . LEU C 1 75 ? 145.523 167.014 108.804 1.00 84.38 73 LEU C C 1
ATOM 5479 O O . LEU C 1 75 ? 146.307 167.936 109.003 1.00 86.42 73 LEU C O 1
ATOM 5484 N N . TYR C 1 76 ? 145.893 165.833 108.297 1.00 86.85 74 TYR C N 1
ATOM 5485 C CA . TYR C 1 76 ? 147.259 165.567 107.882 1.00 90.07 74 TYR C CA 1
ATOM 5486 C C . TYR C 1 76 ? 147.649 166.527 106.760 1.00 92.34 74 TYR C C 1
ATOM 5487 O O . TYR C 1 76 ? 148.758 167.057 106.758 1.00 93.47 74 TYR C O 1
ATOM 5496 N N . ASP C 1 77 ? 146.731 166.737 105.810 1.00 95.55 75 ASP C N 1
ATOM 5497 C CA . ASP C 1 77 ? 146.976 167.607 104.671 1.00 98.64 75 ASP C CA 1
ATOM 5498 C C . ASP C 1 77 ? 147.047 169.059 105.139 1.00 99.16 75 ASP C C 1
ATOM 5499 O O . ASP C 1 77 ? 147.811 169.848 104.583 1.00 100.80 75 ASP C O 1
ATOM 5504 N N . ALA C 1 78 ? 146.258 169.395 106.171 1.00 98.16 76 ALA C N 1
ATOM 5505 C CA . ALA C 1 78 ? 146.232 170.733 106.743 1.00 95.85 76 ALA C CA 1
ATOM 5506 C C . ALA C 1 78 ? 147.519 171.017 107.517 1.00 95.30 76 ALA C C 1
ATOM 5507 O O . ALA C 1 78 ? 147.718 172.135 107.991 1.00 98.06 76 ALA C O 1
ATOM 5509 N N . GLY C 1 79 ? 148.373 169.997 107.662 1.00 94.55 77 GLY C N 1
ATOM 5510 C CA . GLY C 1 79 ? 149.655 170.149 108.326 1.00 93.40 77 GLY C CA 1
ATOM 5511 C C . GLY C 1 79 ? 149.492 170.118 109.842 1.00 92.99 77 GLY C C 1
ATOM 5512 O O . GLY C 1 79 ? 149.850 171.078 110.523 1.00 99.41 77 GLY C O 1
ATOM 5513 N N . TYR C 1 80 ? 148.929 169.020 110.357 1.00 86.94 78 TYR C N 1
ATOM 5514 C CA . TYR C 1 80 ? 148.994 168.714 111.776 1.00 84.35 78 TYR C CA 1
ATOM 5515 C C . TYR C 1 80 ? 149.579 167.316 111.936 1.00 81.72 78 TYR C C 1
ATOM 5516 O O . TYR C 1 80 ? 149.507 166.502 111.017 1.00 83.83 78 TYR C O 1
ATOM 5525 N N . ILE C 1 81 ? 150.160 167.053 113.109 1.00 78.68 79 ILE C N 1
ATOM 5526 C CA . ILE C 1 81 ? 150.603 165.717 113.469 1.00 77.78 79 ILE C CA 1
ATOM 5527 C C . ILE C 1 81 ? 149.362 164.923 113.871 1.00 73.94 79 ILE C C 1
ATOM 5528 O O . ILE C 1 81 ? 148.638 165.327 114.775 1.00 73.43 79 ILE C O 1
ATOM 5533 N N . VAL C 1 82 ? 149.108 163.812 113.172 1.00 73.32 80 VAL C N 1
ATOM 5534 C CA . VAL C 1 82 ? 147.963 162.964 113.461 1.00 72.34 80 VAL C CA 1
ATOM 5535 C C . VAL C 1 82 ? 148.488 161.628 113.982 1.00 71.02 80 VAL C C 1
ATOM 5536 O O . VAL C 1 82 ? 149.451 161.091 113.444 1.00 73.84 80 VAL C O 1
ATOM 5540 N N . SER C 1 83 ? 147.865 161.129 115.054 1.00 68.36 81 SER C N 1
ATOM 5541 C CA . SER C 1 83 ? 148.097 159.786 115.551 1.00 66.19 81 SER C CA 1
ATOM 5542 C C . SER C 1 83 ? 146.767 159.041 115.593 1.00 64.66 81 SER C C 1
ATOM 5543 O O . SER C 1 83 ? 145.775 159.573 116.081 1.00 67.39 81 SER C O 1
ATOM 5546 N N . VAL C 1 84 ? 146.757 157.813 115.066 1.00 65.94 82 VAL C N 1
ATOM 5547 C CA . VAL C 1 84 ? 145.576 156.969 115.068 1.00 64.23 82 VAL C CA 1
ATOM 5548 C C . VAL C 1 84 ? 145.888 155.783 115.974 1.00 62.38 82 VAL C C 1
ATOM 5549 O O . VAL C 1 84 ? 146.685 154.926 115.611 1.00 71.18 82 VAL C O 1
ATOM 5553 N N . ILE C 1 85 ? 145.278 155.743 117.160 1.00 63.71 83 ILE C N 1
ATOM 5554 C CA . ILE C 1 85 ? 145.701 154.810 118.194 1.00 62.86 83 ILE C CA 1
ATOM 5555 C C . ILE C 1 85 ? 144.809 153.570 118.185 1.00 62.14 83 ILE C C 1
ATOM 5556 O O . ILE C 1 85 ? 143.621 153.644 117.880 1.00 63.65 83 ILE C O 1
ATOM 5561 N N . ASN C 1 86 ? 145.417 152.424 118.509 1.00 65.08 84 ASN C N 1
ATOM 5562 C CA . ASN C 1 86 ? 144.682 151.200 118.767 1.00 65.54 84 ASN C CA 1
ATOM 5563 C C . ASN C 1 86 ? 143.744 151.485 119.938 1.00 66.40 84 ASN C C 1
ATOM 5564 O O . ASN C 1 86 ? 144.192 151.948 120.984 1.00 67.26 84 ASN C O 1
ATOM 5569 N N . PRO C 1 87 ? 142.422 151.237 119.819 1.00 69.28 85 PRO C N 1
ATOM 5570 C CA . PRO C 1 87 ? 141.489 151.632 120.867 1.00 70.34 85 PRO C CA 1
ATOM 5571 C C . PRO C 1 87 ? 141.661 150.893 122.194 1.00 67.92 85 PRO C C 1
ATOM 5572 O O . PRO C 1 87 ? 141.175 151.363 123.218 1.00 70.34 85 PRO C O 1
ATOM 5576 N N . ALA C 1 88 ? 142.326 149.733 122.180 1.00 67.65 86 ALA C N 1
ATOM 5577 C CA . ALA C 1 88 ? 142.637 149.033 123.417 1.00 67.96 86 ALA C CA 1
ATOM 5578 C C . ALA C 1 88 ? 143.504 149.912 124.323 1.00 69.32 86 ALA C C 1
ATOM 5579 O O . ALA C 1 88 ? 143.340 149.887 125.542 1.00 70.41 86 ALA C O 1
ATOM 5581 N N . LEU C 1 89 ? 144.422 150.684 123.726 1.00 68.17 87 LEU C N 1
ATOM 5582 C CA . LEU C 1 89 ? 145.309 151.545 124.492 1.00 70.07 87 LEU C CA 1
ATOM 5583 C C . LEU C 1 89 ? 144.499 152.646 125.171 1.00 69.55 87 LEU C C 1
ATOM 5584 O O . LEU C 1 89 ? 144.747 152.961 126.333 1.00 73.20 87 LEU C O 1
ATOM 5589 N N . GLY C 1 90 ? 143.547 153.227 124.438 1.00 68.09 88 GLY C N 1
ATOM 5590 C CA . GLY C 1 90 ? 142.704 154.286 124.968 1.00 68.46 88 GLY C CA 1
ATOM 5591 C C . GLY C 1 90 ? 141.864 153.803 126.147 1.00 67.23 88 GLY C C 1
ATOM 5592 O O . GLY C 1 90 ? 141.679 154.538 127.113 1.00 67.34 88 GLY C O 1
ATOM 5593 N N . LYS C 1 91 ? 141.369 152.562 126.066 1.00 66.41 89 LYS C N 1
ATOM 5594 C CA . LYS C 1 91 ? 140.527 152.016 127.115 1.00 67.15 89 LYS C CA 1
ATOM 5595 C C . LYS C 1 91 ? 141.345 151.868 128.393 1.00 66.38 89 LYS C C 1
ATOM 5596 O O . LYS C 1 91 ? 140.891 152.273 129.459 1.00 70.44 89 LYS C O 1
ATOM 5602 N N . ALA C 1 92 ? 142.544 151.281 128.276 1.00 65.25 90 ALA C N 1
ATOM 5603 C CA . ALA C 1 92 ? 143.428 151.111 129.418 1.00 64.21 90 ALA C CA 1
ATOM 5604 C C . ALA C 1 92 ? 143.801 152.476 129.990 1.00 62.61 90 ALA C C 1
ATOM 5605 O O . ALA C 1 92 ? 143.886 152.640 131.203 1.00 61.66 90 ALA C O 1
ATOM 5607 N N . PHE C 1 93 ? 144.013 153.456 129.107 1.00 62.60 91 PHE C N 1
ATOM 5608 C CA . PHE C 1 93 ? 144.403 154.784 129.544 1.00 64.03 91 PHE C CA 1
ATOM 5609 C C . PHE C 1 93 ? 143.291 155.398 130.391 1.00 65.96 91 PHE C C 1
ATOM 5610 O O . PHE C 1 93 ? 143.572 156.018 131.414 1.00 66.17 91 PHE C O 1
ATOM 5618 N N . ALA C 1 94 ? 142.037 155.216 129.964 1.00 65.93 92 ALA C N 1
ATOM 5619 C CA . ALA C 1 94 ? 140.896 155.761 130.679 1.00 66.56 92 ALA C CA 1
ATOM 5620 C C . ALA C 1 94 ? 140.840 155.193 132.099 1.00 67.64 92 ALA C C 1
ATOM 5621 O O . ALA C 1 94 ? 140.586 155.931 133.049 1.00 65.25 92 ALA C O 1
ATOM 5623 N N . GLN C 1 95 ? 141.096 153.887 132.240 1.00 68.45 93 GLN C N 1
ATOM 5624 C CA . GLN C 1 95 ? 141.125 153.251 133.550 1.00 70.59 93 GLN C CA 1
ATOM 5625 C C . GLN C 1 95 ? 142.286 153.785 134.391 1.00 70.41 93 GLN C C 1
ATOM 5626 O O . GLN C 1 95 ? 142.125 153.963 135.595 1.00 73.93 93 GLN C O 1
ATOM 5632 N N . SER C 1 96 ? 143.440 154.049 133.763 1.00 69.60 94 SER C N 1
ATOM 5633 C CA . SER C 1 96 ? 144.613 154.552 134.467 1.00 69.70 94 SER C CA 1
ATOM 5634 C C . SER C 1 96 ? 144.388 155.975 134.982 1.00 68.85 94 SER C C 1
ATOM 5635 O O . SER C 1 96 ? 145.081 156.404 135.900 1.00 71.95 94 SER C O 1
ATOM 5638 N N . GLU C 1 97 ? 143.446 156.704 134.365 1.00 68.05 95 GLU C N 1
ATOM 5639 C CA . GLU C 1 97 ? 143.071 158.047 134.786 1.00 68.28 95 GLU C CA 1
ATOM 5640 C C . GLU C 1 97 ? 141.910 157.983 135.782 1.00 67.37 95 GLU C C 1
ATOM 5641 O O . GLU C 1 97 ? 141.443 159.016 136.258 1.00 68.57 95 GLU C O 1
ATOM 5647 N N . GLY C 1 98 ? 141.441 156.766 136.082 1.00 68.18 96 GLY C N 1
ATOM 5648 C CA . GLY C 1 98 ? 140.369 156.545 137.038 1.00 68.14 96 GLY C CA 1
ATOM 5649 C C . GLY C 1 98 ? 139.070 157.245 136.637 1.00 68.40 96 GLY C C 1
ATOM 5650 O O . GLY C 1 98 ? 138.397 157.814 137.493 1.00 74.29 96 GLY C O 1
ATOM 5651 N N . LEU C 1 99 ? 138.721 157.203 135.344 1.00 65.94 97 LEU C N 1
ATOM 5652 C CA . LEU C 1 99 ? 137.493 157.819 134.860 1.00 65.47 97 LEU C CA 1
ATOM 5653 C C . LEU C 1 99 ? 136.318 156.903 135.188 1.00 64.06 97 LEU C C 1
ATOM 5654 O O . LEU C 1 99 ? 136.447 155.687 135.099 1.00 71.18 97 LEU C O 1
ATOM 5659 N N . ARG C 1 100 ? 135.171 157.502 135.535 1.00 64.37 98 ARG C N 1
ATOM 5660 C CA . ARG C 1 100 ? 134.018 156.766 136.028 1.00 62.15 98 ARG C CA 1
ATOM 5661 C C . ARG C 1 100 ? 132.835 156.846 135.060 1.00 64.00 98 ARG C C 1
ATOM 5662 O O . ARG C 1 100 ? 131.738 156.426 135.417 1.00 68.99 98 ARG C O 1
ATOM 5670 N N . ASN C 1 101 ? 133.036 157.382 133.848 1.00 64.91 99 ASN C N 1
ATOM 5671 C CA . ASN C 1 101 ? 131.981 157.427 132.842 1.00 63.83 99 ASN C CA 1
ATOM 5672 C C . ASN C 1 101 ? 132.582 157.199 131.458 1.00 63.72 99 ASN C C 1
ATOM 5673 O O . ASN C 1 101 ? 133.775 157.403 131.262 1.00 66.85 99 ASN C O 1
ATOM 5678 N N . LYS C 1 102 ? 131.746 156.750 130.512 1.00 66.48 100 LYS C N 1
ATOM 5679 C CA . LYS C 1 102 ? 132.125 156.647 129.111 1.00 67.00 100 LYS C CA 1
ATOM 5680 C C . LYS C 1 102 ? 131.110 157.438 128.294 1.00 66.35 100 LYS C C 1
ATOM 5681 O O . LYS C 1 102 ? 129.967 157.007 128.152 1.00 65.49 100 LYS C O 1
ATOM 5687 N N . THR C 1 103 ? 131.524 158.617 127.810 1.00 66.08 101 THR C N 1
ATOM 5688 C CA . THR C 1 103 ? 130.686 159.464 126.973 1.00 65.03 101 THR C CA 1
ATOM 5689 C C . THR C 1 103 ? 131.578 160.103 125.913 1.00 67.38 101 THR C C 1
ATOM 5690 O O . THR C 1 103 ? 132.800 160.009 126.007 1.00 68.16 101 THR C O 1
ATOM 5694 N N . ASP C 1 104 ? 130.957 160.765 124.926 1.00 70.36 102 ASP C N 1
ATOM 5695 C CA . ASP C 1 104 ? 131.676 161.301 123.780 1.00 71.82 102 ASP C CA 1
ATOM 5696 C C . ASP C 1 104 ? 132.635 162.406 124.216 1.00 72.99 102 ASP C C 1
ATOM 5697 O O . ASP C 1 104 ? 133.765 162.452 123.732 1.00 75.81 102 ASP C O 1
ATOM 5702 N N . THR C 1 105 ? 132.195 163.279 125.130 1.00 70.76 103 THR C N 1
ATOM 5703 C CA . THR C 1 105 ? 133.017 164.410 125.538 1.00 72.11 103 THR C CA 1
ATOM 5704 C C . THR C 1 105 ? 134.090 163.940 126.517 1.00 69.78 103 THR C C 1
ATOM 5705 O O . THR C 1 105 ? 135.200 164.469 126.507 1.00 71.23 103 THR C O 1
ATOM 5709 N N . VAL C 1 106 ? 133.755 162.949 127.353 1.00 66.85 104 VAL C N 1
ATOM 5710 C CA . VAL C 1 106 ? 134.724 162.339 128.248 1.00 65.43 104 VAL C CA 1
ATOM 5711 C C . VAL C 1 106 ? 135.840 161.708 127.416 1.00 66.76 104 VAL C C 1
ATOM 5712 O O . VAL C 1 106 ? 137.012 161.891 127.740 1.00 66.70 104 VAL C O 1
ATOM 5716 N N . ASP C 1 107 ? 135.467 160.986 126.345 1.00 69.21 105 ASP C N 1
ATOM 5717 C CA . ASP C 1 107 ? 136.421 160.326 125.463 1.00 70.41 105 ASP C CA 1
ATOM 5718 C C . ASP C 1 107 ? 137.318 161.341 124.752 1.00 68.36 105 ASP C C 1
ATOM 5719 O O . ASP C 1 107 ? 138.522 161.122 124.653 1.00 67.26 105 ASP C O 1
ATOM 5724 N N . ALA C 1 108 ? 136.738 162.440 124.253 1.00 66.66 106 ALA C N 1
ATOM 5725 C CA . ALA C 1 108 ? 137.505 163.425 123.503 1.00 67.45 106 ALA C CA 1
ATOM 5726 C C . ALA C 1 108 ? 138.556 164.073 124.401 1.00 68.75 106 ALA C C 1
ATOM 5727 O O . ALA C 1 108 ? 139.638 164.420 123.938 1.00 72.03 106 ALA C O 1
ATOM 5729 N N . ARG C 1 109 ? 138.231 164.230 125.688 1.00 70.72 107 ARG C N 1
ATOM 5730 C CA . ARG C 1 109 ? 139.138 164.840 126.645 1.00 72.98 107 ARG C CA 1
ATOM 5731 C C . ARG C 1 109 ? 140.207 163.830 127.056 1.00 68.52 107 ARG C C 1
ATOM 5732 O O . ARG C 1 109 ? 141.360 164.192 127.266 1.00 70.15 107 ARG C O 1
ATOM 5740 N N . MET C 1 110 ? 139.804 162.562 127.188 1.00 67.96 108 MET C N 1
ATOM 5741 C CA . MET C 1 110 ? 140.720 161.476 127.499 1.00 68.39 108 MET C CA 1
ATOM 5742 C C . MET C 1 110 ? 141.807 161.401 126.423 1.00 66.30 108 MET C C 1
ATOM 5743 O O . MET C 1 110 ? 142.974 161.221 126.751 1.00 67.19 108 MET C O 1
ATOM 5748 N N . LEU C 1 111 ? 141.428 161.586 125.151 1.00 65.71 109 LEU C N 1
ATOM 5749 C CA . LEU C 1 111 ? 142.356 161.452 124.036 1.00 66.93 109 LEU C CA 1
ATOM 5750 C C . LEU C 1 111 ? 143.333 162.626 123.973 1.00 64.91 109 LEU C C 1
ATOM 5751 O O . LEU C 1 111 ? 144.462 162.449 123.525 1.00 63.03 109 LEU C O 1
ATOM 5756 N N . ALA C 1 112 ? 142.908 163.817 124.409 1.00 66.76 110 ALA C N 1
ATOM 5757 C CA . ALA C 1 112 ? 143.810 164.960 124.455 1.00 68.11 110 ALA C CA 1
ATOM 5758 C C . ALA C 1 112 ? 144.919 164.714 125.479 1.00 68.77 110 ALA C C 1
ATOM 5759 O O . ALA C 1 112 ? 146.074 165.043 125.220 1.00 69.57 110 ALA C O 1
ATOM 5761 N N . GLU C 1 113 ? 144.564 164.120 126.628 1.00 70.64 111 GLU C N 1
ATOM 5762 C CA . GLU C 1 113 ? 145.527 163.786 127.667 1.00 73.55 111 GLU C CA 1
ATOM 5763 C C . GLU C 1 113 ? 146.426 162.636 127.222 1.00 71.05 111 GLU C C 1
ATOM 5764 O O . GLU C 1 113 ? 147.628 162.670 127.470 1.00 69.92 111 GLU C O 1
ATOM 5770 N N . PHE C 1 114 ? 145.837 161.610 126.595 1.00 69.67 112 PHE C N 1
ATOM 5771 C CA . PHE C 1 114 ? 146.616 160.536 126.000 1.00 70.06 112 PHE C CA 1
ATOM 5772 C C . PHE C 1 114 ? 147.740 161.143 125.162 1.00 67.75 112 PHE C C 1
ATOM 5773 O O . PHE C 1 114 ? 148.894 160.750 125.272 1.00 66.33 112 PHE C O 1
ATOM 5781 N N . CYS C 1 115 ? 147.381 162.116 124.327 1.00 72.09 113 CYS C N 1
ATOM 5782 C CA . CYS C 1 115 ? 148.311 162.699 123.381 1.00 75.89 113 CYS C CA 1
ATOM 5783 C C . CYS C 1 115 ? 149.466 163.380 124.118 1.00 77.09 113 CYS C C 1
ATOM 5784 O O . CYS C 1 115 ? 150.620 163.204 123.741 1.00 77.70 113 CYS C O 1
ATOM 5787 N N . ARG C 1 116 ? 149.148 164.155 125.164 1.00 78.80 114 ARG C N 1
ATOM 5788 C CA . ARG C 1 116 ? 150.147 164.925 125.892 1.00 78.85 114 ARG C CA 1
ATOM 5789 C C . ARG C 1 116 ? 151.090 163.997 126.661 1.00 77.53 114 ARG C C 1
ATOM 5790 O O . ARG C 1 116 ? 152.300 164.218 126.657 1.00 79.28 114 ARG C O 1
ATOM 5798 N N . GLN C 1 117 ? 150.539 162.966 127.313 1.00 72.94 115 GLN C N 1
ATOM 5799 C CA . GLN C 1 117 ? 151.312 162.121 128.209 1.00 71.48 115 GLN C CA 1
ATOM 5800 C C . GLN C 1 117 ? 152.122 161.095 127.418 1.00 73.49 115 GLN C C 1
ATOM 5801 O O . GLN C 1 117 ? 153.299 160.895 127.709 1.00 79.23 115 GLN C O 1
ATOM 5807 N N . LYS C 1 118 ? 151.496 160.456 126.422 1.00 73.65 116 LYS C N 1
ATOM 5808 C CA . LYS C 1 118 ? 152.100 159.328 125.730 1.00 74.64 116 LYS C CA 1
ATOM 5809 C C . LYS C 1 118 ? 152.940 159.799 124.543 1.00 77.99 116 LYS C C 1
ATOM 5810 O O . LYS C 1 118 ? 153.904 159.124 124.185 1.00 81.65 116 LYS C O 1
ATOM 5816 N N . ARG C 1 119 ? 152.567 160.933 123.931 1.00 81.15 117 ARG C N 1
ATOM 5817 C CA . ARG C 1 119 ? 153.237 161.458 122.747 1.00 86.23 117 ARG C CA 1
ATOM 5818 C C . ARG C 1 119 ? 153.397 160.351 121.703 1.00 84.28 117 ARG C C 1
ATOM 5819 O O . ARG C 1 119 ? 154.522 160.012 121.334 1.00 85.44 117 ARG C O 1
ATOM 5827 N N . PRO C 1 120 ? 152.293 159.749 121.192 1.00 80.97 118 PRO C N 1
ATOM 5828 C CA . PRO C 1 120 ? 152.395 158.592 120.308 1.00 79.36 118 PRO C CA 1
ATOM 5829 C C . PRO C 1 120 ? 152.987 158.906 118.937 1.00 79.51 118 PRO C C 1
ATOM 5830 O O . PRO C 1 120 ? 153.062 160.068 118.546 1.00 81.17 118 PRO C O 1
ATOM 5834 N N . ALA C 1 121 ? 153.399 157.850 118.220 1.00 80.57 119 ALA C N 1
ATOM 5835 C CA . ALA C 1 121 ? 154.020 157.980 116.907 1.00 80.48 119 ALA C CA 1
ATOM 5836 C C . ALA C 1 121 ? 153.034 158.573 115.905 1.00 78.87 119 ALA C C 1
ATOM 5837 O O . ALA C 1 121 ? 151.824 158.418 116.053 1.00 80.29 119 ALA C O 1
ATOM 5839 N N . ALA C 1 122 ? 153.575 159.235 114.876 1.00 78.63 120 ALA C N 1
ATOM 5840 C CA . ALA C 1 122 ? 152.765 159.913 113.880 1.00 76.97 120 ALA C CA 1
ATOM 5841 C C . ALA C 1 122 ? 152.273 158.910 112.840 1.00 77.81 120 ALA C C 1
ATOM 5842 O O . ALA C 1 122 ? 152.987 157.984 112.469 1.00 80.87 120 ALA C O 1
ATOM 5844 N N . TRP C 1 123 ? 151.039 159.128 112.379 1.00 80.16 121 TRP C N 1
ATOM 5845 C CA . TRP C 1 123 ? 150.385 158.288 111.392 1.00 81.18 121 TRP C CA 1
ATOM 5846 C C . TRP C 1 123 ? 150.605 158.874 110.006 1.00 87.12 121 TRP C C 1
ATOM 5847 O O . TRP C 1 123 ? 150.610 160.093 109.843 1.00 88.82 121 TRP C O 1
ATOM 5858 N N . GLU C 1 124 ? 150.788 157.990 109.021 1.00 93.31 122 GLU C N 1
ATOM 5859 C CA . GLU C 1 124 ? 150.903 158.395 107.631 1.00 97.97 122 GLU C CA 1
ATOM 5860 C C . GLU C 1 124 ? 149.765 157.741 106.854 1.00 97.78 122 GLU C C 1
ATOM 5861 O O . GLU C 1 124 ? 149.461 156.569 107.072 1.00 98.71 122 GLU C O 1
ATOM 5867 N N . ALA C 1 125 ? 149.133 158.511 105.962 1.00 98.10 123 ALA C N 1
ATOM 5868 C CA . ALA C 1 125 ? 148.110 157.973 105.081 1.00 98.92 123 ALA C CA 1
ATOM 5869 C C . ALA C 1 125 ? 148.745 156.950 104.142 1.00 100.05 123 ALA C C 1
ATOM 5870 O O . ALA C 1 125 ? 149.795 157.228 103.564 1.00 101.25 123 ALA C O 1
ATOM 5872 N N . PRO C 1 126 ? 148.162 155.738 103.969 1.00 100.23 124 PRO C N 1
ATOM 5873 C CA . PRO C 1 126 ? 148.705 154.766 103.027 1.00 99.33 124 PRO C CA 1
ATOM 5874 C C . PRO C 1 126 ? 148.633 155.230 101.577 1.00 98.67 124 PRO C C 1
ATOM 5875 O O . PRO C 1 126 ? 147.782 156.047 101.227 1.00 98.94 124 PRO C O 1
ATOM 5879 N N . HIS C 1 127 ? 149.536 154.688 100.751 1.00 98.15 125 HIS C N 1
ATOM 5880 C CA . HIS C 1 127 ? 149.588 154.991 99.331 1.00 99.48 125 HIS C CA 1
ATOM 5881 C C . HIS C 1 127 ? 148.327 154.449 98.655 1.00 99.53 125 HIS C C 1
ATOM 5882 O O . HIS C 1 127 ? 147.836 153.392 99.044 1.00 99.97 125 HIS C O 1
ATOM 5889 N N . PRO C 1 128 ? 147.748 155.136 97.639 1.00 98.80 126 PRO C N 1
ATOM 5890 C CA . PRO C 1 128 ? 146.571 154.630 96.935 1.00 98.58 126 PRO C CA 1
ATOM 5891 C C . PRO C 1 128 ? 146.621 153.154 96.542 1.00 96.51 126 PRO C C 1
ATOM 5892 O O . PRO C 1 128 ? 145.604 152.469 96.632 1.00 96.64 126 PRO C O 1
ATOM 5896 N N . LEU C 1 129 ? 147.789 152.678 96.091 1.00 94.46 127 LEU C N 1
ATOM 5897 C CA . LEU C 1 129 ? 147.952 151.294 95.672 1.00 94.11 127 LEU C CA 1
ATOM 5898 C C . LEU C 1 129 ? 147.917 150.369 96.886 1.00 91.25 127 LEU C C 1
ATOM 5899 O O . LEU C 1 129 ? 147.356 149.280 96.809 1.00 91.76 127 LEU C O 1
ATOM 5904 N N . GLU C 1 130 ? 148.535 150.797 97.990 1.00 90.26 128 GLU C N 1
ATOM 5905 C CA . GLU C 1 130 ? 148.527 150.019 99.217 1.00 90.26 128 GLU C CA 1
ATOM 5906 C C . GLU C 1 130 ? 147.088 149.827 99.691 1.00 86.35 128 GLU C C 1
ATOM 5907 O O . GLU C 1 130 ? 146.733 148.742 100.145 1.00 86.45 128 GLU C O 1
ATOM 5913 N N . ARG C 1 131 ? 146.280 150.891 99.595 1.00 84.10 129 ARG C N 1
ATOM 5914 C CA . ARG C 1 131 ? 144.883 150.849 99.990 1.00 82.64 129 ARG C CA 1
ATOM 5915 C C . ARG C 1 131 ? 144.142 149.839 99.121 1.00 78.70 129 ARG C C 1
ATOM 5916 O O . ARG C 1 131 ? 143.404 149.007 99.642 1.00 77.38 129 ARG C O 1
ATOM 5924 N N . ALA C 1 132 ? 144.353 149.929 97.800 1.00 76.06 130 ALA C N 1
ATOM 5925 C CA . ALA C 1 132 ? 143.657 149.098 96.830 1.00 72.75 130 ALA C CA 1
ATOM 5926 C C . ALA C 1 132 ? 143.987 147.627 97.052 1.00 71.19 130 ALA C C 1
ATOM 5927 O O . ALA C 1 132 ? 143.082 146.801 97.098 1.00 76.73 130 ALA C O 1
ATOM 5929 N N . LEU C 1 133 ? 145.277 147.306 97.195 1.00 69.27 131 LEU C N 1
ATOM 5930 C CA . LEU C 1 133 ? 145.704 145.924 97.335 1.00 67.72 131 LEU C CA 1
ATOM 5931 C C . LEU C 1 133 ? 145.111 145.333 98.613 1.00 64.53 131 LEU C C 1
ATOM 5932 O O . LEU C 1 133 ? 144.641 144.196 98.606 1.00 65.18 131 LEU C O 1
ATOM 5937 N N . ARG C 1 134 ? 145.171 146.087 99.712 1.00 61.80 132 ARG C N 1
ATOM 5938 C CA . ARG C 1 134 ? 144.627 145.617 100.974 1.00 62.47 132 ARG C CA 1
ATOM 5939 C C . ARG C 1 134 ? 143.135 145.332 100.806 1.00 64.96 132 ARG C C 1
ATOM 5940 O O . ARG C 1 134 ? 142.637 144.342 101.338 1.00 68.41 132 ARG C O 1
ATOM 5948 N N . ALA C 1 135 ? 142.433 146.197 100.062 1.00 62.28 133 ALA C N 1
ATOM 5949 C CA . ALA C 1 135 ? 140.989 146.102 99.931 1.00 63.78 133 ALA C CA 1
ATOM 5950 C C . ALA C 1 135 ? 140.609 144.886 99.088 1.00 65.87 133 ALA C C 1
ATOM 5951 O O . ALA C 1 135 ? 139.559 144.288 99.313 1.00 67.10 133 ALA C O 1
ATOM 5953 N N . LEU C 1 136 ? 141.464 144.512 98.131 1.00 65.38 134 LEU C N 1
ATOM 5954 C CA . LEU C 1 136 ? 141.202 143.349 97.300 1.00 65.94 134 LEU C CA 1
ATOM 5955 C C . LEU C 1 136 ? 141.489 142.064 98.080 1.00 64.38 134 LEU C C 1
ATOM 5956 O O . LEU C 1 136 ? 140.774 141.081 97.925 1.00 66.54 134 LEU C O 1
ATOM 5961 N N . VAL C 1 137 ? 142.528 142.074 98.921 1.00 64.98 135 VAL C N 1
ATOM 5962 C CA . VAL C 1 137 ? 142.905 140.901 99.694 1.00 63.35 135 VAL C CA 1
ATOM 5963 C C . VAL C 1 137 ? 141.819 140.623 100.732 1.00 62.90 135 VAL C C 1
ATOM 5964 O O . VAL C 1 137 ? 141.454 139.469 100.953 1.00 65.63 135 VAL C O 1
ATOM 5968 N N . VAL C 1 138 ? 141.284 141.682 101.343 1.00 63.12 136 VAL C N 1
ATOM 5969 C CA . VAL C 1 138 ? 140.259 141.538 102.369 1.00 63.35 136 VAL C CA 1
ATOM 5970 C C . VAL C 1 138 ? 138.970 140.997 101.747 1.00 63.39 136 VAL C C 1
ATOM 5971 O O . VAL C 1 138 ? 138.302 140.154 102.349 1.00 61.15 136 VAL C O 1
ATOM 5975 N N . ARG C 1 139 ? 138.622 141.496 100.552 1.00 62.61 137 ARG C N 1
ATOM 5976 C CA . ARG C 1 139 ? 137.446 141.031 99.838 1.00 63.70 137 ARG C CA 1
ATOM 5977 C C . ARG C 1 139 ? 137.601 139.552 99.482 1.00 64.03 137 ARG C C 1
ATOM 5978 O O . ARG C 1 139 ? 136.668 138.779 99.683 1.00 65.39 137 ARG C O 1
ATOM 5986 N N . HIS C 1 140 ? 138.776 139.170 98.963 1.00 60.54 138 HIS C N 1
ATOM 5987 C CA . HIS C 1 140 ? 139.051 137.797 98.566 1.00 60.22 138 HIS C CA 1
ATOM 5988 C C . HIS C 1 140 ? 138.846 136.840 99.743 1.00 58.80 138 HIS C C 1
ATOM 5989 O O . HIS C 1 140 ? 138.357 135.728 99.550 1.00 62.37 138 HIS C O 1
ATOM 5996 N N . GLN C 1 141 ? 139.222 137.265 100.951 1.00 55.98 139 GLN C N 1
ATOM 5997 C CA . GLN C 1 141 ? 139.102 136.427 102.133 1.00 59.71 139 GLN C CA 1
ATOM 5998 C C . GLN C 1 141 ? 137.631 136.272 102.521 1.00 59.00 139 GLN C C 1
ATOM 5999 O O . GLN C 1 141 ? 137.238 135.219 103.019 1.00 60.68 139 GLN C O 1
ATOM 6005 N N . ALA C 1 142 ? 136.827 137.322 102.303 1.00 58.73 140 ALA C N 1
ATOM 6006 C CA . ALA C 1 142 ? 135.407 137.287 102.614 1.00 56.51 140 ALA C CA 1
ATOM 6007 C C . ALA C 1 142 ? 134.698 136.293 101.704 1.00 55.61 140 ALA C C 1
ATOM 6008 O O . ALA C 1 142 ? 133.816 135.565 102.150 1.00 58.52 140 ALA C O 1
ATOM 6010 N N . LEU C 1 143 ? 135.084 136.284 100.429 1.00 57.69 141 LEU C N 1
ATOM 6011 C CA . LEU C 1 143 ? 134.494 135.368 99.474 1.00 60.95 141 LEU C CA 1
ATOM 6012 C C . LEU C 1 143 ? 134.911 133.940 99.805 1.00 62.17 141 LEU C C 1
ATOM 6013 O O . LEU C 1 143 ? 134.084 133.035 99.722 1.00 67.26 141 LEU C O 1
ATOM 6018 N N . THR C 1 144 ? 136.180 133.749 100.184 1.00 62.56 142 THR C N 1
ATOM 6019 C CA . THR C 1 144 ? 136.697 132.421 100.484 1.00 62.14 142 THR C CA 1
ATOM 6020 C C . THR C 1 144 ? 135.913 131.829 101.652 1.00 59.97 142 THR C C 1
ATOM 6021 O O . THR C 1 144 ? 135.591 130.645 101.635 1.00 62.25 142 THR C O 1
ATOM 6025 N N . ASP C 1 145 ? 135.616 132.660 102.656 1.00 61.52 143 ASP C N 1
ATOM 6026 C CA . ASP C 1 145 ? 134.858 132.229 103.819 1.00 62.52 143 ASP C CA 1
ATOM 6027 C C . ASP C 1 145 ? 133.443 131.822 103.419 1.00 62.63 143 ASP C C 1
ATOM 6028 O O . ASP C 1 145 ? 132.938 130.818 103.908 1.00 68.46 143 ASP C O 1
ATOM 6033 N N . MET C 1 146 ? 132.815 132.590 102.526 1.00 63.81 144 MET C N 1
ATOM 6034 C CA . MET C 1 146 ? 131.480 132.261 102.055 1.00 66.53 144 MET C CA 1
ATOM 6035 C C . MET C 1 146 ? 131.520 130.962 101.254 1.00 62.66 144 MET C C 1
ATOM 6036 O O . MET C 1 146 ? 130.585 130.174 101.330 1.00 62.40 144 MET C O 1
ATOM 6041 N N . HIS C 1 147 ? 132.597 130.747 100.489 1.00 61.10 145 HIS C N 1
ATOM 6042 C CA . HIS C 1 147 ? 132.723 129.542 99.686 1.00 61.09 145 HIS C CA 1
ATOM 6043 C C . HIS C 1 147 ? 132.824 128.328 100.606 1.00 61.99 145 HIS C C 1
ATOM 6044 O O . HIS C 1 147 ? 132.286 127.272 100.292 1.00 65.62 145 HIS C O 1
ATOM 6051 N N . THR C 1 148 ? 133.507 128.488 101.745 1.00 63.82 146 THR C N 1
ATOM 6052 C CA . THR C 1 148 ? 133.687 127.397 102.689 1.00 64.84 146 THR C CA 1
ATOM 6053 C C . THR C 1 148 ? 132.362 127.086 103.376 1.00 65.32 146 THR C C 1
ATOM 6054 O O . THR C 1 148 ? 132.064 125.921 103.624 1.00 70.48 146 THR C O 1
ATOM 6058 N N . GLN C 1 149 ? 131.589 128.128 103.706 1.00 66.14 147 GLN C N 1
ATOM 6059 C CA . GLN C 1 149 ? 130.276 127.946 104.301 1.00 65.01 147 GLN C CA 1
ATOM 6060 C C . GLN C 1 149 ? 129.435 127.040 103.407 1.00 65.66 147 GLN C C 1
ATOM 6061 O O . GLN C 1 149 ? 128.804 126.107 103.894 1.00 66.77 147 GLN C O 1
ATOM 6067 N N . GLU C 1 150 ? 129.443 127.315 102.100 1.00 65.17 148 GLU C N 1
ATOM 6068 C CA . GLU C 1 150 ? 128.601 126.593 101.165 1.00 68.52 148 GLU C CA 1
ATOM 6069 C C . GLU C 1 150 ? 129.130 125.177 100.935 1.00 69.41 148 GLU C C 1
ATOM 6070 O O . GLU C 1 150 ? 128.335 124.283 100.672 1.00 72.84 148 GLU C O 1
ATOM 6076 N N . LEU C 1 151 ? 130.452 124.967 101.033 1.00 70.24 149 LEU C N 1
ATOM 6077 C CA . LEU C 1 151 ? 131.032 123.631 100.950 1.00 69.95 149 LEU C CA 1
ATOM 6078 C C . LEU C 1 151 ? 130.616 122.789 102.151 1.00 69.88 149 LEU C C 1
ATOM 6079 O O . LEU C 1 151 ? 130.329 121.607 101.985 1.00 72.59 149 LEU C O 1
ATOM 6084 N N . ASN C 1 152 ? 130.649 123.368 103.358 1.00 66.46 150 ASN C N 1
ATOM 6085 C CA . ASN C 1 152 ? 130.215 122.634 104.534 1.00 69.25 150 ASN C CA 1
ATOM 6086 C C . ASN C 1 152 ? 128.765 122.187 104.367 1.00 68.76 150 ASN C C 1
ATOM 6087 O O . ASN C 1 152 ? 128.376 121.157 104.911 1.00 71.08 150 ASN C O 1
ATOM 6092 N N . ARG C 1 153 ? 127.964 122.977 103.643 1.00 65.16 151 ARG C N 1
ATOM 6093 C CA . ARG C 1 153 ? 126.543 122.710 103.540 1.00 63.25 151 ARG C CA 1
ATOM 6094 C C . ARG C 1 153 ? 126.295 121.479 102.677 1.00 66.73 151 ARG C C 1
ATOM 6095 O O . ARG C 1 153 ? 125.380 120.718 102.982 1.00 72.46 151 ARG C O 1
ATOM 6103 N N . THR C 1 154 ? 127.121 121.260 101.649 1.00 69.55 152 THR C N 1
ATOM 6104 C CA . THR C 1 154 ? 126.937 120.118 100.761 1.00 74.53 152 THR C CA 1
ATOM 6105 C C . THR C 1 154 ? 127.064 118.815 101.555 1.00 76.93 152 THR C C 1
ATOM 6106 O O . THR C 1 154 ? 126.469 117.810 101.177 1.00 80.19 152 THR C O 1
ATOM 6110 N N . GLU C 1 155 ? 127.824 118.844 102.659 1.00 81.97 153 GLU C N 1
ATOM 6111 C CA . GLU C 1 155 ? 128.056 117.679 103.504 1.00 87.43 153 GLU C CA 1
ATOM 6112 C C . GLU C 1 155 ? 126.735 117.055 103.963 1.00 85.13 153 GLU C C 1
ATOM 6113 O O . GLU C 1 155 ? 126.613 115.832 103.959 1.00 89.14 153 GLU C O 1
ATOM 6119 N N . THR C 1 156 ? 125.759 117.884 104.363 1.00 81.79 154 THR C N 1
ATOM 6120 C CA . THR C 1 156 ? 124.543 117.390 104.996 1.00 79.95 154 THR C CA 1
ATOM 6121 C C . THR C 1 156 ? 123.293 117.926 104.296 1.00 78.22 154 THR C C 1
ATOM 6122 O O . THR C 1 156 ? 122.219 117.934 104.894 1.00 77.78 154 THR C O 1
ATOM 6126 N N . ALA C 1 157 ? 123.421 118.336 103.025 1.00 77.38 155 ALA C N 1
ATOM 6127 C CA . ALA C 1 157 ? 122.346 119.032 102.333 1.00 75.66 155 ALA C CA 1
ATOM 6128 C C . ALA C 1 157 ? 121.287 118.040 101.865 1.00 78.14 155 ALA C C 1
ATOM 6129 O O . ALA C 1 157 ? 121.609 116.901 101.537 1.00 80.70 155 ALA C O 1
ATOM 6131 N N . ARG C 1 158 ? 120.031 118.503 101.816 1.00 80.99 156 ARG C N 1
ATOM 6132 C CA . ARG C 1 158 ? 118.926 117.736 101.261 1.00 82.87 156 ARG C CA 1
ATOM 6133 C C . ARG C 1 158 ? 118.909 117.970 99.754 1.00 85.09 156 ARG C C 1
ATOM 6134 O O . ARG C 1 158 ? 119.410 118.992 99.293 1.00 88.53 156 ARG C O 1
ATOM 6142 N N . GLU C 1 159 ? 118.306 117.050 98.993 1.00 89.32 157 GLU C N 1
ATOM 6143 C CA . GLU C 1 159 ? 118.396 117.076 97.538 1.00 92.59 157 GLU C CA 1
ATOM 6144 C C . GLU C 1 159 ? 117.724 118.319 96.947 1.00 89.68 157 GLU C C 1
ATOM 6145 O O . GLU C 1 159 ? 118.173 118.804 95.912 1.00 91.61 157 GLU C O 1
ATOM 6151 N N . VAL C 1 160 ? 116.657 118.832 97.576 1.00 85.50 158 VAL C N 1
ATOM 6152 C CA . VAL C 1 160 ? 116.006 120.045 97.086 1.00 83.76 158 VAL C CA 1
ATOM 6153 C C . VAL C 1 160 ? 116.929 121.249 97.294 1.00 80.41 158 VAL C C 1
ATOM 6154 O O . VAL C 1 160 ? 116.832 122.227 96.557 1.00 83.21 158 VAL C O 1
ATOM 6158 N N . GLN C 1 161 ? 117.804 121.194 98.303 1.00 77.03 159 GLN C N 1
ATOM 6159 C CA . GLN C 1 161 ? 118.683 122.313 98.603 1.00 75.11 159 GLN C CA 1
ATOM 6160 C C . GLN C 1 161 ? 119.889 122.327 97.667 1.00 75.30 159 GLN C C 1
ATOM 6161 O O . GLN C 1 161 ? 120.532 123.359 97.505 1.00 74.50 159 GLN C O 1
ATOM 6167 N N . ARG C 1 162 ? 120.180 121.184 97.041 1.00 79.54 160 ARG C N 1
ATOM 6168 C CA . ARG C 1 162 ? 121.478 120.943 96.431 1.00 81.66 160 ARG C CA 1
ATOM 6169 C C . ARG C 1 162 ? 121.650 121.775 95.156 1.00 77.94 160 ARG C C 1
ATOM 6170 O O . ARG C 1 162 ? 122.737 122.299 94.933 1.00 78.70 160 ARG C O 1
ATOM 6178 N N . PRO C 1 163 ? 120.639 121.941 94.268 1.00 76.74 161 PRO C N 1
ATOM 6179 C CA . PRO C 1 163 ? 120.791 122.831 93.122 1.00 75.70 161 PRO C CA 1
ATOM 6180 C C . PRO C 1 163 ? 121.181 124.261 93.494 1.00 74.28 161 PRO C C 1
ATOM 6181 O O . PRO C 1 163 ? 122.023 124.862 92.831 1.00 76.72 161 PRO C O 1
ATOM 6185 N N . SER C 1 164 ? 120.559 124.795 94.549 1.00 71.05 162 SER C N 1
ATOM 6186 C CA . SER C 1 164 ? 120.812 126.155 94.992 1.00 69.43 162 SER C CA 1
ATOM 6187 C C . SER C 1 164 ? 122.268 126.302 95.422 1.00 69.98 162 SER C C 1
ATOM 6188 O O . SER C 1 164 ? 122.941 127.243 95.011 1.00 72.35 162 SER C O 1
ATOM 6191 N N . ILE C 1 165 ? 122.745 125.356 96.237 1.00 69.85 163 ILE C N 1
ATOM 6192 C CA . ILE C 1 165 ? 124.086 125.411 96.797 1.00 68.91 163 ILE C CA 1
ATOM 6193 C C . ILE C 1 165 ? 125.110 125.304 95.666 1.00 71.02 163 ILE C C 1
ATOM 6194 O O . ILE C 1 165 ? 126.099 126.035 95.666 1.00 74.26 163 ILE C O 1
ATOM 6199 N N . ASP C 1 166 ? 124.863 124.415 94.698 1.00 71.43 164 ASP C N 1
ATOM 6200 C CA . ASP C 1 166 ? 125.777 124.209 93.586 1.00 72.41 164 ASP C CA 1
ATOM 6201 C C . ASP C 1 166 ? 125.882 125.468 92.727 1.00 70.54 164 ASP C C 1
ATOM 6202 O O . ASP C 1 166 ? 126.980 125.857 92.335 1.00 73.50 164 ASP C O 1
ATOM 6207 N N . ALA C 1 167 ? 124.740 126.089 92.421 1.00 68.51 165 ALA C N 1
ATOM 6208 C CA . ALA C 1 167 ? 124.720 127.315 91.641 1.00 65.47 165 ALA C CA 1
ATOM 6209 C C . ALA C 1 167 ? 125.562 128.387 92.329 1.00 67.30 165 ALA C C 1
ATOM 6210 O O . ALA C 1 167 ? 126.305 129.115 91.673 1.00 69.23 165 ALA C O 1
ATOM 6212 N N . HIS C 1 168 ? 125.439 128.477 93.655 1.00 63.23 166 HIS C N 1
ATOM 6213 C CA . HIS C 1 168 ? 126.164 129.480 94.409 1.00 63.56 166 HIS C CA 1
ATOM 6214 C C . HIS C 1 168 ? 127.668 129.198 94.391 1.00 65.06 166 HIS C C 1
ATOM 6215 O O . HIS C 1 168 ? 128.466 130.128 94.303 1.00 65.84 166 HIS C O 1
ATOM 6222 N N . LEU C 1 169 ? 128.055 127.921 94.500 1.00 64.93 167 LEU C N 1
ATOM 6223 C CA . LEU C 1 169 ? 129.464 127.551 94.511 1.00 65.02 167 LEU C CA 1
ATOM 6224 C C . LEU C 1 169 ? 130.122 127.916 93.181 1.00 66.48 167 LEU C C 1
ATOM 6225 O O . LEU C 1 169 ? 131.255 128.381 93.170 1.00 67.46 167 LEU C O 1
ATOM 6230 N N . LEU C 1 170 ? 129.424 127.698 92.061 1.00 68.58 168 LEU C N 1
ATOM 6231 C CA . LEU C 1 170 ? 129.966 128.069 90.765 1.00 71.73 168 LEU C CA 1
ATOM 6232 C C . LEU C 1 170 ? 130.223 129.574 90.731 1.00 72.17 168 LEU C C 1
ATOM 6233 O O . LEU C 1 170 ? 131.291 130.009 90.298 1.00 74.47 168 LEU C O 1
ATOM 6238 N N . TRP C 1 171 ? 129.228 130.355 91.165 1.00 67.98 169 TRP C N 1
ATOM 6239 C CA . TRP C 1 171 ? 129.312 131.800 91.106 1.00 64.86 169 TRP C CA 1
ATOM 6240 C C . TRP C 1 171 ? 130.497 132.277 91.943 1.00 64.80 169 TRP C C 1
ATOM 6241 O O . TRP C 1 171 ? 131.248 133.146 91.507 1.00 68.02 169 TRP C O 1
ATOM 6252 N N . LEU C 1 172 ? 130.651 131.706 93.142 1.00 64.07 170 LEU C N 1
ATOM 6253 C CA . LEU C 1 172 ? 131.698 132.116 94.065 1.00 65.45 170 LEU C CA 1
ATOM 6254 C C . LEU C 1 172 ? 133.077 131.725 93.534 1.00 67.70 170 LEU C C 1
ATOM 6255 O O . LEU C 1 172 ? 134.040 132.447 93.766 1.00 71.71 170 LEU C O 1
ATOM 6260 N N . GLU C 1 173 ? 133.174 130.583 92.844 1.00 69.05 171 GLU C N 1
ATOM 6261 C CA . GLU C 1 173 ? 134.437 130.127 92.284 1.00 71.35 171 GLU C CA 1
ATOM 6262 C C . GLU C 1 173 ? 134.870 131.061 91.155 1.00 70.58 171 GLU C C 1
ATOM 6263 O O . GLU C 1 173 ? 136.055 131.365 91.038 1.00 71.68 171 GLU C O 1
ATOM 6269 N N . ALA C 1 174 ? 133.914 131.518 90.338 1.00 68.69 172 ALA C N 1
ATOM 6270 C CA . ALA C 1 174 ? 134.224 132.410 89.230 1.00 68.60 172 ALA C CA 1
ATOM 6271 C C . ALA C 1 174 ? 134.668 133.770 89.761 1.00 68.73 172 ALA C C 1
ATOM 6272 O O . ALA C 1 174 ? 135.556 134.393 89.187 1.00 71.94 172 ALA C O 1
ATOM 6274 N N . GLU C 1 175 ? 134.028 134.221 90.844 1.00 68.01 173 GLU C N 1
ATOM 6275 C CA . GLU C 1 175 ? 134.266 135.543 91.390 1.00 68.70 173 GLU C CA 1
ATOM 6276 C C . GLU C 1 175 ? 135.633 135.577 92.070 1.00 68.84 173 GLU C C 1
ATOM 6277 O O . GLU C 1 175 ? 136.347 136.567 91.940 1.00 70.43 173 GLU C O 1
ATOM 6283 N N . LEU C 1 176 ? 135.985 134.504 92.795 1.00 67.77 174 LEU C N 1
ATOM 6284 C CA . LEU C 1 176 ? 137.301 134.381 93.407 1.00 68.54 174 LEU C CA 1
ATOM 6285 C C . LEU C 1 176 ? 138.393 134.422 92.336 1.00 71.04 174 LEU C C 1
ATOM 6286 O O . LEU C 1 176 ? 139.432 135.037 92.541 1.00 75.55 174 LEU C O 1
ATOM 6291 N N . LYS C 1 177 ? 138.161 133.763 91.201 1.00 73.91 175 LYS C N 1
ATOM 6292 C CA . LYS C 1 177 ? 139.150 133.709 90.139 1.00 78.46 175 LYS C CA 1
ATOM 6293 C C . LYS C 1 177 ? 139.311 135.098 89.519 1.00 78.78 175 LYS C C 1
ATOM 6294 O O . LYS C 1 177 ? 140.412 135.467 89.115 1.00 79.88 175 LYS C O 1
ATOM 6300 N N . ARG C 1 178 ? 138.217 135.867 89.452 1.00 78.68 176 ARG C N 1
ATOM 6301 C CA . ARG C 1 178 ? 138.254 137.207 88.885 1.00 79.10 176 ARG C CA 1
ATOM 6302 C C . ARG C 1 178 ? 139.089 138.126 89.779 1.00 79.57 176 ARG C C 1
ATOM 6303 O O . ARG C 1 178 ? 139.926 138.872 89.274 1.00 81.30 176 ARG C O 1
ATOM 6311 N N . LEU C 1 179 ? 138.872 138.067 91.102 1.00 77.39 177 LEU C N 1
ATOM 6312 C CA . LEU C 1 179 ? 139.637 138.877 92.039 1.00 78.22 177 LEU C CA 1
ATOM 6313 C C . LEU C 1 179 ? 141.124 138.554 91.941 1.00 79.33 177 LEU C C 1
ATOM 6314 O O . LEU C 1 179 ? 141.941 139.466 91.878 1.00 82.85 177 LEU C O 1
ATOM 6319 N N . GLU C 1 180 ? 141.468 137.262 91.960 1.00 78.55 178 GLU C N 1
ATOM 6320 C CA . GLU C 1 180 ? 142.854 136.834 91.870 1.00 77.14 178 GLU C CA 1
ATOM 6321 C C . GLU C 1 180 ? 143.535 137.531 90.689 1.00 77.62 178 GLU C C 1
ATOM 6322 O O . GLU C 1 180 ? 144.659 138.005 90.828 1.00 80.57 178 GLU C O 1
ATOM 6328 N N . LYS C 1 181 ? 142.849 137.621 89.542 1.00 78.42 179 LYS C N 1
ATOM 6329 C CA . LYS C 1 181 ? 143.422 138.238 88.354 1.00 82.04 179 LYS C CA 1
ATOM 6330 C C . LYS C 1 181 ? 143.521 139.751 88.541 1.00 80.21 179 LYS C C 1
ATOM 6331 O O . LYS C 1 181 ? 144.459 140.376 88.051 1.00 81.41 179 LYS C O 1
ATOM 6337 N N . GLN C 1 182 ? 142.542 140.333 89.236 1.00 79.69 180 GLN C N 1
ATOM 6338 C CA . GLN C 1 182 ? 142.535 141.759 89.515 1.00 77.85 180 GLN C CA 1
ATOM 6339 C C . GLN C 1 182 ? 143.679 142.104 90.467 1.00 76.66 180 GLN C C 1
ATOM 6340 O O . GLN C 1 182 ? 144.274 143.172 90.334 1.00 80.01 180 GLN C O 1
ATOM 6346 N N . ILE C 1 183 ? 143.984 141.199 91.410 1.00 72.65 181 ILE C N 1
ATOM 6347 C CA . ILE C 1 183 ? 145.114 141.370 92.314 1.00 72.85 181 ILE C CA 1
ATOM 6348 C C . ILE C 1 183 ? 146.414 141.266 91.513 1.00 75.08 181 ILE C C 1
ATOM 6349 O O . ILE C 1 183 ? 147.329 142.057 91.721 1.00 76.64 181 ILE C O 1
ATOM 6354 N N . LYS C 1 184 ? 146.492 140.297 90.595 1.00 79.75 182 L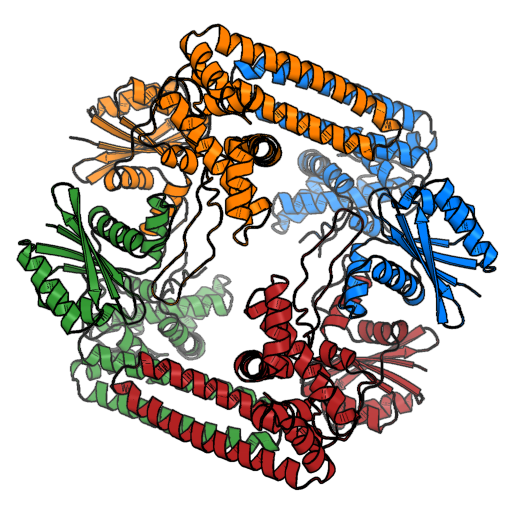YS C N 1
ATOM 6355 C CA . LYS C 1 184 ? 147.701 140.082 89.815 1.00 84.25 182 LYS C CA 1
ATOM 6356 C C . LYS C 1 184 ? 147.977 141.290 88.922 1.00 83.38 182 LYS C C 1
ATOM 6357 O O . LYS C 1 184 ? 149.123 141.719 88.819 1.00 83.28 182 LYS C O 1
ATOM 6363 N N . ASP C 1 185 ? 146.933 141.820 88.272 1.00 84.56 183 ASP C N 1
ATOM 6364 C CA . ASP C 1 185 ? 147.078 142.970 87.392 1.00 86.97 183 ASP C CA 1
ATOM 6365 C C . ASP C 1 185 ? 147.604 144.173 88.172 1.00 85.22 183 ASP C C 1
ATOM 6366 O O . ASP C 1 185 ? 148.382 144.956 87.637 1.00 85.73 183 ASP C O 1
ATOM 6371 N N . LEU C 1 186 ? 147.171 144.313 89.430 1.00 84.76 184 LEU C N 1
ATOM 6372 C CA . LEU C 1 186 ? 147.575 145.431 90.268 1.00 83.81 184 LEU C CA 1
ATOM 6373 C C . LEU C 1 186 ? 149.078 145.366 90.537 1.00 82.74 184 LEU C C 1
ATOM 6374 O O . LEU C 1 186 ? 149.773 146.358 90.339 1.00 86.29 184 LEU C O 1
ATOM 6379 N N . THR C 1 187 ? 149.579 144.202 90.965 1.00 83.23 185 THR C N 1
ATOM 6380 C CA . THR C 1 187 ? 150.974 144.082 91.365 1.00 84.85 185 THR C CA 1
ATOM 6381 C C . THR C 1 187 ? 151.878 144.093 90.132 1.00 86.74 185 THR C C 1
ATOM 6382 O O . THR C 1 187 ? 153.002 144.571 90.219 1.00 89.77 185 THR C O 1
ATOM 6386 N N . ASP C 1 188 ? 151.395 143.587 88.990 1.00 92.05 186 ASP C N 1
ATOM 6387 C CA . ASP C 1 188 ? 152.198 143.555 87.774 1.00 96.16 186 ASP C CA 1
ATOM 6388 C C . ASP C 1 188 ? 152.397 144.959 87.204 1.00 99.32 186 ASP C C 1
ATOM 6389 O O . ASP C 1 188 ? 153.428 145.225 86.589 1.00 100.92 186 ASP C O 1
ATOM 6394 N N . ASP C 1 189 ? 151.419 145.850 87.403 1.00 103.93 187 ASP C N 1
ATOM 6395 C CA . ASP C 1 189 ? 151.451 147.171 86.792 1.00 108.77 187 ASP C CA 1
ATOM 6396 C C . ASP C 1 189 ? 152.415 148.095 87.535 1.00 109.51 187 ASP C C 1
ATOM 6397 O O . ASP C 1 189 ? 152.950 149.022 86.928 1.00 111.38 187 ASP C O 1
ATOM 6402 N N . ASP C 1 190 ? 152.632 147.848 88.835 1.00 108.78 188 ASP C N 1
ATOM 6403 C CA . ASP C 1 190 ? 153.564 148.643 89.621 1.00 108.16 188 ASP C CA 1
ATOM 6404 C C . ASP C 1 190 ? 154.919 147.937 89.668 1.00 107.39 188 ASP C C 1
ATOM 6405 O O . ASP C 1 190 ? 154.999 146.810 90.150 1.00 106.26 188 ASP C O 1
ATOM 6410 N N . PRO C 1 191 ? 156.023 148.558 89.176 1.00 107.85 189 PRO C N 1
ATOM 6411 C CA . PRO C 1 191 ? 157.328 147.901 89.162 1.00 107.47 189 PRO C CA 1
ATOM 6412 C C . PRO C 1 191 ? 157.823 147.454 90.536 1.00 107.03 189 PRO C C 1
ATOM 6413 O O . PRO C 1 191 ? 158.447 146.400 90.654 1.00 104.93 189 PRO C O 1
ATOM 6417 N N . ASP C 1 192 ? 157.546 148.268 91.565 1.00 106.83 190 ASP C N 1
ATOM 6418 C CA . ASP C 1 192 ? 157.979 147.966 92.920 1.00 107.66 190 ASP C CA 1
ATOM 6419 C C . ASP C 1 192 ? 157.260 146.715 93.421 1.00 104.79 190 ASP C C 1
ATOM 6420 O O . ASP C 1 192 ? 157.920 145.749 93.796 1.00 104.18 190 ASP C O 1
ATOM 6425 N N . MET C 1 193 ? 155.917 146.729 93.386 1.00 100.11 191 MET C N 1
ATOM 6426 C CA . MET C 1 193 ? 155.113 145.608 93.858 1.00 96.29 191 MET C CA 1
ATOM 6427 C C . MET C 1 193 ? 155.433 144.338 93.073 1.00 92.19 191 MET C C 1
ATOM 6428 O O . MET C 1 193 ? 155.493 143.262 93.663 1.00 90.77 191 MET C O 1
ATOM 6433 N N . LYS C 1 194 ? 155.644 144.462 91.758 1.00 89.01 192 LYS C N 1
ATOM 6434 C CA . LYS C 1 194 ? 155.966 143.309 90.934 1.00 88.22 192 LYS C CA 1
ATOM 6435 C C . LYS C 1 194 ? 157.245 142.649 91.450 1.00 88.30 192 LYS C C 1
ATOM 6436 O O . LYS C 1 194 ? 157.314 141.425 91.541 1.00 87.78 192 LYS C O 1
ATOM 6442 N N . HIS C 1 195 ? 158.245 143.472 91.790 1.00 89.48 193 HIS C N 1
ATOM 6443 C CA . HIS C 1 195 ? 159.547 142.983 92.218 1.00 89.99 193 HIS C CA 1
ATOM 6444 C C . HIS C 1 195 ? 159.463 142.421 93.635 1.00 86.31 193 HIS C C 1
ATOM 6445 O O . HIS C 1 195 ? 160.066 141.389 93.921 1.00 85.67 193 HIS C O 1
ATOM 6452 N N . ARG C 1 196 ? 158.711 143.097 94.513 1.00 83.02 194 ARG C N 1
ATOM 6453 C CA . ARG C 1 196 ? 158.635 142.701 95.911 1.00 82.64 194 ARG C CA 1
ATOM 6454 C C . ARG C 1 196 ? 157.844 141.399 96.038 1.00 82.65 194 ARG C C 1
ATOM 6455 O O . ARG C 1 196 ? 158.081 140.622 96.959 1.00 84.11 194 ARG C O 1
ATOM 6463 N N . ARG C 1 197 ? 156.911 141.157 95.108 1.00 83.02 195 ARG C N 1
ATOM 6464 C CA . ARG C 1 197 ? 156.080 139.964 95.152 1.00 81.45 195 ARG C CA 1
ATOM 6465 C C . ARG C 1 197 ? 156.888 138.752 94.697 1.00 80.77 195 ARG C C 1
ATOM 6466 O O . ARG C 1 197 ? 156.710 137.657 95.231 1.00 79.54 195 ARG C O 1
ATOM 6474 N N . LYS C 1 198 ? 157.770 138.964 93.713 1.00 82.06 196 LYS C N 1
ATOM 6475 C CA . LYS C 1 198 ? 158.590 137.899 93.160 1.00 83.07 196 LYS C CA 1
ATOM 6476 C C . LYS C 1 198 ? 159.575 137.406 94.216 1.00 81.83 196 LYS C C 1
ATOM 6477 O O . LYS C 1 198 ? 159.901 136.221 94.246 1.00 82.73 196 LYS C O 1
ATOM 6483 N N . LEU C 1 199 ? 160.029 138.321 95.086 1.00 80.27 197 LEU C N 1
ATOM 6484 C CA . LEU C 1 199 ? 160.939 137.977 96.167 1.00 78.72 197 LEU C CA 1
ATOM 6485 C C . LEU C 1 199 ? 160.214 137.140 97.218 1.00 76.89 197 LEU C C 1
ATOM 6486 O O . LEU C 1 199 ? 160.763 136.145 97.682 1.00 76.50 197 LEU C O 1
ATOM 6491 N N . LEU C 1 200 ? 158.997 137.553 97.599 1.00 76.33 198 LEU C N 1
ATOM 6492 C CA . LEU C 1 200 ? 158.240 136.848 98.625 1.00 77.88 198 LEU C CA 1
ATOM 6493 C C . LEU C 1 200 ? 157.935 135.414 98.180 1.00 79.79 198 LEU C C 1
ATOM 6494 O O . LEU C 1 200 ? 157.890 134.515 99.016 1.00 77.23 198 LEU C O 1
ATOM 6499 N N . GLU C 1 201 ? 157.712 135.205 96.875 1.00 81.34 199 GLU C N 1
ATOM 6500 C CA . GLU C 1 201 ? 157.308 133.897 96.378 1.00 84.86 199 GLU C CA 1
ATOM 6501 C C . GLU C 1 201 ? 158.499 132.941 96.363 1.00 85.53 199 GLU C C 1
ATOM 6502 O O . GLU C 1 201 ? 158.300 131.728 96.416 1.00 89.28 199 GLU C O 1
ATOM 6508 N N . SER C 1 202 ? 159.726 133.485 96.318 1.00 83.46 200 SER C N 1
ATOM 6509 C CA . SER C 1 202 ? 160.936 132.673 96.313 1.00 79.38 200 SER C CA 1
ATOM 6510 C C . SER C 1 202 ? 161.094 131.903 97.626 1.00 76.92 200 SER C C 1
ATOM 6511 O O . SER C 1 202 ? 161.799 130.897 97.659 1.00 78.27 200 SER C O 1
ATOM 6514 N N . ILE C 1 203 ? 160.427 132.353 98.697 1.00 73.63 201 ILE C N 1
ATOM 6515 C CA . ILE C 1 203 ? 160.452 131.626 99.957 1.00 75.70 201 ILE C CA 1
ATOM 6516 C C . ILE C 1 203 ? 159.680 130.318 99.782 1.00 82.59 201 ILE C C 1
ATOM 6517 O O . ILE C 1 203 ? 158.530 130.343 99.340 1.00 84.99 201 ILE C O 1
ATOM 6522 N N . PRO C 1 204 ? 160.271 129.132 100.084 1.00 86.34 202 PRO C N 1
ATOM 6523 C CA . PRO C 1 204 ? 159.531 127.874 100.034 1.00 85.89 202 PRO C CA 1
ATOM 6524 C C . PRO C 1 204 ? 158.422 127.802 101.075 1.00 81.10 202 PRO C C 1
ATOM 6525 O O . PRO C 1 204 ? 158.686 127.906 102.268 1.00 82.09 202 PRO C O 1
ATOM 6529 N N . GLY C 1 205 ? 157.181 127.631 100.605 1.00 79.86 203 GLY C N 1
ATOM 6530 C CA . GLY C 1 205 ? 156.019 127.623 101.480 1.00 78.60 203 GLY C CA 1
ATOM 6531 C C . GLY C 1 205 ? 155.138 128.852 101.276 1.00 74.99 203 GLY C C 1
ATOM 6532 O O . GLY C 1 205 ? 154.078 128.937 101.883 1.00 77.87 203 GLY C O 1
ATOM 6533 N N . ILE C 1 206 ? 155.581 129.793 100.429 1.00 71.94 204 ILE C N 1
ATOM 6534 C CA . ILE C 1 206 ? 154.826 131.002 100.145 1.00 72.15 204 ILE C CA 1
ATOM 6535 C C . ILE C 1 206 ? 154.542 131.047 98.647 1.00 71.00 204 ILE C C 1
ATOM 6536 O O . ILE C 1 206 ? 155.478 131.023 97.849 1.00 74.39 204 ILE C O 1
ATOM 6541 N N . GLY C 1 207 ? 153.249 131.113 98.291 1.00 70.26 205 GLY C N 1
ATOM 6542 C CA . GLY C 1 207 ? 152.795 131.083 96.909 1.00 70.80 205 GLY C CA 1
ATOM 6543 C C . GLY C 1 207 ? 152.015 132.344 96.549 1.00 76.00 205 GLY C C 1
ATOM 6544 O O . GLY C 1 207 ? 152.124 133.354 97.241 1.00 78.71 205 GLY C O 1
ATOM 6545 N N . GLU C 1 208 ? 151.203 132.257 95.484 1.00 81.28 206 GLU C N 1
ATOM 6546 C CA . GLU C 1 208 ? 150.449 133.393 94.963 1.00 84.58 206 GLU C CA 1
ATOM 6547 C C . GLU C 1 208 ? 149.570 134.018 96.046 1.00 80.82 206 GLU C C 1
ATOM 6548 O O . GLU C 1 208 ? 149.597 135.232 96.231 1.00 81.50 206 GLU C O 1
ATOM 6554 N N . LYS C 1 209 ? 148.789 133.200 96.755 1.00 78.13 207 LYS C N 1
ATOM 6555 C CA . LYS C 1 209 ? 147.807 133.739 97.683 1.00 77.99 207 LYS C CA 1
ATOM 6556 C C . LYS C 1 209 ? 148.523 134.480 98.812 1.00 76.04 207 LYS C C 1
ATOM 6557 O O . LYS C 1 209 ? 148.154 135.610 99.122 1.00 78.03 207 LYS C O 1
ATOM 6563 N N . THR C 1 210 ? 149.553 133.858 99.403 1.00 71.84 208 THR C N 1
ATOM 6564 C CA . THR C 1 210 ? 150.156 134.377 100.623 1.00 71.06 208 THR C CA 1
ATOM 6565 C C . THR C 1 210 ? 151.064 135.570 100.312 1.00 68.15 208 THR C C 1
ATOM 6566 O O . THR C 1 210 ? 151.221 136.445 101.157 1.00 68.23 208 THR C O 1
ATOM 6570 N N . SER C 1 211 ? 151.645 135.621 99.108 1.00 68.42 209 SER C N 1
ATOM 6571 C CA . SER C 1 211 ? 152.494 136.743 98.736 1.00 69.65 209 SER C CA 1
ATOM 6572 C C . SER C 1 211 ? 151.675 138.032 98.693 1.00 71.41 209 SER C C 1
ATOM 6573 O O . SER C 1 211 ? 152.157 139.077 99.119 1.00 73.76 209 SER C O 1
ATOM 6576 N N . ALA C 1 212 ? 150.435 137.951 98.190 1.00 71.27 210 ALA C N 1
ATOM 6577 C CA . ALA C 1 212 ? 149.576 139.118 98.072 1.00 69.32 210 ALA C CA 1
ATOM 6578 C C . ALA C 1 212 ? 149.111 139.582 99.452 1.00 69.19 210 ALA C C 1
ATOM 6579 O O . ALA C 1 212 ? 149.012 140.783 99.693 1.00 70.33 210 ALA C O 1
ATOM 6581 N N . VAL C 1 213 ? 148.845 138.637 100.360 1.00 65.31 211 VAL C N 1
ATOM 6582 C CA . VAL C 1 213 ? 148.432 138.991 101.708 1.00 66.13 211 VAL C CA 1
ATOM 6583 C C . VAL C 1 213 ? 149.597 139.681 102.416 1.00 69.47 211 VAL C C 1
ATOM 6584 O O . VAL C 1 213 ? 149.397 140.718 103.037 1.00 69.77 211 VAL C O 1
ATOM 6588 N N . LEU C 1 214 ? 150.799 139.085 102.352 1.00 70.95 212 LEU C N 1
ATOM 6589 C CA . LEU C 1 214 ? 151.969 139.623 103.035 1.00 71.14 212 LEU C CA 1
ATOM 6590 C C . LEU C 1 214 ? 152.226 141.046 102.547 1.00 72.07 212 LEU C C 1
ATOM 6591 O O . LEU C 1 214 ? 152.403 141.956 103.352 1.00 73.23 212 LEU C O 1
ATOM 6596 N N . LEU C 1 215 ? 152.206 141.226 101.225 1.00 71.46 213 LEU C N 1
ATOM 6597 C CA . LEU C 1 215 ? 152.489 142.513 100.618 1.00 74.57 213 LEU C CA 1
ATOM 6598 C C . LEU C 1 215 ? 151.422 143.545 100.993 1.00 73.53 213 LEU C C 1
ATOM 6599 O O . LEU C 1 215 ? 151.730 144.727 101.112 1.00 75.59 213 LEU C O 1
ATOM 6604 N N . ALA C 1 216 ? 150.174 143.096 101.192 1.00 73.70 214 ALA C N 1
ATOM 6605 C CA . ALA C 1 216 ? 149.076 143.975 101.569 1.00 71.56 214 ALA C CA 1
ATOM 6606 C C . ALA C 1 216 ? 149.313 144.606 102.938 1.00 73.79 214 ALA C C 1
ATOM 6607 O O . ALA C 1 216 ? 148.883 145.734 103.170 1.00 75.80 214 ALA C O 1
ATOM 6609 N N . TYR C 1 217 ? 149.977 143.874 103.843 1.00 75.36 215 TYR C N 1
ATOM 6610 C CA . TYR C 1 217 ? 150.142 144.317 105.219 1.00 75.81 215 TYR C CA 1
ATOM 6611 C C . TYR C 1 217 ? 151.535 144.902 105.454 1.00 78.49 215 TYR C C 1
ATOM 6612 O O . TYR C 1 217 ? 151.719 145.661 106.402 1.00 83.36 215 TYR C O 1
ATOM 6621 N N . ILE C 1 218 ? 152.510 144.552 104.610 1.00 80.40 216 ILE C N 1
ATOM 6622 C CA . ILE C 1 218 ? 153.846 145.117 104.716 1.00 82.11 216 ILE C CA 1
ATOM 6623 C C . ILE C 1 218 ? 153.847 146.501 104.066 1.00 85.33 216 ILE C C 1
ATOM 6624 O O . ILE C 1 218 ? 154.330 147.455 104.672 1.00 88.92 216 ILE C O 1
ATOM 6629 N N . GLY C 1 219 ? 153.326 146.598 102.836 1.00 88.85 217 GLY C N 1
ATOM 6630 C CA . GLY C 1 219 ? 153.262 147.861 102.116 1.00 92.05 217 GLY C CA 1
ATOM 6631 C C . GLY C 1 219 ? 154.348 147.966 101.048 1.00 95.11 217 GLY C C 1
ATOM 6632 O O . GLY C 1 219 ? 155.040 146.990 100.768 1.00 95.85 217 GLY C O 1
ATOM 6633 N N . LEU C 1 220 ? 154.481 149.169 100.471 1.00 100.83 218 LEU C N 1
ATOM 6634 C CA . LEU C 1 220 ? 155.457 149.469 99.431 1.00 105.12 218 LEU C CA 1
ATOM 6635 C C . LEU C 1 220 ? 156.807 149.818 100.053 1.00 108.78 218 LEU C C 1
ATOM 6636 O O . LEU C 1 220 ? 157.848 149.413 99.537 1.00 109.37 218 LEU C O 1
ATOM 6641 N N . LYS C 1 221 ? 156.773 150.602 101.138 1.00 112.58 219 LYS C N 1
ATOM 6642 C CA . LYS C 1 221 ? 157.977 151.071 101.803 1.00 115.57 219 LYS C CA 1
ATOM 6643 C C . LYS C 1 221 ? 158.289 150.146 102.975 1.00 114.56 219 LYS C C 1
ATOM 6644 O O . LYS C 1 221 ? 157.475 149.290 103.322 1.00 115.56 219 LYS C O 1
ATOM 6650 N N . ASP C 1 222 ? 159.472 150.331 103.574 1.00 112.91 220 ASP C N 1
ATOM 6651 C CA . ASP C 1 222 ? 159.905 149.541 104.714 1.00 111.49 220 ASP C CA 1
ATOM 6652 C C . ASP C 1 222 ? 159.536 150.286 105.995 1.00 108.45 220 ASP C C 1
ATOM 6653 O O . ASP C 1 222 ? 160.392 150.888 106.642 1.00 111.14 220 ASP C O 1
ATOM 6658 N N . ARG C 1 223 ? 158.249 150.216 106.359 1.00 102.55 221 ARG C N 1
ATOM 6659 C CA . ARG C 1 223 ? 157.704 150.977 107.475 1.00 98.26 221 ARG C CA 1
ATOM 6660 C C . ARG C 1 223 ? 158.088 150.354 108.820 1.00 93.98 221 ARG C C 1
ATOM 6661 O O . ARG C 1 223 ? 157.843 150.967 109.857 1.00 96.47 221 ARG C O 1
ATOM 6669 N N . PHE C 1 224 ? 158.663 149.143 108.812 1.00 88.44 222 PHE C N 1
ATOM 6670 C CA . PHE C 1 224 ? 159.170 148.521 110.026 1.00 86.11 222 PHE C CA 1
ATOM 6671 C C . PHE C 1 224 ? 160.695 148.560 109.997 1.00 89.31 222 PHE C C 1
ATOM 6672 O O . PHE C 1 224 ? 161.299 148.336 108.951 1.00 93.46 222 PHE C O 1
ATOM 6680 N N . ALA C 1 225 ? 161.312 148.843 111.149 1.00 90.09 223 ALA C N 1
ATOM 6681 C CA . ALA C 1 225 ? 162.760 148.974 111.222 1.00 92.27 223 ALA C CA 1
ATOM 6682 C C . ALA C 1 225 ? 163.411 147.593 111.250 1.00 93.39 223 ALA C C 1
ATOM 6683 O O . ALA C 1 225 ? 164.426 147.381 110.590 1.00 95.17 223 ALA C O 1
ATOM 6685 N N . HIS C 1 226 ? 162.818 146.666 112.017 1.00 92.93 224 HIS C N 1
ATOM 6686 C CA . HIS C 1 226 ? 163.350 145.321 112.169 1.00 92.81 224 HIS C CA 1
ATOM 6687 C C . HIS C 1 226 ? 162.273 144.289 111.843 1.00 88.99 224 HIS C C 1
ATOM 6688 O O . HIS C 1 226 ? 161.095 144.514 112.109 1.00 89.80 224 HIS C O 1
ATOM 6695 N N . ALA C 1 227 ? 162.704 143.143 111.299 1.00 84.08 225 ALA C N 1
ATOM 6696 C CA . ALA C 1 227 ? 161.801 142.080 110.887 1.00 79.99 225 ALA C CA 1
ATOM 6697 C C . ALA C 1 227 ? 160.929 141.623 112.054 1.00 78.02 225 ALA C C 1
ATOM 6698 O O . ALA C 1 227 ? 159.747 141.353 111.859 1.00 80.17 225 ALA C O 1
ATOM 6700 N N . ARG C 1 228 ? 161.514 141.548 113.256 1.00 77.59 226 ARG C N 1
ATOM 6701 C CA . ARG C 1 228 ? 160.818 141.044 114.432 1.00 77.58 226 ARG C CA 1
ATOM 6702 C C . ARG C 1 228 ? 159.632 141.940 114.794 1.00 74.48 226 ARG C C 1
ATOM 6703 O O . ARG C 1 228 ? 158.670 141.468 115.398 1.00 73.77 226 ARG C O 1
ATOM 6711 N N . GLN C 1 229 ? 159.688 143.223 114.420 1.00 73.60 227 GLN C N 1
ATOM 6712 C CA . GLN C 1 229 ? 158.561 144.121 114.629 1.00 73.71 227 GLN C CA 1
ATOM 6713 C C . GLN C 1 229 ? 157.363 143.692 113.779 1.00 73.37 227 GLN C C 1
ATOM 6714 O O . GLN C 1 229 ? 156.226 143.738 114.250 1.00 71.73 227 GLN C O 1
ATOM 6720 N N . PHE C 1 230 ? 157.615 143.262 112.534 1.00 71.76 228 PHE C N 1
ATOM 6721 C CA . PHE C 1 230 ? 156.541 142.789 111.678 1.00 70.42 228 PHE C CA 1
ATOM 6722 C C . PHE C 1 230 ? 155.945 141.495 112.235 1.00 72.20 228 PHE C C 1
ATOM 6723 O O . PHE C 1 230 ? 154.744 141.263 112.093 1.00 73.03 228 PHE C O 1
ATOM 6731 N N . ALA C 1 231 ? 156.764 140.645 112.863 1.00 69.97 229 ALA C N 1
ATOM 6732 C CA . ALA C 1 231 ? 156.241 139.408 113.427 1.00 68.92 229 ALA C CA 1
ATOM 6733 C C . ALA C 1 231 ? 155.372 139.714 114.648 1.00 66.61 229 ALA C C 1
ATOM 6734 O O . ALA C 1 231 ? 154.387 139.020 114.888 1.00 64.62 229 ALA C O 1
ATOM 6736 N N . ALA C 1 232 ? 155.740 140.755 115.408 1.00 68.73 230 ALA C N 1
ATOM 6737 C CA . ALA C 1 232 ? 154.908 141.268 116.491 1.00 70.38 230 ALA C CA 1
ATOM 6738 C C . ALA C 1 232 ? 153.609 141.850 115.936 1.00 66.93 230 ALA C C 1
ATOM 6739 O O . ALA C 1 232 ? 152.539 141.587 116.475 1.00 68.12 230 ALA C O 1
ATOM 6741 N N . PHE C 1 233 ? 153.718 142.618 114.844 1.00 66.68 231 PHE C N 1
ATOM 6742 C CA . PHE C 1 233 ? 152.575 143.228 114.183 1.00 67.07 231 PHE C CA 1
ATOM 6743 C C . PHE C 1 233 ? 151.495 142.188 113.885 1.00 66.84 231 PHE C C 1
ATOM 6744 O O . PHE C 1 233 ? 150.313 142.493 114.016 1.00 70.99 231 PHE C O 1
ATOM 6752 N N . ALA C 1 234 ? 151.897 140.974 113.490 1.00 66.37 232 ALA C N 1
ATOM 6753 C CA . ALA C 1 234 ? 150.954 139.955 113.052 1.00 65.27 232 ALA C CA 1
ATOM 6754 C C . ALA C 1 234 ? 150.311 139.246 114.241 1.00 66.20 232 ALA C C 1
ATOM 6755 O O . ALA C 1 234 ? 149.365 138.484 114.052 1.00 66.26 232 ALA C O 1
ATOM 6757 N N . GLY C 1 235 ? 150.825 139.482 115.455 1.00 66.31 233 GLY C N 1
ATOM 6758 C CA . GLY C 1 235 ? 150.251 138.895 116.656 1.00 68.25 233 GLY C CA 1
ATOM 6759 C C . GLY C 1 235 ? 150.845 137.518 116.952 1.00 71.65 233 GLY C C 1
ATOM 6760 O O . GLY C 1 235 ? 150.241 136.734 117.686 1.00 69.88 233 GLY C O 1
ATOM 6761 N N . LEU C 1 236 ? 152.071 137.278 116.454 1.00 72.54 234 LEU C N 1
ATOM 6762 C CA . LEU C 1 236 ? 152.653 135.946 116.412 1.00 72.38 234 LEU C CA 1
ATOM 6763 C C . LEU C 1 236 ? 153.707 135.720 117.497 1.00 75.11 234 LEU C C 1
ATOM 6764 O O . LEU C 1 236 ? 154.113 134.578 117.698 1.00 81.31 234 LEU C O 1
ATOM 6769 N N . THR C 1 237 ? 154.148 136.765 118.208 1.00 75.64 235 THR C N 1
ATOM 6770 C CA . THR C 1 237 ? 155.212 136.586 119.187 1.00 76.76 235 THR C CA 1
ATOM 6771 C C . THR C 1 237 ? 154.601 136.095 120.501 1.00 80.84 235 THR C C 1
ATOM 6772 O O . THR C 1 237 ? 153.477 136.470 120.831 1.00 79.94 235 THR C O 1
ATOM 6776 N N . PRO C 1 238 ? 155.311 135.248 121.292 1.00 85.19 236 PRO C N 1
ATOM 6777 C CA . PRO C 1 238 ? 154.767 134.730 122.542 1.00 88.40 236 PRO C CA 1
ATOM 6778 C C . PRO C 1 238 ? 154.720 135.761 123.664 1.00 93.11 236 PRO C C 1
ATOM 6779 O O . PRO C 1 238 ? 155.405 136.782 123.605 1.00 93.34 236 PRO C O 1
ATOM 6783 N N . ARG C 1 239 ? 153.919 135.457 124.692 1.00 96.80 237 ARG C N 1
ATOM 6784 C CA . ARG C 1 239 ? 153.709 136.350 125.818 1.00 101.15 237 ARG C CA 1
ATOM 6785 C C . ARG C 1 239 ? 153.820 135.528 127.117 1.00 104.28 237 ARG C C 1
ATOM 6786 O O . ARG C 1 239 ? 153.146 135.892 128.116 1.00 106.56 237 ARG C O 1
ATOM 6794 N N . ARG C 1 252 ? 151.989 131.412 125.512 1.00 108.66 250 ARG C N 1
ATOM 6795 C CA . ARG C 1 252 ? 150.881 131.654 124.546 1.00 108.72 250 ARG C CA 1
ATOM 6796 C C . ARG C 1 252 ? 151.252 132.799 123.603 1.00 104.09 250 ARG C C 1
ATOM 6797 O O . ARG C 1 252 ? 151.976 133.715 123.989 1.00 102.52 250 ARG C O 1
ATOM 6805 N N . MET C 1 253 ? 150.726 132.736 122.372 1.00 100.76 251 MET C N 1
ATOM 6806 C CA . MET C 1 253 ? 150.859 133.813 121.400 1.00 98.61 251 MET C CA 1
ATOM 6807 C C . MET C 1 253 ? 150.019 135.011 121.845 1.00 94.70 251 MET C C 1
ATOM 6808 O O . MET C 1 253 ? 148.911 134.838 122.353 1.00 94.69 251 MET C O 1
ATOM 6813 N N . SER C 1 254 ? 150.552 136.224 121.643 1.00 89.67 252 SER C N 1
ATOM 6814 C CA . SER C 1 254 ? 149.888 137.435 122.100 1.00 87.96 252 SER C CA 1
ATOM 6815 C C . SER C 1 254 ? 148.542 137.604 121.399 1.00 87.30 252 SER C C 1
ATOM 6816 O O . SER C 1 254 ? 147.564 137.996 122.031 1.00 90.64 252 SER C O 1
ATOM 6819 N N . LYS C 1 255 ? 148.515 137.324 120.088 1.00 86.15 253 LYS C N 1
ATOM 6820 C CA . LYS C 1 255 ? 147.359 137.580 119.241 1.00 83.93 253 LYS C CA 1
ATOM 6821 C C . LYS C 1 255 ? 147.007 139.070 119.271 1.00 80.83 253 LYS C C 1
ATOM 6822 O O . LYS C 1 255 ? 145.865 139.442 119.020 1.00 84.06 253 LYS C O 1
ATOM 6828 N N . ALA C 1 256 ? 148.000 139.920 119.558 1.00 76.02 254 ALA C N 1
ATOM 6829 C CA . ALA C 1 256 ? 147.861 141.357 119.409 1.00 72.21 254 ALA C CA 1
ATOM 6830 C C . ALA C 1 256 ? 148.276 141.734 117.992 1.00 69.97 254 ALA C C 1
ATOM 6831 O O . ALA C 1 256 ? 149.388 142.216 117.776 1.00 66.78 254 ALA C O 1
ATOM 6833 N N . GLY C 1 257 ? 147.379 141.478 117.032 1.00 66.06 255 GLY C N 1
ATOM 6834 C CA . GLY C 1 257 ? 147.650 141.765 115.634 1.00 62.75 255 GLY C CA 1
ATOM 6835 C C . GLY C 1 257 ? 146.491 141.319 114.757 1.00 63.54 255 GLY C C 1
ATOM 6836 O O . GLY C 1 257 ? 145.552 140.701 115.246 1.00 67.65 255 GLY C O 1
ATOM 6837 N N . HIS C 1 258 ? 146.574 141.637 113.462 1.00 68.54 256 HIS C N 1
ATOM 6838 C CA . HIS C 1 258 ? 145.517 141.330 112.514 1.00 68.43 256 HIS C CA 1
ATOM 6839 C C . HIS C 1 258 ? 145.284 139.820 112.427 1.00 69.04 256 HIS C C 1
ATOM 6840 O O . HIS C 1 258 ? 146.187 139.081 112.038 1.00 68.46 256 HIS C O 1
ATOM 6847 N N . VAL C 1 259 ? 144.057 139.387 112.764 1.00 68.85 257 VAL C N 1
ATOM 6848 C CA . VAL C 1 259 ? 143.615 138.009 112.574 1.00 72.55 257 VAL C CA 1
ATOM 6849 C C . VAL C 1 259 ? 143.767 137.610 111.105 1.00 72.38 257 VAL C C 1
ATOM 6850 O O . VAL C 1 259 ? 144.102 136.466 110.819 1.00 72.83 257 VAL C O 1
ATOM 6854 N N . SER C 1 260 ? 143.499 138.539 110.179 1.00 74.69 258 SER C N 1
ATOM 6855 C CA . SER C 1 260 ? 143.454 138.215 108.763 1.00 77.54 258 SER C CA 1
ATOM 6856 C C . SER C 1 260 ? 144.852 137.909 108.236 1.00 79.02 258 SER C C 1
ATOM 6857 O O . SER C 1 260 ? 144.997 137.079 107.341 1.00 82.07 258 SER C O 1
ATOM 6860 N N . LEU C 1 261 ? 145.862 138.605 108.770 1.00 77.60 259 LEU C N 1
ATOM 6861 C CA . LEU C 1 261 ? 147.250 138.344 108.417 1.00 75.48 259 LEU C CA 1
ATOM 6862 C C . LEU C 1 261 ? 147.701 137.027 109.049 1.00 71.35 259 LEU C C 1
ATOM 6863 O O . LEU C 1 261 ? 148.368 136.226 108.403 1.00 70.29 259 LEU C O 1
ATOM 6868 N N . ARG C 1 262 ? 147.316 136.815 110.310 1.00 69.83 260 ARG C N 1
ATOM 6869 C CA . ARG C 1 262 ? 147.796 135.690 111.094 1.00 68.66 260 ARG C CA 1
ATOM 6870 C C . ARG C 1 262 ? 147.212 134.387 110.553 1.00 70.39 260 ARG C C 1
ATOM 6871 O O . ARG C 1 262 ? 147.939 133.410 110.415 1.00 74.01 260 ARG C O 1
ATOM 6879 N N . ARG C 1 263 ? 145.914 134.384 110.219 1.00 71.14 261 ARG C N 1
ATOM 6880 C CA . ARG C 1 263 ? 145.245 133.189 109.719 1.00 70.04 261 ARG C CA 1
ATOM 6881 C C . ARG C 1 263 ? 145.816 132.788 108.359 1.00 68.60 261 ARG C C 1
ATOM 6882 O O . ARG C 1 263 ? 145.799 131.609 108.016 1.00 72.07 261 ARG C O 1
ATOM 6890 N N . ALA C 1 264 ? 146.318 133.765 107.592 1.00 64.15 262 ALA C N 1
ATOM 6891 C CA . ALA C 1 264 ? 146.802 133.522 106.243 1.00 64.24 262 ALA C CA 1
ATOM 6892 C C . ALA C 1 264 ? 148.145 132.787 106.230 1.00 68.72 262 ALA C C 1
ATOM 6893 O O . ALA C 1 264 ? 148.590 132.379 105.159 1.00 70.04 262 ALA C O 1
ATOM 6895 N N . LEU C 1 265 ? 148.800 132.633 107.390 1.00 70.07 263 LEU C N 1
ATOM 6896 C CA . LEU C 1 265 ? 150.129 132.038 107.442 1.00 72.49 263 LEU C CA 1
ATOM 6897 C C . LEU C 1 265 ? 150.077 130.583 107.904 1.00 71.11 263 LEU C C 1
ATOM 6898 O O . LEU C 1 265 ? 151.085 129.889 107.811 1.00 75.20 263 LEU C O 1
ATOM 6903 N N . TYR C 1 266 ? 148.913 130.111 108.363 1.00 70.61 264 TYR C N 1
ATOM 6904 C CA . TYR C 1 266 ? 148.810 128.802 108.992 1.00 70.38 264 TYR C CA 1
ATOM 6905 C C . TYR C 1 266 ? 149.048 127.678 107.985 1.00 70.71 264 TYR C C 1
ATOM 6906 O O . TYR C 1 266 ? 149.815 126.770 108.280 1.00 77.13 264 TYR C O 1
ATOM 6915 N N . MET C 1 267 ? 148.370 127.695 106.829 1.00 69.77 265 MET C N 1
ATOM 6916 C CA . MET C 1 267 ? 148.545 126.625 105.854 1.00 69.61 265 MET C CA 1
ATOM 6917 C C . MET C 1 267 ? 149.926 126.739 105.199 1.00 71.49 265 MET C C 1
ATOM 6918 O O . MET C 1 267 ? 150.550 125.711 104.948 1.00 73.90 265 MET C O 1
ATOM 6923 N N . PRO C 1 268 ? 150.463 127.941 104.862 1.00 70.71 266 PRO C N 1
ATOM 6924 C CA . PRO C 1 268 ? 151.861 128.045 104.444 1.00 72.11 266 PRO C CA 1
ATOM 6925 C C . PRO C 1 268 ? 152.858 127.456 105.440 1.00 70.96 266 PRO C C 1
ATOM 6926 O O . PRO C 1 268 ? 153.891 126.938 105.029 1.00 70.88 266 PRO C O 1
ATOM 6930 N N . ALA C 1 269 ? 152.552 127.549 106.741 1.00 69.86 267 ALA C N 1
ATOM 6931 C CA . ALA C 1 269 ? 153.401 126.963 107.765 1.00 72.44 267 ALA C CA 1
ATOM 6932 C C . ALA C 1 269 ? 153.397 125.438 107.644 1.00 76.75 267 ALA C C 1
ATOM 6933 O O . ALA C 1 269 ? 154.462 124.825 107.713 1.00 79.80 267 ALA C O 1
ATOM 6935 N N . MET C 1 270 ? 152.214 124.827 107.463 1.00 74.25 268 MET C N 1
ATOM 6936 C CA . MET C 1 270 ? 152.129 123.379 107.340 1.00 76.42 268 MET C CA 1
ATOM 6937 C C . MET C 1 270 ? 152.905 122.892 106.122 1.00 73.13 268 MET C C 1
ATOM 6938 O O . MET C 1 270 ? 153.558 121.858 106.192 1.00 76.40 268 MET C O 1
ATOM 6943 N N . VAL C 1 271 ? 152.779 123.604 105.000 1.00 72.15 269 VAL C N 1
ATOM 6944 C CA . VAL C 1 271 ? 153.440 123.207 103.769 1.00 73.45 269 VAL C CA 1
ATOM 6945 C C . VAL C 1 271 ? 154.950 123.258 103.986 1.00 75.29 269 VAL C C 1
ATOM 6946 O O . VAL C 1 271 ? 155.665 122.371 103.534 1.00 75.15 269 VAL C O 1
ATOM 6950 N N . ALA C 1 272 ? 155.420 124.302 104.678 1.00 78.96 270 ALA C N 1
ATOM 6951 C CA . ALA C 1 272 ? 156.842 124.486 104.913 1.00 80.71 270 ALA C CA 1
ATOM 6952 C C . ALA C 1 272 ? 157.375 123.319 105.741 1.00 80.50 270 ALA C C 1
ATOM 6953 O O . ALA C 1 272 ? 158.260 122.600 105.283 1.00 80.51 270 ALA C O 1
ATOM 6955 N N . THR C 1 273 ? 156.779 123.097 106.921 1.00 80.22 271 THR C N 1
ATOM 6956 C CA . THR C 1 273 ? 157.277 122.110 107.867 1.00 81.05 271 THR C CA 1
ATOM 6957 C C . THR C 1 273 ? 157.166 120.697 107.294 1.00 84.90 271 THR C C 1
ATOM 6958 O O . THR C 1 273 ? 157.791 119.786 107.830 1.00 89.79 271 THR C O 1
ATOM 6962 N N . SER C 1 274 ? 156.389 120.511 106.218 1.00 87.12 272 SER C N 1
ATOM 6963 C CA . SER C 1 274 ? 156.103 119.182 105.702 1.00 88.66 272 SER C CA 1
ATOM 6964 C C . SER C 1 274 ? 156.829 118.900 104.387 1.00 90.89 272 SER C C 1
ATOM 6965 O O . SER C 1 274 ? 157.220 117.756 104.159 1.00 96.50 272 SER C O 1
ATOM 6968 N N . LYS C 1 275 ? 157.001 119.910 103.523 1.00 93.40 273 LYS C N 1
ATOM 6969 C CA . LYS C 1 275 ? 157.397 119.660 102.144 1.00 95.18 273 LYS C CA 1
ATOM 6970 C C . LYS C 1 275 ? 158.602 120.490 101.697 1.00 96.42 273 LYS C C 1
ATOM 6971 O O . LYS C 1 275 ? 158.900 120.519 100.504 1.00 98.60 273 LYS C O 1
ATOM 6977 N N . THR C 1 276 ? 159.312 121.144 102.626 1.00 97.02 274 THR C N 1
ATOM 6978 C CA . THR C 1 276 ? 160.483 121.933 102.262 1.00 97.15 274 THR C CA 1
ATOM 6979 C C . THR C 1 276 ? 161.664 121.503 103.128 1.00 98.24 274 THR C C 1
ATOM 6980 O O . THR C 1 276 ? 161.473 121.053 104.256 1.00 98.62 274 THR C O 1
ATOM 6984 N N . GLU C 1 277 ? 162.882 121.663 102.593 1.00 99.34 275 GLU C N 1
ATOM 6985 C CA . GLU C 1 277 ? 164.090 121.295 103.316 1.00 101.39 275 GLU C CA 1
ATOM 6986 C C . GLU C 1 277 ? 164.199 122.152 104.578 1.00 100.62 275 GLU C C 1
ATOM 6987 O O . GLU C 1 277 ? 164.295 121.615 105.682 1.00 100.61 275 GLU C O 1
ATOM 6993 N N . TRP C 1 278 ? 164.151 123.480 104.408 1.00 97.51 276 TRP C N 1
ATOM 6994 C CA . TRP C 1 278 ? 164.383 124.398 105.511 1.00 97.11 276 TRP C CA 1
ATOM 6995 C C . TRP C 1 278 ? 163.261 124.284 106.540 1.00 96.84 276 TRP C C 1
ATOM 6996 O O . TRP C 1 278 ? 163.490 124.517 107.727 1.00 98.19 276 TRP C O 1
ATOM 7007 N N . GLY C 1 279 ? 162.057 123.922 106.079 1.00 94.78 277 GLY C N 1
ATOM 7008 C CA . GLY C 1 279 ? 160.912 123.761 106.958 1.00 93.57 277 GLY C CA 1
ATOM 7009 C C . GLY C 1 279 ? 161.034 122.512 107.825 1.00 94.43 277 GLY C C 1
ATOM 7010 O O . GLY C 1 279 ? 160.844 122.586 109.038 1.00 93.21 277 GLY C O 1
ATOM 7011 N N . ARG C 1 280 ? 161.349 121.373 107.190 1.00 97.93 278 ARG C N 1
ATOM 7012 C CA . ARG C 1 280 ? 161.513 120.106 107.891 1.00 99.79 278 ARG C CA 1
ATOM 7013 C C . ARG C 1 280 ? 162.627 120.225 108.931 1.00 97.76 278 ARG C C 1
ATOM 7014 O O . ARG C 1 280 ? 162.456 119.787 110.068 1.00 95.87 278 ARG C O 1
ATOM 7022 N N . ALA C 1 281 ? 163.755 120.832 108.530 1.00 95.82 279 ALA C N 1
ATOM 7023 C CA . ALA C 1 281 ? 164.876 121.074 109.427 1.00 95.86 279 ALA C CA 1
ATOM 7024 C C . ALA C 1 281 ? 164.407 121.785 110.695 1.00 95.35 279 ALA C C 1
ATOM 7025 O O . ALA C 1 281 ? 164.796 121.405 111.798 1.00 96.46 279 ALA C O 1
ATOM 7027 N N . PHE C 1 282 ? 163.571 122.816 110.525 1.00 94.40 280 PHE C N 1
ATOM 7028 C CA . PHE C 1 282 ? 163.059 123.592 111.642 1.00 94.36 280 PHE C CA 1
ATOM 7029 C C . PHE C 1 282 ? 162.110 122.734 112.479 1.00 96.03 280 PHE C C 1
ATOM 7030 O O . PHE C 1 282 ? 162.149 122.792 113.708 1.00 95.10 280 PHE C O 1
ATOM 7038 N N . ARG C 1 283 ? 161.257 121.948 111.804 1.00 97.65 281 ARG C N 1
ATOM 7039 C CA . ARG C 1 283 ? 160.261 121.123 112.474 1.00 99.40 281 ARG C CA 1
ATOM 7040 C C . ARG C 1 283 ? 160.950 120.070 113.339 1.00 100.58 281 ARG C C 1
ATOM 7041 O O . ARG C 1 283 ? 160.544 119.852 114.478 1.00 101.59 281 ARG C O 1
ATOM 7049 N N . ASP C 1 284 ? 161.982 119.421 112.781 1.00 102.48 282 ASP C N 1
ATOM 7050 C CA . ASP C 1 284 ? 162.703 118.354 113.458 1.00 104.50 282 ASP C CA 1
ATOM 7051 C C . ASP C 1 284 ? 163.397 118.893 114.711 1.00 104.84 282 ASP C C 1
ATOM 7052 O O . ASP C 1 284 ? 163.282 118.300 115.783 1.00 106.18 282 ASP C O 1
ATOM 7057 N N . ARG C 1 285 ? 164.102 120.022 114.572 1.00 104.39 283 ARG C N 1
ATOM 7058 C CA . ARG C 1 285 ? 164.857 120.605 115.671 1.00 105.65 283 ARG C CA 1
ATOM 7059 C C . ARG C 1 285 ? 163.943 120.881 116.866 1.00 105.85 283 ARG C C 1
ATOM 7060 O O . ARG C 1 285 ? 164.360 120.686 118.006 1.00 106.61 283 ARG C O 1
ATOM 7068 N N . LEU C 1 286 ? 162.710 121.339 116.608 1.00 106.46 284 LEU C N 1
ATOM 7069 C CA . LEU C 1 286 ? 161.760 121.622 117.675 1.00 106.85 284 LEU C CA 1
ATOM 7070 C C . LEU C 1 286 ? 161.106 120.325 118.147 1.00 107.62 284 LEU C C 1
ATOM 7071 O O . LEU C 1 286 ? 160.730 120.221 119.311 1.00 106.98 284 LEU C O 1
ATOM 7076 N N . ALA C 1 287 ? 160.937 119.360 117.232 1.00 110.20 285 ALA C N 1
ATOM 7077 C CA . ALA C 1 287 ? 160.373 118.064 117.578 1.00 113.01 285 ALA C CA 1
ATOM 7078 C C . ALA C 1 287 ? 161.295 117.349 118.565 1.00 115.30 285 ALA C C 1
ATOM 7079 O O . ALA C 1 287 ? 160.823 116.760 119.538 1.00 114.94 285 ALA C O 1
ATOM 7081 N N . ALA C 1 288 ? 162.610 117.430 118.306 1.00 116.09 286 ALA C N 1
ATOM 7082 C CA . ALA C 1 288 ? 163.625 116.871 119.187 1.00 116.75 286 ALA C CA 1
ATOM 7083 C C . ALA C 1 288 ? 163.451 117.396 120.612 1.00 116.58 286 ALA C C 1
ATOM 7084 O O . ALA C 1 288 ? 163.574 116.628 121.565 1.00 118.86 286 ALA C O 1
ATOM 7086 N N . ASN C 1 289 ? 163.145 118.694 120.747 1.00 115.36 287 ASN C N 1
ATOM 7087 C CA . ASN C 1 289 ? 163.044 119.339 122.049 1.00 115.40 287 ASN C CA 1
ATOM 7088 C C . ASN C 1 289 ? 161.635 119.174 122.623 1.00 114.51 287 ASN C C 1
ATOM 7089 O O . ASN C 1 289 ? 161.279 119.856 123.585 1.00 114.25 287 ASN C O 1
ATOM 7094 N N . GLY C 1 290 ? 160.839 118.274 122.030 1.00 114.04 288 GLY C N 1
ATOM 7095 C CA . GLY C 1 290 ? 159.566 117.866 122.599 1.00 115.14 288 GLY C CA 1
ATOM 7096 C C . GLY C 1 290 ? 158.506 118.956 122.473 1.00 115.32 288 GLY C C 1
ATOM 7097 O O . GLY C 1 290 ? 157.899 119.344 123.471 1.00 116.15 288 GLY C O 1
ATOM 7098 N N . LYS C 1 291 ? 158.298 119.434 121.237 1.00 115.13 289 LYS C N 1
ATOM 7099 C CA . LYS C 1 291 ? 157.271 120.417 120.932 1.00 114.08 289 LYS C CA 1
ATOM 7100 C C . LYS C 1 291 ? 156.174 119.732 120.121 1.00 114.24 289 LYS C C 1
ATOM 7101 O O . LYS C 1 291 ? 156.472 118.941 119.227 1.00 114.34 289 LYS C O 1
ATOM 7107 N N . LYS C 1 292 ? 154.911 120.052 120.435 1.00 114.70 290 LYS C N 1
ATOM 7108 C CA . LYS C 1 292 ? 153.774 119.385 119.818 1.00 115.93 290 LYS C CA 1
ATOM 7109 C C . LYS C 1 292 ? 153.460 120.031 118.467 1.00 114.10 290 LYS C C 1
ATOM 7110 O O . LYS C 1 292 ? 154.010 121.079 118.131 1.00 113.55 290 LYS C O 1
ATOM 7116 N N . GLY C 1 293 ? 152.575 119.373 117.702 1.00 111.81 291 GLY C N 1
ATOM 7117 C CA . GLY C 1 293 ? 152.334 119.674 116.298 1.00 108.52 291 GLY C CA 1
ATOM 7118 C C . GLY C 1 293 ? 152.029 121.148 116.047 1.00 104.88 291 GLY C C 1
ATOM 7119 O O . GLY C 1 293 ? 152.717 121.788 115.254 1.00 105.09 291 GLY C O 1
ATOM 7120 N N . LYS C 1 294 ? 150.999 121.672 116.722 1.00 102.43 292 LYS C N 1
ATOM 7121 C CA . LYS C 1 294 ? 150.554 123.039 116.496 1.00 101.21 292 LYS C CA 1
ATOM 7122 C C . LYS C 1 294 ? 151.577 124.036 117.039 1.00 99.69 292 LYS C C 1
ATOM 7123 O O . LYS C 1 294 ? 151.782 125.084 116.429 1.00 99.48 292 LYS C O 1
ATOM 7129 N N . VAL C 1 295 ? 152.216 123.710 118.170 1.00 96.98 293 VAL C N 1
ATOM 7130 C CA . VAL C 1 295 ? 153.216 124.589 118.761 1.00 94.62 293 VAL C CA 1
ATOM 7131 C C . VAL C 1 295 ? 154.318 124.866 117.735 1.00 91.78 293 VAL C C 1
ATOM 7132 O O . VAL C 1 295 ? 154.810 125.990 117.654 1.00 91.89 293 VAL C O 1
ATOM 7136 N N . ILE C 1 296 ? 154.687 123.849 116.949 1.00 88.92 294 ILE C N 1
ATOM 7137 C CA . ILE C 1 296 ? 155.688 124.023 115.907 1.00 89.11 294 ILE C CA 1
ATOM 7138 C C . ILE C 1 296 ? 155.129 124.944 114.821 1.00 88.50 294 ILE C C 1
ATOM 7139 O O . ILE C 1 296 ? 155.816 125.871 114.391 1.00 88.50 294 ILE C O 1
ATOM 7144 N N . LEU C 1 297 ? 153.887 124.690 114.385 1.00 85.23 295 LEU C N 1
ATOM 7145 C CA . LEU C 1 297 ? 153.253 125.505 113.359 1.00 80.53 295 LEU C CA 1
ATOM 7146 C C . LEU C 1 297 ? 153.201 126.967 113.815 1.00 78.53 295 LEU C C 1
ATOM 7147 O O . LEU C 1 297 ? 153.526 127.867 113.045 1.00 77.47 295 LEU C O 1
ATOM 7152 N N . GLY C 1 298 ? 152.810 127.196 115.073 1.00 76.09 296 GLY C N 1
ATOM 7153 C CA . GLY C 1 298 ? 152.897 128.513 115.683 1.00 75.96 296 GLY C CA 1
ATOM 7154 C C . GLY C 1 298 ? 154.271 129.151 115.473 1.00 76.36 296 GLY C C 1
ATOM 7155 O O . GLY C 1 298 ? 154.367 130.291 115.029 1.00 79.42 296 GLY C O 1
ATOM 7156 N N . ALA C 1 299 ? 155.334 128.403 115.783 1.00 76.34 297 ALA C N 1
ATOM 7157 C CA . ALA C 1 299 ? 156.695 128.895 115.635 1.00 75.03 297 ALA C CA 1
ATOM 7158 C C . ALA C 1 299 ? 157.024 129.176 114.168 1.00 70.76 297 ALA C C 1
ATOM 7159 O O . ALA C 1 299 ? 157.706 130.153 113.871 1.00 67.85 297 ALA C O 1
ATOM 7161 N N . MET C 1 300 ? 156.543 128.321 113.257 1.00 71.66 298 MET C N 1
ATOM 7162 C CA . MET C 1 300 ? 156.836 128.478 111.840 1.00 73.10 298 MET C CA 1
ATOM 7163 C C . MET C 1 300 ? 156.085 129.676 111.253 1.00 73.01 298 MET C C 1
ATOM 7164 O O . MET C 1 300 ? 156.574 130.316 110.322 1.00 69.23 298 MET C O 1
ATOM 7169 N N . MET C 1 301 ? 154.888 129.959 111.784 1.00 71.81 299 MET C N 1
ATOM 7170 C CA . MET C 1 301 ? 154.129 131.126 111.365 1.00 71.89 299 MET C CA 1
ATOM 7171 C C . MET C 1 301 ? 154.936 132.384 111.680 1.00 73.56 299 MET C C 1
ATOM 7172 O O . MET C 1 301 ? 155.139 133.220 110.795 1.00 71.48 299 MET C O 1
ATOM 7177 N N . ARG C 1 302 ? 155.414 132.491 112.932 1.00 70.05 300 ARG C N 1
ATOM 7178 C CA . ARG C 1 302 ? 156.251 133.604 113.355 1.00 70.26 300 ARG C CA 1
ATOM 7179 C C . ARG C 1 302 ? 157.521 133.676 112.508 1.00 71.27 300 ARG C C 1
ATOM 7180 O O . ARG C 1 302 ? 157.996 134.771 112.213 1.00 74.64 300 ARG C O 1
ATOM 7188 N N . LYS C 1 303 ? 158.080 132.519 112.132 1.00 72.31 301 LYS C N 1
ATOM 7189 C CA . LYS C 1 303 ? 159.321 132.489 111.374 1.00 74.37 301 LYS C CA 1
ATOM 7190 C C . LYS C 1 303 ? 159.089 132.972 109.943 1.00 72.80 301 LYS C C 1
ATOM 7191 O O . LYS C 1 303 ? 159.910 133.716 109.414 1.00 76.66 301 LYS C O 1
ATOM 7197 N N . LEU C 1 304 ? 157.994 132.534 109.310 1.00 70.94 302 LEU C N 1
ATOM 7198 C CA . LEU C 1 304 ? 157.672 132.969 107.958 1.00 70.89 302 LEU C CA 1
ATOM 7199 C C . LEU C 1 304 ? 157.495 134.488 107.916 1.00 71.54 302 LEU C C 1
ATOM 7200 O O . LEU C 1 304 ? 157.996 135.134 106.992 1.00 70.96 302 LEU C O 1
ATOM 7205 N N . ALA C 1 305 ? 156.767 135.049 108.895 1.00 69.32 303 ALA C N 1
ATOM 7206 C CA . ALA C 1 305 ? 156.548 136.488 108.948 1.00 67.84 303 ALA C CA 1
ATOM 7207 C C . ALA C 1 305 ? 157.891 137.205 108.958 1.00 69.98 303 ALA C C 1
ATOM 7208 O O . ALA C 1 305 ? 158.117 138.120 108.167 1.00 71.32 303 ALA C O 1
ATOM 7210 N N . GLN C 1 306 ? 158.787 136.739 109.833 1.00 71.58 304 GLN C N 1
ATOM 7211 C CA . GLN C 1 306 ? 160.077 137.370 110.038 1.00 72.65 304 GLN C CA 1
ATOM 7212 C C . GLN C 1 306 ? 160.963 137.217 108.801 1.00 71.04 304 GLN C C 1
ATOM 7213 O O . GLN C 1 306 ? 161.652 138.160 108.423 1.00 73.90 304 GLN C O 1
ATOM 7219 N N . VAL C 1 307 ? 160.945 136.043 108.165 1.00 70.00 305 VAL C N 1
ATOM 7220 C CA . VAL C 1 307 ? 161.805 135.807 107.015 1.00 72.15 305 VAL C CA 1
ATOM 7221 C C . VAL C 1 307 ? 161.291 136.601 105.813 1.00 72.41 305 VAL C C 1
ATOM 7222 O O . VAL C 1 307 ? 162.087 137.098 105.022 1.00 70.49 305 VAL C O 1
ATOM 7226 N N . ALA C 1 308 ? 159.962 136.716 105.681 1.00 73.24 306 ALA C N 1
ATOM 7227 C CA . ALA C 1 308 ? 159.359 137.483 104.603 1.00 71.23 306 ALA C CA 1
ATOM 7228 C C . ALA C 1 308 ? 159.846 138.929 104.644 1.00 72.25 306 ALA C C 1
ATOM 7229 O O . ALA C 1 308 ? 160.249 139.459 103.611 1.00 75.19 306 ALA C O 1
ATOM 7231 N N . TYR C 1 309 ? 159.818 139.557 105.829 1.00 73.22 307 TYR C N 1
ATOM 7232 C CA . TYR C 1 309 ? 160.257 140.938 105.964 1.00 76.47 307 TYR C CA 1
ATOM 7233 C C . TYR C 1 309 ? 161.760 141.033 105.696 1.00 75.56 307 TYR C C 1
ATOM 7234 O O . TYR C 1 309 ? 162.204 141.929 104.982 1.00 76.38 307 TYR C O 1
ATOM 7243 N N . GLY C 1 310 ? 162.532 140.106 106.272 1.00 73.92 308 GLY C N 1
ATOM 7244 C CA . GLY C 1 310 ? 163.967 140.037 106.057 1.00 75.67 308 GLY C CA 1
ATOM 7245 C C . GLY C 1 310 ? 164.343 139.975 104.578 1.00 76.56 308 GLY C C 1
ATOM 7246 O O . GLY C 1 310 ? 165.225 140.713 104.141 1.00 79.48 308 GLY C O 1
ATOM 7247 N N . VAL C 1 311 ? 163.666 139.110 103.810 1.00 76.33 309 VAL C N 1
ATOM 7248 C CA . VAL C 1 311 ? 163.987 138.918 102.402 1.00 76.72 309 VAL C CA 1
ATOM 7249 C C . VAL C 1 311 ? 163.711 140.211 101.631 1.00 79.30 309 VAL C C 1
ATOM 7250 O O . VAL C 1 311 ? 164.431 140.526 100.688 1.00 82.36 309 VAL C O 1
ATOM 7254 N N . LEU C 1 312 ? 162.677 140.963 102.024 1.00 82.09 310 LEU C N 1
ATOM 7255 C CA . LEU C 1 312 ? 162.339 142.189 101.316 1.00 86.14 310 LEU C CA 1
ATOM 7256 C C . LEU C 1 312 ? 163.395 143.263 101.580 1.00 90.53 310 LEU C C 1
ATOM 7257 O O . LEU C 1 312 ? 163.745 144.005 100.663 1.00 93.91 310 LEU C O 1
ATOM 7262 N N . LYS C 1 313 ? 163.895 143.344 102.822 1.00 92.57 311 LYS C N 1
ATOM 7263 C CA . LYS C 1 313 ? 164.978 144.256 103.155 1.00 95.18 311 LYS C CA 1
ATOM 7264 C C . LYS C 1 313 ? 166.211 143.944 102.307 1.00 95.67 311 LYS C C 1
ATOM 7265 O O . LYS C 1 313 ? 166.849 144.859 101.789 1.00 95.95 311 LYS C O 1
ATOM 7271 N N . SER C 1 314 ? 166.541 142.652 102.179 1.00 94.40 312 SER C N 1
ATOM 7272 C CA . SER C 1 314 ? 167.749 142.228 101.490 1.00 94.44 312 SER C CA 1
ATOM 7273 C C . SER C 1 314 ? 167.686 142.606 100.011 1.00 94.37 312 SER C C 1
ATOM 7274 O O . SER C 1 314 ? 168.708 142.958 99.424 1.00 95.64 312 SER C O 1
ATOM 7277 N N . GLY C 1 315 ? 166.486 142.528 99.418 1.00 93.31 313 GLY C N 1
ATOM 7278 C CA . GLY C 1 315 ? 166.293 142.861 98.015 1.00 92.81 313 GLY C CA 1
ATOM 7279 C C . GLY C 1 315 ? 166.752 141.729 97.097 1.00 91.44 313 GLY C C 1
ATOM 7280 O O . GLY C 1 315 ? 166.895 141.932 95.893 1.00 92.13 313 GLY C O 1
ATOM 7281 N N . VAL C 1 316 ? 166.929 140.533 97.675 1.00 91.49 314 VAL C N 1
ATOM 7282 C CA . VAL C 1 316 ? 167.585 139.416 97.014 1.00 92.71 314 VAL C CA 1
ATOM 7283 C C . VAL C 1 316 ? 166.741 138.161 97.244 1.00 90.38 314 VAL C C 1
ATOM 7284 O O . VAL C 1 316 ? 166.152 138.019 98.313 1.00 91.70 314 VAL C O 1
ATOM 7288 N N . PRO C 1 317 ? 166.620 137.231 96.264 1.00 88.10 315 PRO C N 1
ATOM 7289 C CA . PRO C 1 317 ? 165.914 135.971 96.476 1.00 88.38 315 PRO C CA 1
ATOM 7290 C C . PRO C 1 317 ? 166.250 135.243 97.775 1.00 89.35 315 PRO C C 1
ATOM 7291 O O . PRO C 1 317 ? 167.326 135.424 98.342 1.00 91.02 315 PRO C O 1
ATOM 7295 N N . PHE C 1 318 ? 165.319 134.390 98.216 1.00 90.02 316 PHE C N 1
ATOM 7296 C CA . PHE C 1 318 ? 165.501 133.580 99.409 1.00 89.77 316 PHE C CA 1
ATOM 7297 C C . PHE C 1 318 ? 166.732 132.695 99.237 1.00 95.37 316 PHE C C 1
ATOM 7298 O O . PHE C 1 318 ? 166.851 131.992 98.235 1.00 97.87 316 PHE C O 1
ATOM 7306 N N . ASP C 1 319 ? 167.631 132.747 100.229 1.00 99.82 317 ASP C N 1
ATOM 7307 C CA . ASP C 1 319 ? 168.821 131.913 100.273 1.00 103.67 317 ASP C CA 1
ATOM 7308 C C . ASP C 1 319 ? 168.699 130.963 101.460 1.00 102.26 317 ASP C C 1
ATOM 7309 O O . ASP C 1 319 ? 168.653 131.410 102.602 1.00 102.60 317 ASP C O 1
ATOM 7314 N N . ALA C 1 320 ? 168.655 129.655 101.179 1.00 103.08 318 ALA C N 1
ATOM 7315 C CA . ALA C 1 320 ? 168.425 128.651 102.207 1.00 104.09 318 ALA C CA 1
ATOM 7316 C C . ALA C 1 320 ? 169.643 128.523 103.121 1.00 106.17 318 ALA C C 1
ATOM 7317 O O . ALA C 1 320 ? 169.503 128.131 104.280 1.00 105.84 318 ALA C O 1
ATOM 7319 N N . SER C 1 321 ? 170.829 128.864 102.593 1.00 106.06 319 SER C N 1
ATOM 7320 C CA . SER C 1 321 ? 172.086 128.734 103.317 1.00 106.41 319 SER C CA 1
ATOM 7321 C C . SER C 1 321 ? 172.039 129.470 104.658 1.00 105.65 319 SER C C 1
ATOM 7322 O O . SER C 1 321 ? 172.733 129.077 105.595 1.00 107.57 319 SER C O 1
ATOM 7325 N N . ARG C 1 322 ? 171.222 130.530 104.745 1.00 102.77 320 ARG C N 1
ATOM 7326 C CA . ARG C 1 322 ? 171.105 131.325 105.959 1.00 100.43 320 ARG C CA 1
ATOM 7327 C C . ARG C 1 322 ? 170.352 130.563 107.050 1.00 99.07 320 ARG C C 1
ATOM 7328 O O . ARG C 1 322 ? 170.378 130.979 108.208 1.00 100.72 320 ARG C O 1
ATOM 7336 N N . HIS C 1 323 ? 169.679 129.463 106.687 1.00 98.53 321 HIS C N 1
ATOM 7337 C CA . HIS C 1 323 ? 168.882 128.698 107.634 1.00 98.98 321 HIS C CA 1
ATOM 7338 C C . HIS C 1 323 ? 169.338 127.233 107.600 1.00 103.23 321 HIS C C 1
ATOM 7339 O O . HIS C 1 323 ? 169.451 126.631 108.695 1.00 106.42 321 HIS C O 1
ATOM 7346 N N . LEU D 1 7 ? 109.574 92.954 126.116 1.00 101.43 5 LEU D N 1
ATOM 7347 C CA . LEU D 1 7 ? 110.032 94.234 125.509 1.00 99.85 5 LEU D CA 1
ATOM 7348 C C . LEU D 1 7 ? 111.483 94.488 125.910 1.00 97.87 5 LEU D C 1
ATOM 7349 O O . LEU D 1 7 ? 111.806 94.503 127.097 1.00 98.15 5 LEU D O 1
ATOM 7354 N N . HIS D 1 8 ? 112.341 94.692 124.902 1.00 94.58 6 HIS D N 1
ATOM 7355 C CA . HIS D 1 8 ? 113.740 95.024 125.117 1.00 92.00 6 HIS D CA 1
ATOM 7356 C C . HIS D 1 8 ? 113.893 96.545 125.114 1.00 88.09 6 HIS D C 1
ATOM 7357 O O . HIS D 1 8 ? 112.971 97.260 124.729 1.00 87.10 6 HIS D O 1
ATOM 7364 N N . TYR D 1 9 ? 115.055 97.024 125.570 1.00 84.61 7 TYR D N 1
ATOM 7365 C CA . TYR D 1 9 ? 115.369 98.441 125.561 1.00 84.75 7 TYR D CA 1
ATOM 7366 C C . TYR D 1 9 ? 116.739 98.622 124.920 1.00 85.47 7 TYR D C 1
ATOM 7367 O O . TYR D 1 9 ? 117.735 98.126 125.442 1.00 87.19 7 TYR D O 1
ATOM 7376 N N . ILE D 1 10 ? 116.770 99.332 123.786 1.00 82.95 8 ILE D N 1
ATOM 7377 C CA . ILE D 1 10 ? 117.979 99.457 122.991 1.00 81.18 8 ILE D CA 1
ATOM 7378 C C . ILE D 1 10 ? 118.403 100.923 122.961 1.00 79.82 8 ILE D C 1
ATOM 7379 O O . ILE D 1 10 ? 117.590 101.809 122.712 1.00 79.92 8 ILE D O 1
ATOM 7384 N N . GLY D 1 11 ? 119.687 101.164 123.237 1.00 80.48 9 GLY D N 1
ATOM 7385 C CA . GLY D 1 11 ? 120.296 102.468 123.050 1.00 80.23 9 GLY D CA 1
ATOM 7386 C C . GLY D 1 11 ? 121.255 102.426 121.868 1.00 80.26 9 GLY D C 1
ATOM 7387 O O . GLY D 1 11 ? 122.000 101.461 121.732 1.00 82.33 9 GLY D O 1
ATOM 7388 N N . ILE D 1 12 ? 121.228 103.466 121.023 1.00 80.69 10 ILE D N 1
ATOM 7389 C CA . ILE D 1 12 ? 122.172 103.581 119.922 1.00 81.15 10 ILE D CA 1
ATOM 7390 C C . ILE D 1 12 ? 122.928 104.897 120.062 1.00 83.00 10 ILE D C 1
ATOM 7391 O O . ILE D 1 12 ? 122.319 105.964 120.104 1.00 85.52 10 ILE D O 1
ATOM 7396 N N . ASP D 1 13 ? 124.262 104.796 120.121 1.00 84.19 11 ASP D N 1
ATOM 7397 C CA . ASP D 1 13 ? 125.140 105.952 120.116 1.00 85.30 11 ASP D CA 1
ATOM 7398 C C . ASP D 1 13 ? 125.646 106.129 118.686 1.00 86.34 11 ASP D C 1
ATOM 7399 O O . ASP D 1 13 ? 126.219 105.202 118.122 1.00 90.92 11 ASP D O 1
ATOM 7404 N N . THR D 1 14 ? 125.418 107.312 118.101 1.00 87.17 12 THR D N 1
ATOM 7405 C CA . THR D 1 14 ? 125.586 107.512 116.668 1.00 87.80 12 THR D CA 1
ATOM 7406 C C . THR D 1 14 ? 126.813 108.382 116.406 1.00 88.36 12 THR D C 1
ATOM 7407 O O . THR D 1 14 ? 127.115 109.298 117.168 1.00 89.64 12 THR D O 1
ATOM 7411 N N . ALA D 1 15 ? 127.509 108.063 115.310 1.00 88.09 13 ALA D N 1
ATOM 7412 C CA . ALA D 1 15 ? 128.568 108.893 114.768 1.00 88.80 13 ALA D CA 1
ATOM 7413 C C . ALA D 1 15 ? 128.440 108.878 113.247 1.00 90.61 13 ALA D C 1
ATOM 7414 O O . ALA D 1 15 ? 127.558 108.205 112.718 1.00 90.90 13 ALA D O 1
ATOM 7416 N N . LYS D 1 16 ? 129.306 109.628 112.555 1.00 92.55 14 LYS D N 1
ATOM 7417 C CA . LYS D 1 16 ? 129.262 109.712 111.103 1.00 95.24 14 LYS D CA 1
ATOM 7418 C C . LYS D 1 16 ? 129.392 108.323 110.482 1.00 97.15 14 LYS D C 1
ATOM 7419 O O . LYS D 1 16 ? 128.630 107.987 109.578 1.00 98.05 14 LYS D O 1
ATOM 7425 N N . GLU D 1 17 ? 130.349 107.529 110.983 1.00 101.33 15 GLU D N 1
ATOM 7426 C CA . GLU D 1 17 ? 130.781 106.307 110.318 1.00 104.29 15 GLU D CA 1
ATOM 7427 C C . GLU D 1 17 ? 130.299 105.054 111.048 1.00 104.53 15 GLU D C 1
ATOM 7428 O O . GLU D 1 17 ? 130.048 104.042 110.398 1.00 105.47 15 GLU D O 1
ATOM 7434 N N . LYS D 1 18 ? 130.185 105.110 112.385 1.00 105.53 16 LYS D N 1
ATOM 7435 C CA . LYS D 1 18 ? 129.960 103.917 113.190 1.00 106.63 16 LYS D CA 1
ATOM 7436 C C . LYS D 1 18 ? 128.748 104.093 114.104 1.00 103.21 16 LYS D C 1
ATOM 7437 O O . LYS D 1 18 ? 128.530 105.173 114.648 1.00 103.54 16 LYS D O 1
ATOM 7443 N N . LEU D 1 19 ? 127.979 103.007 114.269 1.00 101.16 17 LEU D N 1
ATOM 7444 C CA . LEU D 1 19 ? 126.916 102.916 115.261 1.00 97.96 17 LEU D CA 1
ATOM 7445 C C . LEU D 1 19 ? 127.396 102.037 116.410 1.00 96.66 17 LEU D C 1
ATOM 7446 O O . LEU D 1 19 ? 128.156 101.099 116.191 1.00 100.25 17 LEU D O 1
ATOM 7451 N N . ASP D 1 20 ? 126.929 102.336 117.624 1.00 96.89 18 ASP D N 1
ATOM 7452 C CA . ASP D 1 20 ? 127.241 101.532 118.793 1.00 97.56 18 ASP D CA 1
ATOM 7453 C C . ASP D 1 20 ? 125.933 101.185 119.496 1.00 95.74 18 ASP D C 1
ATOM 7454 O O . ASP D 1 20 ? 125.223 102.076 119.951 1.00 96.32 18 ASP D O 1
ATOM 7459 N N . VAL D 1 21 ? 125.628 99.884 119.575 1.00 94.53 19 VAL D N 1
ATOM 7460 C CA . VAL D 1 21 ? 124.327 99.414 120.025 1.00 93.01 19 VAL D CA 1
ATOM 7461 C C . VAL D 1 21 ? 124.490 98.706 121.368 1.00 93.38 19 VAL D C 1
ATOM 7462 O O . VAL D 1 21 ? 125.505 98.056 121.609 1.00 94.65 19 VAL D O 1
ATOM 7466 N N . ASP D 1 22 ? 123.487 98.864 122.240 1.00 94.18 20 ASP D N 1
ATOM 7467 C CA . ASP D 1 22 ? 123.462 98.220 123.542 1.00 94.96 20 ASP D CA 1
ATOM 7468 C C . ASP D 1 22 ? 122.034 97.775 123.833 1.00 93.47 20 ASP D C 1
ATOM 7469 O O . ASP D 1 22 ? 121.150 98.612 123.989 1.00 93.91 20 ASP D O 1
ATOM 7474 N N . VAL D 1 23 ? 121.820 96.455 123.898 1.00 94.37 21 VAL D N 1
ATOM 7475 C CA . VAL D 1 23 ? 120.506 95.903 124.179 1.00 94.80 21 VAL D CA 1
ATOM 7476 C C . VAL D 1 23 ? 120.418 95.681 125.686 1.00 97.02 21 VAL D C 1
ATOM 7477 O O . VAL D 1 23 ? 121.419 95.361 126.320 1.00 98.52 21 VAL D O 1
ATOM 7481 N N . LEU D 1 24 ? 119.223 95.896 126.252 1.00 98.37 22 LEU D N 1
ATOM 7482 C CA . LEU D 1 24 ? 118.955 95.621 127.653 1.00 98.89 22 LEU D CA 1
ATOM 7483 C C . LEU D 1 24 ? 117.774 94.659 127.729 1.00 100.84 22 LEU D C 1
ATOM 7484 O O . LEU D 1 24 ? 116.647 95.035 127.415 1.00 100.99 22 LEU D O 1
ATOM 7489 N N . ARG D 1 25 ? 118.058 93.417 128.138 1.00 105.68 23 ARG D N 1
ATOM 7490 C CA . ARG D 1 25 ? 117.087 92.334 128.087 1.00 108.83 23 ARG D CA 1
ATOM 7491 C C . ARG D 1 25 ? 116.136 92.451 129.277 1.00 109.91 23 ARG D C 1
ATOM 7492 O O . ARG D 1 25 ? 116.488 93.071 130.280 1.00 110.37 23 ARG D O 1
ATOM 7500 N N . PRO D 1 26 ? 114.909 91.878 129.215 1.00 111.15 24 PRO D N 1
ATOM 7501 C CA . PRO D 1 26 ? 114.035 91.824 130.383 1.00 113.74 24 PRO D CA 1
ATOM 7502 C C . PRO D 1 26 ? 114.700 91.242 131.631 1.00 117.09 24 PRO D C 1
ATOM 7503 O O . PRO D 1 26 ? 114.434 91.695 132.743 1.00 117.12 24 PRO D O 1
ATOM 7507 N N . ASP D 1 27 ? 115.573 90.244 131.428 1.00 119.86 25 ASP D N 1
ATOM 7508 C CA . ASP D 1 27 ? 116.246 89.550 132.516 1.00 121.77 25 ASP D CA 1
ATOM 7509 C C . ASP D 1 27 ? 117.375 90.403 133.099 1.00 121.34 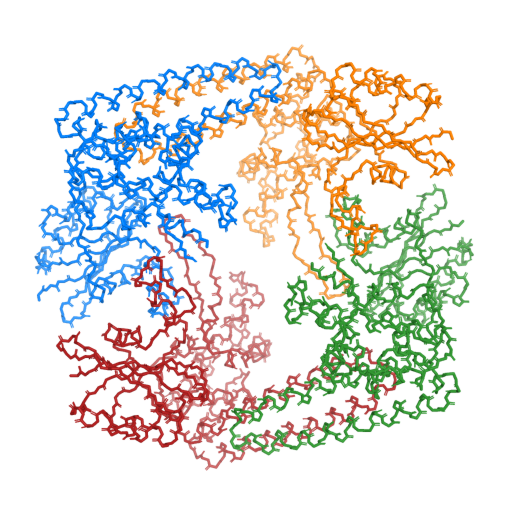25 ASP D C 1
ATOM 7510 O O . ASP D 1 27 ? 117.943 90.036 134.129 1.00 122.78 25 ASP D O 1
ATOM 7515 N N . GLY D 1 28 ? 117.716 91.517 132.433 1.00 121.06 26 GLY D N 1
ATOM 7516 C CA . GLY D 1 28 ? 118.627 92.503 132.995 1.00 121.68 26 GLY D CA 1
ATOM 7517 C C . GLY D 1 28 ? 120.062 92.339 132.494 1.00 122.71 26 GLY D C 1
ATOM 7518 O O . GLY D 1 28 ? 120.966 92.988 133.019 1.00 122.81 26 GLY D O 1
ATOM 7519 N N . ARG D 1 29 ? 120.261 91.493 131.470 1.00 123.68 27 ARG D N 1
ATOM 7520 C CA . ARG D 1 29 ? 121.572 91.290 130.871 1.00 124.97 27 ARG D CA 1
ATOM 7521 C C . ARG D 1 29 ? 121.676 92.114 129.588 1.00 122.88 27 ARG D C 1
ATOM 7522 O O . ARG D 1 29 ? 120.656 92.499 129.019 1.00 122.82 27 ARG D O 1
ATOM 7530 N N . HIS D 1 30 ? 122.917 92.361 129.142 1.00 120.38 28 HIS D N 1
ATOM 7531 C CA . HIS D 1 30 ? 123.192 93.245 128.020 1.00 118.17 28 HIS D CA 1
ATOM 7532 C C . HIS D 1 30 ? 123.736 92.463 126.826 1.00 118.39 28 HIS D C 1
ATOM 7533 O O . HIS D 1 30 ? 124.415 91.453 126.997 1.00 120.23 28 HIS D O 1
ATOM 7540 N N . ARG D 1 31 ? 123.426 92.955 125.618 1.00 117.89 29 ARG D N 1
ATOM 7541 C CA . ARG D 1 31 ? 124.031 92.475 124.385 1.00 117.60 29 ARG D CA 1
ATOM 7542 C C . ARG D 1 31 ? 124.464 93.679 123.553 1.00 115.92 29 ARG D C 1
ATOM 7543 O O . ARG D 1 31 ? 123.636 94.514 123.199 1.00 115.43 29 ARG D O 1
ATOM 7551 N N . THR D 1 32 ? 125.767 93.751 123.247 1.00 115.91 30 THR D N 1
ATOM 7552 C CA . THR D 1 32 ? 126.364 94.926 122.631 1.00 115.88 30 THR D CA 1
ATOM 7553 C C . THR D 1 32 ? 127.077 94.519 121.344 1.00 114.75 30 THR D C 1
ATOM 7554 O O . THR D 1 32 ? 127.633 93.426 121.261 1.00 116.52 30 THR D O 1
ATOM 7558 N N . LYS D 1 33 ? 127.049 95.417 120.350 1.00 114.11 31 LYS D N 1
ATOM 7559 C CA . LYS D 1 33 ? 127.727 95.217 119.079 1.00 113.49 31 LYS D CA 1
ATOM 7560 C C . LYS D 1 33 ? 127.823 96.559 118.357 1.00 112.19 31 LYS D C 1
ATOM 7561 O O . LYS D 1 33 ? 126.956 97.414 118.529 1.00 112.01 31 LYS D O 1
ATOM 7567 N N . LYS D 1 34 ? 128.887 96.729 117.559 1.00 110.57 32 LYS D N 1
ATOM 7568 C CA . LYS D 1 34 ? 129.079 97.922 116.751 1.00 108.31 32 LYS D CA 1
ATOM 7569 C C . LYS D 1 34 ? 128.778 97.598 115.289 1.00 107.71 32 LYS D C 1
ATOM 7570 O O . LYS D 1 34 ? 128.931 96.457 114.858 1.00 109.48 32 LYS D O 1
ATOM 7576 N N . PHE D 1 35 ? 128.337 98.617 114.541 1.00 105.52 33 PHE D N 1
ATOM 7577 C CA . PHE D 1 35 ? 127.981 98.463 113.140 1.00 104.41 33 PHE D CA 1
ATOM 7578 C C . PHE D 1 35 ? 128.457 99.687 112.365 1.00 103.30 33 PHE D C 1
ATOM 7579 O O . PHE D 1 35 ? 128.702 100.738 112.957 1.00 103.77 33 PHE D O 1
ATOM 7587 N N . ALA D 1 36 ? 128.584 99.532 111.041 1.00 101.35 34 ALA D N 1
ATOM 7588 C CA . ALA D 1 36 ? 128.848 100.653 110.153 1.00 100.01 34 ALA D CA 1
ATOM 7589 C C . ALA D 1 36 ? 127.570 101.471 109.993 1.00 98.32 34 ALA D C 1
ATOM 7590 O O . ALA D 1 36 ? 126.474 100.921 110.071 1.00 97.66 34 ALA D O 1
ATOM 7592 N N . ASN D 1 37 ? 127.723 102.783 109.774 1.00 96.59 35 ASN D N 1
ATOM 7593 C CA . ASN D 1 37 ? 126.586 103.676 109.621 1.00 94.84 35 ASN D CA 1
ATOM 7594 C C . ASN D 1 37 ? 126.276 103.799 108.129 1.00 96.36 35 ASN D C 1
ATOM 7595 O O . ASN D 1 37 ? 126.356 104.884 107.555 1.00 96.98 35 ASN D O 1
ATOM 7600 N N . THR D 1 38 ? 125.925 102.659 107.518 1.00 97.81 36 THR D N 1
ATOM 7601 C CA . THR D 1 38 ? 125.673 102.559 106.088 1.00 99.71 36 THR D CA 1
ATOM 7602 C C . THR D 1 38 ? 124.395 101.751 105.887 1.00 100.29 36 THR D C 1
ATOM 7603 O O . THR D 1 38 ? 123.858 101.210 106.849 1.00 102.21 36 THR D O 1
ATOM 7607 N N . THR D 1 39 ? 123.917 101.666 104.640 1.00 103.24 37 THR D N 1
ATOM 7608 C CA . THR D 1 39 ? 122.740 100.872 104.319 1.00 106.15 37 THR D CA 1
ATOM 7609 C C . THR D 1 39 ? 123.013 99.400 104.636 1.00 108.54 37 THR D C 1
ATOM 7610 O O . THR D 1 39 ? 122.135 98.709 105.151 1.00 107.55 37 THR D O 1
ATOM 7614 N N . LYS D 1 40 ? 124.228 98.931 104.314 1.00 111.12 38 LYS D N 1
ATOM 7615 C CA . LYS D 1 40 ? 124.641 97.568 104.614 1.00 113.25 38 LYS D CA 1
ATOM 7616 C C . LYS D 1 40 ? 124.640 97.362 106.127 1.00 111.27 38 LYS D C 1
ATOM 7617 O O . LYS D 1 40 ? 124.106 96.365 106.611 1.00 113.09 38 LYS D O 1
ATOM 7623 N N . GLY D 1 41 ? 125.240 98.313 106.857 1.00 107.53 39 GLY D N 1
ATOM 7624 C CA . GLY D 1 41 ? 125.318 98.264 108.308 1.00 104.92 39 GLY D CA 1
ATOM 7625 C C . GLY D 1 41 ? 123.939 98.185 108.962 1.00 103.72 39 GLY D C 1
ATOM 7626 O O . GLY D 1 41 ? 123.759 97.450 109.930 1.00 104.35 39 GLY D O 1
ATOM 7627 N N . HIS D 1 42 ? 122.969 98.929 108.417 1.00 102.53 40 HIS D N 1
ATOM 7628 C CA . HIS D 1 42 ? 121.632 98.993 108.989 1.00 103.01 40 HIS D CA 1
ATOM 7629 C C . HIS D 1 42 ? 120.891 97.678 108.760 1.00 106.72 40 HIS D C 1
ATOM 7630 O O . HIS D 1 42 ? 120.045 97.305 109.570 1.00 108.65 40 HIS D O 1
ATOM 7637 N N . ASP D 1 43 ? 121.202 96.990 107.654 1.00 110.72 41 ASP D N 1
ATOM 7638 C CA . ASP D 1 43 ? 120.600 95.699 107.355 1.00 112.83 41 ASP D CA 1
ATOM 7639 C C . ASP D 1 43 ? 121.195 94.631 108.270 1.00 112.38 41 ASP D C 1
ATOM 7640 O O . ASP D 1 43 ? 120.473 93.754 108.738 1.00 112.03 41 ASP D O 1
ATOM 7645 N N . GLU D 1 44 ? 122.511 94.716 108.515 1.00 112.47 42 GLU D N 1
ATOM 7646 C CA . GLU D 1 44 ? 123.178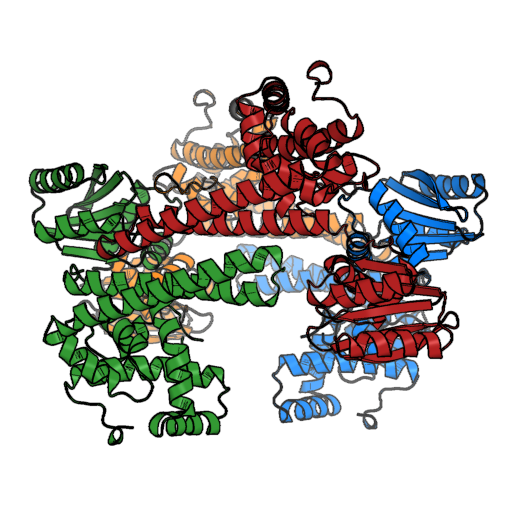 93.843 109.469 1.00 113.51 42 GLU D CA 1
ATOM 7647 C C . GLU D 1 44 ? 122.533 93.983 110.847 1.00 112.55 42 GLU D C 1
ATOM 7648 O O . GLU D 1 44 ? 122.331 92.982 111.530 1.00 114.56 42 GLU D O 1
ATOM 7654 N N . LEU D 1 45 ? 122.219 95.225 111.244 1.00 110.42 43 LEU D N 1
ATOM 7655 C CA . LEU D 1 45 ? 121.651 95.509 112.555 1.00 107.94 43 LEU D CA 1
ATOM 7656 C C . LEU D 1 45 ? 120.304 94.804 112.710 1.00 106.65 43 LEU D C 1
ATOM 7657 O O . LEU D 1 45 ? 120.104 94.089 113.689 1.00 107.16 43 LEU D O 1
ATOM 7662 N N . VAL D 1 46 ? 119.390 95.001 111.751 1.00 106.10 44 VAL D N 1
ATOM 7663 C CA . VAL D 1 46 ? 118.046 94.450 111.857 1.00 107.08 44 VAL D CA 1
ATOM 7664 C C . VAL D 1 46 ? 118.151 92.927 111.944 1.00 110.33 44 VAL D C 1
ATOM 7665 O O . VAL D 1 46 ? 117.476 92.313 112.767 1.00 112.67 44 VAL D O 1
ATOM 7669 N N . SER D 1 47 ? 119.007 92.331 111.103 1.00 111.92 45 SER D N 1
ATOM 7670 C CA . SER D 1 47 ? 119.202 90.889 111.087 1.00 112.48 45 SER D CA 1
ATOM 7671 C C . SER D 1 47 ? 119.699 90.397 112.446 1.00 111.42 45 SER D C 1
ATOM 7672 O O . SER D 1 47 ? 119.228 89.375 112.937 1.00 112.38 45 SER D O 1
ATOM 7675 N N . TRP D 1 48 ? 120.657 91.128 113.032 1.00 110.78 46 TRP D N 1
ATOM 7676 C CA . TRP D 1 48 ? 121.282 90.752 114.291 1.00 110.51 46 TRP D CA 1
ATOM 7677 C C . TRP D 1 48 ? 120.278 90.818 115.441 1.00 112.33 46 TRP D C 1
ATOM 7678 O O . TRP D 1 48 ? 120.378 90.041 116.387 1.00 114.34 46 TRP D O 1
ATOM 7689 N N . LEU D 1 49 ? 119.327 91.758 115.362 1.00 113.02 47 LEU D N 1
ATOM 7690 C CA . LEU D 1 49 ? 118.252 91.846 116.338 1.00 112.85 47 LEU D CA 1
ATOM 7691 C C . LEU D 1 49 ? 117.288 90.684 116.115 1.00 114.52 47 LEU D C 1
ATOM 7692 O O . LEU D 1 49 ? 116.938 89.982 117.061 1.00 115.55 47 LEU D O 1
ATOM 7697 N N . LYS D 1 50 ? 116.876 90.491 114.855 1.00 116.76 48 LYS D N 1
ATOM 7698 C CA . LYS D 1 50 ? 115.909 89.466 114.492 1.00 118.61 48 LYS D CA 1
ATOM 7699 C C . LYS D 1 50 ? 116.506 88.083 114.757 1.00 119.30 48 LYS D C 1
ATOM 7700 O O . LYS D 1 50 ? 115.773 87.135 115.035 1.00 119.88 48 LYS D O 1
ATOM 7706 N N . GLY D 1 51 ? 117.841 87.986 114.667 1.00 119.82 49 GLY D N 1
ATOM 7707 C CA . GLY D 1 51 ? 118.579 86.776 114.992 1.00 120.18 49 GLY D CA 1
ATOM 7708 C C . GLY D 1 51 ? 118.377 86.351 116.445 1.00 120.76 49 GLY D C 1
ATOM 7709 O O . GLY D 1 51 ? 118.116 85.179 116.709 1.00 122.81 49 GLY D O 1
ATOM 7710 N N . HIS D 1 52 ? 118.464 87.317 117.372 1.00 120.61 50 HIS D N 1
ATOM 7711 C CA . HIS D 1 52 ? 118.346 87.045 118.798 1.00 119.94 50 HIS D CA 1
ATOM 7712 C C . HIS D 1 52 ? 116.883 87.102 119.243 1.00 119.27 50 HIS D C 1
ATOM 7713 O O . HIS D 1 52 ? 116.611 87.252 120.433 1.00 118.36 50 HIS D O 1
ATOM 7720 N N . LYS D 1 53 ? 115.953 86.968 118.285 1.00 120.68 51 LYS D N 1
ATOM 7721 C CA . LYS D 1 53 ? 114.524 86.899 118.556 1.00 122.29 51 LYS D CA 1
ATOM 7722 C C . LYS D 1 53 ? 114.081 88.130 119.347 1.00 119.81 51 LYS D C 1
ATOM 7723 O O . LYS D 1 53 ? 113.337 88.010 120.321 1.00 121.21 51 LYS D O 1
ATOM 7729 N N . ILE D 1 54 ? 114.543 89.311 118.913 1.00 116.31 52 ILE D N 1
ATOM 7730 C CA . ILE D 1 54 ? 114.105 90.577 119.478 1.00 113.64 52 ILE D CA 1
ATOM 7731 C C . ILE D 1 54 ? 113.092 91.179 118.506 1.00 115.81 52 ILE D C 1
ATOM 7732 O O . ILE D 1 54 ? 113.471 91.838 117.539 1.00 116.85 52 ILE D O 1
ATOM 7737 N N . ASP D 1 55 ? 111.804 90.909 118.756 1.00 117.71 53 ASP D N 1
ATOM 7738 C CA . ASP D 1 55 ? 110.732 91.320 117.863 1.00 120.70 53 ASP D CA 1
ATOM 7739 C C . ASP D 1 55 ? 110.131 92.635 118.356 1.00 120.23 53 ASP D C 1
ATOM 7740 O O . ASP D 1 55 ? 109.941 93.557 117.565 1.00 121.28 53 ASP D O 1
ATOM 7745 N N . HIS D 1 56 ? 109.822 92.701 119.659 1.00 118.52 54 HIS D N 1
ATOM 7746 C CA . HIS D 1 56 ? 109.379 93.932 120.293 1.00 116.64 54 HIS D CA 1
ATOM 7747 C C . HIS D 1 56 ? 110.574 94.595 120.970 1.00 109.98 54 HIS D C 1
ATOM 7748 O O . HIS D 1 56 ? 111.307 93.939 121.709 1.00 109.94 54 HIS D O 1
ATOM 7755 N N . ALA D 1 57 ? 110.764 95.894 120.698 1.00 101.90 55 ALA D N 1
ATOM 7756 C CA . ALA D 1 57 ? 111.788 96.683 121.361 1.00 95.63 55 ALA D CA 1
ATOM 7757 C C . ALA D 1 57 ? 111.407 98.159 121.327 1.00 91.64 55 ALA D C 1
ATOM 7758 O O . ALA D 1 57 ? 110.563 98.572 120.534 1.00 90.78 55 ALA D O 1
ATOM 7760 N N . HIS D 1 58 ? 112.042 98.929 122.217 1.00 87.58 56 HIS D N 1
ATOM 7761 C CA . HIS D 1 58 ? 111.934 100.374 122.228 1.00 84.06 56 HIS D CA 1
ATOM 7762 C C . HIS D 1 58 ? 113.346 100.940 122.112 1.00 82.69 56 HIS D C 1
ATOM 7763 O O . HIS D 1 58 ? 114.118 100.856 123.065 1.00 83.28 56 HIS D O 1
ATOM 7770 N N . ILE D 1 59 ? 113.677 101.486 120.933 1.00 81.27 57 ILE D N 1
ATOM 7771 C CA . ILE D 1 59 ? 115.001 102.037 120.677 1.00 79.85 57 ILE D CA 1
ATOM 7772 C C . ILE D 1 59 ? 114.986 103.519 121.055 1.00 76.00 57 ILE D C 1
ATOM 7773 O O . ILE D 1 59 ? 113.977 104.195 120.876 1.00 77.57 57 ILE D O 1
ATOM 7778 N N . CYS D 1 60 ? 116.112 104.011 121.579 1.00 73.87 58 CYS D N 1
ATOM 7779 C CA . CYS D 1 60 ? 116.267 105.417 121.913 1.00 75.19 58 CYS D CA 1
ATOM 7780 C C . CYS D 1 60 ? 117.583 105.928 121.318 1.00 72.29 58 CYS D C 1
ATOM 7781 O O . CYS D 1 60 ? 118.649 105.393 121.611 1.00 70.06 58 CYS D O 1
ATOM 7784 N N . ILE D 1 61 ? 117.482 106.959 120.467 1.00 72.47 59 ILE D N 1
ATOM 7785 C CA . ILE D 1 61 ? 118.613 107.531 119.752 1.00 71.51 59 ILE D CA 1
ATOM 7786 C C . ILE D 1 61 ? 118.654 109.025 120.062 1.00 70.26 59 ILE D C 1
ATOM 7787 O O . ILE D 1 61 ? 117.607 109.656 120.154 1.00 73.31 59 ILE D O 1
ATOM 7792 N N . GLU D 1 62 ? 119.854 109.593 120.232 1.00 72.69 60 GLU D N 1
ATOM 7793 C CA . GLU D 1 62 ? 120.001 111.038 120.340 1.00 74.58 60 GLU D CA 1
ATOM 7794 C C . GLU D 1 62 ? 119.775 111.679 118.973 1.00 74.44 60 GLU D C 1
ATOM 7795 O O . GLU D 1 62 ? 120.065 111.073 117.945 1.00 76.03 60 GLU D O 1
ATOM 7801 N N . ALA D 1 63 ? 119.259 112.914 118.980 1.00 78.04 61 ALA D N 1
ATOM 7802 C CA . ALA D 1 63 ? 119.087 113.703 117.772 1.00 78.72 61 ALA D CA 1
ATOM 7803 C C . ALA D 1 63 ? 120.378 114.468 117.485 1.00 81.27 61 ALA D C 1
ATOM 7804 O O . ALA D 1 63 ? 120.503 115.636 117.849 1.00 81.98 61 ALA D O 1
ATOM 7806 N N . THR D 1 64 ? 121.331 113.799 116.821 1.00 83.64 62 THR D N 1
ATOM 7807 C CA . THR D 1 64 ? 122.668 114.341 116.618 1.00 86.68 62 THR D CA 1
ATOM 7808 C C . THR D 1 64 ? 122.749 115.105 115.297 1.00 85.08 62 THR D C 1
ATOM 7809 O O . THR D 1 64 ? 123.577 116.004 115.163 1.00 86.17 62 THR D O 1
ATOM 7813 N N . GLY D 1 65 ? 121.902 114.748 114.324 1.00 83.72 63 GLY D N 1
ATOM 7814 C CA . GLY D 1 65 ? 121.821 115.494 113.078 1.00 80.71 63 GLY D CA 1
ATOM 7815 C C . GLY D 1 65 ? 121.256 114.638 111.951 1.00 78.70 63 GLY D C 1
ATOM 7816 O O . GLY D 1 65 ? 120.317 113.877 112.161 1.00 82.11 63 GLY D O 1
ATOM 7817 N N . THR D 1 66 ? 121.833 114.780 110.756 1.00 80.18 64 THR D N 1
ATOM 7818 C CA . THR D 1 66 ? 121.341 114.089 109.575 1.00 82.00 64 THR D CA 1
ATOM 7819 C C . THR D 1 66 ? 121.933 112.683 109.496 1.00 81.23 64 THR D C 1
ATOM 7820 O O . THR D 1 66 ? 121.428 111.853 108.744 1.00 84.57 64 THR D O 1
ATOM 7824 N N . TYR D 1 67 ? 122.999 112.419 110.264 1.00 80.48 65 TYR D N 1
ATOM 7825 C CA . TYR D 1 67 ? 123.709 111.153 110.177 1.00 82.21 65 TYR D CA 1
ATOM 7826 C C . TYR D 1 67 ? 122.912 110.034 110.844 1.00 83.71 65 TYR D C 1
ATOM 7827 O O . TYR D 1 67 ? 123.086 108.873 110.477 1.00 90.27 65 TYR D O 1
ATOM 7836 N N . MET D 1 68 ? 122.037 110.374 111.799 1.00 81.20 66 MET D N 1
ATOM 7837 C CA . MET D 1 68 ? 121.305 109.361 112.548 1.00 79.49 66 MET D CA 1
ATOM 7838 C C . MET D 1 68 ? 119.915 109.127 111.953 1.00 78.14 66 MET D C 1
ATOM 7839 O O . MET D 1 68 ? 119.202 108.241 112.414 1.00 79.31 66 MET D O 1
ATOM 7844 N N . GLU D 1 69 ? 119.527 109.896 110.929 1.00 78.94 67 GLU D N 1
ATOM 7845 C CA . GLU D 1 69 ? 118.177 109.799 110.389 1.00 82.56 67 GLU D CA 1
ATOM 7846 C C . GLU D 1 69 ? 117.979 108.475 109.645 1.00 80.66 67 GLU D C 1
ATOM 7847 O O . GLU D 1 69 ? 116.970 107.812 109.868 1.00 80.77 67 GLU D O 1
ATOM 7853 N N . PRO D 1 70 ? 118.893 108.024 108.748 1.00 80.30 68 PRO D N 1
ATOM 7854 C CA . PRO D 1 70 ? 118.679 106.781 108.009 1.00 80.43 68 PRO D CA 1
ATOM 7855 C C . PRO D 1 70 ? 118.451 105.541 108.877 1.00 81.12 68 PRO D C 1
ATOM 7856 O O . PRO D 1 70 ? 117.606 104.715 108.537 1.00 82.57 68 PRO D O 1
ATOM 7860 N N . VAL D 1 71 ? 119.194 105.408 109.986 1.00 82.47 69 VAL D N 1
ATOM 7861 C CA . VAL D 1 71 ? 119.056 104.250 110.862 1.00 84.43 69 VAL D CA 1
ATOM 7862 C C . VAL D 1 71 ? 117.725 104.337 111.614 1.00 85.14 69 VAL D C 1
ATOM 7863 O O . VAL D 1 71 ? 117.084 103.314 111.829 1.00 86.24 69 VAL D O 1
ATOM 7867 N N . ALA D 1 72 ? 117.301 105.549 111.999 1.00 85.95 70 ALA D N 1
ATOM 7868 C CA . ALA D 1 72 ? 116.030 105.727 112.689 1.00 85.86 70 ALA D CA 1
ATOM 7869 C C . ALA D 1 72 ? 114.868 105.293 111.794 1.00 87.97 70 ALA D C 1
ATOM 7870 O O . ALA D 1 72 ? 113.938 104.653 112.273 1.00 89.29 70 ALA D O 1
ATOM 7872 N N . GLU D 1 73 ? 114.931 105.634 110.500 1.00 93.67 71 GLU D N 1
ATOM 7873 C CA . GLU D 1 73 ? 113.889 105.272 109.548 1.00 98.38 71 GLU D CA 1
ATOM 7874 C C . GLU D 1 73 ? 113.921 103.770 109.267 1.00 97.99 71 GLU D C 1
ATOM 7875 O O . GLU D 1 73 ? 112.876 103.164 109.043 1.00 97.60 71 GLU D O 1
ATOM 7881 N N . CYS D 1 74 ? 115.126 103.187 109.267 1.00 97.08 72 CYS D N 1
ATOM 7882 C CA . CYS D 1 74 ? 115.302 101.764 109.027 1.00 96.76 72 CYS D CA 1
ATOM 7883 C C . CYS D 1 74 ? 114.569 100.941 110.085 1.00 96.89 72 CYS D C 1
ATOM 7884 O O . CYS D 1 74 ? 113.899 99.965 109.751 1.00 98.53 72 CYS D O 1
ATOM 7887 N N . LEU D 1 75 ? 114.709 101.347 111.354 1.00 96.08 73 LEU D N 1
ATOM 7888 C CA . LEU D 1 75 ? 114.190 100.596 112.486 1.00 94.30 73 LEU D CA 1
ATOM 7889 C C . LEU D 1 75 ? 112.687 100.835 112.627 1.00 97.18 73 LEU D C 1
ATOM 7890 O O . LEU D 1 75 ? 111.948 99.911 112.960 1.00 98.02 73 LEU D O 1
ATOM 7895 N N . TYR D 1 76 ? 112.242 102.073 112.375 1.00 99.98 74 TYR D N 1
ATOM 7896 C CA . TYR D 1 76 ? 110.826 102.402 112.388 1.00 104.23 74 TYR D CA 1
ATOM 7897 C C . TYR D 1 76 ? 110.087 101.543 111.363 1.00 107.63 74 TYR D C 1
ATOM 7898 O O . TYR D 1 76 ? 108.967 101.109 111.624 1.00 110.22 74 TYR D O 1
ATOM 7907 N N . ASP D 1 77 ? 110.713 101.321 110.199 1.00 109.54 75 ASP D N 1
ATOM 7908 C CA . ASP D 1 77 ? 110.131 100.508 109.142 1.00 111.79 75 ASP D CA 1
ATOM 7909 C C . ASP D 1 77 ? 110.155 99.033 109.539 1.00 110.78 75 ASP D C 1
ATOM 7910 O O . ASP D 1 77 ? 109.216 98.303 109.228 1.00 111.52 75 ASP D O 1
ATOM 7915 N N . ALA D 1 78 ? 111.225 98.607 110.228 1.00 109.20 76 ALA D N 1
ATOM 7916 C CA . ALA D 1 78 ? 111.355 97.231 110.688 1.00 108.72 76 ALA D CA 1
ATOM 7917 C C . ALA D 1 78 ? 110.291 96.903 111.737 1.00 108.71 76 ALA D C 1
ATOM 7918 O O . ALA D 1 78 ? 110.072 95.730 112.039 1.00 110.75 76 ALA D O 1
ATOM 7920 N N . GLY D 1 79 ? 109.650 97.938 112.302 1.00 106.04 77 GLY D N 1
ATOM 7921 C CA . GLY D 1 79 ? 108.454 97.766 113.112 1.00 104.41 77 GLY D CA 1
ATOM 7922 C C . GLY D 1 79 ? 108.676 98.108 114.586 1.00 101.79 77 GLY D C 1
ATOM 7923 O O . GLY D 1 79 ? 107.733 98.049 115.373 1.00 103.14 77 GLY D O 1
ATOM 7924 N N . TYR D 1 80 ? 109.911 98.470 114.955 1.00 96.99 78 TYR D N 1
ATOM 7925 C CA . TYR D 1 80 ? 110.236 98.777 116.337 1.00 94.51 78 TYR D CA 1
ATOM 7926 C C . TYR D 1 80 ? 109.729 100.169 116.708 1.00 92.08 78 TYR D C 1
ATOM 7927 O O . TYR D 1 80 ? 109.397 100.966 115.835 1.00 94.36 78 TYR D O 1
ATOM 7936 N N . ILE D 1 81 ? 109.669 100.439 118.020 1.00 89.31 79 ILE D N 1
ATOM 7937 C CA . ILE D 1 81 ? 109.339 101.758 118.537 1.00 86.09 79 ILE D CA 1
ATOM 7938 C C . ILE D 1 81 ? 110.635 102.555 118.650 1.00 83.05 79 ILE D C 1
ATOM 7939 O O . ILE D 1 81 ? 111.562 102.140 119.343 1.00 83.35 79 ILE D O 1
ATOM 7944 N N . VAL D 1 82 ? 110.685 103.703 117.970 1.00 78.94 80 VAL D N 1
ATOM 7945 C CA . VAL D 1 82 ? 111.881 104.526 117.945 1.00 76.21 80 VAL D CA 1
ATOM 7946 C C . VAL D 1 82 ? 111.562 105.845 118.644 1.00 72.20 80 VAL D C 1
ATOM 7947 O O . VAL D 1 82 ? 110.549 106.469 118.351 1.00 77.21 80 VAL D O 1
ATOM 7951 N N . SER D 1 83 ? 112.413 106.236 119.595 1.00 67.60 81 SER D N 1
ATOM 7952 C CA . SER D 1 83 ? 112.353 107.557 120.195 1.00 67.82 81 SER D CA 1
ATOM 7953 C C . SER D 1 83 ? 113.637 108.306 119.860 1.00 66.60 81 SER D C 1
ATOM 7954 O O . SER D 1 83 ? 114.731 107.791 120.080 1.00 63.88 81 SER D O 1
ATOM 7957 N N . VAL D 1 84 ? 113.490 109.521 119.323 1.00 68.52 82 VAL D N 1
ATOM 7958 C CA . VAL D 1 84 ? 114.633 110.349 118.986 1.00 69.27 82 VAL D CA 1
ATOM 7959 C C . VAL D 1 84 ? 114.650 111.510 119.971 1.00 70.05 82 VAL D C 1
ATOM 7960 O O . VAL D 1 84 ? 113.726 112.318 119.980 1.00 76.08 82 VAL D O 1
ATOM 7964 N N . ILE D 1 85 ? 115.683 111.570 120.819 1.00 68.16 83 ILE D N 1
ATOM 7965 C CA . ILE D 1 85 ? 115.612 112.406 122.006 1.00 68.55 83 ILE D CA 1
ATOM 7966 C C . ILE D 1 85 ? 116.537 113.609 121.845 1.00 64.42 83 ILE D C 1
ATOM 7967 O O . ILE D 1 85 ? 117.579 113.525 121.204 1.00 65.51 83 ILE D O 1
ATOM 7972 N N . ASN D 1 86 ? 116.108 114.725 122.441 1.00 64.91 84 ASN D N 1
ATOM 7973 C CA . ASN D 1 86 ? 116.858 115.965 122.495 1.00 65.45 84 ASN D CA 1
ATOM 7974 C C . ASN D 1 86 ? 118.189 115.696 123.192 1.00 67.57 84 ASN D C 1
ATOM 7975 O O . ASN D 1 86 ? 118.196 115.202 124.317 1.00 69.16 84 ASN D O 1
ATOM 7980 N N . PRO D 1 87 ? 119.353 116.022 122.582 1.00 69.16 85 PRO D N 1
ATOM 7981 C CA . PRO D 1 87 ? 120.642 115.665 123.167 1.00 71.21 85 PRO D CA 1
ATOM 7982 C C . PRO D 1 87 ? 120.899 116.240 124.559 1.00 68.77 85 PRO D C 1
ATOM 7983 O O . PRO D 1 87 ? 121.730 115.711 125.290 1.00 73.24 85 PRO D O 1
ATOM 7987 N N . ALA D 1 88 ? 120.208 117.326 124.920 1.00 67.57 86 ALA D N 1
ATOM 7988 C CA . ALA D 1 88 ? 120.414 117.950 126.217 1.00 67.87 86 ALA D CA 1
ATOM 7989 C C . ALA D 1 88 ? 119.746 117.127 127.321 1.00 67.55 86 ALA D C 1
ATOM 7990 O O . ALA D 1 88 ? 120.175 117.191 128.471 1.00 68.93 86 ALA D O 1
ATOM 7992 N N . LEU D 1 89 ? 118.716 116.346 126.971 1.00 66.43 87 LEU D N 1
ATOM 7993 C CA . LEU D 1 89 ? 118.072 115.462 127.935 1.00 70.33 87 LEU D CA 1
ATOM 7994 C C . LEU D 1 89 ? 119.034 114.341 128.326 1.00 69.57 87 LEU D C 1
ATOM 7995 O O . LEU D 1 89 ? 119.150 114.015 129.502 1.00 71.32 87 LEU D O 1
ATOM 8000 N N . GLY D 1 90 ? 119.696 113.742 127.331 1.00 70.90 88 GLY D N 1
ATOM 8001 C CA . GLY D 1 90 ? 120.676 112.695 127.568 1.00 71.36 88 GLY D CA 1
ATOM 8002 C C . GLY D 1 90 ? 121.776 113.158 128.519 1.00 68.46 88 GLY D C 1
ATOM 8003 O O . GLY D 1 90 ? 122.119 112.447 129.457 1.00 70.52 88 GLY D O 1
ATOM 8004 N N . LYS D 1 91 ? 122.313 114.356 128.280 1.00 68.34 89 LYS D N 1
ATOM 8005 C CA . LYS D 1 91 ? 123.380 114.877 129.119 1.00 71.48 89 LYS D CA 1
ATOM 8006 C C . LYS D 1 91 ? 122.877 115.032 130.556 1.00 69.71 89 LYS D C 1
ATOM 8007 O O . LYS D 1 91 ? 123.582 114.670 131.493 1.00 75.58 89 LYS D O 1
ATOM 8013 N N . ALA D 1 92 ? 121.669 115.582 130.724 1.00 67.70 90 ALA D N 1
ATOM 8014 C CA . ALA D 1 92 ? 121.090 115.807 132.040 1.00 66.45 90 ALA D CA 1
ATOM 8015 C C . ALA D 1 92 ? 120.777 114.482 132.732 1.00 66.66 90 ALA D C 1
ATOM 8016 O O . ALA D 1 92 ? 120.880 114.385 133.952 1.00 67.62 90 ALA D O 1
ATOM 8018 N N . PHE D 1 93 ? 120.366 113.475 131.953 1.00 65.22 91 PHE D N 1
ATOM 8019 C CA . PHE D 1 93 ? 120.050 112.169 132.501 1.00 66.29 91 PHE D CA 1
ATOM 8020 C C . PHE D 1 93 ? 121.291 111.580 133.170 1.00 70.95 91 PHE D C 1
ATOM 8021 O O . PHE D 1 93 ? 121.198 111.056 134.278 1.00 71.26 91 PHE D O 1
ATOM 8029 N N . ALA D 1 94 ? 122.442 111.665 132.489 1.00 70.02 92 ALA D N 1
ATOM 8030 C CA . ALA D 1 94 ? 123.697 111.164 133.027 1.00 71.31 92 ALA D CA 1
ATOM 8031 C C . ALA D 1 94 ? 123.987 111.786 134.394 1.00 73.97 92 ALA D C 1
ATOM 8032 O O . ALA D 1 94 ? 124.421 111.090 135.309 1.00 75.87 92 ALA D O 1
ATOM 8034 N N . GLN D 1 95 ? 123.741 113.096 134.531 1.00 73.83 93 GLN D N 1
ATOM 8035 C CA . GLN D 1 95 ? 124.067 113.810 135.756 1.00 74.24 93 GLN D CA 1
ATOM 8036 C C . GLN D 1 95 ? 123.072 113.469 136.862 1.00 73.47 93 GLN D C 1
ATOM 8037 O O . GLN D 1 95 ? 123.354 113.726 138.028 1.00 78.23 93 GLN D O 1
ATOM 8043 N N . SER D 1 96 ? 121.907 112.919 136.493 1.00 72.21 94 SER D N 1
ATOM 8044 C CA . SER D 1 96 ? 120.916 112.476 137.460 1.00 70.71 94 SER D CA 1
ATOM 8045 C C . SER D 1 96 ? 121.238 111.068 137.959 1.00 71.88 94 SER D C 1
ATOM 8046 O O . SER D 1 96 ? 120.667 110.625 138.954 1.00 72.85 94 SER D O 1
ATOM 8049 N N . GLU D 1 97 ? 122.135 110.364 137.254 1.00 74.03 95 GLU D N 1
ATOM 8050 C CA . GLU D 1 97 ? 122.460 108.983 137.576 1.00 75.32 95 GLU D CA 1
ATOM 8051 C C . GLU D 1 97 ? 123.635 108.916 138.554 1.00 73.62 95 GLU D C 1
ATOM 8052 O O . GLU D 1 97 ? 123.900 107.852 139.106 1.00 77.04 95 GLU D O 1
ATOM 8058 N N . GLY D 1 98 ? 124.333 110.038 138.771 1.00 72.78 96 GLY D N 1
ATOM 8059 C CA . GLY D 1 98 ? 125.381 110.099 139.777 1.00 73.46 96 GLY D CA 1
ATOM 8060 C C . GLY D 1 98 ? 125.987 111.496 139.884 1.00 76.20 96 GLY D C 1
ATOM 8061 O O . GLY D 1 98 ? 125.754 112.344 139.026 1.00 77.43 96 GLY D O 1
ATOM 8062 N N . LEU D 1 99 ? 126.777 111.720 140.944 1.00 79.13 97 LEU D N 1
ATOM 8063 C CA . LEU D 1 99 ? 127.334 113.034 141.236 1.00 80.74 97 LEU D CA 1
ATOM 8064 C C . LEU D 1 99 ? 128.686 113.228 140.550 1.00 85.06 97 LEU D C 1
ATOM 8065 O O . LEU D 1 99 ? 129.118 114.367 140.385 1.00 88.59 97 LEU D O 1
ATOM 8070 N N . ARG D 1 100 ? 129.362 112.132 140.183 1.00 89.90 98 ARG D N 1
ATOM 8071 C CA . ARG D 1 100 ? 130.709 112.211 139.637 1.00 96.09 98 ARG D CA 1
ATOM 8072 C C . ARG D 1 100 ? 130.777 111.438 138.318 1.00 102.93 98 ARG D C 1
ATOM 8073 O O . ARG D 1 100 ? 131.788 110.801 138.019 1.00 102.81 98 ARG D O 1
ATOM 8081 N N . ASN D 1 101 ? 129.695 111.521 137.530 1.00 110.33 99 ASN D N 1
ATOM 8082 C CA . ASN D 1 101 ? 129.606 110.835 136.251 1.00 114.44 99 ASN D CA 1
ATOM 8083 C C . ASN D 1 101 ? 130.385 111.619 135.200 1.00 119.46 99 ASN D C 1
ATOM 8084 O O . ASN D 1 101 ? 130.459 112.846 135.267 1.00 118.51 99 ASN D O 1
ATOM 8089 N N . LYS D 1 102 ? 130.944 110.882 134.230 1.00 126.40 100 LYS D N 1
ATOM 8090 C CA . LYS D 1 102 ? 131.726 111.461 133.149 1.00 130.82 100 LYS D CA 1
ATOM 8091 C C . LYS D 1 102 ? 130.845 112.425 132.355 1.00 132.57 100 LYS D C 1
ATOM 8092 O O . LYS D 1 102 ? 129.987 111.998 131.582 1.00 131.97 100 LYS D O 1
ATOM 8098 N N . THR D 1 103 ? 131.057 113.728 132.585 1.00 134.17 101 THR D N 1
ATOM 8099 C CA . THR D 1 103 ? 130.410 114.769 131.802 1.00 135.69 101 THR D CA 1
ATOM 8100 C C . THR D 1 103 ? 130.967 114.711 130.381 1.00 136.80 101 THR D C 1
ATOM 8101 O O . THR D 1 103 ? 132.109 114.295 130.181 1.00 137.43 101 THR D O 1
ATOM 8105 N N . ASP D 1 104 ? 130.139 115.118 129.410 1.00 136.54 102 ASP D N 1
ATOM 8106 C CA . ASP D 1 104 ? 130.499 115.116 127.999 1.00 136.49 102 ASP D CA 1
ATOM 8107 C C . ASP D 1 104 ? 130.695 113.678 127.512 1.00 131.93 102 ASP D C 1
ATOM 8108 O O . ASP D 1 104 ? 131.605 113.414 126.726 1.00 132.20 102 ASP D O 1
ATOM 8113 N N . THR D 1 105 ? 129.830 112.760 127.975 1.00 126.18 103 THR D N 1
ATOM 8114 C CA . THR D 1 105 ? 129.822 111.379 127.509 1.00 121.74 103 THR D CA 1
ATOM 8115 C C . THR D 1 105 ? 128.448 110.766 127.780 1.00 114.16 103 THR D C 1
ATOM 8116 O O . THR D 1 105 ? 128.039 110.657 128.935 1.00 114.78 103 THR D O 1
ATOM 8120 N N . VAL D 1 106 ? 127.745 110.375 126.708 1.00 105.76 104 VAL D N 1
ATOM 8121 C CA . VAL D 1 106 ? 126.495 109.637 126.816 1.00 99.48 104 VAL D CA 1
ATOM 8122 C C . VAL D 1 106 ? 126.621 108.394 125.938 1.00 98.71 104 VAL D C 1
ATOM 8123 O O . VAL D 1 106 ? 126.681 108.495 124.714 1.00 100.46 104 VAL D O 1
ATOM 8127 N N . ASP D 1 107 ? 126.658 107.227 126.589 1.00 99.77 105 ASP D N 1
ATOM 8128 C CA . ASP D 1 107 ? 126.960 105.960 125.943 1.00 100.43 105 ASP D CA 1
ATOM 8129 C C . ASP D 1 107 ? 125.650 105.320 125.489 1.00 96.24 105 ASP D C 1
ATOM 8130 O O . ASP D 1 107 ? 124.576 105.782 125.866 1.00 96.19 105 ASP D O 1
ATOM 8135 N N . ALA D 1 108 ? 125.751 104.269 124.665 1.00 92.59 106 ALA D N 1
ATOM 8136 C CA . ALA D 1 108 ? 124.595 103.489 124.254 1.00 91.27 106 ALA D CA 1
ATOM 8137 C C . ALA D 1 108 ? 123.947 102.812 125.459 1.00 91.66 106 ALA D C 1
ATOM 8138 O O . ALA D 1 108 ? 122.734 102.613 125.473 1.00 93.78 106 ALA D O 1
ATOM 8140 N N . ARG D 1 109 ? 124.762 102.446 126.455 1.00 91.77 107 ARG D N 1
ATOM 8141 C CA . ARG D 1 109 ? 124.266 101.837 127.679 1.00 94.09 107 ARG D CA 1
ATOM 8142 C C . ARG D 1 109 ? 123.386 102.830 128.435 1.00 89.95 107 ARG D C 1
ATOM 8143 O O . ARG D 1 109 ? 122.331 102.460 128.945 1.00 88.26 107 ARG D O 1
ATOM 8151 N N . MET D 1 110 ? 123.846 104.085 128.508 1.00 87.94 108 MET D N 1
ATOM 8152 C CA . MET D 1 110 ? 123.137 105.150 129.197 1.00 86.09 108 MET D CA 1
ATOM 8153 C C . MET D 1 110 ? 121.805 105.426 128.499 1.00 81.51 108 MET D C 1
ATOM 8154 O O . MET D 1 110 ? 120.828 105.761 129.161 1.00 84.61 108 MET D O 1
ATOM 8159 N N . LEU D 1 111 ? 121.768 105.269 127.170 1.00 79.68 109 LEU D N 1
ATOM 8160 C CA . LEU D 1 111 ? 120.564 105.524 126.392 1.00 78.81 109 LEU D CA 1
ATOM 8161 C C . LEU D 1 111 ? 119.553 104.394 126.562 1.00 76.62 109 LEU D C 1
ATOM 8162 O O . LEU D 1 111 ? 118.357 104.629 126.416 1.00 80.08 109 LEU D O 1
ATOM 8167 N N . ALA D 1 112 ? 120.019 103.169 126.830 1.00 76.82 110 ALA D N 1
ATOM 8168 C CA . ALA D 1 112 ? 119.107 102.057 127.051 1.00 78.17 110 ALA D CA 1
ATOM 8169 C C . ALA D 1 112 ? 118.382 102.250 128.380 1.00 76.45 110 ALA D C 1
ATOM 8170 O O . ALA D 1 112 ? 117.178 102.013 128.466 1.00 73.31 110 ALA D O 1
ATOM 8172 N N . GLU D 1 113 ? 119.125 102.692 129.404 1.00 78.49 111 GLU D N 1
ATOM 8173 C CA . GLU D 1 113 ? 118.542 103.045 130.689 1.00 81.72 111 GLU D CA 1
ATOM 8174 C C . GLU D 1 113 ? 117.531 104.176 130.522 1.00 79.95 111 GLU D C 1
ATOM 8175 O O . GLU D 1 113 ? 116.406 104.061 131.003 1.00 80.50 111 GLU D O 1
ATOM 8181 N N . PHE D 1 114 ? 117.938 105.261 129.847 1.00 76.99 112 PHE D N 1
ATOM 8182 C CA . PHE D 1 114 ? 117.043 106.373 129.572 1.00 74.29 112 PHE D CA 1
ATOM 8183 C C . PHE D 1 114 ? 115.722 105.826 129.044 1.00 71.57 112 PHE D C 1
ATOM 8184 O O . PHE D 1 114 ? 114.658 106.183 129.538 1.00 73.24 112 PHE D O 1
ATOM 8192 N N . CYS D 1 115 ? 115.809 104.949 128.043 1.00 72.70 113 CYS D N 1
ATOM 8193 C CA . CYS D 1 115 ? 114.626 104.412 127.396 1.00 74.73 113 CYS D CA 1
ATOM 8194 C C . CYS D 1 115 ? 113.746 103.680 128.406 1.00 74.06 113 CYS D C 1
ATOM 8195 O O . CYS D 1 115 ? 112.534 103.869 128.404 1.00 75.51 113 CYS D O 1
ATOM 8198 N N . ARG D 1 116 ? 114.365 102.854 129.261 1.00 76.08 114 ARG D N 1
ATOM 8199 C CA . ARG D 1 116 ? 113.634 102.019 130.202 1.00 77.24 114 ARG D CA 1
ATOM 8200 C C . ARG D 1 116 ? 112.899 102.892 131.219 1.00 75.64 114 ARG D C 1
ATOM 8201 O O . ARG D 1 116 ? 111.701 102.698 131.428 1.00 75.24 114 ARG D O 1
ATOM 8209 N N . GLN D 1 117 ? 113.618 103.850 131.825 1.00 73.49 115 GLN D N 1
ATOM 8210 C CA . GLN D 1 117 ? 113.094 104.648 132.924 1.00 73.78 115 GLN D CA 1
ATOM 8211 C C . GLN D 1 117 ? 112.017 105.616 132.436 1.00 73.14 115 GLN D C 1
ATOM 8212 O O . GLN D 1 117 ? 110.973 105.744 133.071 1.00 75.83 115 GLN D O 1
ATOM 8218 N N . LYS D 1 118 ? 112.256 106.286 131.305 1.00 74.24 116 LYS D N 1
ATOM 8219 C CA . LYS D 1 118 ? 111.412 107.396 130.889 1.00 75.88 116 LYS D CA 1
ATOM 8220 C C . LYS D 1 118 ? 110.321 106.966 129.909 1.00 81.03 116 LYS D C 1
ATOM 8221 O O . LYS D 1 118 ? 109.324 107.678 129.777 1.00 84.78 116 LYS D O 1
ATOM 8227 N N . ARG D 1 119 ? 110.506 105.825 129.227 1.00 81.39 117 ARG D N 1
ATOM 8228 C CA . ARG D 1 119 ? 109.561 105.342 128.231 1.00 82.46 117 ARG D CA 1
ATOM 8229 C C . ARG D 1 119 ? 109.144 106.484 127.304 1.00 80.62 117 ARG D C 1
ATOM 8230 O O . ARG D 1 119 ? 107.962 106.820 127.235 1.00 83.16 117 ARG D O 1
ATOM 8238 N N . PRO D 1 120 ? 110.082 107.116 126.558 1.00 77.22 118 PRO D N 1
ATOM 8239 C CA . PRO D 1 120 ? 109.776 108.346 125.839 1.00 77.85 118 PRO D CA 1
ATOM 8240 C C . PRO D 1 120 ? 108.766 108.162 124.712 1.00 79.65 118 PRO D C 1
ATOM 8241 O O . PRO D 1 120 ? 108.539 107.041 124.265 1.00 83.25 118 PRO D O 1
ATOM 8245 N N . ALA D 1 121 ? 108.163 109.277 124.274 1.00 81.67 119 ALA D N 1
ATOM 8246 C CA . ALA D 1 121 ? 107.180 109.267 123.198 1.00 84.14 119 ALA D CA 1
ATOM 8247 C C . ALA D 1 121 ? 107.810 108.754 121.906 1.00 83.22 119 ALA D C 1
ATOM 8248 O O . ALA D 1 121 ? 109.007 108.924 121.684 1.00 82.65 119 ALA D O 1
ATOM 8250 N N . ALA D 1 122 ? 106.978 108.136 121.059 1.00 85.81 120 ALA D N 1
ATOM 8251 C CA . ALA D 1 122 ? 107.438 107.542 119.814 1.00 86.63 120 ALA D CA 1
ATOM 8252 C C . ALA D 1 122 ? 107.680 108.636 118.781 1.00 88.65 120 ALA D C 1
ATOM 8253 O O . ALA D 1 122 ? 107.039 109.685 118.810 1.00 91.05 120 ALA D O 1
ATOM 8255 N N . TRP D 1 123 ? 108.612 108.355 117.867 1.00 91.65 121 TRP D N 1
ATOM 8256 C CA . TRP D 1 123 ? 109.007 109.270 116.813 1.00 92.78 121 TRP D CA 1
ATOM 8257 C C . TRP D 1 123 ? 108.393 108.803 115.500 1.00 95.72 121 TRP D C 1
ATOM 8258 O O . TRP D 1 123 ? 108.324 107.602 115.250 1.00 97.31 121 TRP D O 1
ATOM 8269 N N . GLU D 1 124 ? 107.950 109.760 114.678 1.00 100.64 122 GLU D N 1
ATOM 8270 C CA . GLU D 1 124 ? 107.351 109.458 113.388 1.00 103.77 122 GLU D CA 1
ATOM 8271 C C . GLU D 1 124 ? 108.127 110.203 112.306 1.00 103.29 122 GLU D C 1
ATOM 8272 O O . GLU D 1 124 ? 108.319 111.414 112.408 1.00 104.06 122 GLU D O 1
ATOM 8278 N N . ALA D 1 125 ? 108.583 109.464 111.286 1.00 102.95 123 ALA D N 1
ATOM 8279 C CA . ALA D 1 125 ? 109.310 110.055 110.174 1.00 102.78 123 ALA D CA 1
ATOM 8280 C C . ALA D 1 125 ? 108.411 111.072 109.474 1.00 103.91 123 ALA D C 1
ATOM 8281 O O . ALA D 1 125 ? 107.238 110.782 109.239 1.00 104.87 123 ALA D O 1
ATOM 8283 N N . PRO D 1 126 ? 108.903 112.286 109.124 1.00 103.45 124 PRO D N 1
ATOM 8284 C CA . PRO D 1 126 ? 108.040 113.300 108.533 1.00 102.84 124 PRO D CA 1
ATOM 8285 C C . PRO D 1 126 ? 107.585 112.932 107.127 1.00 102.20 124 PRO D C 1
ATOM 8286 O O . PRO D 1 126 ? 108.227 112.124 106.458 1.00 101.53 124 PRO D O 1
ATOM 8290 N N . HIS D 1 127 ? 106.469 113.534 106.703 1.00 102.24 125 HIS D N 1
ATOM 8291 C CA . HIS D 1 127 ? 105.953 113.352 105.358 1.00 102.71 125 HIS D CA 1
ATOM 8292 C C . HIS D 1 127 ? 106.990 113.877 104.364 1.00 100.68 125 HIS D C 1
ATOM 8293 O O . HIS D 1 127 ? 107.645 114.879 104.644 1.00 100.14 125 HIS D O 1
ATOM 8300 N N . PRO D 1 128 ? 107.200 113.236 103.189 1.00 99.83 126 PRO D N 1
ATOM 8301 C CA . PRO D 1 128 ? 108.133 113.760 102.195 1.00 99.33 126 PRO D CA 1
ATOM 8302 C C . PRO D 1 128 ? 107.913 115.230 101.840 1.00 97.49 126 PRO D C 1
ATOM 8303 O O . PRO D 1 128 ? 108.863 115.930 101.494 1.00 97.04 126 PRO D O 1
ATOM 8307 N N . LEU D 1 129 ? 106.656 115.678 101.924 1.00 97.72 127 LEU D N 1
ATOM 8308 C CA . LEU D 1 129 ? 106.283 117.038 101.573 1.00 98.57 127 LEU D CA 1
ATOM 8309 C C . LEU D 1 129 ? 106.676 117.998 102.694 1.00 95.19 127 LEU D C 1
ATOM 8310 O O . LEU D 1 129 ? 107.046 119.138 102.426 1.00 94.93 127 LEU D O 1
ATOM 8315 N N . GLU D 1 130 ? 106.576 117.536 103.945 1.00 93.15 128 GLU D N 1
ATOM 8316 C CA . GLU D 1 130 ? 106.964 118.336 105.095 1.00 92.60 128 GLU D CA 1
ATOM 8317 C C . GLU D 1 130 ? 108.479 118.517 105.094 1.00 90.15 128 GLU D C 1
ATOM 8318 O O . GLU D 1 130 ? 108.971 119.599 105.408 1.00 89.54 128 GLU D O 1
ATOM 8324 N N . ARG D 1 131 ? 109.203 117.447 104.742 1.00 87.05 129 ARG D N 1
ATOM 8325 C CA . ARG D 1 131 ? 110.652 117.487 104.654 1.00 85.77 129 ARG D CA 1
ATOM 8326 C C . ARG D 1 131 ? 111.090 118.480 103.581 1.00 80.46 129 ARG D C 1
ATOM 8327 O O . ARG D 1 131 ? 112.039 119.231 103.794 1.00 79.45 129 ARG D O 1
ATOM 8335 N N . ALA D 1 132 ? 110.409 118.458 102.429 1.00 76.22 130 ALA D N 1
ATOM 8336 C CA . ALA D 1 132 ? 110.741 119.339 101.323 1.00 72.94 130 ALA D CA 1
ATOM 8337 C C . ALA D 1 132 ? 110.588 120.792 101.758 1.00 72.78 130 ALA D C 1
ATOM 8338 O O . ALA D 1 132 ? 111.520 121.579 101.625 1.00 74.30 130 ALA D O 1
ATOM 8340 N N . LEU D 1 133 ? 109.409 121.131 102.293 1.00 71.74 131 LEU D N 1
ATOM 8341 C CA . LEU D 1 133 ? 109.100 122.504 102.649 1.00 68.96 131 LEU D CA 1
ATOM 8342 C C . LEU D 1 133 ? 110.099 123.016 103.685 1.00 67.91 131 LEU D C 1
ATOM 8343 O O . LEU D 1 133 ? 110.540 124.160 103.602 1.00 67.67 131 LEU D O 1
ATOM 8348 N N . ARG D 1 134 ? 110.444 122.178 104.667 1.00 67.39 132 ARG D N 1
ATOM 8349 C CA . ARG D 1 134 ? 111.342 122.614 105.722 1.00 67.84 132 ARG D CA 1
ATOM 8350 C C . ARG D 1 134 ? 112.726 122.886 105.140 1.00 67.26 132 ARG D C 1
ATOM 8351 O O . ARG D 1 134 ? 113.391 123.830 105.565 1.00 67.75 132 ARG D O 1
ATOM 8359 N N . ALA D 1 135 ? 113.142 122.066 104.165 1.00 65.39 133 ALA D N 1
ATOM 8360 C CA . ALA D 1 135 ? 114.443 122.209 103.532 1.00 64.23 133 ALA D CA 1
ATOM 8361 C C . ALA D 1 135 ? 114.533 123.548 102.810 1.00 67.18 133 ALA D C 1
ATOM 8362 O O . ALA D 1 135 ? 115.541 124.242 102.926 1.00 70.92 133 ALA D O 1
ATOM 8364 N N . LEU D 1 136 ? 113.469 123.909 102.085 1.00 67.27 134 LEU D N 1
ATOM 8365 C CA . LEU D 1 136 ? 113.459 125.128 101.294 1.00 65.99 134 LEU D CA 1
ATOM 8366 C C . LEU D 1 136 ? 113.454 126.351 102.207 1.00 64.74 134 LEU D C 1
ATOM 8367 O O . LEU D 1 136 ? 114.107 127.343 101.908 1.00 68.84 134 LEU D O 1
ATOM 8372 N N . VAL D 1 137 ? 112.715 126.278 103.314 1.00 65.44 135 VAL D N 1
ATOM 8373 C CA . VAL D 1 137 ? 112.581 127.402 104.230 1.00 66.12 135 VAL D CA 1
ATOM 8374 C C . VAL D 1 137 ? 113.919 127.666 104.928 1.00 64.92 135 VAL D C 1
ATOM 8375 O O . VAL D 1 137 ? 114.334 128.814 105.054 1.00 67.33 135 VAL D O 1
ATOM 8379 N N . VAL D 1 138 ? 114.597 126.601 105.365 1.00 64.79 136 VAL D N 1
ATOM 8380 C CA . VAL D 1 138 ? 115.908 126.697 105.993 1.00 63.79 136 VAL D CA 1
ATOM 8381 C C . VAL D 1 138 ? 116.938 127.237 104.993 1.00 64.02 136 VAL D C 1
ATOM 8382 O O . VAL D 1 138 ? 117.803 128.036 105.358 1.00 59.56 136 VAL D O 1
ATOM 8386 N N . ARG D 1 139 ? 116.856 126.788 103.734 1.00 63.59 137 ARG D N 1
ATOM 8387 C CA . ARG D 1 139 ? 117.706 127.332 102.689 1.00 63.38 137 ARG D CA 1
ATOM 8388 C C . ARG D 1 139 ? 117.426 128.822 102.523 1.00 64.77 137 ARG D C 1
ATOM 8389 O O . ARG D 1 139 ? 118.365 129.610 102.425 1.00 69.65 137 ARG D O 1
ATOM 8397 N N . HIS D 1 140 ? 116.140 129.197 102.477 1.00 63.84 138 HIS D N 1
ATOM 8398 C CA . HIS D 1 140 ? 115.752 130.587 102.288 1.00 61.26 138 HIS D CA 1
ATOM 8399 C C . HIS D 1 140 ? 116.366 131.458 103.382 1.00 57.86 138 HIS D C 1
ATOM 8400 O O . HIS D 1 140 ? 116.827 132.560 103.102 1.00 59.17 138 HIS D O 1
ATOM 8407 N N . GLN D 1 141 ? 116.364 130.965 104.624 1.00 58.27 139 GLN D N 1
ATOM 8408 C CA . GLN D 1 141 ? 116.867 131.732 105.754 1.00 58.25 139 GLN D CA 1
ATOM 8409 C C . GLN D 1 141 ? 118.377 131.923 105.620 1.00 58.56 139 GLN D C 1
ATOM 8410 O O . GLN D 1 141 ? 118.898 132.979 105.972 1.00 63.80 139 GLN D O 1
ATOM 8416 N N . ALA D 1 142 ? 119.080 130.903 105.116 1.00 57.68 140 ALA D N 1
ATOM 8417 C CA . ALA D 1 142 ? 120.525 130.980 104.962 1.00 55.32 140 ALA D CA 1
ATOM 8418 C C . ALA D 1 142 ? 120.898 132.058 103.945 1.00 56.68 140 ALA D C 1
ATOM 8419 O O . ALA D 1 142 ? 121.856 132.793 104.169 1.00 61.07 140 ALA D O 1
ATOM 8421 N N . LEU D 1 143 ? 120.156 132.151 102.836 1.00 55.79 141 LEU D N 1
ATOM 8422 C CA . LEU D 1 143 ? 120.465 133.137 101.810 1.00 59.12 141 LEU D CA 1
ATOM 8423 C C . LEU D 1 143 ? 120.097 134.540 102.287 1.00 59.19 141 LEU D C 1
ATOM 8424 O O . LEU D 1 143 ? 120.780 135.497 101.934 1.00 60.79 141 LEU D O 1
ATOM 8429 N N . THR D 1 144 ? 119.048 134.665 103.104 1.00 59.68 142 THR D N 1
ATOM 8430 C CA . THR D 1 144 ? 118.717 135.957 103.688 1.00 59.84 142 THR D CA 1
ATOM 8431 C C . THR D 1 144 ? 119.898 136.460 104.517 1.00 57.80 142 THR D C 1
ATOM 8432 O O . THR D 1 144 ? 120.240 137.639 104.443 1.00 54.96 142 THR D O 1
ATOM 8436 N N . ASP D 1 145 ? 120.506 135.563 105.307 1.00 60.48 143 ASP D N 1
ATOM 8437 C CA . ASP D 1 145 ? 121.599 135.933 106.193 1.00 62.70 143 ASP D CA 1
ATOM 8438 C C . ASP D 1 145 ? 122.832 136.356 105.398 1.00 61.01 143 ASP D C 1
ATOM 8439 O O . ASP D 1 145 ? 123.490 137.326 105.772 1.00 61.80 143 ASP D O 1
ATOM 8444 N N . MET D 1 146 ? 123.122 135.660 104.297 1.00 57.18 144 MET D N 1
ATOM 8445 C CA . MET D 1 146 ? 124.231 136.056 103.444 1.00 60.52 144 MET D CA 1
ATOM 8446 C C . MET D 1 146 ? 123.932 137.414 102.810 1.00 56.51 144 MET D C 1
ATOM 8447 O O . MET D 1 146 ? 124.826 138.250 102.706 1.00 53.74 144 MET D O 1
ATOM 8452 N N . HIS D 1 147 ? 122.676 137.639 102.406 1.00 56.23 145 HIS D N 1
ATOM 8453 C CA . HIS D 1 147 ? 122.291 138.905 101.801 1.00 55.24 145 HIS D CA 1
ATOM 8454 C C . HIS D 1 147 ? 122.490 140.044 102.802 1.00 51.86 145 HIS D C 1
ATOM 8455 O O . HIS D 1 147 ? 122.879 141.141 102.415 1.00 52.64 145 HIS D O 1
ATOM 8462 N N . THR D 1 148 ? 122.244 139.787 104.091 1.00 52.49 146 THR D N 1
ATOM 8463 C CA . THR D 1 148 ? 122.391 140.828 105.097 1.00 53.30 146 THR D CA 1
ATOM 8464 C C . THR D 1 148 ? 123.871 141.067 105.371 1.00 54.39 146 THR D C 1
ATOM 8465 O O . THR D 1 148 ? 124.248 142.179 105.729 1.00 60.20 146 THR D O 1
ATOM 8469 N N . GLN D 1 149 ? 124.694 140.019 105.236 1.00 57.04 147 GLN D N 1
ATOM 8470 C CA . GLN D 1 149 ? 126.134 140.160 105.366 1.00 57.00 147 GLN D CA 1
ATOM 8471 C C . GLN D 1 149 ? 126.629 141.154 104.326 1.00 56.76 147 GLN D C 1
ATOM 8472 O O . GLN D 1 149 ? 127.349 142.082 104.665 1.00 61.37 147 GLN D O 1
ATOM 8478 N N . GLU D 1 150 ? 126.215 140.967 103.070 1.00 60.68 148 GLU D N 1
ATOM 8479 C CA . GLU D 1 150 ? 126.726 141.776 101.978 1.00 64.74 148 GLU D CA 1
ATOM 8480 C C . GLU D 1 150 ? 126.144 143.186 102.064 1.00 66.37 148 GLU D C 1
ATOM 8481 O O . GLU D 1 150 ? 126.849 144.147 101.754 1.00 69.16 148 GLU D O 1
ATOM 8487 N N . LEU D 1 151 ? 124.877 143.315 102.489 1.00 64.87 149 LEU D N 1
ATOM 8488 C CA . LEU D 1 151 ? 124.277 144.629 102.686 1.00 65.89 149 LEU D CA 1
ATOM 8489 C C . LEU D 1 151 ? 125.119 145.438 103.668 1.00 63.71 149 LEU D C 1
ATOM 8490 O O . LEU D 1 151 ? 125.445 146.587 103.383 1.00 67.84 149 LEU D O 1
ATOM 8495 N N . ASN D 1 152 ? 125.440 144.842 104.825 1.00 57.91 150 ASN D N 1
ATOM 8496 C CA . ASN D 1 152 ? 126.226 145.510 105.850 1.00 57.51 150 ASN D CA 1
ATOM 8497 C C . ASN D 1 152 ? 127.560 146.002 105.283 1.00 60.16 150 ASN D C 1
ATOM 8498 O O . ASN D 1 152 ? 128.045 147.057 105.681 1.00 63.40 150 ASN D O 1
ATOM 8503 N N . ARG D 1 153 ? 128.149 145.247 104.350 1.00 58.08 151 ARG D N 1
ATOM 8504 C CA . ARG D 1 153 ? 129.450 145.588 103.806 1.00 59.00 151 ARG D CA 1
ATOM 8505 C C . ARG D 1 153 ? 129.401 146.822 102.899 1.00 63.41 151 ARG D C 1
ATOM 8506 O O . ARG D 1 153 ? 130.396 147.531 102.814 1.00 68.44 151 ARG D O 1
ATOM 8514 N N . THR D 1 154 ? 128.277 147.086 102.220 1.00 69.21 152 THR D N 1
ATOM 8515 C CA . THR D 1 154 ? 128.214 148.189 101.265 1.00 71.91 152 THR D CA 1
ATOM 8516 C C . THR D 1 154 ? 128.426 149.515 101.993 1.00 74.34 152 THR D C 1
ATOM 8517 O O . THR D 1 154 ? 128.915 150.470 101.397 1.00 76.46 152 THR D O 1
ATOM 8521 N N . GLU D 1 155 ? 128.037 149.573 103.270 1.00 79.06 153 GLU D N 1
ATOM 8522 C CA . GLU D 1 155 ? 128.187 150.780 104.065 1.00 83.51 153 GLU D CA 1
ATOM 8523 C C . GLU D 1 155 ? 129.634 151.263 104.026 1.00 82.87 153 GLU D C 1
ATOM 8524 O O . GLU D 1 155 ? 129.884 152.396 103.617 1.00 88.69 153 GLU D O 1
ATOM 8530 N N . THR D 1 156 ? 130.574 150.402 104.439 1.00 77.60 154 THR D N 1
ATOM 8531 C CA . THR D 1 156 ? 131.940 150.830 104.696 1.00 75.23 154 THR D CA 1
ATOM 8532 C C . THR D 1 156 ? 132.904 150.297 103.631 1.00 72.54 154 THR D C 1
ATOM 8533 O O . THR D 1 156 ? 134.112 150.265 103.867 1.00 72.87 154 THR D O 1
ATOM 8537 N N . ALA D 1 157 ? 132.391 149.911 102.453 1.00 68.87 155 ALA D N 1
ATOM 8538 C CA . ALA D 1 157 ? 133.216 149.259 101.445 1.00 69.97 155 ALA D CA 1
ATOM 8539 C C . ALA D 1 157 ? 134.123 150.272 100.749 1.00 71.11 155 ALA D C 1
ATOM 8540 O O . ALA D 1 157 ? 133.742 151.427 100.569 1.00 73.50 155 ALA D O 1
ATOM 8542 N N . ARG D 1 158 ? 135.314 149.815 100.346 1.00 71.33 156 ARG D N 1
ATOM 8543 C CA . ARG D 1 158 ? 136.192 150.584 99.480 1.00 72.64 156 ARG D CA 1
ATOM 8544 C C . ARG D 1 158 ? 135.665 150.485 98.050 1.00 75.58 156 ARG D C 1
ATOM 8545 O O . ARG D 1 158 ? 134.895 149.583 97.746 1.00 80.01 156 ARG D O 1
ATOM 8553 N N . GLU D 1 159 ? 136.078 151.410 97.173 1.00 80.70 157 GLU D N 1
ATOM 8554 C CA . GLU D 1 159 ? 135.536 151.484 95.822 1.00 83.93 157 GLU D CA 1
ATOM 8555 C C . GLU D 1 159 ? 135.899 150.255 94.986 1.00 82.41 157 GLU D C 1
ATOM 8556 O O . GLU D 1 159 ? 135.072 149.813 94.195 1.00 86.09 157 GLU D O 1
ATOM 8562 N N . VAL D 1 160 ? 137.117 149.711 95.133 1.00 79.25 158 VAL D N 1
ATOM 8563 C CA . VAL D 1 160 ? 137.509 148.522 94.379 1.00 78.76 158 VAL D CA 1
ATOM 8564 C C . VAL D 1 160 ? 136.606 147.349 94.769 1.00 75.68 158 VAL D C 1
ATOM 8565 O O . VAL D 1 160 ? 136.419 146.435 93.971 1.00 80.81 158 VAL D O 1
ATOM 8569 N N . GLN D 1 161 ? 136.070 147.363 95.993 1.00 72.66 159 GLN D N 1
ATOM 8570 C CA . GLN D 1 161 ? 135.281 146.255 96.501 1.00 70.63 159 GLN D CA 1
ATOM 8571 C C . GLN D 1 161 ? 133.837 146.308 95.998 1.00 72.92 159 GLN D C 1
ATOM 8572 O O . GLN D 1 161 ? 133.178 145.272 95.955 1.00 73.74 159 GLN D O 1
ATOM 8578 N N . ARG D 1 162 ? 133.338 147.500 95.640 1.00 73.88 160 ARG D N 1
ATOM 8579 C CA . ARG D 1 162 ? 131.905 147.699 95.452 1.00 76.06 160 ARG D CA 1
ATOM 8580 C C . ARG D 1 162 ? 131.366 146.904 94.261 1.00 73.51 160 ARG D C 1
ATOM 8581 O O . ARG D 1 162 ? 130.286 146.333 94.371 1.00 74.46 160 ARG D O 1
ATOM 8589 N N . PRO D 1 163 ? 132.035 146.842 93.085 1.00 72.53 161 PRO D N 1
ATOM 8590 C CA . PRO D 1 163 ? 131.532 146.022 91.988 1.00 72.55 161 PRO D CA 1
ATOM 8591 C C . PRO D 1 163 ? 131.281 144.566 92.375 1.00 70.27 161 PRO D C 1
ATOM 8592 O O . PRO D 1 163 ? 130.343 143.946 91.882 1.00 71.69 161 PRO D O 1
ATOM 8596 N N . SER D 1 164 ? 132.138 144.027 93.245 1.00 68.92 162 SER D N 1
ATOM 8597 C CA . SER D 1 164 ? 132.018 142.649 93.684 1.00 68.41 162 SER D CA 1
ATOM 8598 C C . SER D 1 164 ? 130.782 142.496 94.570 1.00 66.45 162 SER D C 1
ATOM 8599 O O . SER D 1 164 ? 129.995 141.577 94.369 1.00 69.50 162 SER D O 1
ATOM 8602 N N . ILE D 1 165 ? 130.604 143.408 95.533 1.00 65.63 163 ILE D N 1
ATOM 8603 C CA . ILE D 1 165 ? 129.504 143.309 96.482 1.00 69.65 163 ILE D CA 1
ATOM 8604 C C . ILE D 1 165 ? 128.176 143.542 95.753 1.00 70.40 163 ILE D C 1
ATOM 8605 O O . ILE D 1 165 ? 127.166 142.933 96.099 1.00 70.59 163 ILE D O 1
ATOM 8610 N N . ASP D 1 166 ? 128.178 144.410 94.739 1.00 70.44 164 ASP D N 1
ATOM 8611 C CA . ASP D 1 166 ? 126.976 144.686 93.972 1.00 73.26 164 ASP D CA 1
ATOM 8612 C C . ASP D 1 166 ? 126.568 143.460 93.152 1.00 72.89 164 ASP D C 1
ATOM 8613 O O . ASP D 1 166 ? 125.393 143.101 93.124 1.00 72.25 164 ASP D O 1
ATOM 8618 N N . ALA D 1 167 ? 127.537 142.823 92.487 1.00 72.56 165 ALA D N 1
ATOM 8619 C CA . ALA D 1 167 ? 127.272 141.633 91.691 1.00 70.38 165 ALA D CA 1
ATOM 8620 C C . ALA D 1 167 ? 126.677 140.527 92.559 1.00 69.44 165 ALA D C 1
ATOM 8621 O O . ALA D 1 167 ? 125.758 139.834 92.125 1.00 71.17 165 ALA D O 1
ATOM 8623 N N . HIS D 1 168 ? 127.197 140.368 93.780 1.00 65.74 166 HIS D N 1
ATOM 8624 C CA . HIS D 1 168 ? 126.754 139.293 94.648 1.00 65.59 166 HIS D CA 1
ATOM 8625 C C . HIS D 1 168 ? 125.338 139.568 95.154 1.00 69.34 166 HIS D C 1
ATOM 8626 O O . HIS D 1 168 ? 124.547 138.638 95.280 1.00 72.91 166 HIS D O 1
ATOM 8633 N N . LEU D 1 169 ? 125.027 140.837 95.455 1.00 69.05 167 LEU D N 1
ATOM 8634 C CA . LEU D 1 169 ? 123.712 141.207 95.959 1.00 67.73 167 LEU D CA 1
ATOM 8635 C C . LEU D 1 169 ? 122.635 140.939 94.905 1.00 68.49 167 LEU D C 1
ATOM 8636 O O . LEU D 1 169 ? 121.547 140.495 95.257 1.00 71.32 167 LEU D O 1
ATOM 8641 N N . LEU D 1 170 ? 122.922 141.209 93.626 1.00 67.21 168 LEU D N 1
ATOM 8642 C CA . LEU D 1 170 ? 121.957 140.936 92.571 1.00 68.48 168 LEU D CA 1
ATOM 8643 C C . LEU D 1 170 ? 121.739 139.430 92.455 1.00 71.55 168 LEU D C 1
ATOM 8644 O O . LEU D 1 170 ? 120.605 138.992 92.265 1.00 75.40 168 LEU D O 1
ATOM 8649 N N . TRP D 1 171 ? 122.824 138.647 92.538 1.00 68.31 169 TRP D N 1
ATOM 8650 C CA . TRP D 1 171 ? 122.715 137.201 92.442 1.00 64.10 169 TRP D CA 1
ATOM 8651 C C . TRP D 1 171 ? 121.830 136.667 93.571 1.00 63.30 169 TRP D C 1
ATOM 8652 O O . TRP D 1 171 ? 120.953 135.844 93.322 1.00 65.17 169 TRP D O 1
ATOM 8663 N N . LEU D 1 172 ? 122.062 137.134 94.803 1.00 61.44 170 LEU D N 1
ATOM 8664 C CA . LEU D 1 172 ? 121.381 136.604 95.976 1.00 63.85 170 LEU D CA 1
ATOM 8665 C C . LEU D 1 172 ? 119.898 136.990 95.976 1.00 66.44 170 LEU D C 1
ATOM 8666 O O . LEU D 1 172 ? 119.065 136.221 96.445 1.00 63.63 170 LEU D O 1
ATOM 8671 N N . GLU D 1 173 ? 119.572 138.179 95.458 1.00 68.81 171 GLU D N 1
ATOM 8672 C CA . GLU D 1 173 ? 118.187 138.601 95.320 1.00 71.35 171 GLU D CA 1
ATOM 8673 C C . GLU D 1 173 ? 117.457 137.701 94.318 1.00 69.93 171 GLU D C 1
ATOM 8674 O O . GLU D 1 173 ? 116.358 137.229 94.602 1.00 70.69 171 GLU D O 1
ATOM 8680 N N . ALA D 1 174 ? 118.066 137.448 93.157 1.00 66.53 172 ALA D N 1
ATOM 8681 C CA . ALA D 1 174 ? 117.443 136.601 92.151 1.00 67.22 172 ALA D CA 1
ATOM 8682 C C . ALA D 1 174 ? 117.177 135.208 92.720 1.00 66.30 172 ALA D C 1
ATOM 8683 O O . ALA D 1 174 ? 116.154 134.599 92.418 1.00 68.08 172 ALA D O 1
ATOM 8685 N N . GLU D 1 175 ? 118.112 134.714 93.536 1.00 67.21 173 GLU D N 1
ATOM 8686 C CA . GLU D 1 175 ? 118.027 133.372 94.083 1.00 67.83 173 GLU D CA 1
ATOM 8687 C C . GLU D 1 175 ? 116.920 133.315 95.133 1.00 65.13 173 GLU D C 1
ATOM 8688 O O . GLU D 1 175 ? 116.151 132.360 95.156 1.00 67.53 173 GLU D O 1
ATOM 8694 N N . LEU D 1 176 ? 116.852 134.338 95.992 1.00 64.89 174 LEU D N 1
ATOM 8695 C CA . LEU D 1 176 ? 115.806 134.450 96.997 1.00 66.08 174 LEU D CA 1
ATOM 8696 C C . LEU D 1 176 ? 114.430 134.480 96.338 1.00 65.01 174 LEU D C 1
ATOM 8697 O O . LEU D 1 176 ? 113.507 133.844 96.827 1.00 67.92 174 LEU D O 1
ATOM 8702 N N . LYS D 1 177 ? 114.299 135.220 95.238 1.00 70.27 175 LYS D N 1
ATOM 8703 C CA . LYS D 1 177 ? 113.037 135.315 94.525 1.00 74.79 175 LYS D CA 1
ATOM 8704 C C . LYS D 1 177 ? 112.657 133.951 93.950 1.00 72.85 175 LYS D C 1
ATOM 8705 O O . LYS D 1 177 ? 111.479 133.608 93.913 1.00 77.11 175 LYS D O 1
ATOM 8711 N N . ARG D 1 178 ? 113.652 133.180 93.503 1.00 73.49 176 ARG D N 1
ATOM 8712 C CA . ARG D 1 178 ? 113.414 131.878 92.900 1.00 75.41 176 ARG D CA 1
ATOM 8713 C C . ARG D 1 178 ? 112.931 130.875 93.954 1.00 73.82 176 ARG D C 1
ATOM 8714 O O . ARG D 1 178 ? 112.024 130.097 93.673 1.00 75.58 176 ARG D O 1
ATOM 8722 N N . LEU D 1 179 ? 113.549 130.866 95.143 1.00 70.84 177 LEU D N 1
ATOM 8723 C CA . LEU D 1 179 ? 113.170 129.927 96.191 1.00 73.80 177 LEU D CA 1
ATOM 8724 C C . LEU D 1 179 ? 111.751 130.228 96.657 1.00 73.59 177 LEU D C 1
ATOM 8725 O O . LEU D 1 179 ? 110.970 129.310 96.887 1.00 71.85 177 LEU D O 1
ATOM 8730 N N . GLU D 1 180 ? 111.450 131.521 96.825 1.00 72.09 178 GLU D N 1
ATOM 8731 C CA . GLU D 1 180 ? 110.121 131.962 97.201 1.00 70.37 178 GLU D CA 1
ATOM 8732 C C . GLU D 1 180 ? 109.098 131.338 96.252 1.00 73.48 178 GLU D C 1
ATOM 8733 O O . GLU D 1 180 ? 108.088 130.810 96.712 1.00 75.95 178 GLU D O 1
ATOM 8739 N N . LYS D 1 181 ? 109.380 131.356 94.942 1.00 74.92 179 LYS D N 1
ATOM 8740 C CA . LYS D 1 181 ? 108.457 130.802 93.964 1.00 79.34 179 LYS D CA 1
ATOM 8741 C C . LYS D 1 181 ? 108.361 129.288 94.134 1.00 76.95 179 LYS D C 1
ATOM 8742 O O . LYS D 1 181 ? 107.277 128.721 94.009 1.00 78.82 179 LYS D O 1
ATOM 8748 N N . GLN D 1 182 ? 109.499 128.644 94.408 1.00 73.89 180 GLN D N 1
ATOM 8749 C CA . GLN D 1 182 ? 109.557 127.199 94.552 1.00 71.47 180 GLN D CA 1
ATOM 8750 C C . GLN D 1 182 ? 108.740 126.768 95.770 1.00 70.05 180 GLN D C 1
ATOM 8751 O O . GLN D 1 182 ? 108.029 125.769 95.707 1.00 70.22 180 GLN D O 1
ATOM 8757 N N . ILE D 1 183 ? 108.832 127.543 96.862 1.00 69.97 181 ILE D N 1
ATOM 8758 C CA . ILE D 1 183 ? 108.048 127.312 98.067 1.00 67.89 181 ILE D CA 1
ATOM 8759 C C . ILE D 1 183 ? 106.560 127.465 97.746 1.00 69.18 181 ILE D C 1
ATOM 8760 O O . ILE D 1 183 ? 105.749 126.679 98.224 1.00 68.62 181 ILE D O 1
ATOM 8765 N N . LYS D 1 184 ? 106.211 128.484 96.950 1.00 73.71 182 LYS D N 1
ATOM 8766 C CA . LYS D 1 184 ? 104.823 128.774 96.620 1.00 77.65 182 LYS D CA 1
ATOM 8767 C C . LYS D 1 184 ? 104.239 127.656 95.761 1.00 75.87 182 LYS D C 1
ATOM 8768 O O . LYS D 1 184 ? 103.079 127.295 95.928 1.00 75.36 182 LYS D O 1
ATOM 8774 N N . ASP D 1 185 ? 105.048 127.125 94.839 1.00 78.11 183 ASP D N 1
ATOM 8775 C CA . ASP D 1 185 ? 104.605 126.067 93.947 1.00 81.31 183 ASP D CA 1
ATOM 8776 C C . ASP D 1 185 ? 104.421 124.767 94.724 1.00 81.25 183 ASP D C 1
ATOM 8777 O O . ASP D 1 185 ? 103.629 123.918 94.320 1.00 80.83 183 ASP D O 1
ATOM 8782 N N . LEU D 1 186 ? 105.155 124.617 95.833 1.00 82.03 184 LEU D N 1
ATOM 8783 C CA . LEU D 1 186 ? 105.070 123.422 96.653 1.00 80.53 184 LEU D CA 1
ATOM 8784 C C . LEU D 1 186 ? 103.739 123.409 97.395 1.00 80.29 184 LEU D C 1
ATOM 8785 O O . LEU D 1 186 ? 103.056 122.388 97.396 1.00 84.34 184 LEU D O 1
ATOM 8790 N N . THR D 1 187 ? 103.375 124.544 98.005 1.00 80.72 185 THR D N 1
ATOM 8791 C CA . THR D 1 187 ? 102.215 124.603 98.883 1.00 83.16 185 THR D CA 1
ATOM 8792 C C . THR D 1 187 ? 100.932 124.709 98.057 1.00 86.91 185 THR D C 1
ATOM 8793 O O . THR D 1 187 ? 99.870 124.343 98.549 1.00 88.79 185 THR D O 1
ATOM 8797 N N . ASP D 1 188 ? 101.025 125.196 96.811 1.00 91.56 186 ASP D N 1
ATOM 8798 C CA . ASP D 1 188 ? 99.859 125.336 95.949 1.00 95.83 186 ASP D CA 1
ATOM 8799 C C . ASP D 1 188 ? 99.514 124.016 95.261 1.00 99.19 186 ASP D C 1
ATOM 8800 O O . ASP D 1 188 ? 98.393 123.857 94.780 1.00 100.87 186 ASP D O 1
ATOM 8805 N N . ASP D 1 189 ? 100.472 123.082 95.198 1.00 102.43 187 ASP D N 1
ATOM 8806 C CA . ASP D 1 189 ? 100.258 121.817 94.511 1.00 106.55 187 ASP D CA 1
ATOM 8807 C C . ASP D 1 189 ? 99.728 120.764 95.483 1.00 106.56 187 ASP D C 1
ATOM 8808 O O . ASP D 1 189 ? 99.436 119.643 95.067 1.00 107.86 187 ASP D O 1
ATOM 8813 N N . ASP D 1 190 ? 99.605 121.127 96.769 1.00 105.98 188 ASP D N 1
ATOM 8814 C CA . ASP D 1 190 ? 98.949 120.283 97.754 1.00 106.14 188 ASP D CA 1
ATOM 8815 C C . ASP D 1 190 ? 97.728 121.020 98.303 1.00 105.46 188 ASP D C 1
ATOM 8816 O O . ASP D 1 190 ? 97.872 122.098 98.878 1.00 103.93 188 ASP D O 1
ATOM 8821 N N . PRO D 1 191 ? 96.495 120.474 98.159 1.00 104.59 189 PRO D N 1
ATOM 8822 C CA . PRO D 1 191 ? 95.289 121.213 98.523 1.00 103.98 189 PRO D CA 1
ATOM 8823 C C . PRO D 1 191 ? 95.123 121.459 100.024 1.00 101.58 189 PRO D C 1
ATOM 8824 O O . PRO D 1 191 ? 94.467 122.425 100.413 1.00 100.39 189 PRO D O 1
ATOM 8828 N N . ASP D 1 192 ? 95.716 120.598 100.862 1.00 100.45 190 ASP D N 1
ATOM 8829 C CA . ASP D 1 192 ? 95.684 120.796 102.304 1.00 101.07 190 ASP D CA 1
ATOM 8830 C C . ASP D 1 192 ? 96.595 121.964 102.681 1.00 96.57 190 ASP D C 1
ATOM 8831 O O . ASP D 1 192 ? 96.163 122.871 103.387 1.00 95.05 190 ASP D O 1
ATOM 8836 N N . MET D 1 193 ? 97.847 121.937 102.196 1.00 92.00 191 MET D N 1
ATOM 8837 C CA . MET D 1 193 ? 98.805 122.999 102.467 1.00 87.45 191 MET D CA 1
ATOM 8838 C C . MET D 1 193 ? 98.348 124.320 101.858 1.00 82.04 191 MET D C 1
ATOM 8839 O O . MET D 1 193 ? 98.593 125.372 102.439 1.00 79.97 191 MET D O 1
ATOM 8844 N N . LYS D 1 194 ? 97.715 124.264 100.683 1.00 80.87 192 LYS D N 1
ATOM 8845 C CA . LYS D 1 194 ? 97.221 125.471 100.045 1.00 81.51 192 LYS D CA 1
ATOM 8846 C C . LYS D 1 194 ? 96.193 126.131 100.958 1.00 83.32 192 LYS D C 1
ATOM 8847 O O . LYS D 1 194 ? 96.225 127.346 101.143 1.00 84.89 192 LYS D O 1
ATOM 8853 N N . HIS D 1 195 ? 95.298 125.314 101.530 1.00 84.20 193 HIS D N 1
ATOM 8854 C CA . HIS D 1 195 ? 94.223 125.802 102.378 1.00 85.06 193 HIS D CA 1
ATOM 8855 C C . HIS D 1 195 ? 94.782 126.297 103.712 1.00 80.77 193 HIS D C 1
ATOM 8856 O O . HIS D 1 195 ? 94.398 127.362 104.188 1.00 78.97 193 HIS D O 1
ATOM 8863 N N . ARG D 1 196 ? 95.685 125.512 104.304 1.00 77.28 194 ARG D N 1
ATOM 8864 C CA . ARG D 1 196 ? 96.247 125.824 105.607 1.00 77.57 194 ARG D CA 1
ATOM 8865 C C . ARG D 1 196 ? 97.052 127.121 105.540 1.00 78.42 194 ARG D C 1
ATOM 8866 O O . ARG D 1 196 ? 97.055 127.899 106.492 1.00 79.32 194 ARG D O 1
ATOM 8874 N N . ARG D 1 197 ? 97.730 127.360 104.415 1.00 79.31 195 ARG D N 1
ATOM 8875 C CA . ARG D 1 197 ? 98.580 128.532 104.283 1.00 78.95 195 ARG D CA 1
ATOM 8876 C C . ARG D 1 197 ? 97.713 129.782 104.164 1.00 77.81 195 ARG D C 1
ATOM 8877 O O . ARG D 1 197 ? 98.078 130.841 104.675 1.00 76.10 195 ARG D O 1
ATOM 8885 N N . LYS D 1 198 ? 96.570 129.643 103.482 1.00 77.99 196 LYS D N 1
ATOM 8886 C CA . LYS D 1 198 ? 95.630 130.740 103.309 1.00 80.22 196 LYS D CA 1
ATOM 8887 C C . LYS D 1 198 ? 95.059 131.162 104.663 1.00 77.76 196 LYS D C 1
ATOM 8888 O O . LYS D 1 198 ? 94.854 132.351 104.896 1.00 79.71 196 LYS D O 1
ATOM 8894 N N . LEU D 1 199 ? 94.816 130.186 105.549 1.00 75.78 197 LEU D N 1
ATOM 8895 C CA . LEU D 1 199 ? 94.284 130.455 106.877 1.00 76.36 197 LEU D CA 1
ATOM 8896 C C . LEU D 1 199 ? 95.317 131.194 107.726 1.00 75.42 197 LEU D C 1
ATOM 8897 O O . LEU D 1 199 ? 94.953 132.105 108.467 1.00 74.15 197 LEU D O 1
ATOM 8902 N N . LEU D 1 200 ? 96.593 130.797 107.625 1.00 74.84 198 LEU D N 1
ATOM 8903 C CA . LEU D 1 200 ? 97.654 131.438 108.390 1.00 74.87 198 LEU D CA 1
ATOM 8904 C C . LEU D 1 200 ? 97.776 132.907 107.991 1.00 75.47 198 LEU D C 1
ATOM 8905 O O . LEU D 1 200 ? 97.892 133.767 108.860 1.00 78.57 198 LEU D O 1
ATOM 8910 N N . GLU D 1 201 ? 97.718 133.194 106.687 1.00 78.35 199 GLU D N 1
ATOM 8911 C CA . GLU D 1 201 ? 97.952 134.541 106.191 1.00 80.04 199 GLU D CA 1
ATOM 8912 C C . GLU D 1 201 ? 96.756 135.451 106.465 1.00 80.70 199 GLU D C 1
ATOM 8913 O O . GLU D 1 201 ? 96.866 136.659 106.262 1.00 85.79 199 GLU D O 1
ATOM 8919 N N . SER D 1 202 ? 95.630 134.896 106.941 1.00 79.31 200 SER D N 1
ATOM 8920 C CA . SER D 1 202 ? 94.490 135.718 107.330 1.00 77.59 200 SER D CA 1
ATOM 8921 C C . SER D 1 202 ? 94.750 136.418 108.666 1.00 76.65 200 SER D C 1
ATOM 8922 O O . SER D 1 202 ? 94.060 137.381 108.994 1.00 80.03 200 SER D O 1
ATOM 8925 N N . ILE D 1 203 ? 95.737 135.939 109.437 1.00 74.36 201 ILE D N 1
ATOM 8926 C CA . ILE D 1 203 ? 96.087 136.570 110.700 1.00 75.17 201 ILE D CA 1
ATOM 8927 C C . ILE D 1 203 ? 96.818 137.875 110.397 1.00 78.15 201 ILE D C 1
ATOM 8928 O O . ILE D 1 203 ? 97.787 137.862 109.635 1.00 81.72 201 ILE D O 1
ATOM 8933 N N . PRO D 1 204 ? 96.396 139.038 110.956 1.00 78.86 202 PRO D N 1
ATOM 8934 C CA . PRO D 1 204 ? 97.116 140.287 110.734 1.00 78.18 202 PRO D CA 1
ATOM 8935 C C . PRO D 1 204 ? 98.507 140.286 111.359 1.00 75.31 202 PRO D C 1
ATOM 8936 O O . PRO D 1 204 ? 98.638 140.140 112.571 1.00 78.32 202 PRO D O 1
ATOM 8940 N N . GLY D 1 205 ? 99.536 140.444 110.518 1.00 72.16 203 GLY D N 1
ATOM 8941 C CA . GLY D 1 205 ? 100.916 140.423 110.973 1.00 71.12 203 GLY D CA 1
ATOM 8942 C C . GLY D 1 205 ? 101.662 139.177 110.500 1.00 67.68 203 GLY D C 1
ATOM 8943 O O . GLY D 1 205 ? 102.865 139.080 110.711 1.00 68.43 203 GLY D O 1
ATOM 8944 N N . ILE D 1 206 ? 100.941 138.232 109.883 1.00 65.08 204 ILE D N 1
ATOM 8945 C CA . ILE D 1 206 ? 101.527 137.026 109.325 1.00 64.52 204 ILE D CA 1
ATOM 8946 C C . ILE D 1 206 ? 101.313 137.037 107.813 1.00 67.06 204 ILE D C 1
ATOM 8947 O O . ILE D 1 206 ? 100.174 137.078 107.353 1.00 72.22 204 ILE D O 1
ATOM 8952 N N . GLY D 1 207 ? 102.419 137.010 107.056 1.00 66.74 205 GLY D N 1
ATOM 8953 C CA . GLY D 1 207 ? 102.385 137.071 105.605 1.00 68.13 205 GLY D CA 1
ATOM 8954 C C . GLY D 1 207 ? 103.059 135.856 104.971 1.00 71.77 205 GLY D C 1
ATOM 8955 O O . GLY D 1 207 ? 103.179 134.809 105.603 1.00 73.06 205 GLY D O 1
ATOM 8956 N N . GLU D 1 208 ? 103.545 136.036 103.737 1.00 76.42 206 GLU D N 1
ATOM 8957 C CA . GLU D 1 208 ? 104.030 134.945 102.901 1.00 80.26 206 GLU D CA 1
ATOM 8958 C C . GLU D 1 208 ? 105.217 134.232 103.544 1.00 75.74 206 GLU D C 1
ATOM 8959 O O . GLU D 1 208 ? 105.300 133.008 103.481 1.00 77.74 206 GLU D O 1
ATOM 8965 N N . LYS D 1 209 ? 106.143 134.980 104.148 1.00 69.53 207 LYS D N 1
ATOM 8966 C CA . LYS D 1 209 ? 107.365 134.360 104.630 1.00 70.03 207 LYS D CA 1
ATOM 8967 C C . LYS D 1 209 ? 107.110 133.618 105.940 1.00 69.27 207 LYS D C 1
ATOM 8968 O O . LYS D 1 209 ? 107.673 132.547 106.144 1.00 73.63 207 LYS D O 1
ATOM 8974 N N . THR D 1 210 ? 106.267 134.168 106.819 1.00 66.49 208 THR D N 1
ATOM 8975 C CA . THR D 1 210 ? 106.050 133.561 108.122 1.00 66.49 208 THR D CA 1
ATOM 8976 C C . THR D 1 210 ? 105.127 132.350 107.984 1.00 66.56 208 THR D C 1
ATOM 8977 O O . THR D 1 210 ? 105.281 131.385 108.731 1.00 64.66 208 THR D O 1
ATOM 8981 N N . SER D 1 211 ? 104.177 132.396 107.040 1.00 67.17 209 SER D N 1
ATOM 8982 C CA . SER D 1 211 ? 103.230 131.300 106.884 1.00 68.15 209 SER D CA 1
ATOM 8983 C C . SER D 1 211 ? 103.971 130.028 106.479 1.00 69.21 209 SER D C 1
ATOM 8984 O O . SER D 1 211 ? 103.632 128.948 106.961 1.00 70.24 209 SER D O 1
ATOM 8987 N N . ALA D 1 212 ? 104.991 130.165 105.618 1.00 70.13 210 ALA D N 1
ATOM 8988 C CA . ALA D 1 212 ? 105.774 129.020 105.172 1.00 67.37 210 ALA D CA 1
ATOM 8989 C C . ALA D 1 212 ? 106.539 128.424 106.351 1.00 65.08 210 ALA D C 1
ATOM 8990 O O . ALA D 1 212 ? 106.551 127.207 106.520 1.00 68.43 210 ALA D O 1
ATOM 8992 N N . VAL D 1 213 ? 107.156 129.278 107.174 1.00 63.18 211 VAL D N 1
ATOM 8993 C CA . VAL D 1 213 ? 107.935 128.797 108.307 1.00 62.69 211 VAL D CA 1
ATOM 8994 C C . VAL D 1 213 ? 106.999 128.035 109.243 1.00 62.91 211 VAL D C 1
ATOM 8995 O O . VAL D 1 213 ? 107.364 126.979 109.744 1.00 66.66 211 VAL D O 1
ATOM 8999 N N . LEU D 1 214 ? 105.796 128.572 109.483 1.00 65.48 212 LEU D N 1
ATOM 9000 C CA . LEU D 1 214 ? 104.867 127.957 110.419 1.00 65.62 212 LEU D CA 1
ATOM 9001 C C . LEU D 1 214 ? 104.453 126.577 109.911 1.00 66.31 212 LEU D C 1
ATOM 9002 O O . LEU D 1 214 ? 104.540 125.615 110.666 1.00 66.06 212 LEU D O 1
ATOM 9007 N N . LEU D 1 215 ? 104.028 126.481 108.641 1.00 68.65 213 LEU D N 1
ATOM 9008 C CA . LEU D 1 215 ? 103.662 125.200 108.049 1.00 71.58 213 LEU D CA 1
ATOM 9009 C C . LEU D 1 215 ? 104.799 124.192 108.194 1.00 71.75 213 LEU D C 1
ATOM 9010 O O . LEU D 1 215 ? 104.545 123.022 108.459 1.00 75.85 213 LEU D O 1
ATOM 9015 N N . ALA D 1 216 ? 106.042 124.644 107.992 1.00 71.52 214 ALA D N 1
ATOM 9016 C CA . ALA D 1 216 ? 107.200 123.765 108.026 1.00 72.23 214 ALA D CA 1
ATOM 9017 C C . ALA D 1 216 ? 107.345 123.056 109.376 1.00 73.00 214 ALA D C 1
ATOM 9018 O O . ALA D 1 216 ? 107.902 121.963 109.415 1.00 77.16 214 ALA D O 1
ATOM 9020 N N . TYR D 1 217 ? 106.851 123.657 110.470 1.00 75.46 215 TYR D N 1
ATOM 9021 C CA . TYR D 1 217 ? 107.065 123.119 111.808 1.00 76.86 215 TYR D CA 1
ATOM 9022 C C . TYR D 1 217 ? 105.770 122.597 112.428 1.00 78.65 215 TYR D C 1
ATOM 9023 O O . TYR D 1 217 ? 105.827 121.759 113.323 1.00 83.37 215 TYR D O 1
ATOM 9032 N N . ILE D 1 218 ? 104.610 123.078 111.976 1.00 81.83 216 ILE D N 1
ATOM 9033 C CA . ILE D 1 218 ? 103.344 122.485 112.379 1.00 84.91 216 ILE D CA 1
ATOM 9034 C C . ILE D 1 218 ? 103.133 121.208 111.569 1.00 91.92 216 ILE D C 1
ATOM 9035 O O . ILE D 1 218 ? 102.802 120.165 112.132 1.00 93.91 216 ILE D O 1
ATOM 9040 N N . GLY D 1 219 ? 103.327 121.304 110.246 1.00 98.34 217 GLY D N 1
ATOM 9041 C CA . GLY D 1 219 ? 103.196 120.162 109.355 1.00 102.76 217 GLY D CA 1
ATOM 9042 C C . GLY D 1 219 ? 101.771 120.029 108.823 1.00 106.96 217 GLY D C 1
ATOM 9043 O O . GLY D 1 219 ? 100.972 120.959 108.931 1.00 106.88 217 GLY D O 1
ATOM 9044 N N . LEU D 1 220 ? 101.471 118.843 108.277 1.00 111.18 218 LEU D N 1
ATOM 9045 C CA . LEU D 1 220 ? 100.184 118.546 107.666 1.00 112.98 218 LEU D CA 1
ATOM 9046 C C . LEU D 1 220 ? 99.168 118.181 108.744 1.00 113.55 218 LEU D C 1
ATOM 9047 O O . LEU D 1 220 ? 98.055 118.705 108.747 1.00 113.66 218 LEU D O 1
ATOM 9052 N N . LYS D 1 221 ? 99.565 117.276 109.648 1.00 116.03 219 LYS D N 1
ATOM 9053 C CA . LYS D 1 221 ? 98.701 116.797 110.715 1.00 118.03 219 LYS D CA 1
ATOM 9054 C C . LYS D 1 221 ? 98.751 117.780 111.882 1.00 115.73 219 LYS D C 1
ATOM 9055 O O . LYS D 1 221 ? 99.607 118.663 111.914 1.00 116.08 219 LYS D O 1
ATOM 9061 N N . ASP D 1 222 ? 97.821 117.610 112.832 1.00 113.00 220 ASP D N 1
ATOM 9062 C CA . ASP D 1 222 ? 97.831 118.353 114.083 1.00 110.14 220 ASP D CA 1
ATOM 9063 C C . ASP D 1 222 ? 98.471 117.474 115.156 1.00 104.96 220 ASP D C 1
ATOM 9064 O O . ASP D 1 222 ? 97.790 116.676 115.800 1.00 105.48 220 ASP D O 1
ATOM 9069 N N . ARG D 1 223 ? 99.790 117.636 115.332 1.00 97.86 221 ARG D N 1
ATOM 9070 C CA . ARG D 1 223 ? 100.585 116.756 116.173 1.00 91.83 221 ARG D CA 1
ATOM 9071 C C . ARG D 1 223 ? 100.742 117.341 117.577 1.00 86.08 221 ARG D C 1
ATOM 9072 O O . ARG D 1 223 ? 101.351 116.709 118.437 1.00 87.86 221 ARG D O 1
ATOM 9080 N N . PHE D 1 224 ? 100.212 118.548 117.801 1.00 79.71 222 PHE D N 1
ATOM 9081 C CA . PHE D 1 224 ? 100.133 119.120 119.134 1.00 76.42 222 PHE D CA 1
ATOM 9082 C C . PHE D 1 224 ? 98.675 119.076 119.576 1.00 75.66 222 PHE D C 1
ATOM 9083 O O . PHE D 1 224 ? 97.788 119.450 118.815 1.00 77.67 222 PHE D O 1
ATOM 9091 N N . ALA D 1 225 ? 98.432 118.601 120.802 1.00 73.86 223 ALA D N 1
ATOM 9092 C CA . ALA D 1 225 ? 97.076 118.491 121.310 1.00 71.84 223 ALA D CA 1
ATOM 9093 C C . ALA D 1 225 ? 96.516 119.877 121.618 1.00 73.82 223 ALA D C 1
ATOM 9094 O O . ALA D 1 225 ? 95.318 120.098 121.459 1.00 79.24 223 ALA D O 1
ATOM 9096 N N . HIS D 1 226 ? 97.385 120.802 122.057 1.00 71.30 224 HIS D N 1
ATOM 9097 C CA . HIS D 1 226 ? 96.956 122.125 122.476 1.00 67.87 224 HIS D CA 1
ATOM 9098 C C . HIS D 1 226 ? 97.929 123.190 121.979 1.00 63.86 224 HIS D C 1
ATOM 9099 O O . HIS D 1 226 ? 99.124 122.936 121.867 1.00 66.79 224 HIS D O 1
ATOM 9106 N N . ALA D 1 227 ? 97.402 124.397 121.740 1.00 62.36 225 ALA D N 1
ATOM 9107 C CA . ALA D 1 227 ? 98.174 125.523 121.235 1.00 60.77 225 ALA D CA 1
ATOM 9108 C C . ALA D 1 227 ? 99.289 125.919 122.202 1.00 63.66 225 ALA D C 1
ATOM 9109 O O . ALA D 1 227 ? 100.379 126.284 121.764 1.00 64.22 225 ALA D O 1
ATOM 9111 N N . ARG D 1 228 ? 99.034 125.827 123.515 1.00 63.75 226 ARG D N 1
ATOM 9112 C CA . ARG D 1 228 ? 100.057 126.149 124.504 1.00 63.44 226 ARG D CA 1
ATOM 9113 C C . ARG D 1 228 ? 101.261 125.209 124.382 1.00 64.02 226 ARG D C 1
ATOM 9114 O O . ARG D 1 228 ? 102.360 125.576 124.797 1.00 64.91 226 ARG D O 1
ATOM 9122 N N . GLN D 1 229 ? 101.078 124.009 123.814 1.00 62.74 227 GLN D N 1
ATOM 9123 C CA . GLN D 1 229 ? 102.204 123.101 123.639 1.00 65.87 227 GLN D CA 1
ATOM 9124 C C . GLN D 1 229 ? 103.067 123.528 122.451 1.00 63.54 227 GLN D C 1
ATOM 9125 O O . GLN D 1 229 ? 104.282 123.357 122.492 1.00 63.82 227 GLN D O 1
ATOM 9131 N N . PHE D 1 230 ? 102.441 124.073 121.401 1.00 62.22 228 PHE D N 1
ATOM 9132 C CA . PHE D 1 230 ? 103.177 124.591 120.258 1.00 62.44 228 PHE D CA 1
ATOM 9133 C C . PHE D 1 230 ? 103.991 125.818 120.673 1.00 60.93 228 PHE D C 1
ATOM 9134 O O . PHE D 1 230 ? 105.098 126.017 120.183 1.00 66.47 228 PHE D O 1
ATOM 9142 N N . ALA D 1 231 ? 103.459 126.656 121.566 1.00 60.60 229 ALA D N 1
ATOM 9143 C CA . ALA D 1 231 ? 104.219 127.811 122.022 1.00 59.76 229 ALA D CA 1
ATOM 9144 C C . ALA D 1 231 ? 105.419 127.357 122.858 1.00 58.93 229 ALA D C 1
ATOM 9145 O O . ALA D 1 231 ? 106.491 127.953 122.773 1.00 59.28 229 ALA D O 1
ATOM 9147 N N . ALA D 1 232 ? 105.240 126.303 123.663 1.00 58.92 230 ALA D N 1
ATOM 9148 C CA . ALA D 1 232 ? 106.352 125.704 124.379 1.00 60.80 230 ALA D CA 1
ATOM 9149 C C . ALA D 1 232 ? 107.382 125.157 123.390 1.00 62.01 230 ALA D C 1
ATOM 9150 O O . ALA D 1 232 ? 108.584 125.323 123.592 1.00 63.41 230 ALA D O 1
ATOM 9152 N N . PHE D 1 233 ? 106.898 124.526 122.314 1.00 59.76 231 PHE D N 1
ATOM 9153 C CA . PHE D 1 233 ? 107.758 123.921 121.315 1.00 61.02 231 PHE D CA 1
ATOM 9154 C C . PHE D 1 233 ? 108.696 124.961 120.698 1.00 60.39 231 PHE D C 1
ATOM 9155 O O . PHE D 1 233 ? 109.816 124.618 120.329 1.00 61.48 231 PHE D O 1
ATOM 9163 N N . ALA D 1 234 ? 108.237 126.212 120.562 1.00 59.49 232 ALA D N 1
ATOM 9164 C CA . ALA D 1 234 ? 109.029 127.259 119.929 1.00 59.12 232 ALA D CA 1
ATOM 9165 C C . ALA D 1 234 ? 109.992 127.902 120.927 1.00 56.12 232 ALA D C 1
ATOM 9166 O O . ALA D 1 234 ? 110.908 128.603 120.520 1.00 60.05 232 ALA D O 1
ATOM 9168 N N . GLY D 1 235 ? 109.793 127.670 122.227 1.00 56.82 233 GLY D N 1
ATOM 9169 C CA . GLY D 1 235 ? 110.655 128.257 123.242 1.00 58.47 233 GLY D CA 1
ATOM 9170 C C . GLY D 1 235 ? 110.186 129.658 123.631 1.00 57.51 233 GLY D C 1
ATOM 9171 O O . GLY D 1 235 ? 110.989 130.471 124.079 1.00 54.93 233 GLY D O 1
ATOM 9172 N N . LEU D 1 236 ? 108.871 129.905 123.529 1.00 57.79 234 LEU D N 1
ATOM 9173 C CA . LEU D 1 236 ? 108.336 131.250 123.655 1.00 57.32 234 LEU D CA 1
ATOM 9174 C C . LEU D 1 236 ? 107.677 131.482 125.012 1.00 59.51 234 LEU D C 1
ATOM 9175 O O . LEU D 1 236 ? 107.375 132.629 125.333 1.00 67.44 234 LEU D O 1
ATOM 9180 N N . THR D 1 237 ? 107.488 130.434 125.822 1.00 58.03 235 THR D N 1
ATOM 9181 C CA . THR D 1 237 ? 106.769 130.583 127.079 1.00 58.79 235 THR D CA 1
ATOM 9182 C C . THR D 1 237 ? 107.715 131.169 128.129 1.00 58.65 235 THR D C 1
ATOM 9183 O O . THR D 1 237 ? 108.919 130.937 128.060 1.00 61.25 235 THR D O 1
ATOM 9187 N N . PRO D 1 238 ? 107.224 131.958 129.117 1.00 59.81 236 PRO D N 1
ATOM 9188 C CA . PRO D 1 238 ? 108.074 132.416 130.210 1.00 63.45 236 PRO D CA 1
ATOM 9189 C C . PRO D 1 238 ? 108.497 131.291 131.151 1.00 63.46 236 PRO D C 1
ATOM 9190 O O . PRO D 1 238 ? 107.698 130.403 131.432 1.00 65.59 236 PRO D O 1
ATOM 9194 N N . ARG D 1 239 ? 109.748 131.345 131.628 1.00 62.28 237 ARG D N 1
ATOM 9195 C CA . ARG D 1 239 ? 110.272 130.350 132.549 1.00 65.69 237 ARG D CA 1
ATOM 9196 C C . ARG D 1 239 ? 110.152 130.899 133.966 1.00 67.08 237 ARG D C 1
ATOM 9197 O O . ARG D 1 239 ? 110.886 131.812 134.343 1.00 68.36 237 ARG D O 1
ATOM 9205 N N . ARG D 1 240 ? 109.226 130.329 134.746 1.00 67.51 238 ARG D N 1
ATOM 9206 C CA . ARG D 1 240 ? 109.044 130.723 136.135 1.00 68.16 238 ARG D CA 1
ATOM 9207 C C . ARG D 1 240 ? 110.106 130.056 137.007 1.00 70.02 238 ARG D C 1
ATOM 9208 O O . ARG D 1 240 ? 110.529 128.939 136.721 1.00 73.73 238 ARG D O 1
ATOM 9216 N N . TYR D 1 241 ? 110.527 130.753 138.070 1.00 74.79 239 TYR D N 1
ATOM 9217 C CA . TYR D 1 241 ? 111.571 130.273 138.961 1.00 78.94 239 TYR D CA 1
ATOM 9218 C C . TYR D 1 241 ? 111.261 130.724 140.386 1.00 78.61 239 TYR D C 1
ATOM 9219 O O . TYR D 1 241 ? 111.553 131.859 140.759 1.00 77.34 239 TYR D O 1
ATOM 9228 N N . GLU D 1 242 ? 110.654 129.825 141.167 1.00 79.00 240 GLU D N 1
ATOM 9229 C CA . GLU D 1 242 ? 110.204 130.135 142.513 1.00 81.18 240 GLU D CA 1
ATOM 9230 C C . GLU D 1 242 ? 110.540 128.963 143.428 1.00 79.50 240 GLU D C 1
ATOM 9231 O O . GLU D 1 242 ? 110.489 127.814 142.992 1.00 80.49 240 GLU D O 1
ATOM 9237 N N . SER D 1 243 ? 110.879 129.263 144.690 1.00 77.76 241 SER D N 1
ATOM 9238 C CA . SER D 1 243 ? 110.983 128.242 145.721 1.00 76.21 241 SER D CA 1
ATOM 9239 C C . SER D 1 243 ? 110.839 128.871 147.101 1.00 75.53 241 SER D C 1
ATOM 9240 O O . SER D 1 243 ? 111.489 129.869 147.399 1.00 77.77 241 SER D O 1
ATOM 9243 N N . GLY D 1 244 ? 109.988 128.264 147.934 1.00 78.75 242 GLY D N 1
ATOM 9244 C CA . GLY D 1 244 ? 109.810 128.684 149.314 1.00 82.02 242 GLY D CA 1
ATOM 9245 C C . GLY D 1 244 ? 109.479 130.170 149.406 1.00 83.94 242 GLY D C 1
ATOM 9246 O O . GLY D 1 244 ? 108.691 130.672 148.609 1.00 87.76 242 GLY D O 1
ATOM 9247 N N . SER D 1 245 ? 110.073 130.851 150.391 1.00 84.41 243 SER D N 1
ATOM 9248 C CA . SER D 1 245 ? 109.846 132.271 150.598 1.00 86.60 243 SER D CA 1
ATOM 9249 C C . SER D 1 245 ? 111.019 133.092 150.063 1.00 86.20 243 SER D C 1
ATOM 9250 O O . SER D 1 245 ? 110.847 134.261 149.729 1.00 89.32 243 SER D O 1
ATOM 9253 N N . SER D 1 246 ? 112.202 132.474 149.974 1.00 87.94 244 SER D N 1
ATOM 9254 C CA . SER D 1 246 ? 113.438 133.196 149.718 1.00 90.10 244 SER D CA 1
ATOM 9255 C C . SER D 1 246 ? 113.735 133.271 148.221 1.00 90.84 244 SER D C 1
ATOM 9256 O O . SER D 1 246 ? 114.145 134.323 147.737 1.00 95.94 244 SER D O 1
ATOM 9259 N N . VAL D 1 247 ? 113.533 132.163 147.497 1.00 90.70 245 VAL D N 1
ATOM 9260 C CA . VAL D 1 247 ? 114.033 132.045 146.134 1.00 92.48 245 VAL D CA 1
ATOM 9261 C C . VAL D 1 247 ? 112.963 132.546 145.162 1.00 94.10 245 VAL D C 1
ATOM 9262 O O . VAL D 1 247 ? 111.902 131.938 145.034 1.00 93.54 245 VAL D O 1
ATOM 9266 N N . ARG D 1 248 ? 113.264 133.660 144.479 1.00 98.12 246 ARG D N 1
ATOM 9267 C CA . ARG D 1 248 ? 112.324 134.323 143.587 1.00 100.51 246 ARG D CA 1
ATOM 9268 C C . ARG D 1 248 ? 113.074 134.896 142.389 1.00 98.24 246 ARG D C 1
ATOM 9269 O O . ARG D 1 248 ? 113.324 136.098 142.336 1.00 102.04 246 ARG D O 1
ATOM 9277 N N . GLY D 1 249 ? 113.430 134.032 141.433 1.00 94.89 247 GLY D N 1
ATOM 9278 C CA . GLY D 1 249 ? 114.035 134.479 140.189 1.00 91.89 247 GLY D CA 1
ATOM 9279 C C . GLY D 1 249 ? 113.026 135.240 139.331 1.00 89.30 247 GLY D C 1
ATOM 9280 O O . GLY D 1 249 ? 111.819 135.047 139.473 1.00 92.30 247 GLY D O 1
ATOM 9281 N N . ALA D 1 250 ? 113.531 136.136 138.476 1.00 86.09 248 ALA D N 1
ATOM 9282 C CA . ALA D 1 250 ? 112.699 136.881 137.544 1.00 83.23 248 ALA D CA 1
ATOM 9283 C C . ALA D 1 250 ? 112.372 135.997 136.344 1.00 80.68 248 ALA D C 1
ATOM 9284 O O . ALA D 1 250 ? 113.203 135.184 135.941 1.00 84.44 248 ALA D O 1
ATOM 9286 N N . SER D 1 251 ? 111.165 136.148 135.782 1.00 74.71 249 SER D N 1
ATOM 9287 C CA . SER D 1 251 ? 110.764 135.344 134.637 1.00 71.24 249 SER D CA 1
ATOM 9288 C C . SER D 1 251 ? 111.467 135.859 133.386 1.00 68.88 249 SER D C 1
ATOM 9289 O O . SER D 1 251 ? 111.829 137.029 133.318 1.00 72.44 249 SER D O 1
ATOM 9292 N N . ARG D 1 252 ? 111.667 134.963 132.415 1.00 68.32 250 ARG D N 1
ATOM 9293 C CA . ARG D 1 252 ? 112.311 135.290 131.153 1.00 66.41 250 ARG D CA 1
ATOM 9294 C C . ARG D 1 252 ? 111.837 134.308 130.088 1.00 63.51 250 ARG D C 1
ATOM 9295 O O . ARG D 1 252 ? 111.366 133.223 130.413 1.00 67.66 250 ARG D O 1
ATOM 9303 N N . MET D 1 253 ? 111.966 134.692 128.820 1.00 61.39 251 MET D N 1
ATOM 9304 C CA . MET D 1 253 ? 111.652 133.792 127.725 1.00 62.97 251 MET D CA 1
ATOM 9305 C C . MET D 1 253 ? 112.542 132.557 127.868 1.00 62.81 251 MET D C 1
ATOM 9306 O O . MET D 1 253 ? 113.753 132.688 128.031 1.00 65.06 251 MET D O 1
ATOM 9311 N N . SER D 1 254 ? 111.940 131.362 127.841 1.00 61.25 252 SER D N 1
ATOM 9312 C CA . SER D 1 254 ? 112.672 130.145 128.149 1.00 62.25 252 SER D CA 1
ATOM 9313 C C . SER D 1 254 ? 113.753 129.893 127.103 1.00 63.46 252 SER D C 1
ATOM 9314 O O . SER D 1 254 ? 114.857 129.477 127.450 1.00 69.02 252 SER D O 1
ATOM 9317 N N . LYS D 1 255 ? 113.405 130.108 125.828 1.00 61.17 253 LYS D N 1
ATOM 9318 C CA . LYS D 1 255 ? 114.289 129.863 124.700 1.00 59.42 253 LYS D CA 1
ATOM 9319 C C . LYS D 1 255 ? 114.606 128.373 124.556 1.00 60.68 253 LYS D C 1
ATOM 9320 O O . LYS D 1 255 ? 115.420 128.012 123.709 1.00 63.28 253 LYS D O 1
ATOM 9326 N N . ALA D 1 256 ? 113.915 127.510 125.318 1.00 60.19 254 ALA D N 1
ATOM 9327 C CA . ALA D 1 256 ? 114.050 126.067 125.191 1.00 55.53 254 ALA D CA 1
ATOM 9328 C C . ALA D 1 256 ? 113.075 125.560 124.138 1.00 55.17 254 ALA D C 1
ATOM 9329 O O . ALA D 1 256 ? 111.990 125.090 124.464 1.00 58.03 254 ALA D O 1
ATOM 9331 N N . GLY D 1 257 ? 113.474 125.657 122.870 1.00 55.10 255 GLY D N 1
ATOM 9332 C CA . GLY D 1 257 ? 112.614 125.251 121.777 1.00 54.05 255 GLY D CA 1
ATOM 9333 C C . GLY D 1 257 ? 113.204 125.699 120.453 1.00 52.04 255 GLY D C 1
ATOM 9334 O O . GLY D 1 257 ? 114.273 126.299 120.442 1.00 56.23 255 GLY D O 1
ATOM 9335 N N . HIS D 1 258 ? 112.496 125.420 119.356 1.00 52.82 256 HIS D N 1
ATOM 9336 C CA . HIS D 1 258 ? 113.108 125.475 118.040 1.00 55.36 256 HIS D CA 1
ATOM 9337 C C . HIS D 1 258 ? 113.442 126.920 117.666 1.00 58.00 256 HIS D C 1
ATOM 9338 O O . HIS D 1 258 ? 112.560 127.775 117.640 1.00 62.63 256 HIS D O 1
ATOM 9345 N N . VAL D 1 259 ? 114.717 127.150 117.325 1.00 60.39 257 VAL D N 1
ATOM 9346 C CA . VAL D 1 259 ? 115.280 128.469 117.073 1.00 61.21 257 VAL D CA 1
ATOM 9347 C C . VAL D 1 259 ? 114.728 129.042 115.767 1.00 61.95 257 VAL D C 1
ATOM 9348 O O . VAL D 1 259 ? 114.522 130.248 115.682 1.00 66.38 257 VAL D O 1
ATOM 9352 N N . SER D 1 260 ? 114.485 128.195 114.762 1.00 65.97 258 SER D N 1
ATOM 9353 C CA . SER D 1 260 ? 113.999 128.649 113.463 1.00 69.75 258 SER D CA 1
ATOM 9354 C C . SER D 1 260 ? 112.579 129.207 113.556 1.00 71.97 258 SER D C 1
ATOM 9355 O O . SER D 1 260 ? 112.249 130.147 112.834 1.00 73.76 258 SER D O 1
ATOM 9358 N N . LEU D 1 261 ? 111.735 128.604 114.406 1.00 70.73 259 LEU D N 1
ATOM 9359 C CA . LEU D 1 261 ? 110.394 129.119 114.654 1.00 70.38 259 LEU D CA 1
ATOM 9360 C C . LEU D 1 261 ? 110.496 130.460 115.360 1.00 70.50 259 LEU D C 1
ATOM 9361 O O . LEU D 1 261 ? 109.886 131.438 114.936 1.00 75.25 259 LEU D O 1
ATOM 9366 N N . ARG D 1 262 ? 111.246 130.469 116.463 1.00 65.67 260 ARG D N 1
ATOM 9367 C CA . ARG D 1 262 ? 111.363 131.650 117.290 1.00 64.55 260 ARG D CA 1
ATOM 9368 C C . ARG D 1 262 ? 111.954 132.786 116.453 1.00 65.32 260 ARG D C 1
ATOM 9369 O O . ARG D 1 262 ? 111.506 133.921 116.565 1.00 68.58 260 ARG D O 1
ATOM 9377 N N . ARG D 1 263 ? 112.922 132.470 115.583 1.00 67.69 261 ARG D N 1
ATOM 9378 C CA . ARG D 1 263 ? 113.576 133.473 114.754 1.00 69.84 261 ARG D CA 1
ATOM 9379 C C . ARG D 1 263 ? 112.554 134.198 113.873 1.00 64.61 261 ARG D C 1
ATOM 9380 O O . ARG D 1 263 ? 112.632 135.412 113.706 1.00 64.62 261 ARG D O 1
ATOM 9388 N N . ALA D 1 264 ? 111.589 133.447 113.336 1.00 62.07 262 ALA D N 1
ATOM 9389 C CA . ALA D 1 264 ? 110.691 133.935 112.305 1.00 59.35 262 ALA D CA 1
ATOM 9390 C C . ALA D 1 264 ? 109.571 134.817 112.857 1.00 64.00 262 ALA D C 1
ATOM 9391 O O . ALA D 1 264 ? 108.845 135.408 112.058 1.00 66.53 262 ALA D O 1
ATOM 9393 N N . LEU D 1 265 ? 109.404 134.910 114.188 1.00 63.16 263 LEU D N 1
ATOM 9394 C CA . LEU D 1 265 ? 108.198 135.522 114.734 1.00 64.62 263 LEU D CA 1
ATOM 9395 C C . LEU D 1 265 ? 108.437 136.942 115.258 1.00 61.60 263 LEU D C 1
ATOM 9396 O O . LEU D 1 265 ? 107.470 137.637 115.560 1.00 62.80 263 LEU D O 1
ATOM 9401 N N . TYR D 1 266 ? 109.689 137.403 115.322 1.00 58.85 264 TYR D N 1
ATOM 9402 C CA . TYR D 1 266 ? 109.984 138.685 115.952 1.00 59.18 264 TYR D CA 1
ATOM 9403 C C . TYR D 1 266 ? 109.469 139.848 115.099 1.00 57.72 264 TYR D C 1
ATOM 9404 O O . TYR D 1 266 ? 108.863 140.773 115.628 1.00 56.83 264 TYR D O 1
ATOM 9413 N N . MET D 1 267 ? 109.716 139.818 113.785 1.00 59.84 265 MET D N 1
ATOM 9414 C CA . MET D 1 267 ? 109.279 140.901 112.916 1.00 60.50 265 MET D CA 1
ATOM 9415 C C . MET D 1 267 ? 107.754 140.917 112.807 1.00 59.74 265 MET D C 1
ATOM 9416 O O . MET D 1 267 ? 107.172 141.991 112.943 1.00 57.27 265 MET D O 1
ATOM 9421 N N . PRO D 1 268 ? 107.051 139.777 112.567 1.00 63.53 266 PRO D N 1
ATOM 9422 C CA . PRO D 1 268 ? 105.592 139.746 112.676 1.00 63.31 266 PRO D CA 1
ATOM 9423 C C . PRO D 1 268 ? 105.047 140.346 113.969 1.00 61.95 266 PRO D C 1
ATOM 9424 O O . PRO D 1 268 ? 104.078 141.095 113.931 1.00 66.30 266 PRO D O 1
ATOM 9428 N N . ALA D 1 269 ? 105.675 140.025 115.107 1.00 62.30 267 ALA D N 1
ATOM 9429 C CA . ALA D 1 269 ? 105.252 140.551 116.398 1.00 62.06 267 ALA D CA 1
ATOM 9430 C C . ALA D 1 269 ? 105.339 142.074 116.410 1.00 65.06 267 ALA D C 1
ATOM 9431 O O . ALA D 1 269 ? 104.485 142.748 116.984 1.00 67.45 267 ALA D O 1
ATOM 9433 N N . MET D 1 270 ? 106.391 142.600 115.781 1.00 67.43 268 MET D N 1
ATOM 9434 C CA . MET D 1 270 ? 106.637 144.030 115.719 1.00 68.69 268 MET D CA 1
ATOM 9435 C C . MET D 1 270 ? 105.629 144.700 114.783 1.00 68.14 268 MET D C 1
ATOM 9436 O O . MET D 1 270 ? 105.242 145.842 115.015 1.00 71.47 268 MET D O 1
ATOM 9441 N N . VAL D 1 271 ? 105.186 143.990 113.741 1.00 66.28 269 VAL D N 1
ATOM 9442 C CA . VAL D 1 271 ? 104.164 144.512 112.844 1.00 66.66 269 VAL D CA 1
ATOM 9443 C C . VAL D 1 271 ? 102.798 144.468 113.535 1.00 68.35 269 VAL D C 1
ATOM 9444 O O . VAL D 1 271 ? 102.004 145.394 113.392 1.00 70.34 269 VAL D O 1
ATOM 9448 N N . ALA D 1 272 ? 102.524 143.395 114.288 1.00 69.41 270 ALA D N 1
ATOM 9449 C CA . ALA D 1 272 ? 101.215 143.203 114.894 1.00 69.81 270 ALA D CA 1
ATOM 9450 C C . ALA D 1 272 ? 100.951 144.264 115.964 1.00 69.73 270 ALA D C 1
ATOM 9451 O O . ALA D 1 272 ? 99.879 144.862 115.969 1.00 68.86 270 ALA D O 1
ATOM 9453 N N . THR D 1 273 ? 101.932 144.526 116.839 1.00 68.48 271 THR D N 1
ATOM 9454 C CA . THR D 1 273 ? 101.735 145.448 117.951 1.00 69.31 271 THR D CA 1
ATOM 9455 C C . THR D 1 273 ? 101.775 146.900 117.476 1.00 72.53 271 THR D C 1
ATOM 9456 O O . THR D 1 273 ? 101.469 147.796 118.259 1.00 76.54 271 THR D O 1
ATOM 9460 N N . SER D 1 274 ? 102.166 147.142 116.217 1.00 77.28 272 SER D N 1
ATOM 9461 C CA . SER D 1 274 ? 102.339 148.496 115.710 1.00 78.65 272 SER D CA 1
ATOM 9462 C C . SER D 1 274 ? 101.207 148.892 114.765 1.00 81.34 272 SER D C 1
ATOM 9463 O O . SER D 1 274 ? 100.686 150.000 114.881 1.00 85.08 272 SER D O 1
ATOM 9466 N N . LYS D 1 275 ? 100.843 148.007 113.827 1.00 81.46 273 LYS D N 1
ATOM 9467 C CA . LYS D 1 275 ? 100.095 148.420 112.648 1.00 84.21 273 LYS D CA 1
ATOM 9468 C C . LYS D 1 275 ? 98.724 147.756 112.584 1.00 82.92 273 LYS D C 1
ATOM 9469 O O . LYS D 1 275 ? 98.092 147.758 111.530 1.00 87.20 273 LYS D O 1
ATOM 9475 N N . THR D 1 276 ? 98.239 147.248 113.717 1.00 83.10 274 THR D N 1
ATOM 9476 C CA . THR D 1 276 ? 97.116 146.328 113.714 1.00 84.26 274 THR D CA 1
ATOM 9477 C C . THR D 1 276 ? 96.258 146.567 114.953 1.00 86.84 274 THR D C 1
ATOM 9478 O O . THR D 1 276 ? 96.778 146.961 115.994 1.00 88.63 274 THR D O 1
ATOM 9482 N N . GLU D 1 277 ? 94.946 146.315 114.837 1.00 88.26 275 GLU D N 1
ATOM 9483 C CA . GLU D 1 277 ? 94.015 146.564 115.927 1.00 90.30 275 GLU D CA 1
ATOM 9484 C C . GLU D 1 277 ? 94.256 145.585 117.074 1.00 86.97 275 GLU D C 1
ATOM 9485 O O . GLU D 1 277 ? 94.564 146.013 118.184 1.00 89.46 275 GLU D O 1
ATOM 9491 N N . TRP D 1 278 ? 94.129 144.278 116.808 1.00 84.07 276 TRP D N 1
ATOM 9492 C CA . TRP D 1 278 ? 94.193 143.282 117.869 1.00 82.96 276 TRP D CA 1
ATOM 9493 C C . TRP D 1 278 ? 95.572 143.276 118.527 1.00 82.16 276 TRP D C 1
ATOM 9494 O O . TRP D 1 278 ? 95.688 142.932 119.702 1.00 86.07 276 TRP D O 1
ATOM 9505 N N . GLY D 1 279 ? 96.605 143.656 117.770 1.00 78.38 277 GLY D N 1
ATOM 9506 C CA . GLY D 1 279 ? 97.956 143.731 118.294 1.00 75.84 277 GLY D CA 1
ATOM 9507 C C . GLY D 1 279 ? 98.169 144.970 119.156 1.00 75.74 277 GLY D C 1
ATOM 9508 O O . GLY D 1 279 ? 98.749 144.872 120.234 1.00 77.03 277 GLY D O 1
ATOM 9509 N N . ARG D 1 280 ? 97.714 146.134 118.672 1.00 78.48 278 ARG D N 1
ATOM 9510 C CA . ARG D 1 280 ? 97.796 147.365 119.447 1.00 82.02 278 ARG D CA 1
ATOM 9511 C C . ARG D 1 280 ? 96.969 147.233 120.728 1.00 80.11 278 ARG D C 1
ATOM 9512 O O . ARG D 1 280 ? 97.373 147.737 121.773 1.00 76.76 278 ARG D O 1
ATOM 9520 N N . ALA D 1 281 ? 95.817 146.554 120.637 1.00 77.96 279 ALA D N 1
ATOM 9521 C CA . ALA D 1 281 ? 95.016 146.250 121.811 1.00 79.61 279 ALA D CA 1
ATOM 9522 C C . ALA D 1 281 ? 95.866 145.532 122.857 1.00 77.90 279 ALA D C 1
ATOM 9523 O O . ALA D 1 281 ? 95.845 145.902 124.028 1.00 80.30 279 ALA D O 1
ATOM 9525 N N . PHE D 1 282 ? 96.613 144.511 122.417 1.00 76.61 280 PHE D N 1
ATOM 9526 C CA . PHE D 1 282 ? 97.427 143.696 123.304 1.00 75.83 280 PHE D CA 1
ATOM 9527 C C . PHE D 1 282 ? 98.575 144.531 123.865 1.00 76.17 280 PHE D C 1
ATOM 9528 O O . PHE D 1 282 ? 98.848 144.466 125.059 1.00 77.87 280 PHE D O 1
ATOM 9536 N N . ARG D 1 283 ? 99.231 145.314 122.998 1.00 76.52 281 ARG D N 1
ATOM 9537 C CA . ARG D 1 283 ? 100.362 146.139 123.398 1.00 78.12 281 ARG D CA 1
ATOM 9538 C C . ARG D 1 283 ? 99.947 147.121 124.493 1.00 80.62 281 ARG D C 1
ATOM 9539 O O . ARG D 1 283 ? 100.656 147.265 125.488 1.00 81.02 281 ARG D O 1
ATOM 9547 N N . ASP D 1 284 ? 98.808 147.797 124.288 1.00 84.35 282 ASP D N 1
ATOM 9548 C CA . ASP D 1 284 ? 98.369 148.878 125.158 1.00 86.74 282 ASP D CA 1
ATOM 9549 C C . ASP D 1 284 ? 98.085 148.342 126.558 1.00 87.50 282 ASP D C 1
ATOM 9550 O O . ASP D 1 284 ? 98.431 148.987 127.548 1.00 88.53 282 ASP D O 1
ATOM 9555 N N . ARG D 1 285 ? 97.470 147.156 126.628 1.00 86.08 283 ARG D N 1
ATOM 9556 C CA . ARG D 1 285 ? 97.130 146.544 127.901 1.00 85.24 283 ARG D CA 1
ATOM 9557 C C . ARG D 1 285 ? 98.397 146.272 128.712 1.00 85.41 283 ARG D C 1
ATOM 9558 O O . ARG D 1 285 ? 98.477 146.670 129.871 1.00 88.05 283 ARG D O 1
ATOM 9566 N N . LEU D 1 286 ? 99.382 145.602 128.100 1.00 84.14 284 LEU D N 1
ATOM 9567 C CA . LEU D 1 286 ? 100.604 145.224 128.797 1.00 83.95 284 LEU D CA 1
ATOM 9568 C C . LEU D 1 286 ? 101.434 146.466 129.121 1.00 84.09 284 LEU D C 1
ATOM 9569 O O . LEU D 1 286 ? 102.122 146.489 130.136 1.00 83.04 284 LEU D O 1
ATOM 9574 N N . ALA D 1 287 ? 101.388 147.477 128.244 1.00 87.15 285 ALA D N 1
ATOM 9575 C CA . ALA D 1 287 ? 102.127 148.713 128.460 1.00 89.03 285 ALA D CA 1
ATOM 9576 C C . ALA D 1 287 ? 101.580 149.430 129.690 1.00 91.46 285 ALA D C 1
ATOM 9577 O O . ALA D 1 287 ? 102.356 149.918 130.510 1.00 93.48 285 ALA D O 1
ATOM 9579 N N . ALA D 1 288 ? 100.244 149.473 129.812 1.00 92.75 286 ALA D N 1
ATOM 9580 C CA . ALA D 1 288 ? 99.585 150.027 130.985 1.00 93.70 286 ALA D CA 1
ATOM 9581 C C . ALA D 1 288 ? 100.067 149.315 132.246 1.00 93.17 286 ALA D C 1
ATOM 9582 O O . ALA D 1 288 ? 100.324 149.962 133.258 1.00 96.57 286 ALA D O 1
ATOM 9584 N N . ASN D 1 289 ? 100.205 147.986 132.163 1.00 93.88 287 ASN D N 1
ATOM 9585 C CA . ASN D 1 289 ? 100.553 147.161 133.309 1.00 93.38 287 ASN D CA 1
ATOM 9586 C C . ASN D 1 289 ? 102.065 147.175 133.550 1.00 90.31 287 ASN D C 1
ATOM 9587 O O . ASN D 1 289 ? 102.557 146.417 134.383 1.00 91.29 287 ASN D O 1
ATOM 9592 N N . GLY D 1 290 ? 102.803 148.016 132.810 1.00 87.97 288 GLY D N 1
ATOM 9593 C CA . GLY D 1 290 ? 104.159 148.392 133.181 1.00 87.38 288 GLY D CA 1
ATOM 9594 C C . GLY D 1 290 ? 105.245 147.641 132.410 1.00 85.50 288 GLY D C 1
ATOM 9595 O O . GLY D 1 290 ? 106.410 147.699 132.801 1.00 87.01 288 GLY D O 1
ATOM 9596 N N . LYS D 1 291 ? 104.887 146.989 131.296 1.00 82.84 289 LYS D N 1
ATOM 9597 C CA . LYS D 1 291 ? 105.824 146.140 130.574 1.00 81.58 289 LYS D CA 1
ATOM 9598 C C . LYS D 1 291 ? 106.603 146.977 129.560 1.00 81.86 289 LYS D C 1
ATOM 9599 O O . LYS D 1 291 ? 106.035 147.860 128.923 1.00 83.93 289 LYS D O 1
ATOM 9605 N N . LYS D 1 292 ? 107.895 146.657 129.390 1.00 82.70 290 LYS D N 1
ATOM 9606 C CA . LYS D 1 292 ? 108.762 147.355 128.448 1.00 84.03 290 LYS D CA 1
ATOM 9607 C C . LYS D 1 292 ? 108.437 146.905 127.019 1.00 80.20 290 LYS D C 1
ATOM 9608 O O . LYS D 1 292 ? 107.712 145.934 126.815 1.00 79.64 290 LYS D O 1
ATOM 9614 N N . GLY D 1 293 ? 109.003 147.612 126.034 1.00 77.80 291 GLY D N 1
ATOM 9615 C CA . GLY D 1 293 ? 108.680 147.428 124.628 1.00 75.14 291 GLY D CA 1
ATOM 9616 C C . GLY D 1 293 ? 109.040 146.039 124.108 1.00 72.52 291 GLY D C 1
ATOM 9617 O O . GLY D 1 293 ? 108.225 145.409 123.437 1.00 71.63 291 GLY D O 1
ATOM 9618 N N . LYS D 1 294 ? 110.249 145.566 124.428 1.00 69.66 292 LYS D N 1
ATOM 9619 C CA . LYS D 1 294 ? 110.738 144.300 123.900 1.00 70.33 292 LYS D CA 1
ATOM 9620 C C . LYS D 1 294 ? 110.170 143.130 124.708 1.00 67.67 292 LYS D C 1
ATOM 9621 O O . LYS D 1 294 ? 110.127 142.001 124.226 1.00 69.81 292 LYS D O 1
ATOM 9627 N N . VAL D 1 295 ? 109.726 143.405 125.934 1.00 65.23 293 VAL D N 1
ATOM 9628 C CA . VAL D 1 295 ? 108.996 142.432 126.726 1.00 63.54 293 VAL D CA 1
ATOM 9629 C C . VAL D 1 295 ? 107.641 142.179 126.072 1.00 63.93 293 VAL D C 1
ATOM 9630 O O . VAL D 1 295 ? 107.198 141.030 125.986 1.00 62.57 293 VAL D O 1
ATOM 9634 N N . ILE D 1 296 ? 106.989 143.256 125.618 1.00 63.50 294 ILE D N 1
ATOM 9635 C CA . ILE D 1 296 ? 105.699 143.133 124.955 1.00 64.80 294 ILE D CA 1
ATOM 9636 C C . ILE D 1 296 ? 105.886 142.330 123.669 1.00 63.14 294 ILE D C 1
ATOM 9637 O O . ILE D 1 296 ? 105.040 141.503 123.333 1.00 65.54 294 ILE D O 1
ATOM 9642 N N . LEU D 1 297 ? 107.002 142.557 122.968 1.00 60.81 295 LEU D N 1
ATOM 9643 C CA . LEU D 1 297 ? 107.273 141.849 121.727 1.00 61.04 295 LEU D CA 1
ATOM 9644 C C . LEU D 1 297 ? 107.377 140.346 121.986 1.00 61.56 295 LEU D C 1
ATOM 9645 O O . LEU D 1 297 ? 106.832 139.548 121.227 1.00 62.99 295 LEU D O 1
ATOM 9650 N N . GLY D 1 298 ? 108.098 139.957 123.040 1.00 59.45 296 GLY D N 1
ATOM 9651 C CA . GLY D 1 298 ? 108.205 138.554 123.390 1.00 60.26 296 GLY D CA 1
ATOM 9652 C C . GLY D 1 298 ? 106.845 137.935 123.716 1.00 62.71 296 GLY D C 1
ATOM 9653 O O . GLY D 1 298 ? 106.636 136.753 123.462 1.00 64.63 296 GLY D O 1
ATOM 9654 N N . ALA D 1 299 ? 105.944 138.717 124.329 1.00 62.43 297 ALA D N 1
ATOM 9655 C CA . ALA D 1 299 ? 104.605 138.236 124.639 1.00 60.00 297 ALA D CA 1
ATOM 9656 C C . ALA D 1 299 ? 103.793 138.085 123.356 1.00 60.79 297 ALA D C 1
ATOM 9657 O O . ALA D 1 299 ? 103.070 137.101 123.206 1.00 62.81 297 ALA D O 1
ATOM 9659 N N . MET D 1 300 ? 103.937 139.031 122.417 1.00 59.69 298 MET D N 1
ATOM 9660 C CA . MET D 1 300 ? 103.260 138.916 121.134 1.00 60.05 298 MET D CA 1
ATOM 9661 C C . MET D 1 300 ? 103.795 137.726 120.332 1.00 56.54 298 MET D C 1
ATOM 9662 O O . MET D 1 300 ? 103.035 137.101 119.597 1.00 58.53 298 MET D O 1
ATOM 9667 N N . MET D 1 301 ? 105.095 137.421 120.453 1.00 57.13 299 MET D N 1
ATOM 9668 C CA . MET D 1 301 ? 105.670 136.277 119.756 1.00 59.50 299 MET D CA 1
ATOM 9669 C C . MET D 1 301 ? 104.961 134.999 120.202 1.00 57.75 299 MET D C 1
ATOM 9670 O O . MET D 1 301 ? 104.513 134.230 119.357 1.00 58.44 299 MET D O 1
ATOM 9675 N N . ARG D 1 302 ? 104.822 134.804 121.522 1.00 59.22 300 ARG D N 1
ATOM 9676 C CA . ARG D 1 302 ? 104.103 133.660 122.067 1.00 61.35 300 ARG D CA 1
ATOM 9677 C C . ARG D 1 302 ? 102.647 133.675 121.602 1.00 61.13 300 ARG D C 1
ATOM 9678 O O . ARG D 1 302 ? 102.102 132.629 121.273 1.00 64.95 300 ARG D O 1
ATOM 9686 N N . LYS D 1 303 ? 102.016 134.856 121.560 1.00 64.20 301 LYS D N 1
ATOM 9687 C CA . LYS D 1 303 ? 100.615 134.948 121.175 1.00 65.79 301 LYS D CA 1
ATOM 9688 C C . LYS D 1 303 ? 100.422 134.539 119.710 1.00 63.96 301 LYS D C 1
ATOM 9689 O O . LYS D 1 303 ? 99.463 133.833 119.408 1.00 61.05 301 LYS D O 1
ATOM 9695 N N . LEU D 1 304 ? 101.300 134.998 118.801 1.00 63.70 302 LEU D N 1
ATOM 9696 C CA . LEU D 1 304 ? 101.156 134.690 117.381 1.00 65.41 302 LEU D CA 1
ATOM 9697 C C . LEU D 1 304 ? 101.267 133.182 117.177 1.00 64.54 302 LEU D C 1
ATOM 9698 O O . LEU D 1 304 ? 100.440 132.594 116.481 1.00 65.18 302 LEU D O 1
ATOM 9703 N N . ALA D 1 305 ? 102.299 132.572 117.773 1.00 63.21 303 ALA D N 1
ATOM 9704 C CA . ALA D 1 305 ? 102.464 131.128 117.733 1.00 64.37 303 ALA D CA 1
ATOM 9705 C C . ALA D 1 305 ? 101.147 130.443 118.091 1.00 63.68 303 ALA D C 1
ATOM 9706 O O . ALA D 1 305 ? 100.673 129.585 117.354 1.00 65.85 303 ALA D O 1
ATOM 9708 N N . GLN D 1 306 ? 100.540 130.877 119.201 1.00 65.71 304 GLN D N 1
ATOM 9709 C CA . GLN D 1 306 ? 99.393 130.202 119.785 1.00 66.94 304 GLN D CA 1
ATOM 9710 C C . GLN D 1 306 ? 98.137 130.408 118.936 1.00 64.64 304 GLN D C 1
ATOM 9711 O O . GLN D 1 306 ? 97.332 129.491 118.812 1.00 65.97 304 GLN D O 1
ATOM 9717 N N . VAL D 1 307 ? 97.983 131.597 118.339 1.00 64.99 305 VAL D N 1
ATOM 9718 C CA . VAL D 1 307 ? 96.852 131.894 117.473 1.00 63.89 305 VAL D CA 1
ATOM 9719 C C . VAL D 1 307 ? 97.030 131.177 116.136 1.00 65.66 305 VAL D C 1
ATOM 9720 O O . VAL D 1 307 ? 96.058 130.704 115.554 1.00 67.95 305 VAL D O 1
ATOM 9724 N N . ALA D 1 308 ? 98.270 131.093 115.644 1.00 69.32 306 ALA D N 1
ATOM 9725 C CA . ALA D 1 308 ? 98.545 130.357 114.419 1.00 67.80 306 ALA D CA 1
ATOM 9726 C C . ALA D 1 308 ? 98.026 128.927 114.539 1.00 68.79 306 ALA D C 1
ATOM 9727 O O . ALA D 1 308 ? 97.412 128.420 113.602 1.00 70.83 306 ALA D O 1
ATOM 9729 N N . TYR D 1 309 ? 98.279 128.283 115.688 1.00 71.04 307 TYR D N 1
ATOM 9730 C CA . TYR D 1 309 ? 97.846 126.912 115.915 1.00 72.19 307 TYR D CA 1
ATOM 9731 C C . TYR D 1 309 ? 96.333 126.872 116.129 1.00 71.06 307 TYR D C 1
ATOM 9732 O O . TYR D 1 309 ? 95.666 125.960 115.656 1.00 74.43 307 TYR D O 1
ATOM 9741 N N . GLY D 1 310 ? 95.798 127.862 116.844 1.00 70.39 308 GLY D N 1
ATOM 9742 C CA . GLY D 1 310 ? 94.370 127.953 117.085 1.00 71.62 308 GLY D CA 1
ATOM 9743 C C . GLY D 1 310 ? 93.576 128.055 115.787 1.00 73.23 308 GLY D C 1
ATOM 9744 O O . GLY D 1 310 ? 92.610 127.317 115.603 1.00 76.46 308 GLY D O 1
ATOM 9745 N N . VAL D 1 311 ? 93.994 128.971 114.900 1.00 72.70 309 VAL D N 1
ATOM 9746 C CA . VAL D 1 311 ? 93.282 129.250 113.660 1.00 72.59 309 VAL D CA 1
ATOM 9747 C C . VAL D 1 311 ? 93.242 127.992 112.794 1.00 75.66 309 VAL D C 1
ATOM 9748 O O . VAL D 1 311 ? 92.194 127.673 112.238 1.00 76.01 309 VAL D O 1
ATOM 9752 N N . LEU D 1 312 ? 94.379 127.291 112.675 1.00 79.45 310 LEU D N 1
ATOM 9753 C CA . LEU D 1 312 ? 94.457 126.102 111.836 1.00 83.48 310 LEU D CA 1
ATOM 9754 C C . LEU D 1 312 ? 93.505 125.031 112.360 1.00 84.95 310 LEU D C 1
ATOM 9755 O O . LEU D 1 312 ? 92.855 124.352 111.570 1.00 87.70 310 LEU D O 1
ATOM 9760 N N . LYS D 1 313 ? 93.437 124.893 113.689 1.00 88.96 311 LYS D N 1
ATOM 9761 C CA . LYS D 1 313 ? 92.621 123.876 114.332 1.00 91.67 311 LYS D CA 1
ATOM 9762 C C . LYS D 1 313 ? 91.141 124.232 114.184 1.00 90.04 311 LYS D C 1
ATOM 9763 O O . LYS D 1 313 ? 90.311 123.342 114.022 1.00 91.49 311 LYS D O 1
ATOM 9769 N N . SER D 1 314 ? 90.823 125.534 114.222 1.00 87.87 312 SER D N 1
ATOM 9770 C CA . SER D 1 314 ? 89.455 125.999 114.049 1.00 86.91 312 SER D CA 1
ATOM 9771 C C . SER D 1 314 ? 88.975 125.709 112.630 1.00 89.14 312 SER D C 1
ATOM 9772 O O . SER D 1 314 ? 87.802 125.398 112.433 1.00 92.31 312 SER D O 1
ATOM 9775 N N . GLY D 1 315 ? 89.882 125.856 111.652 1.00 89.34 313 GLY D N 1
ATOM 9776 C CA . GLY D 1 315 ? 89.594 125.558 110.258 1.00 87.66 313 GLY D CA 1
ATOM 9777 C C . GLY D 1 315 ? 88.919 126.720 109.530 1.00 87.48 313 GLY D C 1
ATOM 9778 O O . GLY D 1 315 ? 88.518 126.562 108.378 1.00 89.86 313 GLY D O 1
ATOM 9779 N N . VAL D 1 316 ? 88.816 127.887 110.183 1.00 86.89 314 VAL D N 1
ATOM 9780 C CA . VAL D 1 316 ? 88.161 129.049 109.596 1.00 87.91 314 VAL D CA 1
ATOM 9781 C C . VAL D 1 316 ? 89.135 130.226 109.642 1.00 86.69 314 VAL D C 1
ATOM 9782 O O . VAL D 1 316 ? 90.067 130.204 110.443 1.00 88.71 314 VAL D O 1
ATOM 9786 N N . PRO D 1 317 ? 88.977 131.275 108.794 1.00 86.16 315 PRO D N 1
ATOM 9787 C CA . PRO D 1 317 ? 89.847 132.449 108.855 1.00 85.48 315 PRO D CA 1
ATOM 9788 C C . PRO D 1 317 ? 89.896 133.132 110.219 1.00 85.28 315 PRO D C 1
ATOM 9789 O O . PRO D 1 317 ? 89.051 132.888 111.078 1.00 88.63 315 PRO D O 1
ATOM 9793 N N . PHE D 1 318 ? 90.893 134.005 110.392 1.00 84.66 316 PHE D N 1
ATOM 9794 C CA . PHE D 1 318 ? 91.064 134.771 111.615 1.00 82.47 316 PHE D CA 1
ATOM 9795 C C . PHE D 1 318 ? 89.838 135.647 111.842 1.00 85.40 316 PHE D C 1
ATOM 9796 O O . PHE D 1 318 ? 89.504 136.475 110.998 1.00 85.51 316 PHE D O 1
ATOM 9804 N N . ASP D 1 319 ? 89.182 135.426 112.989 1.00 91.23 317 ASP D N 1
ATOM 9805 C CA . ASP D 1 319 ? 88.059 136.227 113.446 1.00 94.54 317 ASP D CA 1
ATOM 9806 C C . ASP D 1 319 ? 88.549 137.180 114.534 1.00 94.18 317 ASP D C 1
ATOM 9807 O O . ASP D 1 319 ? 89.020 136.731 115.575 1.00 96.25 317 ASP D O 1
ATOM 9812 N N . ALA D 1 320 ? 88.420 138.490 114.287 1.00 94.97 318 ALA D N 1
ATOM 9813 C CA . ALA D 1 320 ? 88.908 139.508 115.206 1.00 95.69 318 ALA D CA 1
ATOM 9814 C C . ALA D 1 320 ? 88.055 139.569 116.473 1.00 98.69 318 ALA D C 1
ATOM 9815 O O . ALA D 1 320 ? 88.562 139.938 117.532 1.00 99.76 318 ALA D O 1
ATOM 9817 N N . SER D 1 321 ? 86.768 139.202 116.365 1.00 100.56 319 SER D N 1
ATOM 9818 C CA . SER D 1 321 ? 85.835 139.301 117.480 1.00 101.70 319 SER D CA 1
ATOM 9819 C C . SER D 1 321 ? 86.327 138.499 118.684 1.00 101.79 319 SER D C 1
ATOM 9820 O O . SER D 1 321 ? 85.979 138.821 119.818 1.00 104.85 319 SER D O 1
ATOM 9823 N N . ARG D 1 322 ? 87.136 137.461 118.427 1.00 100.08 320 ARG D N 1
ATOM 9824 C CA . ARG D 1 322 ? 87.657 136.591 119.472 1.00 98.16 320 ARG D CA 1
ATOM 9825 C C . ARG D 1 322 ? 88.745 137.298 120.283 1.00 95.28 320 ARG D C 1
ATOM 9826 O O . ARG D 1 322 ? 89.122 136.809 121.346 1.00 94.79 320 ARG D O 1
ATOM 9834 N N . HIS D 1 323 ? 89.236 138.445 119.791 1.00 92.60 321 HIS D N 1
ATOM 9835 C CA . HIS D 1 323 ? 90.298 139.183 120.459 1.00 92.50 321 HIS D CA 1
ATOM 9836 C C . HIS D 1 323 ? 89.823 140.613 120.741 1.00 97.86 321 HIS D C 1
ATOM 9837 O O . HIS D 1 323 ? 90.013 141.078 121.893 1.00 99.46 321 HIS D O 1
#

Nearest PDB structures (foldseek):
  8wt6-assembly1_D  TM=9.987E-01  e=8.454E-54  Escherichia coli
  8wt7-assembly1_C  TM=9.869E-01  e=7.242E-50  Escherichia coli
  8wt9-assembly1_D  TM=9.837E-01  e=8.521E-50  Escherichia coli
  5uv5-assembly2_C  TM=4.464E-01  e=5.447E-02  Human immunodeficiency virus type 1 BH10
  3lp0-assembly1_A  TM=3.746E-01  e=2.002E-01  HIV-1 M:B_HXB2R

B-factor: mean 91.57, std 29.73, range [46.6, 212.93]